Protein 7PAF (pdb70)

Solvent-accessible surface area: 36135 Å² total; per-residue (Å²): 132,10,114,8,86,26,58,45,34,32,98,22,121,35,65,34,59,45,138,0,33,11,56,37,58,49,62,93,143,51,15,8,0,10,1,1,0,31,128,77,11,0,0,0,6,18,37,176,92,50,166,45,64,53,13,136,74,0,154,78,50,5,61,17,55,146,28,102,0,51,0,58,48,5,107,93,98,0,63,26,79,0,41,0,0,0,0,66,43,18,154,71,34,21,50,64,77,98,4,2,95,22,74,10,146,17,25,70,0,47,10,81,45,72,61,25,0,61,21,1,0,3,0,40,0,15,2,55,14,8,15,46,69,0,73,86,86,45,130,121,18,25,44,41,5,8,21,6,10,19,3,94,27,0,20,102,31,0,72,52,66,6,73,67,95,100,48,152,94,93,123,114,16,48,81,126,152,65,5,85,11,3,66,71,4,1,66,47,5,6,5,96,5,76,80,20,20,43,119,0,52,149,80,48,30,85,75,54,4,53,20,22,9,0,27,8,0,35,31,0,19,94,31,0,13,116,152,39,98,24,40,8,3,105,80,1,42,115,1,3,94,48,4,39,28,3,9,106,84,43,111,100,163,146,85,0,83,82,14,1,78,72,3,10,82,10,38,0,16,6,0,6,40,4,11,74,0,12,108,68,140,10,38,30,2,2,0,0,12,27,21,1,55,10,5,51,90,26,6,65,78,67,3,100,174,77,157,68,76,97,117,31,30,92,75,54,95,3,81,13,2,0,50,3,27,0,19,4,5,1,25,3,15,18,6,14,2,24,0,3,65,135,34,84,0,0,56,0,0,3,0,13,0,6,8,28,26,55,28,41,53,6,24,44,22,73,75,60,36,124,106,78,153,93,36,70,110,18,23,106,52,1,88,45,0,11,122,84,26,102,133,9,113,10,88,29,61,44,33,32,99,21,123,34,66,33,58,43,137,0,24,11,59,35,58,50,61,92,144,51,15,8,0,11,1,0,0,31,128,78,10,0,0,0,7,18,38,174,92,50,168,47,66,52,14,136,75,1,155,78,51,6,61,16,55,146,28,104,0,53,0,58,47,5,105,91,99,0,64,27,80,0,41,0,0,0,0,67,42,17,152,71,36,20,49,65,78,99,4,2,96,21,74,10,145,18,25,70,0,46,9,79,43,73,51,27,0,58,20,1,0,3,1,41,0,10,2,56,15,10,16,48,71,1,74,85,88,45,130,118,17,26,43,43,5,9,21,6,10,19,3,94,25,0,20,103,30,0,74,52,68,8,73,66,92,100,49,152,95,94,124,114,17,48,78,125,150,64,5,84,10,2,64,71,3,1,65,48,5,6,6,95,6,76,77,20,21,44,120,0,51,149,83,46,30,85,74,54,4,55,21,22,10,1,28,8,0,34,31,0,20,94,32,0,13,121,152,41,99,26,40,6,3,103,82,2,40,115,2,3,94,48,5,40,28,3,9,106,84,45,112,100,164,150,85,0,80,81,14,2,78,73,4,10,83,9,37,0,16,6,0,6,40,5,12,78,0,13,109,69,140,11,38,28,3,3,0,0,13,26,20,1,55,10,5,51,92,26,5,77,80,65,6,110,160,75,160,67,67,100,115,31,29,94,74,53,96,4,83,12,1,0,51,2,27,0,19,6,5,0,29,4,16,21,8,15,2,20,0,4,66,138,35,73,0,0,55,0,0,2,1,13,0,8,7,28,27,56,30,44,53,6,24,45,22,74,74,59,34,123,105,78,153,93,36,70,112,19,22,106,52,1,89,43,0,12,121,84,24,102

Structure (mmCIF, N/CA/C/O backbone):
data_7PAF
#
_entry.id   7PAF
#
_cell.length_a   1.00
_cell.length_b   1.00
_cell.length_c   1.00
_cell.angle_alpha   90.00
_cell.angle_beta   90.00
_cell.angle_gamma   90.00
#
_symmetry.space_group_name_H-M   'P 1'
#
loop_
_entity.id
_entity.type
_entity.pdbx_description
1 polymer Nanobody
2 polymer 'LicB protein'
3 non-polymer '(1S)-2-{[{[(2R)-2,3-DIHYDROXYPROPYL]OXY}(HYDROXY)PHOSPHORYL]OXY}-1-[(PALMITOYLOXY)METHYL]ETHYL STEARATE'
#
loop_
_atom_site.group_PDB
_atom_site.id
_atom_site.type_symbol
_atom_site.label_atom_id
_atom_site.label_alt_id
_atom_site.label_comp_id
_atom_site.label_asym_id
_atom_site.label_entity_id
_atom_site.label_seq_id
_atom_site.pdbx_PDB_ins_code
_atom_site.Cartn_x
_atom_site.Cartn_y
_atom_site.Cartn_z
_atom_site.occupancy
_atom_site.B_iso_or_equiv
_atom_site.auth_seq_id
_atom_site.auth_comp_id
_atom_site.auth_asym_id
_atom_site.auth_atom_id
_atom_site.pdbx_PDB_model_num
ATOM 1 N N . GLN A 1 5 ? 181.740 159.794 193.945 1.00 62.11 5 GLN B N 1
ATOM 2 C CA . GLN A 1 5 ? 181.902 158.393 193.575 1.00 62.11 5 GLN B CA 1
ATOM 3 C C . GLN A 1 5 ? 182.867 157.688 194.523 1.00 62.11 5 GLN B C 1
ATOM 4 O O . GLN A 1 5 ? 182.685 156.514 194.849 1.00 62.11 5 GLN B O 1
ATOM 10 N N . VAL A 1 6 ? 183.891 158.412 194.969 1.00 65.33 6 VAL B N 1
ATOM 11 C CA . VAL A 1 6 ? 184.913 157.874 195.858 1.00 65.33 6 VAL B CA 1
ATOM 12 C C . VAL A 1 6 ? 184.977 158.743 197.104 1.00 65.33 6 VAL B C 1
ATOM 13 O O . VAL A 1 6 ? 185.062 159.972 197.006 1.00 65.33 6 VAL B O 1
ATOM 17 N N . GLN A 1 7 ? 184.934 158.107 198.271 1.00 71.01 7 GLN B N 1
ATOM 18 C CA . GLN A 1 7 ? 185.064 158.806 199.540 1.00 71.01 7 GLN B CA 1
ATOM 19 C C . GLN A 1 7 ? 186.515 158.779 200.001 1.00 71.01 7 GLN B C 1
ATOM 20 O O . GLN A 1 7 ? 187.162 157.728 199.998 1.00 71.01 7 GLN B O 1
ATOM 26 N N . LEU A 1 8 ? 187.020 159.941 200.404 1.00 67.27 8 LEU B N 1
ATOM 27 C CA . LEU A 1 8 ? 188.415 160.105 200.786 1.00 67.27 8 LEU B CA 1
ATOM 28 C C . LEU A 1 8 ? 188.493 160.467 202.261 1.00 67.27 8 LEU B C 1
ATOM 29 O O . LEU A 1 8 ? 187.784 161.369 202.718 1.00 67.27 8 LEU B O 1
ATOM 34 N N . VAL A 1 9 ? 189.350 159.768 203.001 1.00 72.93 9 VAL B N 1
ATOM 35 C CA . VAL A 1 9 ? 189.559 160.034 204.419 1.00 72.93 9 VAL B CA 1
ATOM 36 C C . VAL A 1 9 ? 191.044 160.276 204.657 1.00 72.93 9 VAL B C 1
ATOM 37 O O . VAL A 1 9 ? 191.893 159.537 204.145 1.00 72.93 9 VAL B O 1
ATOM 41 N N . GLU A 1 10 ? 191.353 161.324 205.412 1.00 79.13 10 GLU B N 1
ATOM 42 C CA . GLU A 1 10 ? 192.723 161.699 205.722 1.00 79.13 10 GLU B CA 1
ATOM 43 C C . GLU A 1 10 ? 193.014 161.439 207.194 1.00 79.13 10 GLU B C 1
ATOM 44 O O . GLU A 1 10 ? 192.117 161.490 208.041 1.00 79.13 10 GLU B O 1
ATOM 50 N N . SER A 1 11 ? 194.280 161.156 207.492 1.00 82.57 11 SER B N 1
ATOM 51 C CA . SER A 1 11 ? 194.696 160.865 208.856 1.00 82.57 11 SER B CA 1
ATOM 52 C C . SER A 1 11 ? 196.152 161.266 209.041 1.00 82.57 11 SER B C 1
ATOM 53 O O . SER A 1 11 ? 196.922 161.332 208.079 1.00 82.57 11 SER B O 1
ATOM 56 N N . GLY A 1 12 ? 196.519 161.535 210.293 1.00 89.26 12 GLY B N 1
ATOM 57 C CA . GLY A 1 12 ? 197.882 161.879 210.649 1.00 89.26 12 GLY B CA 1
ATOM 58 C C . GLY A 1 12 ? 198.114 163.336 210.986 1.00 89.26 12 GLY B C 1
ATOM 59 O O . GLY A 1 12 ? 199.239 163.692 211.355 1.00 89.26 12 GLY B O 1
ATOM 60 N N . GLY A 1 13 ? 197.099 164.190 210.871 1.00 86.08 13 GLY B N 1
ATOM 61 C CA . GLY A 1 13 ? 197.290 165.600 211.136 1.00 86.08 13 GLY B CA 1
ATOM 62 C C . GLY A 1 13 ? 197.540 165.891 212.602 1.00 86.08 13 GLY B C 1
ATOM 63 O O . GLY A 1 13 ? 197.189 165.119 213.495 1.00 86.08 13 GLY B O 1
ATOM 64 N N . GLY A 1 14 ? 198.164 167.037 212.849 1.00 90.07 14 GLY B N 1
ATOM 65 C CA . GLY A 1 14 ? 198.471 167.436 214.205 1.00 90.07 14 GLY B CA 1
ATOM 66 C C . GLY A 1 14 ? 199.496 168.551 214.221 1.00 90.07 14 GLY B C 1
ATOM 67 O O . GLY A 1 14 ? 199.721 169.232 213.217 1.00 90.07 14 GLY B O 1
ATOM 68 N N . SER A 1 15 ? 200.113 168.721 215.387 1.00 96.91 15 SER B N 1
ATOM 69 C CA . SER A 1 15 ? 201.118 169.752 215.606 1.00 96.91 15 SER B CA 1
ATOM 70 C C . SER A 1 15 ? 202.504 169.124 215.613 1.00 96.91 15 SER B C 1
ATOM 71 O O . SER A 1 15 ? 202.731 168.112 216.285 1.00 96.91 15 SER B O 1
ATOM 74 N N . VAL A 1 16 ? 203.425 169.725 214.864 1.00 98.27 16 VAL B N 1
ATOM 75 C CA . VAL A 1 16 ? 204.793 169.234 214.748 1.00 98.27 16 VAL B CA 1
ATOM 76 C C . VAL A 1 16 ? 205.751 170.408 214.899 1.00 98.27 16 VAL B C 1
ATOM 77 O O . VAL A 1 16 ? 205.487 171.507 214.402 1.00 98.27 16 VAL B O 1
ATOM 81 N N . GLN A 1 17 ? 206.857 170.177 215.602 1.00 100.24 17 GLN B N 1
ATOM 82 C CA . GLN A 1 17 ? 207.883 171.201 215.739 1.00 100.24 17 GLN B CA 1
ATOM 83 C C . GLN A 1 17 ? 208.659 171.348 214.436 1.00 100.24 17 GLN B C 1
ATOM 84 O O . GLN A 1 17 ? 208.944 170.361 213.751 1.00 100.24 17 GLN B O 1
ATOM 90 N N . ALA A 1 18 ? 208.993 172.590 214.091 1.00 99.29 18 ALA B N 1
ATOM 91 C CA . ALA A 1 18 ? 209.735 172.852 212.865 1.00 99.29 18 ALA B CA 1
ATOM 92 C C . ALA A 1 18 ? 211.113 172.206 212.922 1.00 99.29 18 ALA B C 1
ATOM 93 O O . ALA A 1 18 ? 211.779 172.207 213.961 1.00 99.29 18 ALA B O 1
ATOM 95 N N . GLY A 1 19 ? 211.540 171.652 211.789 1.00 98.99 19 GLY B N 1
ATOM 96 C CA . GLY A 1 19 ? 212.809 170.963 211.693 1.00 98.99 19 GLY B CA 1
ATOM 97 C C . GLY A 1 19 ? 212.729 169.454 211.761 1.00 98.99 19 GLY B C 1
ATOM 98 O O . GLY A 1 19 ? 213.764 168.791 211.622 1.00 98.99 19 GLY B O 1
ATOM 99 N N . GLY A 1 20 ? 211.546 168.894 211.965 1.00 98.45 20 GLY B N 1
ATOM 100 C CA . GLY A 1 20 ? 211.350 167.457 212.047 1.00 98.45 20 GLY B CA 1
ATOM 101 C C . GLY A 1 20 ? 210.781 166.886 210.766 1.00 98.45 20 GLY B C 1
ATOM 102 O O . GLY A 1 20 ? 211.161 167.285 209.660 1.00 98.45 20 GLY B O 1
ATOM 103 N N . SER A 1 21 ? 209.860 165.939 210.916 1.00 94.12 21 SER B N 1
ATOM 104 C CA . SER A 1 21 ? 209.230 165.291 209.775 1.00 94.12 21 SER B CA 1
ATOM 105 C C . SER A 1 21 ? 207.864 164.778 210.206 1.00 94.12 21 SER B C 1
ATOM 106 O O . SER A 1 21 ? 207.557 164.695 211.398 1.00 94.12 21 SER B O 1
ATOM 109 N N . LEU A 1 22 ? 207.044 164.435 209.217 1.00 86.27 22 LEU B N 1
ATOM 110 C CA . LEU A 1 22 ? 205.697 163.956 209.498 1.00 86.27 22 LEU B CA 1
ATOM 111 C C . LEU A 1 22 ? 205.214 163.117 208.325 1.00 86.27 22 LEU B C 1
ATOM 112 O O . LEU A 1 22 ? 205.722 163.226 207.207 1.00 86.27 22 LEU B O 1
ATOM 117 N N . ARG A 1 23 ? 204.231 162.262 208.602 1.00 81.20 23 ARG B N 1
ATOM 118 C CA . ARG A 1 23 ? 203.619 161.410 207.592 1.00 81.20 23 ARG B CA 1
ATOM 119 C C . ARG A 1 23 ? 202.108 161.582 207.639 1.00 81.20 23 ARG B C 1
ATOM 120 O O . ARG A 1 23 ? 201.513 161.583 208.722 1.00 81.20 23 ARG B O 1
ATOM 128 N N . LEU A 1 24 ? 201.496 161.729 206.468 1.00 80.10 24 LEU B N 1
ATOM 129 C CA . LEU A 1 24 ? 200.054 161.889 206.338 1.00 80.10 24 LEU B CA 1
ATOM 130 C C . LEU A 1 24 ? 199.504 160.792 205.436 1.00 80.10 24 LEU B C 1
ATOM 131 O O . LEU A 1 24 ? 200.119 160.447 204.422 1.00 80.10 24 LEU B O 1
ATOM 136 N N . SER A 1 25 ? 198.347 160.246 205.805 1.00 76.52 25 SER B N 1
ATOM 137 C CA . SER A 1 25 ? 197.763 159.108 205.113 1.00 76.52 25 SER B CA 1
ATOM 138 C C . SER A 1 25 ? 196.415 159.478 204.510 1.00 76.52 25 SER B C 1
ATOM 139 O O . SER A 1 25 ? 195.630 160.220 205.109 1.00 76.52 25 SER B O 1
ATOM 142 N N . CYS A 1 26 ? 196.152 158.940 203.321 1.00 73.88 26 CYS B N 1
ATOM 143 C CA . CYS A 1 26 ? 194.873 159.100 202.642 1.00 73.88 26 CYS B CA 1
ATOM 144 C C . CYS A 1 26 ? 194.355 157.740 202.208 1.00 73.88 26 CYS B C 1
ATOM 145 O O . CYS A 1 26 ? 195.064 156.995 201.525 1.00 73.88 26 CYS B O 1
ATOM 148 N N . ALA A 1 27 ? 193.117 157.433 202.580 1.00 74.34 27 ALA B N 1
ATOM 149 C CA . ALA A 1 27 ? 192.460 156.193 202.193 1.00 74.34 27 ALA B CA 1
ATOM 150 C C . ALA A 1 27 ? 191.238 156.511 201.343 1.00 74.34 27 ALA B C 1
ATOM 151 O O . ALA A 1 27 ? 190.422 157.366 201.709 1.00 74.34 27 ALA B O 1
ATOM 153 N N . ALA A 1 28 ? 191.121 155.825 200.210 1.00 74.55 28 ALA B N 1
ATOM 154 C CA . ALA A 1 28 ? 190.017 156.003 199.281 1.00 74.55 28 ALA B CA 1
ATOM 155 C C . ALA A 1 28 ? 189.115 154.778 199.310 1.00 74.55 28 ALA B C 1
ATOM 156 O O . ALA A 1 28 ? 189.596 153.643 199.385 1.00 74.55 28 ALA B O 1
ATOM 158 N N . SER A 1 29 ? 187.807 155.014 199.251 1.00 73.58 29 SER B N 1
ATOM 159 C CA . SER A 1 29 ? 186.815 153.951 199.283 1.00 73.58 29 SER B CA 1
ATOM 160 C C . SER A 1 29 ? 185.816 154.152 198.155 1.00 73.58 29 SER B C 1
ATOM 161 O O . SER A 1 29 ? 185.433 155.284 197.847 1.00 73.58 29 SER B O 1
ATOM 164 N N . GLY A 1 30 ? 185.393 153.047 197.546 1.00 75.41 30 GLY B N 1
ATOM 165 C CA . GLY A 1 30 ? 184.433 153.102 196.461 1.00 75.41 30 GLY B CA 1
ATOM 166 C C . GLY A 1 30 ? 184.981 152.594 195.144 1.00 75.41 30 GLY B C 1
ATOM 167 O O . GLY A 1 30 ? 185.802 151.671 195.118 1.00 75.41 30 GLY B O 1
ATOM 168 N N . THR A 1 31 ? 184.535 153.191 194.041 1.00 75.58 31 THR B N 1
ATOM 169 C CA . THR A 1 31 ? 184.954 152.782 192.702 1.00 75.58 31 THR B CA 1
ATOM 170 C C . THR A 1 31 ? 186.356 153.330 192.459 1.00 75.58 31 THR B C 1
ATOM 171 O O . THR A 1 31 ? 186.542 154.431 191.939 1.00 75.58 31 THR B O 1
ATOM 175 N N . ILE A 1 32 ? 187.355 152.545 192.848 1.00 70.06 32 ILE B N 1
ATOM 176 C CA . ILE A 1 32 ? 188.744 152.983 192.833 1.00 70.06 32 ILE B CA 1
ATOM 177 C C . ILE A 1 32 ? 189.535 152.317 191.705 1.00 70.06 32 ILE B C 1
ATOM 178 O O . ILE A 1 32 ? 190.759 152.220 191.785 1.00 70.06 32 ILE B O 1
ATOM 183 N N . HIS A 1 33 ? 188.858 151.857 190.655 1.00 66.08 33 HIS B N 1
ATOM 184 C CA . HIS A 1 33 ? 189.536 151.125 189.591 1.00 66.08 33 HIS B CA 1
ATOM 185 C C . HIS A 1 33 ? 190.022 152.030 188.465 1.00 66.08 33 HIS B C 1
ATOM 186 O O . HIS A 1 33 ? 191.058 151.749 187.853 1.00 66.08 33 HIS B O 1
ATOM 193 N N . ALA A 1 34 ? 189.298 153.112 188.173 1.00 60.15 34 ALA B N 1
ATOM 194 C CA . ALA A 1 34 ? 189.581 153.945 187.010 1.00 60.15 34 ALA B CA 1
ATOM 195 C C . ALA A 1 34 ? 190.119 155.322 187.384 1.00 60.15 34 ALA B C 1
ATOM 196 O O . ALA A 1 34 ? 190.075 156.241 186.561 1.00 60.15 34 ALA B O 1
ATOM 198 N N . ILE A 1 35 ? 190.624 155.488 188.602 1.00 54.56 35 ILE B N 1
ATOM 199 C CA . ILE A 1 35 ? 191.210 156.753 189.029 1.00 54.56 35 ILE B CA 1
ATOM 200 C C . ILE A 1 35 ? 192.685 156.758 188.632 1.00 54.56 35 ILE B C 1
ATOM 201 O O . ILE A 1 35 ? 193.471 155.920 189.080 1.00 54.56 35 ILE B O 1
ATOM 206 N N . GLY A 1 36 ? 193.052 157.686 187.754 1.00 44.79 36 GLY B N 1
ATOM 207 C CA . GLY A 1 36 ? 194.404 157.749 187.235 1.00 44.79 36 GLY B CA 1
ATOM 208 C C . GLY A 1 36 ? 195.396 158.419 188.162 1.00 44.79 36 GLY B C 1
ATOM 209 O O . GLY A 1 36 ? 196.373 157.798 188.589 1.00 44.79 36 GLY B O 1
ATOM 210 N N . TYR A 1 37 ? 195.157 159.688 188.474 1.00 40.23 37 TYR B N 1
ATOM 211 C CA . TYR A 1 37 ? 196.063 160.485 189.290 1.00 40.23 37 TYR B CA 1
ATOM 212 C C . TYR A 1 37 ? 195.567 160.541 190.726 1.00 40.23 37 TYR B C 1
ATOM 213 O O . TYR A 1 37 ? 194.384 160.800 190.969 1.00 40.23 37 TYR B O 1
ATOM 222 N N . LEU A 1 38 ? 196.467 160.303 191.670 1.00 47.04 38 LEU B N 1
ATOM 223 C CA . LEU A 1 38 ? 196.201 160.605 193.067 1.00 47.04 38 LEU B CA 1
ATOM 224 C C . LEU A 1 38 ? 196.937 161.881 193.446 1.00 47.04 38 LEU B C 1
ATOM 225 O O . LEU A 1 38 ? 197.971 162.213 192.868 1.00 47.04 38 LEU B O 1
ATOM 230 N N . GLY A 1 39 ? 196.393 162.607 194.425 1.00 51.83 39 GLY B N 1
ATOM 231 C CA . GLY A 1 39 ? 196.898 163.927 194.730 1.00 51.83 39 GLY B CA 1
ATOM 232 C C . GLY A 1 39 ? 196.997 164.185 196.219 1.00 51.83 39 GLY B C 1
ATOM 233 O O . GLY A 1 39 ? 196.533 163.402 197.051 1.00 51.83 39 GLY B O 1
ATOM 234 N N . TRP A 1 40 ? 197.622 165.317 196.532 1.00 62.83 40 TRP B N 1
ATOM 235 C CA . TRP A 1 40 ? 197.803 165.773 197.906 1.00 62.83 40 TRP B CA 1
ATOM 236 C C . TRP A 1 40 ? 197.981 167.283 197.853 1.00 62.83 40 TRP B C 1
ATOM 237 O O . TRP A 1 40 ? 199.009 167.765 197.359 1.00 62.83 40 TRP B O 1
ATOM 248 N N . PHE A 1 41 ? 196.986 168.019 198.344 1.00 59.02 41 PHE B N 1
ATOM 249 C CA . PHE A 1 41 ? 196.979 169.473 198.321 1.00 59.02 41 PHE B CA 1
ATOM 250 C C . PHE A 1 41 ? 196.940 170.005 199.746 1.00 59.02 41 PHE B C 1
ATOM 251 O O . PHE A 1 41 ? 196.695 169.266 200.699 1.00 59.02 41 PHE B O 1
ATOM 259 N N . ARG A 1 42 ? 197.160 171.311 199.886 1.00 77.13 42 ARG B N 1
ATOM 260 C CA . ARG A 1 42 ? 197.022 171.977 201.175 1.00 77.13 42 ARG B CA 1
ATOM 261 C C . ARG A 1 42 ? 196.414 173.353 200.964 1.00 77.13 42 ARG B C 1
ATOM 262 O O . ARG A 1 42 ? 196.821 174.084 200.056 1.00 77.13 42 ARG B O 1
ATOM 270 N N . ARG A 1 49 ? 193.848 176.204 197.065 1.00 68.27 49 ARG B N 1
ATOM 271 C CA . ARG A 1 49 ? 194.085 174.763 196.988 1.00 68.27 49 ARG B CA 1
ATOM 272 C C . ARG A 1 49 ? 195.267 174.540 196.053 1.00 68.27 49 ARG B C 1
ATOM 273 O O . ARG A 1 49 ? 195.108 174.324 194.850 1.00 68.27 49 ARG B O 1
ATOM 281 N N . GLU A 1 50 ? 196.471 174.596 196.612 1.00 73.00 50 GLU B N 1
ATOM 282 C CA . GLU A 1 50 ? 197.689 174.504 195.823 1.00 73.00 50 GLU B CA 1
ATOM 283 C C . GLU A 1 50 ? 198.106 173.052 195.631 1.00 73.00 50 GLU B C 1
ATOM 284 O O . GLU A 1 50 ? 197.810 172.185 196.457 1.00 73.00 50 GLU B O 1
ATOM 290 N N . GLY A 1 51 ? 198.804 172.797 194.526 1.00 60.70 51 GLY B N 1
ATOM 291 C CA . GLY A 1 51 ? 199.283 171.456 194.237 1.00 60.70 51 GLY B CA 1
ATOM 292 C C . GLY A 1 51 ? 200.602 171.193 194.934 1.00 60.70 51 GLY B C 1
ATOM 293 O O . GLY A 1 51 ? 201.587 171.905 194.716 1.00 60.70 51 GLY B O 1
ATOM 294 N N . VAL A 1 52 ? 200.626 170.164 195.778 1.00 58.78 52 VAL B N 1
ATOM 295 C CA . VAL A 1 52 ? 201.819 169.849 196.554 1.00 58.78 52 VAL B CA 1
ATOM 296 C C . VAL A 1 52 ? 202.360 168.488 196.140 1.00 58.78 52 VAL B C 1
ATOM 297 O O . VAL A 1 52 ? 203.575 168.260 196.160 1.00 58.78 52 VAL B O 1
ATOM 301 N N . ALA A 1 53 ? 201.473 167.585 195.731 1.00 56.03 53 ALA B N 1
ATOM 302 C CA . ALA A 1 53 ? 201.932 166.269 195.311 1.00 56.03 53 ALA B CA 1
ATOM 303 C C . ALA A 1 53 ? 200.890 165.627 194.411 1.00 56.03 53 ALA B C 1
ATOM 304 O O . ALA A 1 53 ? 199.691 165.813 194.618 1.00 56.03 53 ALA B O 1
ATOM 306 N N . ALA A 1 54 ? 201.354 164.865 193.425 1.00 49.61 54 ALA B N 1
ATOM 307 C CA . ALA A 1 54 ? 200.441 164.114 192.569 1.00 49.61 54 ALA B CA 1
ATOM 308 C C . ALA A 1 54 ? 201.180 162.937 191.953 1.00 49.61 54 ALA B C 1
ATOM 309 O O . ALA A 1 54 ? 202.146 163.130 191.211 1.00 49.61 54 ALA B O 1
ATOM 311 N N . LEU A 1 55 ? 200.716 161.730 192.248 1.00 48.18 55 LEU B N 1
ATOM 312 C CA . LEU A 1 55 ? 201.311 160.513 191.720 1.00 48.18 55 LEU B CA 1
ATOM 313 C C . LEU A 1 55 ? 200.442 159.945 190.606 1.00 48.18 55 LEU B C 1
ATOM 314 O O . LEU A 1 55 ? 199.217 160.106 190.600 1.00 48.18 55 LEU B O 1
ATOM 319 N N . THR A 1 56 ? 201.096 159.271 189.665 1.00 45.19 56 THR B N 1
ATOM 320 C CA . THR A 1 56 ? 200.408 158.462 188.671 1.00 45.19 56 THR B CA 1
ATOM 321 C C . THR A 1 56 ? 200.426 157.006 189.117 1.00 45.19 56 THR B C 1
ATOM 322 O O . THR A 1 56 ? 201.453 156.498 189.577 1.00 45.19 56 THR B O 1
ATOM 326 N N . THR A 1 57 ? 199.279 156.339 188.985 1.00 50.79 57 THR B N 1
ATOM 327 C CA . THR A 1 57 ? 199.145 154.984 189.511 1.00 50.79 57 THR B CA 1
ATOM 328 C C . THR A 1 57 ? 199.951 153.984 188.689 1.00 50.79 57 THR B C 1
ATOM 329 O O . THR A 1 57 ? 200.820 153.282 189.220 1.00 50.79 57 THR B O 1
ATOM 333 N N . TYR A 1 58 ? 199.677 153.905 187.386 1.00 54.31 58 TYR B N 1
ATOM 334 C CA . TYR A 1 58 ? 200.299 152.881 186.551 1.00 54.31 58 TYR B CA 1
ATOM 335 C C . TYR A 1 58 ? 201.798 153.115 186.403 1.00 54.31 58 TYR B C 1
ATOM 336 O O . TYR A 1 58 ? 202.612 152.265 186.779 1.00 54.31 58 TYR B O 1
ATOM 345 N N . ASP A 1 59 ? 202.181 154.265 185.846 1.00 52.66 59 ASP B N 1
ATOM 346 C CA . ASP A 1 59 ? 203.591 154.518 185.562 1.00 52.66 59 ASP B CA 1
ATOM 347 C C . ASP A 1 59 ? 204.406 154.604 186.846 1.00 52.66 59 ASP B C 1
ATOM 348 O O . ASP A 1 59 ? 205.483 154.007 186.953 1.00 52.66 59 ASP B O 1
ATOM 353 N N . GLY A 1 60 ? 203.909 155.343 187.833 1.00 52.67 60 GLY B N 1
ATOM 354 C CA . GLY A 1 60 ? 204.606 155.481 189.095 1.00 52.67 60 GLY B CA 1
ATOM 355 C C . GLY A 1 60 ? 205.432 156.736 189.256 1.00 52.67 60 GLY B C 1
ATOM 356 O O . GLY A 1 60 ? 206.307 156.774 190.128 1.00 52.67 60 GLY B O 1
ATOM 357 N N . TRP A 1 61 ? 205.190 157.763 188.446 1.00 51.73 61 TRP B N 1
ATOM 358 C CA . TRP A 1 61 ? 205.874 159.039 188.592 1.00 51.73 61 TRP B CA 1
ATOM 359 C C . TRP A 1 61 ? 205.142 159.923 189.593 1.00 51.73 61 TRP B C 1
ATOM 360 O O . TRP A 1 61 ? 203.935 159.787 189.807 1.00 51.73 61 TRP B O 1
ATOM 371 N N . THR A 1 62 ? 205.890 160.833 190.209 1.00 50.14 62 THR B N 1
ATOM 372 C CA . THR A 1 62 ? 205.344 161.750 191.200 1.00 50.14 62 THR B CA 1
ATOM 373 C C . THR A 1 62 ? 205.783 163.168 190.875 1.00 50.14 62 THR B C 1
ATOM 374 O O . THR A 1 62 ? 206.983 163.447 190.792 1.00 50.14 62 THR B O 1
ATOM 378 N N . TYR A 1 63 ? 204.811 164.055 190.693 1.00 47.92 63 TYR B N 1
ATOM 379 C CA . TYR A 1 63 ? 205.057 165.472 190.486 1.00 47.92 63 TYR B CA 1
ATOM 380 C C . TYR A 1 63 ? 204.853 166.216 191.797 1.00 47.92 63 TYR B C 1
ATOM 381 O O . TYR A 1 63 ? 203.953 165.887 192.577 1.00 47.92 63 TYR B O 1
ATOM 390 N N . TYR A 1 64 ? 205.690 167.221 192.032 1.00 59.76 64 TYR B N 1
ATOM 391 C CA . TYR A 1 64 ? 205.682 167.983 193.271 1.00 59.76 64 TYR B CA 1
ATOM 392 C C . TYR A 1 64 ? 205.597 169.469 192.944 1.00 59.76 64 TYR B C 1
ATOM 393 O O . TYR A 1 64 ? 205.558 169.873 191.778 1.00 59.76 64 TYR B O 1
ATOM 402 N N . ALA A 1 65 ? 205.569 170.285 193.991 1.00 73.47 65 ALA B N 1
ATOM 403 C CA . ALA A 1 65 ? 205.663 171.730 193.862 1.00 73.47 65 ALA B CA 1
ATOM 404 C C . ALA A 1 65 ? 207.119 172.151 194.004 1.00 73.47 65 ALA B C 1
ATOM 405 O O . ALA A 1 65 ? 207.865 171.576 194.802 1.00 73.47 65 ALA B O 1
ATOM 407 N N . ASP A 1 66 ? 207.519 173.155 193.219 1.00 81.21 66 ASP B N 1
ATOM 408 C CA . ASP A 1 66 ? 208.904 173.615 193.252 1.00 81.21 66 ASP B CA 1
ATOM 409 C C . ASP A 1 66 ? 209.299 174.123 194.632 1.00 81.21 66 ASP B C 1
ATOM 410 O O . ASP A 1 66 ? 210.478 174.070 194.998 1.00 81.21 66 ASP B O 1
ATOM 415 N N . SER A 1 67 ? 208.333 174.619 195.408 1.00 84.11 67 SER B N 1
ATOM 416 C CA . SER A 1 67 ? 208.634 175.087 196.756 1.00 84.11 67 SER B CA 1
ATOM 417 C C . SER A 1 67 ? 209.059 173.945 197.668 1.00 84.11 67 SER B C 1
ATOM 418 O O . SER A 1 67 ? 209.862 174.149 198.586 1.00 84.11 67 SER B O 1
ATOM 421 N N . VAL A 1 68 ? 208.540 172.740 197.433 1.00 82.21 68 VAL B N 1
ATOM 422 C CA . VAL A 1 68 ? 208.811 171.589 198.283 1.00 82.21 68 VAL B CA 1
ATOM 423 C C . VAL A 1 68 ? 209.443 170.433 197.525 1.00 82.21 68 VAL B C 1
ATOM 424 O O . VAL A 1 68 ? 209.648 169.366 198.112 1.00 82.21 68 VAL B O 1
ATOM 428 N N . LYS A 1 69 ? 209.749 170.605 196.241 1.00 80.02 69 LYS B N 1
ATOM 429 C CA . LYS A 1 69 ? 210.367 169.538 195.464 1.00 80.02 69 LYS B CA 1
ATOM 430 C C . LYS A 1 69 ? 211.709 169.152 196.070 1.00 80.02 69 LYS B C 1
ATOM 431 O O . LYS A 1 69 ? 212.607 169.990 196.199 1.00 80.02 69 LYS B O 1
ATOM 437 N N . GLY A 1 70 ? 211.841 167.882 196.443 1.00 80.08 70 GLY B N 1
ATOM 438 C CA . GLY A 1 70 ? 213.027 167.386 197.104 1.00 80.08 70 GLY B CA 1
ATOM 439 C C . GLY A 1 70 ? 212.916 167.291 198.610 1.00 80.08 70 GLY B C 1
ATOM 440 O O . GLY A 1 70 ? 213.752 166.626 199.234 1.00 80.08 70 GLY B O 1
ATOM 441 N N . ARG A 1 71 ? 211.914 167.933 199.210 1.00 85.08 71 ARG B N 1
ATOM 442 C CA . ARG A 1 71 ? 211.690 167.864 200.647 1.00 85.08 71 ARG B CA 1
ATOM 443 C C . ARG A 1 71 ? 210.518 166.980 201.034 1.00 85.08 71 ARG B C 1
ATOM 444 O O . ARG A 1 71 ? 210.565 166.340 202.086 1.00 85.08 71 ARG B O 1
ATOM 452 N N . PHE A 1 72 ? 209.472 166.933 200.216 1.00 82.41 72 PHE B N 1
ATOM 453 C CA . PHE A 1 72 ? 208.328 166.066 200.442 1.00 82.41 72 PHE B CA 1
ATOM 454 C C . PHE A 1 72 ? 208.389 164.899 199.466 1.00 82.41 72 PHE B C 1
ATOM 455 O O . PHE A 1 72 ? 208.914 165.028 198.356 1.00 82.41 72 PHE B O 1
ATOM 463 N N . THR A 1 73 ? 207.848 163.757 199.881 1.00 76.23 73 THR B N 1
ATOM 464 C CA . THR A 1 73 ? 207.862 162.572 199.037 1.00 76.23 73 THR B CA 1
ATOM 465 C C . THR A 1 73 ? 206.524 161.853 199.128 1.00 76.23 73 THR B C 1
ATOM 466 O O . THR A 1 73 ? 205.813 161.940 200.135 1.00 76.23 73 THR B O 1
ATOM 470 N N . VAL A 1 74 ? 206.189 161.152 198.049 1.00 71.67 74 VAL B N 1
ATOM 471 C CA . VAL A 1 74 ? 204.907 160.481 197.898 1.00 71.67 74 VAL B CA 1
ATOM 472 C C . VAL A 1 74 ? 205.145 158.979 197.827 1.00 71.67 74 VAL B C 1
ATOM 473 O O . VAL A 1 74 ? 206.190 158.517 197.354 1.00 71.67 74 VAL B O 1
ATOM 477 N N . SER A 1 75 ? 204.168 158.210 198.306 1.00 74.80 75 SER B N 1
ATOM 478 C CA . SER A 1 75 ? 204.220 156.761 198.177 1.00 74.80 75 SER B CA 1
ATOM 479 C C . SER A 1 75 ? 202.803 156.212 198.105 1.00 74.80 75 SER B C 1
ATOM 480 O O . SER A 1 75 ? 201.857 156.831 198.598 1.00 74.80 75 SER B O 1
ATOM 483 N N . LEU A 1 76 ? 202.665 155.045 197.481 1.00 77.23 76 LEU B N 1
ATOM 484 C CA . LEU A 1 76 ? 201.372 154.412 197.264 1.00 77.23 76 LEU B CA 1
ATOM 485 C C . LEU A 1 76 ? 201.346 153.029 197.899 1.00 77.23 76 LEU B C 1
ATOM 486 O O . LEU A 1 76 ? 202.345 152.302 197.870 1.00 77.23 76 LEU B O 1
ATOM 491 N N . VAL A 1 83 ? 197.546 156.430 200.147 1.00 74.95 83 VAL B N 1
ATOM 492 C CA . VAL A 1 83 ? 198.626 157.306 199.715 1.00 74.95 83 VAL B CA 1
ATOM 493 C C . VAL A 1 83 ? 199.283 157.913 200.944 1.00 74.95 83 VAL B C 1
ATOM 494 O O . VAL A 1 83 ? 198.604 158.379 201.867 1.00 74.95 83 VAL B O 1
ATOM 498 N N . TYR A 1 84 ? 200.613 157.902 200.959 1.00 74.74 84 TYR B N 1
ATOM 499 C CA . TYR A 1 84 ? 201.402 158.439 202.057 1.00 74.74 84 TYR B CA 1
ATOM 500 C C . TYR A 1 84 ? 202.176 159.652 201.566 1.00 74.74 84 TYR B C 1
ATOM 501 O O . TYR A 1 84 ? 202.852 159.587 200.532 1.00 74.74 84 TYR B O 1
ATOM 510 N N . LEU A 1 85 ? 202.074 160.748 202.310 1.00 73.79 85 LEU B N 1
ATOM 511 C CA . LEU A 1 85 ? 202.852 161.958 202.076 1.00 73.79 85 LEU B CA 1
ATOM 512 C C . LEU A 1 85 ? 203.816 162.121 203.241 1.00 73.79 85 LEU B C 1
ATOM 513 O O . LEU A 1 85 ? 203.390 162.380 204.372 1.00 73.79 85 LEU B O 1
ATOM 518 N N . GLN A 1 86 ? 205.108 161.951 202.974 1.00 85.42 86 GLN B N 1
ATOM 519 C CA . GLN A 1 86 ? 206.142 162.144 203.982 1.00 85.42 86 GLN B CA 1
ATOM 520 C C . GLN A 1 86 ? 206.756 163.521 203.765 1.00 85.42 86 GLN B C 1
ATOM 521 O O . GLN A 1 86 ? 207.434 163.756 202.759 1.00 85.42 86 GLN B O 1
ATOM 527 N N . MET A 1 87 ? 206.506 164.429 204.702 1.00 90.03 87 MET B N 1
ATOM 528 C CA . MET A 1 87 ? 206.994 165.798 204.624 1.00 90.03 87 MET B CA 1
ATOM 529 C C . MET A 1 87 ? 208.169 165.959 205.578 1.00 90.03 87 MET B C 1
ATOM 530 O O . MET A 1 87 ? 208.044 165.682 206.777 1.00 90.03 87 MET B O 1
ATOM 535 N N . ASN A 1 88 ? 209.305 166.392 205.042 1.00 94.82 88 ASN B N 1
ATOM 536 C CA . ASN A 1 88 ? 210.516 166.624 205.812 1.00 94.82 88 ASN B CA 1
ATOM 537 C C . ASN A 1 88 ? 210.866 168.106 205.800 1.00 94.82 88 ASN B C 1
ATOM 538 O O . ASN A 1 88 ? 210.409 168.867 204.942 1.00 94.82 88 ASN B O 1
ATOM 543 N N . SER A 1 89 ? 211.695 168.503 206.765 1.00 98.75 89 SER B N 1
ATOM 544 C CA . SER A 1 89 ? 212.149 169.885 206.916 1.00 98.75 89 SER B CA 1
ATOM 545 C C . SER A 1 89 ? 210.959 170.841 207.004 1.00 98.75 89 SER B C 1
ATOM 546 O O . SER A 1 89 ? 210.752 171.711 206.156 1.00 98.75 89 SER B O 1
ATOM 549 N N . LEU A 1 90 ? 210.170 170.658 208.059 1.00 98.98 90 LEU B N 1
ATOM 550 C CA . LEU A 1 90 ? 208.952 171.435 208.228 1.00 98.98 90 LEU B CA 1
ATOM 551 C C . LEU A 1 90 ? 209.271 172.881 208.591 1.00 98.98 90 LEU B C 1
ATOM 552 O O . LEU A 1 90 ? 210.262 173.177 209.263 1.00 98.98 90 LEU B O 1
ATOM 557 N N . LYS A 1 91 ? 208.411 173.785 208.133 1.00 95.03 91 LYS B N 1
ATOM 558 C CA . LYS A 1 91 ? 208.530 175.213 208.375 1.00 95.03 91 LYS B CA 1
ATOM 559 C C . LYS A 1 91 ? 207.167 175.754 208.776 1.00 95.03 91 LYS B C 1
ATOM 560 O O . LYS A 1 91 ? 206.136 175.189 208.391 1.00 95.03 91 LYS B O 1
ATOM 566 N N . PRO A 1 92 ? 207.126 176.842 209.551 1.00 93.40 92 PRO B N 1
ATOM 567 C CA . PRO A 1 92 ? 205.828 177.364 210.016 1.00 93.40 92 PRO B CA 1
ATOM 568 C C . PRO A 1 92 ? 204.886 177.771 208.895 1.00 93.40 92 PRO B C 1
ATOM 569 O O . PRO A 1 92 ? 203.692 177.963 209.154 1.00 93.40 92 PRO B O 1
ATOM 573 N N . GLU A 1 93 ? 205.377 177.912 207.663 1.00 92.40 93 GLU B N 1
ATOM 574 C CA . GLU A 1 93 ? 204.508 178.233 206.538 1.00 92.40 93 GLU B CA 1
ATOM 575 C C . GLU A 1 93 ? 203.659 177.051 206.089 1.00 92.40 93 GLU B C 1
ATOM 576 O O . GLU A 1 93 ? 202.784 177.231 205.235 1.00 92.40 93 GLU B O 1
ATOM 582 N N . ASP A 1 94 ? 203.891 175.860 206.635 1.00 89.32 94 ASP B N 1
ATOM 583 C CA . ASP A 1 94 ? 203.192 174.655 206.210 1.00 89.32 94 ASP B CA 1
ATOM 584 C C . ASP A 1 94 ? 201.921 174.381 207.004 1.00 89.32 94 ASP B C 1
ATOM 585 O O . ASP A 1 94 ? 201.319 173.316 206.830 1.00 89.32 94 ASP B O 1
ATOM 590 N N . THR A 1 95 ? 201.499 175.304 207.865 1.00 88.55 95 THR B N 1
ATOM 591 C CA . THR A 1 95 ? 200.265 175.132 208.627 1.00 88.55 95 THR B CA 1
ATOM 592 C C . THR A 1 95 ? 199.074 175.256 207.686 1.00 88.55 95 THR B C 1
ATOM 593 O O . THR A 1 95 ? 198.788 176.347 207.183 1.00 88.55 95 THR B O 1
ATOM 597 N N . ALA A 1 96 ? 198.370 174.151 207.454 1.00 85.42 96 ALA B N 1
ATOM 598 C CA . ALA A 1 96 ? 197.250 174.165 206.521 1.00 85.42 96 ALA B CA 1
ATOM 599 C C . ALA A 1 96 ? 196.437 172.890 206.683 1.00 85.42 96 ALA B C 1
ATOM 600 O O . ALA A 1 96 ? 196.880 171.920 207.307 1.00 85.42 96 ALA B O 1
ATOM 602 N N . LEU A 1 97 ? 195.231 172.914 206.119 1.00 81.22 97 LEU B N 1
ATOM 603 C CA . LEU A 1 97 ? 194.419 171.712 205.983 1.00 81.22 97 LEU B CA 1
ATOM 604 C C . LEU A 1 97 ? 194.812 171.006 204.693 1.00 81.22 97 LEU B C 1
ATOM 605 O O . LEU A 1 97 ? 194.689 171.578 203.606 1.00 81.22 97 LEU B O 1
ATOM 610 N N . TYR A 1 98 ? 195.295 169.777 204.809 1.00 80.51 98 TYR B N 1
ATOM 611 C CA . TYR A 1 98 ? 195.701 168.993 203.656 1.00 80.51 98 TYR B CA 1
ATOM 612 C C . TYR A 1 98 ? 194.536 168.142 203.171 1.00 80.51 98 TYR B C 1
ATOM 613 O O . TYR A 1 98 ? 193.839 167.505 203.967 1.00 80.51 98 TYR B O 1
ATOM 622 N N . TYR A 1 99 ? 194.332 168.148 201.859 1.00 72.16 99 TYR B N 1
ATOM 623 C CA . TYR A 1 99 ? 193.219 167.471 201.213 1.00 72.16 99 TYR B CA 1
ATOM 624 C C . TYR A 1 99 ? 193.736 166.409 200.255 1.00 72.16 99 TYR B C 1
ATOM 625 O O . TYR A 1 99 ? 194.793 166.573 199.634 1.00 72.16 99 TYR B O 1
ATOM 634 N N . CYS A 1 100 ? 192.983 165.322 200.148 1.00 63.15 100 CYS B N 1
ATOM 635 C CA . CYS A 1 100 ? 193.238 164.275 199.175 1.00 63.15 100 CYS B CA 1
ATOM 636 C C . CYS A 1 100 ? 192.419 164.535 197.916 1.00 63.15 100 CYS B C 1
ATOM 637 O O . CYS A 1 100 ? 191.447 165.294 197.927 1.00 63.15 100 CYS B O 1
ATOM 640 N N . ALA A 1 101 ? 192.818 163.891 196.822 1.00 43.29 101 ALA B N 1
ATOM 641 C CA . ALA A 1 101 ? 192.116 164.096 195.566 1.00 43.29 101 ALA B CA 1
ATOM 642 C C . ALA A 1 101 ? 192.460 162.980 194.594 1.00 43.29 101 ALA B C 1
ATOM 643 O O . ALA A 1 101 ? 193.531 162.376 194.675 1.00 43.29 101 ALA B O 1
ATOM 645 N N . ALA A 1 102 ? 191.540 162.726 193.666 1.00 37.22 102 ALA B N 1
ATOM 646 C CA . ALA A 1 102 ? 191.735 161.725 192.630 1.00 37.22 102 ALA B CA 1
ATOM 647 C C . ALA A 1 102 ? 191.274 162.291 191.295 1.00 37.22 102 ALA B C 1
ATOM 648 O O . ALA A 1 102 ? 190.542 163.282 191.237 1.00 37.22 102 ALA B O 1
ATOM 650 N N . ALA A 1 103 ? 191.708 161.645 190.216 1.00 35.15 103 ALA B N 1
ATOM 651 C CA . ALA A 1 103 ? 191.408 162.106 188.868 1.00 35.15 103 ALA B CA 1
ATOM 652 C C . ALA A 1 103 ? 190.946 160.936 188.018 1.00 35.15 103 ALA B C 1
ATOM 653 O O . ALA A 1 103 ? 191.609 159.896 187.980 1.00 35.15 103 ALA B O 1
ATOM 655 N N . ASP A 1 104 ? 189.817 161.115 187.330 1.00 39.58 104 ASP B N 1
ATOM 656 C CA . ASP A 1 104 ? 189.283 160.048 186.489 1.00 39.58 104 ASP B CA 1
ATOM 657 C C . ASP A 1 104 ? 190.217 159.737 185.327 1.00 39.58 104 ASP B C 1
ATOM 658 O O . ASP A 1 104 ? 190.378 158.571 184.947 1.00 39.58 104 ASP B O 1
ATOM 663 N N . ASP A 1 105 ? 190.836 160.760 184.749 1.00 31.11 105 ASP B N 1
ATOM 664 C CA . ASP A 1 105 ? 191.697 160.573 183.594 1.00 31.11 105 ASP B CA 1
ATOM 665 C C . ASP A 1 105 ? 192.804 161.614 183.630 1.00 31.11 105 ASP B C 1
ATOM 666 O O . ASP A 1 105 ? 192.534 162.808 183.781 1.00 31.11 105 ASP B O 1
ATOM 671 N N . GLY A 1 106 ? 194.046 161.157 183.488 1.00 36.51 106 GLY B N 1
ATOM 672 C CA . GLY A 1 106 ? 195.178 162.057 183.583 1.00 36.51 106 GLY B CA 1
ATOM 673 C C . GLY A 1 106 ? 196.448 161.552 182.930 1.00 36.51 106 GLY B C 1
ATOM 674 O O . GLY A 1 106 ? 196.806 160.379 183.070 1.00 36.51 106 GLY B O 1
ATOM 675 N N . TRP A 1 107 ? 197.135 162.437 182.206 1.00 36.66 107 TRP B N 1
ATOM 676 C CA . TRP A 1 107 ? 198.410 162.115 181.576 1.00 36.66 107 TRP B CA 1
ATOM 677 C C . TRP A 1 107 ? 199.541 163.009 182.067 1.00 36.66 107 TRP B C 1
ATOM 678 O O . TRP A 1 107 ? 200.563 162.492 182.530 1.00 36.66 107 TRP B O 1
ATOM 689 N N . MET A 1 108 ? 199.400 164.340 181.985 1.00 38.36 108 MET B N 1
ATOM 690 C CA . MET A 1 108 ? 200.529 165.213 182.286 1.00 38.36 108 MET B CA 1
ATOM 691 C C . MET A 1 108 ? 200.173 166.505 183.018 1.00 38.36 108 MET B C 1
ATOM 692 O O . MET A 1 108 ? 201.050 167.366 183.160 1.00 38.36 108 MET B O 1
ATOM 697 N N . PHE A 1 109 ? 198.929 166.695 183.473 1.00 27.18 109 PHE B N 1
ATOM 698 C CA . PHE A 1 109 ? 198.511 167.951 184.103 1.00 27.18 109 PHE B CA 1
ATOM 699 C C . PHE A 1 109 ? 198.100 167.712 185.550 1.00 27.18 109 PHE B C 1
ATOM 700 O O . PHE A 1 109 ? 196.903 167.674 185.870 1.00 27.18 109 PHE B O 1
ATOM 708 N N . PRO A 1 110 ? 199.061 167.563 186.452 1.00 33.65 110 PRO B N 1
ATOM 709 C CA . PRO A 1 110 ? 198.734 167.416 187.870 1.00 33.65 110 PRO B CA 1
ATOM 710 C C . PRO A 1 110 ? 198.679 168.752 188.587 1.00 33.65 110 PRO B C 1
ATOM 711 O O . PRO A 1 110 ? 198.787 169.806 187.954 1.00 33.65 110 PRO B O 1
ATOM 715 N N . LEU A 1 111 ? 198.495 168.714 189.906 1.00 38.16 111 LEU B N 1
ATOM 716 C CA . LEU A 1 111 ? 198.664 169.835 190.827 1.00 38.16 111 LEU B CA 1
ATOM 717 C C . LEU A 1 111 ? 197.589 170.905 190.697 1.00 38.16 111 LEU B C 1
ATOM 718 O O . LEU A 1 111 ? 197.686 171.938 191.369 1.00 38.16 111 LEU B O 1
ATOM 723 N N . TYR A 1 112 ? 196.573 170.706 189.867 1.00 34.39 112 TYR B N 1
ATOM 724 C CA . TYR A 1 112 ? 195.517 171.690 189.671 1.00 34.39 112 TYR B CA 1
ATOM 725 C C . TYR A 1 112 ? 194.264 171.206 190.384 1.00 34.39 112 TYR B C 1
ATOM 726 O O . TYR A 1 112 ? 193.839 170.063 190.187 1.00 34.39 112 TYR B O 1
ATOM 735 N N . HIS A 1 113 ? 193.670 172.073 191.202 1.00 47.48 113 HIS B N 1
ATOM 736 C CA . HIS A 1 113 ? 192.495 171.702 191.979 1.00 47.48 113 HIS B CA 1
ATOM 737 C C . HIS A 1 113 ? 191.197 171.829 191.192 1.00 47.48 113 HIS B C 1
ATOM 738 O O . HIS A 1 113 ? 190.122 171.906 191.798 1.00 47.48 113 HIS B O 1
ATOM 745 N N . ASN A 1 114 ? 191.274 171.857 189.861 1.00 38.41 114 ASN B N 1
ATOM 746 C CA . ASN A 1 114 ? 190.097 171.760 189.013 1.00 38.41 114 ASN B CA 1
ATOM 747 C C . ASN A 1 114 ? 190.048 170.472 188.208 1.00 38.41 114 ASN B C 1
ATOM 748 O O . ASN A 1 114 ? 188.962 170.073 187.779 1.00 38.41 114 ASN B O 1
ATOM 753 N N . HIS A 1 115 ? 191.194 169.822 187.990 1.00 31.61 115 HIS B N 1
ATOM 754 C CA . HIS A 1 115 ? 191.202 168.526 187.321 1.00 31.61 115 HIS B CA 1
ATOM 755 C C . HIS A 1 115 ? 190.595 167.448 188.204 1.00 31.61 115 HIS B C 1
ATOM 756 O O . HIS A 1 115 ? 189.866 166.576 187.719 1.00 31.61 115 HIS B O 1
ATOM 763 N N . TYR A 1 116 ? 190.875 167.500 189.501 1.00 38.38 116 TYR B N 1
ATOM 764 C CA . TYR A 1 116 ? 190.552 166.413 190.417 1.00 38.38 116 TYR B CA 1
ATOM 765 C C . TYR A 1 116 ? 189.121 166.592 190.909 1.00 38.38 116 TYR B C 1
ATOM 766 O O . TYR A 1 116 ? 188.803 167.585 191.570 1.00 38.38 116 TYR B O 1
ATOM 775 N N . GLU A 1 117 ? 188.256 165.633 190.579 1.00 42.48 117 GLU B N 1
ATOM 776 C CA . GLU A 1 117 ? 186.840 165.729 190.912 1.00 42.48 117 GLU B CA 1
ATOM 777 C C . GLU A 1 117 ? 186.503 165.136 192.273 1.00 42.48 117 GLU B C 1
ATOM 778 O O . GLU A 1 117 ? 185.556 165.597 192.922 1.00 42.48 117 GLU B O 1
ATOM 784 N N . TYR A 1 118 ? 187.246 164.130 192.722 1.00 47.75 118 TYR B N 1
ATOM 785 C CA . TYR A 1 118 ? 186.986 163.464 193.991 1.00 47.75 118 TYR B CA 1
ATOM 786 C C . TYR A 1 118 ? 187.780 164.169 195.083 1.00 47.75 118 TYR B C 1
ATOM 787 O O . TYR A 1 118 ? 189.012 164.218 195.022 1.00 47.75 118 TYR B O 1
ATOM 796 N N . TRP A 1 119 ? 187.079 164.709 196.076 1.00 53.89 119 TRP B N 1
ATOM 797 C CA . TRP A 1 119 ? 187.699 165.546 197.092 1.00 53.89 119 TRP B CA 1
ATOM 798 C C . TRP A 1 119 ? 187.404 165.011 198.484 1.00 53.89 119 TRP B C 1
ATOM 799 O O . TRP A 1 119 ? 186.301 164.528 198.755 1.00 53.89 119 TRP B O 1
ATOM 810 N N . GLY A 1 120 ? 188.401 165.105 199.365 1.00 68.74 120 GLY B N 1
ATOM 811 C CA . GLY A 1 120 ? 188.256 164.715 200.748 1.00 68.74 120 GLY B CA 1
ATOM 812 C C . GLY A 1 120 ? 187.996 165.902 201.660 1.00 68.74 120 GLY B C 1
ATOM 813 O O . GLY A 1 120 ? 187.786 167.035 201.222 1.00 68.74 120 GLY B O 1
ATOM 814 N N . GLN A 1 121 ? 188.017 165.623 202.963 1.00 79.12 121 GLN B N 1
ATOM 815 C CA . GLN A 1 121 ? 187.757 166.649 203.965 1.00 79.12 121 GLN B CA 1
ATOM 816 C C . GLN A 1 121 ? 189.021 167.351 204.438 1.00 79.12 121 GLN B C 1
ATOM 817 O O . GLN A 1 121 ? 188.958 168.522 204.830 1.00 79.12 121 GLN B O 1
ATOM 823 N N . GLY A 1 122 ? 190.156 166.669 204.426 1.00 84.17 122 GLY B N 1
ATOM 824 C CA . GLY A 1 122 ? 191.405 167.304 204.817 1.00 84.17 122 GLY B CA 1
ATOM 825 C C . GLY A 1 122 ? 191.622 167.288 206.316 1.00 84.17 122 GLY B C 1
ATOM 826 O O . GLY A 1 122 ? 190.687 167.330 207.115 1.00 84.17 122 GLY B O 1
ATOM 827 N N . THR A 1 123 ? 192.893 167.226 206.704 1.00 86.59 123 THR B N 1
ATOM 828 C CA . THR A 1 123 ? 193.290 167.229 208.104 1.00 86.59 123 THR B CA 1
ATOM 829 C C . THR A 1 123 ? 194.284 168.355 208.345 1.00 86.59 123 THR B C 1
ATOM 830 O O . THR A 1 123 ? 195.066 168.711 207.461 1.00 86.59 123 THR B O 1
ATOM 834 N N . GLN A 1 124 ? 194.243 168.919 209.547 1.00 86.39 124 GLN B N 1
ATOM 835 C CA . GLN A 1 124 ? 195.052 170.090 209.857 1.00 86.39 124 GLN B CA 1
ATOM 836 C C . GLN A 1 124 ? 1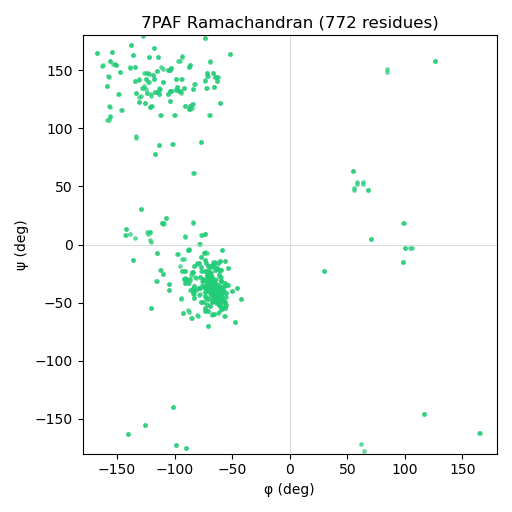96.463 169.684 210.264 1.00 86.39 124 GLN B C 1
ATOM 837 O O . GLN A 1 124 ? 196.648 168.761 211.066 1.00 86.39 124 GLN B O 1
ATOM 843 N N . VAL A 1 125 ? 197.457 170.374 209.708 1.00 88.71 125 VAL B N 1
ATOM 844 C CA . VAL A 1 125 ? 198.856 170.206 210.083 1.00 88.71 125 VAL B CA 1
ATOM 845 C C . VAL A 1 125 ? 199.397 171.576 210.465 1.00 88.71 125 VAL B C 1
ATOM 846 O O . VAL A 1 125 ? 199.367 172.510 209.652 1.00 88.71 125 VAL B O 1
ATOM 850 N N . THR A 1 126 ? 199.886 171.696 211.697 1.00 92.65 126 THR B N 1
ATOM 851 C CA . THR A 1 126 ? 200.396 172.954 212.229 1.00 92.65 126 THR B CA 1
ATOM 852 C C . THR A 1 126 ? 201.857 172.778 212.613 1.00 92.65 126 THR B C 1
ATOM 853 O O . THR A 1 126 ? 202.182 171.955 213.475 1.00 92.65 126 THR B O 1
ATOM 857 N N . VAL A 1 127 ? 202.728 173.559 211.983 1.00 95.99 127 VAL B N 1
ATOM 858 C CA . VAL A 1 127 ? 204.154 173.560 212.281 1.00 95.99 127 VAL B CA 1
ATOM 859 C C . VAL A 1 127 ? 204.444 174.690 213.257 1.00 95.99 127 VAL B C 1
ATOM 860 O O . VAL A 1 127 ? 203.994 175.825 213.059 1.00 95.99 127 VAL B O 1
ATOM 864 N N . SER A 1 128 ? 205.194 174.379 214.308 1.00 98.81 128 SER B N 1
ATOM 865 C CA . SER A 1 128 ? 205.539 175.361 215.327 1.00 98.81 128 SER B CA 1
ATOM 866 C C . SER A 1 128 ? 207.025 175.701 215.276 1.00 98.81 128 SER B C 1
ATOM 867 O O . SER A 1 128 ? 207.871 174.817 215.155 1.00 98.81 128 SER B O 1
ATOM 870 N N . GLY B 2 6 ? 162.563 169.741 177.080 1.00 4.24 6 GLY A N 1
ATOM 871 C CA . GLY B 2 6 ? 163.133 169.598 175.754 1.00 4.24 6 GLY A CA 1
ATOM 872 C C . GLY B 2 6 ? 162.273 170.215 174.672 1.00 4.24 6 GLY A C 1
ATOM 873 O O . GLY B 2 6 ? 161.686 169.506 173.857 1.00 4.24 6 GLY A O 1
ATOM 874 N N . VAL B 2 7 ? 162.196 171.542 174.667 1.00 4.50 7 VAL A N 1
ATOM 875 C CA . VAL B 2 7 ? 161.403 172.274 173.680 1.00 4.50 7 VAL A CA 1
ATOM 876 C C . VAL B 2 7 ? 162.033 172.282 172.285 1.00 4.50 7 VAL A C 1
ATOM 877 O O . VAL B 2 7 ? 161.280 172.226 171.303 1.00 4.50 7 VAL A O 1
ATOM 881 N N . PRO B 2 8 ? 163.365 172.330 172.103 1.00 20.00 8 PRO A N 1
ATOM 882 C CA . PRO B 2 8 ? 163.882 172.357 170.724 1.00 20.00 8 PRO A CA 1
ATOM 883 C C . PRO B 2 8 ? 163.715 171.041 169.992 1.00 20.00 8 PRO A C 1
ATOM 884 O O . PRO B 2 8 ? 163.788 171.026 168.756 1.00 20.00 8 PRO A O 1
ATOM 888 N N . PHE B 2 9 ? 163.493 169.938 170.710 1.00 20.00 9 PHE A N 1
ATOM 889 C CA . PHE B 2 9 ? 163.333 168.648 170.052 1.00 20.00 9 PHE A CA 1
ATOM 890 C C . PHE B 2 9 ? 162.068 168.597 169.206 1.00 20.00 9 PHE A C 1
ATOM 891 O O . PHE B 2 9 ? 162.051 167.931 168.168 1.00 20.00 9 PHE A O 1
ATOM 899 N N . GLY B 2 10 ? 161.013 169.289 169.620 1.00 20.00 10 GLY A N 1
ATOM 900 C CA . GLY B 2 10 ? 159.823 169.377 168.800 1.00 20.00 10 GLY A CA 1
ATOM 901 C C . GLY B 2 10 ? 160.116 169.979 167.441 1.00 20.00 10 GLY A C 1
ATOM 902 O O . GLY B 2 10 ? 159.824 169.373 166.404 1.00 20.00 10 GLY A O 1
ATOM 903 N N . LEU B 2 11 ? 160.704 171.177 167.436 1.00 20.00 11 LEU A N 1
ATOM 904 C CA . LEU B 2 11 ? 161.021 171.842 166.178 1.00 20.00 11 LEU A CA 1
ATOM 905 C C . LEU B 2 11 ? 162.054 171.061 165.377 1.00 20.00 11 LEU A C 1
ATOM 906 O O . LEU B 2 11 ? 162.048 171.108 164.141 1.00 20.00 11 LEU A O 1
ATOM 911 N N . LEU B 2 12 ? 162.938 170.326 166.056 1.00 20.00 12 LEU A N 1
ATOM 912 C CA . LEU B 2 12 ? 163.913 169.510 165.339 1.00 20.00 12 LEU A CA 1
ATOM 913 C C . LEU B 2 12 ? 163.237 168.344 164.630 1.00 20.00 12 LEU A C 1
ATOM 914 O O . LEU B 2 12 ? 163.548 168.046 163.471 1.00 20.00 12 LEU A O 1
ATOM 919 N N . SER B 2 13 ? 162.315 167.665 165.315 1.00 2.21 13 SER A N 1
ATOM 920 C CA . SER B 2 13 ? 161.501 166.654 164.653 1.00 2.21 13 SER A CA 1
ATOM 921 C C . SER B 2 13 ? 160.741 167.252 163.481 1.00 2.21 13 SER A C 1
ATOM 922 O O . SER B 2 13 ? 160.607 166.620 162.428 1.00 2.21 13 SER A O 1
ATOM 925 N N . GLY B 2 14 ? 160.241 168.476 163.647 1.00 1.68 14 GLY A N 1
ATOM 926 C CA . GLY B 2 14 ? 159.543 169.130 162.552 1.00 1.68 14 GLY A CA 1
ATOM 927 C C . GLY B 2 14 ? 160.420 169.315 161.330 1.00 1.68 14 GLY A C 1
ATOM 928 O O . GLY B 2 14 ? 160.051 168.924 160.220 1.00 1.68 14 GLY A O 1
ATOM 929 N N . ILE B 2 15 ? 161.600 169.911 161.519 1.00 1.26 15 ILE A N 1
ATOM 930 C CA . ILE B 2 15 ? 162.481 170.168 160.383 1.00 1.26 15 ILE A CA 1
ATOM 931 C C . ILE B 2 15 ? 162.956 168.864 159.754 1.00 1.26 15 ILE A C 1
ATOM 932 O O . ILE B 2 15 ? 163.088 168.772 158.525 1.00 1.26 15 ILE A O 1
ATOM 937 N N . PHE B 2 16 ? 163.180 167.822 160.558 1.00 1.48 16 PHE A N 1
ATOM 938 C CA . PHE B 2 16 ? 163.682 166.582 159.979 1.00 1.48 16 PHE A CA 1
ATOM 939 C C . PHE B 2 16 ? 162.590 165.817 159.243 1.00 1.48 16 PHE A C 1
ATOM 940 O O . PHE B 2 16 ? 162.859 165.205 158.204 1.00 1.48 16 PHE A O 1
ATOM 948 N N . TRP B 2 17 ? 161.348 165.858 159.731 1.00 1.92 17 TRP A N 1
ATOM 949 C CA . TRP B 2 17 ? 160.274 165.269 158.943 1.00 1.92 17 TRP A CA 1
ATOM 950 C C . TRP B 2 17 ? 160.008 166.078 157.684 1.00 1.92 17 TRP A C 1
ATOM 951 O O . TRP B 2 17 ? 159.642 165.507 156.655 1.00 1.92 17 TRP A O 1
ATOM 962 N N . GLY B 2 18 ? 160.178 167.400 157.740 1.00 2.00 18 GLY A N 1
ATOM 963 C CA . GLY B 2 18 ? 160.047 168.193 156.528 1.00 2.00 18 GLY A CA 1
ATOM 964 C C . GLY B 2 18 ? 161.087 167.821 155.490 1.00 2.00 18 GLY A C 1
ATOM 965 O O . GLY B 2 18 ? 160.780 167.698 154.301 1.00 2.00 18 GLY A O 1
ATOM 966 N N . LEU B 2 19 ? 162.328 167.619 155.932 1.00 1.41 19 LEU A N 1
ATOM 967 C CA . LEU B 2 19 ? 163.365 167.146 155.024 1.00 1.41 19 LEU A CA 1
ATOM 968 C C . LEU B 2 19 ? 163.035 165.761 154.474 1.00 1.41 19 LEU A C 1
ATOM 969 O O . LEU B 2 19 ? 163.193 165.509 153.274 1.00 1.41 19 LEU A O 1
ATOM 974 N N . GLY B 2 20 ? 162.573 164.850 155.331 1.00 1.61 20 GLY A N 1
ATOM 975 C CA . GLY B 2 20 ? 162.194 163.531 154.849 1.00 1.61 20 GLY A CA 1
ATOM 976 C C . GLY B 2 20 ? 161.082 163.583 153.818 1.00 1.61 20 GLY A C 1
ATOM 977 O O . GLY B 2 20 ? 161.115 162.867 152.816 1.00 1.61 20 GLY A O 1
ATOM 978 N N . LEU B 2 21 ? 160.096 164.451 154.037 1.00 1.53 21 LEU A N 1
ATOM 979 C CA . LEU B 2 21 ? 158.962 164.535 153.126 1.00 1.53 21 LEU A CA 1
ATOM 980 C C . LEU B 2 21 ? 159.364 165.166 151.798 1.00 1.53 21 LEU A C 1
ATOM 981 O O . LEU B 2 21 ? 158.909 164.727 150.734 1.00 1.53 21 LEU A O 1
ATOM 986 N N . THR B 2 22 ? 160.220 166.189 151.831 1.00 1.35 22 THR A N 1
ATOM 987 C CA . THR B 2 22 ? 160.680 166.769 150.576 1.00 1.35 22 THR A CA 1
ATOM 988 C C . THR B 2 22 ? 161.745 165.924 149.891 1.00 1.35 22 THR A C 1
ATOM 989 O O . THR B 2 22 ? 162.087 166.211 148.739 1.00 1.35 22 THR A O 1
ATOM 993 N N . VAL B 2 23 ? 162.286 164.909 150.568 1.00 1.54 23 VAL A N 1
ATOM 994 C CA . VAL B 2 23 ? 163.078 163.898 149.874 1.00 1.54 23 VAL A CA 1
ATOM 995 C C . VAL B 2 23 ? 162.165 162.861 149.235 1.00 1.54 23 VAL A C 1
ATOM 996 O O . VAL B 2 23 ? 162.424 162.387 148.123 1.00 1.54 23 VAL A O 1
ATOM 1000 N N . SER B 2 24 ? 161.087 162.492 149.932 1.00 2.22 24 SER A N 1
ATOM 1001 C CA . SER B 2 24 ? 160.126 161.543 149.379 1.00 2.22 24 SER A CA 1
ATOM 1002 C C . SER B 2 24 ? 159.463 162.095 148.127 1.00 2.22 24 SER A C 1
ATOM 1003 O O . SER B 2 24 ? 159.238 161.360 147.157 1.00 2.22 24 SER A O 1
ATOM 1006 N N . ALA B 2 25 ? 159.124 163.385 148.135 1.00 3.68 25 ALA A N 1
ATOM 1007 C CA . ALA B 2 25 ? 158.565 164.000 146.936 1.00 3.68 25 ALA A CA 1
ATOM 1008 C C . ALA B 2 25 ? 159.554 163.936 145.779 1.00 3.68 25 ALA A C 1
ATOM 1009 O O . ALA B 2 25 ? 159.173 163.635 144.642 1.00 3.68 25 ALA A O 1
ATOM 1011 N N . TYR B 2 26 ? 160.834 164.189 146.056 1.00 3.60 26 TYR A N 1
ATOM 1012 C CA . TYR B 2 26 ? 161.854 164.113 145.016 1.00 3.60 26 TYR A CA 1
ATOM 1013 C C . TYR B 2 26 ? 161.967 162.697 144.462 1.00 3.60 26 TYR A C 1
ATOM 1014 O O . TYR B 2 26 ? 162.074 162.499 143.246 1.00 3.60 26 TYR A O 1
ATOM 1023 N N . ILE B 2 27 ? 161.949 161.698 145.347 1.00 4.49 27 ILE A N 1
ATOM 1024 C CA . ILE B 2 27 ? 162.019 160.303 144.911 1.00 4.49 27 ILE A CA 1
ATOM 1025 C C . ILE B 2 27 ? 160.843 159.975 144.002 1.00 4.49 27 ILE A C 1
ATOM 1026 O O . ILE B 2 27 ? 161.017 159.512 142.870 1.00 4.49 27 ILE A O 1
ATOM 1031 N N . PHE B 2 28 ? 159.624 160.211 144.490 1.00 6.51 28 PHE A N 1
ATOM 1032 C CA . PHE B 2 28 ? 158.441 159.870 143.709 1.00 6.51 28 PHE A CA 1
ATOM 1033 C C . PHE B 2 28 ? 158.317 160.706 142.443 1.00 6.51 28 PHE A C 1
ATOM 1034 O O . PHE B 2 28 ? 157.580 160.319 141.531 1.00 6.51 28 PHE A O 1
ATOM 1042 N N . SER B 2 29 ? 159.014 161.841 142.361 1.00 8.44 29 SER A N 1
ATOM 1043 C CA . SER B 2 29 ? 158.994 162.620 141.129 1.00 8.44 29 SER A CA 1
ATOM 1044 C C . SER B 2 29 ? 160.016 162.106 140.122 1.00 8.44 29 SER A C 1
ATOM 1045 O O . SER B 2 29 ? 159.746 162.089 138.916 1.00 8.44 29 SER A O 1
ATOM 1048 N N . ILE B 2 30 ? 161.193 161.686 140.592 1.00 10.71 30 ILE A N 1
ATOM 1049 C CA . ILE B 2 30 ? 162.224 161.224 139.669 1.00 10.71 30 ILE A CA 1
ATOM 1050 C C . ILE B 2 30 ? 161.906 159.824 139.153 1.00 10.71 30 ILE A C 1
ATOM 1051 O O . ILE B 2 30 ? 162.375 159.430 138.078 1.00 10.71 30 ILE A O 1
ATOM 1056 N N . PHE B 2 31 ? 161.106 159.055 139.890 1.00 15.69 31 PHE A N 1
ATOM 1057 C CA . PHE B 2 31 ? 160.751 157.690 139.517 1.00 15.69 31 PHE A CA 1
ATOM 1058 C C . PHE B 2 31 ? 159.241 157.590 139.366 1.00 15.69 31 PHE A C 1
ATOM 1059 O O . PHE B 2 31 ? 158.495 157.972 140.273 1.00 15.69 31 PHE A O 1
ATOM 1067 N N . THR B 2 32 ? 158.795 157.074 138.222 1.00 23.38 32 THR A N 1
ATOM 1068 C CA . THR B 2 32 ? 157.372 156.953 137.930 1.00 23.38 32 THR A CA 1
ATOM 1069 C C . THR B 2 32 ? 156.820 155.580 138.305 1.00 23.38 32 THR A C 1
ATOM 1070 O O . THR B 2 32 ? 155.759 155.484 138.930 1.00 23.38 32 THR A O 1
ATOM 1074 N N . ASP B 2 33 ? 157.529 154.513 137.928 1.00 24.15 33 ASP A N 1
ATOM 1075 C CA . ASP B 2 33 ? 157.035 153.161 138.172 1.00 24.15 33 ASP A CA 1
ATOM 1076 C C . ASP B 2 33 ? 156.995 152.822 139.657 1.00 24.15 33 ASP A C 1
ATOM 1077 O O . ASP B 2 33 ? 156.312 151.872 140.055 1.00 24.15 33 ASP A O 1
ATOM 1082 N N . LEU B 2 34 ? 157.722 153.572 140.480 1.00 18.96 34 LEU A N 1
ATOM 1083 C CA . LEU B 2 34 ? 157.810 153.270 141.901 1.00 18.96 34 LEU A CA 1
ATOM 1084 C C . LEU B 2 34 ? 156.443 153.382 142.569 1.00 18.96 34 LEU A C 1
ATOM 1085 O O . LEU B 2 34 ? 155.629 154.240 142.217 1.00 18.96 34 LEU A O 1
ATOM 1090 N N . SER B 2 35 ? 156.196 152.505 143.542 1.00 19.89 35 SER A N 1
ATOM 1091 C CA . SER B 2 35 ? 154.932 152.459 144.255 1.00 19.89 35 SER A CA 1
ATOM 1092 C C . SER B 2 35 ? 155.151 152.643 145.752 1.00 19.89 35 SER A C 1
ATOM 1093 O O . SER B 2 35 ? 156.174 152.203 146.286 1.00 19.89 35 SER A O 1
ATOM 1096 N N . PRO B 2 36 ? 154.209 153.280 146.452 1.00 19.62 36 PRO A N 1
ATOM 1097 C CA . PRO B 2 36 ? 154.431 153.587 147.876 1.00 19.62 36 PRO A CA 1
ATOM 1098 C C . PRO B 2 36 ? 154.636 152.366 148.752 1.00 19.62 36 PRO A C 1
ATOM 1099 O O . PRO B 2 36 ? 155.277 152.477 149.804 1.00 19.62 36 PRO A O 1
ATOM 1103 N N . PHE B 2 37 ? 154.106 151.204 148.366 1.00 24.18 37 PHE A N 1
ATOM 1104 C CA . PHE B 2 37 ? 154.252 150.023 149.211 1.00 24.18 37 PHE A CA 1
ATOM 1105 C C . PHE B 2 37 ? 155.678 149.490 149.181 1.00 24.18 37 PHE A C 1
ATOM 1106 O O . PHE B 2 37 ? 156.199 149.040 150.208 1.00 24.18 37 PHE A O 1
ATOM 1114 N N . VAL B 2 38 ? 156.325 149.527 148.016 1.00 19.52 38 VAL A N 1
ATOM 1115 C CA . VAL B 2 38 ? 157.734 149.154 147.952 1.00 19.52 38 VAL A CA 1
ATOM 1116 C C . VAL B 2 38 ? 158.583 150.172 148.699 1.00 19.52 38 VAL A C 1
ATOM 1117 O O . VAL B 2 38 ? 159.517 149.811 149.424 1.00 19.52 38 VAL A O 1
ATOM 1121 N N . VAL B 2 39 ? 158.268 151.460 148.539 1.00 16.13 39 VAL A N 1
ATOM 1122 C CA . VAL B 2 39 ? 159.058 152.508 149.176 1.00 16.13 39 VAL A CA 1
ATOM 1123 C C . VAL B 2 39 ? 158.967 152.408 150.691 1.00 16.13 39 VAL A C 1
ATOM 1124 O O . VAL B 2 39 ? 159.984 152.478 151.387 1.00 16.13 39 VAL A O 1
ATOM 1128 N N . ALA B 2 40 ? 157.756 152.250 151.228 1.00 14.62 40 ALA A N 1
ATOM 1129 C CA . ALA B 2 40 ? 157.606 152.159 152.677 1.00 14.62 40 ALA A CA 1
ATOM 1130 C C . ALA B 2 40 ? 158.296 150.917 153.224 1.00 14.62 40 ALA A C 1
ATOM 1131 O O . ALA B 2 40 ? 158.954 150.970 154.271 1.00 14.62 40 ALA A O 1
ATOM 1133 N N . ALA B 2 41 ? 158.169 149.791 152.518 1.00 15.56 41 ALA A N 1
ATOM 1134 C CA . ALA B 2 41 ? 158.794 148.555 152.975 1.00 15.56 41 ALA A CA 1
ATOM 1135 C C . ALA B 2 41 ? 160.311 148.677 152.994 1.00 15.56 41 ALA A C 1
ATOM 1136 O O . ALA B 2 41 ? 160.961 148.316 153.982 1.00 15.56 41 ALA A O 1
ATOM 1138 N N . THR B 2 42 ? 160.899 149.177 151.903 1.00 12.78 42 THR A N 1
ATOM 1139 C CA . THR B 2 42 ? 162.352 149.303 151.863 1.00 12.78 42 THR A CA 1
ATOM 1140 C C . THR B 2 42 ? 162.840 150.360 152.847 1.00 12.78 42 THR A C 1
ATOM 1141 O O . THR B 2 42 ? 163.896 150.191 153.463 1.00 12.78 42 THR A O 1
ATOM 1145 N N . HIS B 2 43 ? 162.082 151.447 153.024 1.00 10.15 43 HIS A N 1
ATOM 1146 C CA . HIS B 2 43 ? 162.397 152.429 154.055 1.00 10.15 43 HIS A CA 1
ATOM 1147 C C . HIS B 2 43 ? 162.475 151.792 155.432 1.00 10.15 43 HIS A C 1
ATOM 1148 O O . HIS B 2 43 ? 163.435 152.012 156.176 1.00 10.15 43 HIS A O 1
ATOM 1155 N N . ASP B 2 44 ? 161.460 151.012 155.799 1.00 11.27 44 ASP A N 1
ATOM 1156 C CA . ASP B 2 44 ? 161.448 150.421 157.131 1.00 11.27 44 ASP A CA 1
ATOM 1157 C C . ASP B 2 44 ? 162.550 149.381 157.286 1.00 11.27 44 ASP A C 1
ATOM 1158 O O . ASP B 2 44 ? 163.217 149.321 158.328 1.00 11.27 44 ASP A O 1
ATOM 1163 N N . PHE B 2 45 ? 162.760 148.555 156.259 1.00 12.14 45 PHE A N 1
ATOM 1164 C CA . PHE B 2 45 ? 163.818 147.554 156.320 1.00 12.14 45 PHE A CA 1
ATOM 1165 C C . PHE B 2 45 ? 165.191 148.205 156.428 1.00 12.14 45 PHE A C 1
ATOM 1166 O O . PHE B 2 45 ? 166.088 147.673 157.091 1.00 12.14 45 PHE A O 1
ATOM 1174 N N . LEU B 2 46 ? 165.380 149.352 155.773 1.00 8.35 46 LEU A N 1
ATOM 1175 C CA . LEU B 2 46 ? 166.655 150.053 155.859 1.00 8.35 46 LEU A CA 1
ATOM 1176 C C . LEU B 2 46 ? 166.814 150.744 157.206 1.00 8.35 46 LEU A C 1
ATOM 1177 O O . LEU B 2 46 ? 167.920 150.803 157.756 1.00 8.35 46 LEU A O 1
ATOM 1182 N N . SER B 2 47 ? 165.721 151.278 157.750 1.00 9.89 47 SER A N 1
ATOM 1183 C CA . SER B 2 47 ? 165.786 152.010 159.007 1.00 9.89 47 SER A CA 1
ATOM 1184 C C . SER B 2 47 ? 165.895 151.095 160.215 1.00 9.89 47 SER A C 1
ATOM 1185 O O . SER B 2 47 ? 166.287 151.558 161.293 1.00 9.89 47 SER A O 1
ATOM 1188 N N . ILE B 2 48 ? 165.537 149.819 160.075 1.00 10.58 48 ILE A N 1
ATOM 1189 C CA . ILE B 2 48 ? 165.703 148.908 161.203 1.00 10.58 48 ILE A CA 1
ATOM 1190 C C . ILE B 2 48 ? 167.181 148.776 161.560 1.00 10.58 48 ILE A C 1
ATOM 1191 O O . ILE B 2 48 ? 167.545 148.682 162.739 1.00 10.58 48 ILE A O 1
ATOM 1196 N N . PHE B 2 49 ? 168.060 148.826 160.554 1.00 11.58 49 PHE A N 1
ATOM 1197 C CA . PHE B 2 49 ? 169.494 148.784 160.820 1.00 11.58 49 PHE A CA 1
ATOM 1198 C C . PHE B 2 49 ? 169.943 150.038 161.557 1.00 11.58 49 PHE A C 1
ATOM 1199 O O . PHE B 2 49 ? 170.754 149.972 162.489 1.00 11.58 49 PHE A O 1
ATOM 1207 N N . ILE B 2 50 ? 169.430 151.198 161.141 1.00 20.00 50 ILE A N 1
ATOM 1208 C CA . ILE B 2 50 ? 169.765 152.452 161.808 1.00 20.00 50 ILE A CA 1
ATOM 1209 C C . ILE B 2 50 ? 169.335 152.408 163.267 1.00 20.00 50 ILE A C 1
ATOM 1210 O O . ILE B 2 50 ? 170.053 152.879 164.158 1.00 20.00 50 ILE A O 1
ATOM 1215 N N . LEU B 2 51 ? 168.159 151.841 163.535 1.00 20.00 51 LEU A N 1
ATOM 1216 C CA . LEU B 2 51 ? 167.690 151.752 164.914 1.00 20.00 51 LEU A CA 1
ATOM 1217 C C . LEU B 2 51 ? 168.544 150.795 165.736 1.00 20.00 51 LEU A C 1
ATOM 1218 O O . LEU B 2 51 ? 168.849 151.075 166.902 1.00 20.00 51 LEU A O 1
ATOM 1223 N N . LEU B 2 52 ? 168.929 149.653 165.157 1.00 20.00 52 LEU A N 1
ATOM 1224 C CA . LEU B 2 52 ? 169.851 148.765 165.862 1.00 20.00 52 LEU A CA 1
ATOM 1225 C C . LEU B 2 52 ? 171.163 149.474 166.172 1.00 20.00 52 LEU A C 1
ATOM 1226 O O . LEU B 2 52 ? 171.730 149.299 167.256 1.00 20.00 52 LEU A O 1
ATOM 1231 N N . ALA B 2 53 ? 171.655 150.285 165.234 1.00 20.00 53 ALA A N 1
ATOM 1232 C CA . ALA B 2 53 ? 172.886 151.032 165.470 1.00 20.00 53 ALA A CA 1
ATOM 1233 C C . ALA B 2 53 ? 172.716 152.016 166.621 1.00 20.00 53 ALA A C 1
ATOM 1234 O O . ALA B 2 53 ? 173.566 152.096 167.517 1.00 20.00 53 ALA A O 1
ATOM 1236 N N . PHE B 2 54 ? 171.626 152.787 166.599 1.00 20.00 54 PHE A N 1
ATOM 1237 C CA . PHE B 2 54 ? 171.342 153.728 167.679 1.00 20.00 54 PHE A CA 1
ATOM 1238 C C . PHE B 2 54 ? 171.301 153.019 169.026 1.00 20.00 54 PHE A C 1
ATOM 1239 O O . PHE B 2 54 ? 171.874 153.494 170.013 1.00 20.00 54 PHE A O 1
ATOM 1247 N N . LEU B 2 55 ? 170.622 151.872 169.081 1.00 20.00 55 LEU A N 1
ATOM 1248 C CA . LEU B 2 55 ? 170.473 151.156 170.344 1.00 20.00 55 LEU A CA 1
ATOM 1249 C C . LEU B 2 55 ? 171.810 150.608 170.830 1.00 20.00 55 LEU A C 1
ATOM 1250 O O . LEU B 2 55 ? 172.133 150.699 172.021 1.00 20.00 55 LEU A O 1
ATOM 1255 N N . LEU B 2 56 ? 172.602 150.031 169.921 1.00 20.00 56 LEU A N 1
ATOM 1256 C CA . LEU B 2 56 ? 173.894 149.475 170.309 1.00 20.00 56 LEU A CA 1
ATOM 1257 C C . LEU B 2 56 ? 174.866 150.560 170.749 1.00 20.00 56 LEU A C 1
ATOM 1258 O O . LEU B 2 56 ? 175.708 150.319 171.621 1.00 20.00 56 LEU A O 1
ATOM 1263 N N . VAL B 2 57 ? 174.770 151.754 170.164 1.00 20.00 57 VAL A N 1
ATOM 1264 C CA . VAL B 2 57 ? 175.685 152.829 170.535 1.00 20.00 57 VAL A CA 1
ATOM 1265 C C . VAL B 2 57 ? 175.252 153.491 171.838 1.00 20.00 57 VAL A C 1
ATOM 1266 O O . VAL B 2 57 ? 176.091 153.856 172.670 1.00 20.00 57 VAL A O 1
ATOM 1270 N N . LYS B 2 58 ? 173.941 153.642 172.046 1.00 17.53 58 LYS A N 1
ATOM 1271 C CA . LYS B 2 58 ? 173.452 154.373 173.211 1.00 17.53 58 LYS A CA 1
ATOM 1272 C C . LYS B 2 58 ? 173.711 153.605 174.503 1.00 17.53 58 LYS A C 1
ATOM 1273 O O . LYS B 2 58 ? 174.293 154.144 175.451 1.00 17.53 58 LYS A O 1
ATOM 1279 N N . GLU B 2 59 ? 173.286 152.349 174.561 1.00 21.76 59 GLU A N 1
ATOM 1280 C CA . GLU B 2 59 ? 173.396 151.546 175.775 1.00 21.76 59 GLU A CA 1
ATOM 1281 C C . GLU B 2 59 ? 173.795 150.131 175.373 1.00 21.76 59 GLU A C 1
ATOM 1282 O O . GLU B 2 59 ? 174.282 149.890 174.262 1.00 21.76 59 GLU A O 1
ATOM 1288 N N . GLY B 2 60 ? 173.605 149.185 176.294 1.00 29.00 60 GLY A N 1
ATOM 1289 C CA . GLY B 2 60 ? 173.935 147.788 176.081 1.00 29.00 60 GLY A CA 1
ATOM 1290 C C . GLY B 2 60 ? 173.358 147.189 174.814 1.00 29.00 60 GLY A C 1
ATOM 1291 O O . GLY B 2 60 ? 172.446 147.762 174.210 1.00 29.00 60 GLY A O 1
ATOM 1292 N N . LYS B 2 61 ? 173.891 146.034 174.408 1.00 34.92 61 LYS A N 1
ATOM 1293 C CA . LYS B 2 61 ? 173.564 145.403 173.133 1.00 34.92 61 LYS A CA 1
ATOM 1294 C C . LYS B 2 61 ? 172.064 145.342 172.874 1.00 34.92 61 LYS A C 1
ATOM 1295 O O . LYS B 2 61 ? 171.559 146.024 171.977 1.00 34.92 61 LYS A O 1
ATOM 1301 N N . VAL B 2 62 ? 171.340 144.554 173.668 1.00 38.10 62 VAL A N 1
ATOM 1302 C CA . VAL B 2 62 ? 169.901 144.387 173.502 1.00 38.10 62 VAL A CA 1
ATOM 1303 C C . VAL B 2 62 ? 169.280 144.169 174.872 1.00 38.10 62 VAL A C 1
ATOM 1304 O O . VAL B 2 62 ? 169.903 143.606 175.776 1.00 38.10 62 VAL A O 1
ATOM 1308 N N . ARG B 2 63 ? 168.040 144.630 175.024 1.00 34.07 63 ARG A N 1
ATOM 1309 C CA . ARG B 2 63 ? 167.234 144.370 176.215 1.00 34.07 63 ARG A CA 1
ATOM 1310 C C . ARG B 2 63 ? 165.853 143.940 175.734 1.00 34.07 63 ARG A C 1
ATOM 1311 O O . ARG B 2 63 ? 164.977 144.781 175.516 1.00 34.07 63 ARG A O 1
ATOM 1319 N N . LEU B 2 64 ? 165.660 142.632 175.566 1.00 34.42 64 LEU A N 1
ATOM 1320 C CA . LEU B 2 64 ? 164.395 142.099 175.080 1.00 34.42 64 LEU A CA 1
ATOM 1321 C C . LEU B 2 64 ? 163.426 141.747 176.200 1.00 34.42 64 LEU A C 1
ATOM 1322 O O . LEU B 2 64 ? 162.247 141.504 175.923 1.00 34.42 64 LEU A O 1
ATOM 1327 N N . SER B 2 65 ? 163.891 141.710 177.450 1.00 34.94 65 SER A N 1
ATOM 1328 C CA . SER B 2 65 ? 162.985 141.506 178.573 1.00 34.94 65 SER A CA 1
ATOM 1329 C C . SER B 2 65 ? 162.074 142.704 178.797 1.00 34.94 65 SER A C 1
ATOM 1330 O O . SER B 2 65 ? 161.042 142.568 179.463 1.00 34.94 65 SER A O 1
ATOM 1333 N N . ILE B 2 66 ? 162.434 143.871 178.259 1.00 28.54 66 ILE A N 1
ATOM 1334 C CA . ILE B 2 66 ? 161.591 145.053 178.390 1.00 28.54 66 ILE A CA 1
ATOM 1335 C C . ILE B 2 66 ? 160.454 145.055 177.375 1.00 28.54 66 ILE A C 1
ATOM 1336 O O . ILE B 2 66 ? 159.485 145.805 177.543 1.00 28.54 66 ILE A O 1
ATOM 1341 N N . PHE B 2 67 ? 160.542 144.231 176.329 1.00 28.70 67 PHE A N 1
ATOM 1342 C CA . PHE B 2 67 ? 159.492 144.135 175.315 1.00 28.70 67 PHE A CA 1
ATOM 1343 C C . PHE B 2 67 ? 158.378 143.195 175.782 1.00 28.70 67 PHE A C 1
ATOM 1344 O O . PHE B 2 67 ? 158.091 142.164 175.174 1.00 28.70 67 PHE A O 1
ATOM 1352 N N . LEU B 2 68 ? 157.748 143.570 176.892 1.00 31.95 68 LEU A N 1
ATOM 1353 C CA . LEU B 2 68 ? 156.679 142.753 177.446 1.00 31.95 68 LEU A CA 1
ATOM 1354 C C . LEU B 2 68 ? 155.480 142.735 176.507 1.00 31.95 68 LEU A C 1
ATOM 1355 O O . LEU B 2 68 ? 155.193 143.708 175.805 1.00 31.95 68 LEU A O 1
ATOM 1360 N N . ASN B 2 69 ? 154.777 141.603 176.497 1.00 36.28 69 ASN A N 1
ATOM 1361 C CA . ASN B 2 69 ? 153.675 141.423 175.561 1.00 36.28 69 ASN A CA 1
ATOM 1362 C C . ASN B 2 69 ? 152.442 142.215 175.976 1.00 36.28 69 ASN A C 1
ATOM 1363 O O . ASN B 2 69 ? 151.657 142.633 175.120 1.00 36.28 69 ASN A O 1
ATOM 1368 N N . ILE B 2 70 ? 152.250 142.424 177.279 1.00 34.23 70 ILE A N 1
ATOM 1369 C CA . ILE B 2 70 ? 151.012 143.032 177.758 1.00 34.23 70 ILE A CA 1
ATOM 1370 C C . ILE B 2 70 ? 150.962 144.514 177.40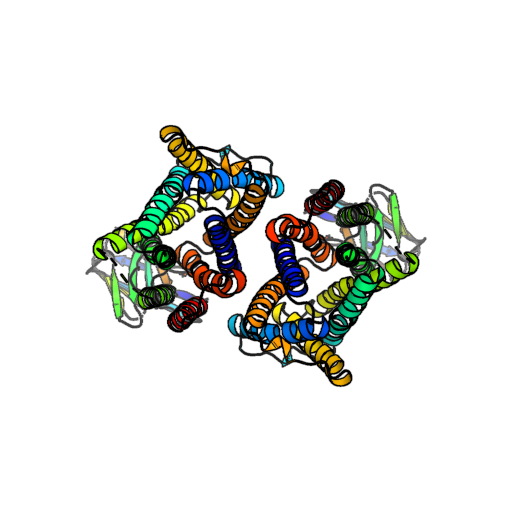2 1.00 34.23 70 ILE A C 1
ATOM 1371 O O . ILE B 2 70 ? 149.987 144.995 176.814 1.00 34.23 70 ILE A O 1
ATOM 1376 N N . ARG B 2 71 ? 152.009 145.261 177.755 1.00 24.47 71 ARG A N 1
ATOM 1377 C CA . ARG B 2 71 ? 151.951 146.715 177.639 1.00 24.47 71 ARG A CA 1
ATOM 1378 C C . ARG B 2 71 ? 152.152 147.189 176.204 1.00 24.47 71 ARG A C 1
ATOM 1379 O O . ARG B 2 71 ? 151.446 148.092 175.745 1.00 24.47 71 ARG A O 1
ATOM 1387 N N . ASN B 2 72 ? 153.100 146.597 175.482 1.00 26.72 72 ASN A N 1
ATOM 1388 C CA . ASN B 2 72 ? 153.472 147.093 174.163 1.00 26.72 72 ASN A CA 1
ATOM 1389 C C . ASN B 2 72 ? 152.477 146.726 173.069 1.00 26.72 72 ASN A C 1
ATOM 1390 O O . ASN B 2 72 ? 152.780 146.941 171.891 1.00 26.72 72 ASN A O 1
ATOM 1395 N N . VAL B 2 73 ? 151.314 146.167 173.412 1.00 27.82 73 VAL A N 1
ATOM 1396 C CA . VAL B 2 73 ? 150.252 146.044 172.417 1.00 27.82 73 VAL A CA 1
ATOM 1397 C C . VAL B 2 73 ? 149.865 147.419 171.893 1.00 27.82 73 VAL A C 1
ATOM 1398 O O . VAL B 2 73 ? 149.481 147.567 170.726 1.00 27.82 73 VAL A O 1
ATOM 1402 N N . SER B 2 74 ? 149.976 148.447 172.737 1.00 22.91 74 SER A N 1
ATOM 1403 C CA . SER B 2 74 ? 149.668 149.805 172.305 1.00 22.91 74 SER A CA 1
ATOM 1404 C C . SER B 2 74 ? 150.568 150.233 171.153 1.00 22.91 74 SER A C 1
ATOM 1405 O O . SER B 2 74 ? 150.096 150.782 170.152 1.00 22.91 74 SER A O 1
ATOM 1408 N N . VAL B 2 75 ? 151.870 149.973 171.266 1.00 22.12 75 VAL A N 1
ATOM 1409 C CA . VAL B 2 75 ? 152.776 150.451 170.230 1.00 22.12 75 VAL A CA 1
ATOM 1410 C C . VAL B 2 75 ? 152.591 149.671 168.935 1.00 22.12 75 VAL A C 1
ATOM 1411 O O . VAL B 2 75 ? 152.628 150.255 167.848 1.00 22.12 75 VAL A O 1
ATOM 1415 N N . ILE B 2 76 ? 152.372 148.356 169.014 1.00 23.22 76 ILE A N 1
ATOM 1416 C CA . ILE B 2 76 ? 152.178 147.585 167.789 1.00 23.22 76 ILE A CA 1
ATOM 1417 C C . ILE B 2 76 ? 150.868 147.970 167.112 1.00 23.22 76 ILE A C 1
ATOM 1418 O O . ILE B 2 76 ? 150.802 148.078 165.879 1.00 23.22 76 ILE A O 1
ATOM 1423 N N . ILE B 2 77 ? 149.810 148.200 167.896 1.00 23.08 77 ILE A N 1
ATOM 1424 C CA . ILE B 2 77 ? 148.544 148.588 167.286 1.00 23.08 77 ILE A CA 1
ATOM 1425 C C . ILE B 2 77 ? 148.657 149.982 166.682 1.00 23.08 77 ILE A C 1
ATOM 1426 O O . ILE B 2 77 ? 148.128 150.240 165.597 1.00 23.08 77 ILE A O 1
ATOM 1431 N N . GLY B 2 78 ? 149.403 150.880 167.330 1.00 22.01 78 GLY A N 1
ATOM 1432 C CA . GLY B 2 78 ? 149.611 152.198 166.754 1.00 22.01 78 GLY A CA 1
ATOM 1433 C C . GLY B 2 78 ? 150.435 152.156 165.484 1.00 22.01 78 GLY A C 1
ATOM 1434 O O . GLY B 2 78 ? 150.177 152.904 164.539 1.00 22.01 78 GLY A O 1
ATOM 1435 N N . ALA B 2 79 ? 151.439 151.281 165.443 1.00 21.52 79 ALA A N 1
ATOM 1436 C CA . ALA B 2 79 ? 152.272 151.163 164.254 1.00 21.52 79 ALA A CA 1
ATOM 1437 C C . ALA B 2 79 ? 151.476 150.611 163.081 1.00 21.52 79 ALA A C 1
ATOM 1438 O O . ALA B 2 79 ? 151.519 151.164 161.976 1.00 21.52 79 ALA A O 1
ATOM 1440 N N . LEU B 2 80 ? 150.741 149.517 163.297 1.00 24.97 80 LEU A N 1
ATOM 1441 C CA . LEU B 2 80 ? 149.955 148.964 162.201 1.00 24.97 80 LEU A CA 1
ATOM 1442 C C . LEU B 2 80 ? 148.723 149.802 161.888 1.00 24.97 80 LEU A C 1
ATOM 1443 O O . LEU B 2 80 ? 148.111 149.604 160.833 1.00 24.97 80 LEU A O 1
ATOM 1448 N N . LEU B 2 81 ? 148.346 150.729 162.772 1.00 26.40 81 LEU A N 1
ATOM 1449 C CA . LEU B 2 81 ? 147.229 151.627 162.530 1.00 26.40 81 LEU A CA 1
ATOM 1450 C C . LEU B 2 81 ? 147.644 152.926 161.858 1.00 26.40 81 LEU A C 1
ATOM 1451 O O . LEU B 2 81 ? 146.805 153.574 161.224 1.00 26.40 81 LEU A O 1
ATOM 1456 N N . ALA B 2 82 ? 148.909 153.318 161.974 1.00 27.88 82 ALA A N 1
ATOM 1457 C CA . ALA B 2 82 ? 149.414 154.529 161.341 1.00 27.88 82 ALA A CA 1
ATOM 1458 C C . ALA B 2 82 ? 150.268 154.260 160.115 1.00 27.88 82 ALA A C 1
ATOM 1459 O O . ALA B 2 82 ? 150.177 154.999 159.133 1.00 27.88 82 ALA A O 1
ATOM 1461 N N . GLY B 2 83 ? 151.104 153.225 160.147 1.00 34.09 83 GLY A N 1
ATOM 1462 C CA . GLY B 2 83 ? 152.003 152.941 159.055 1.00 34.09 83 GLY A CA 1
ATOM 1463 C C . GLY B 2 83 ? 151.327 152.413 157.804 1.00 34.09 83 GLY A C 1
ATOM 1464 O O . GLY B 2 83 ? 151.261 153.097 156.778 1.00 34.09 83 GLY A O 1
ATOM 1465 N N . PRO B 2 84 ? 150.819 151.177 157.856 1.00 35.48 84 PRO A N 1
ATOM 1466 C CA . PRO B 2 84 ? 150.242 150.571 156.648 1.00 35.48 84 PRO A CA 1
ATOM 1467 C C . PRO B 2 84 ? 148.982 151.264 156.157 1.00 35.48 84 PRO A C 1
ATOM 1468 O O . PRO B 2 84 ? 148.939 151.776 155.031 1.00 35.48 84 PRO A O 1
ATOM 1472 N N . ILE B 2 85 ? 147.956 151.310 157.009 1.00 42.38 85 ILE A N 1
ATOM 1473 C CA . ILE B 2 85 ? 146.669 151.836 156.567 1.00 42.38 85 ILE A CA 1
ATOM 1474 C C . ILE B 2 85 ? 146.710 153.351 156.469 1.00 42.38 85 ILE A C 1
ATOM 1475 O O . ILE B 2 85 ? 146.011 153.941 155.640 1.00 42.38 85 ILE A O 1
ATOM 1480 N N . GLY B 2 86 ? 147.521 154.004 157.297 1.00 47.11 86 GLY A N 1
ATOM 1481 C CA . GLY B 2 86 ? 147.732 155.430 157.164 1.00 47.11 86 GLY A CA 1
ATOM 1482 C C . GLY B 2 86 ? 148.222 155.796 155.780 1.00 47.11 86 GLY A C 1
ATOM 1483 O O . GLY B 2 86 ? 147.606 156.617 155.094 1.00 47.11 86 GLY A O 1
ATOM 1484 N N . MET B 2 87 ? 149.318 155.169 155.346 1.00 55.94 87 MET A N 1
ATOM 1485 C CA . MET B 2 87 ? 149.863 155.461 154.024 1.00 55.94 87 MET A CA 1
ATOM 1486 C C . MET B 2 87 ? 148.914 155.013 152.919 1.00 55.94 87 MET A C 1
ATOM 1487 O O . MET B 2 87 ? 148.792 155.687 151.889 1.00 55.94 87 MET A O 1
ATOM 1492 N N . GLN B 2 88 ? 148.230 153.881 153.112 1.00 61.77 88 GLN A N 1
ATOM 1493 C CA . GLN B 2 88 ? 147.282 153.410 152.104 1.00 61.77 88 GLN A CA 1
ATOM 1494 C C . GLN B 2 88 ? 146.161 154.422 151.883 1.00 61.77 88 GLN A C 1
ATOM 1495 O O . GLN B 2 88 ? 145.878 154.818 150.746 1.00 61.77 88 GLN A O 1
ATOM 1501 N N . ALA B 2 89 ? 145.516 154.860 152.966 1.00 66.96 89 ALA A N 1
ATOM 1502 C CA . ALA B 2 89 ? 144.428 155.821 152.841 1.00 66.96 89 ALA A CA 1
ATOM 1503 C C . ALA B 2 89 ? 144.930 157.190 152.401 1.00 66.96 89 ALA A C 1
ATOM 1504 O O . ALA B 2 89 ? 144.207 157.920 151.715 1.00 66.96 89 ALA A O 1
ATOM 1506 N N . ASN B 2 90 ? 146.165 157.553 152.756 1.00 68.22 90 ASN A N 1
ATOM 1507 C CA . ASN B 2 90 ? 146.701 158.826 152.289 1.00 68.22 90 ASN A CA 1
ATOM 1508 C C . ASN B 2 90 ? 146.953 158.799 150.785 1.00 68.22 90 ASN A C 1
ATOM 1509 O O . ASN B 2 90 ? 146.667 159.776 150.088 1.00 68.22 90 ASN A O 1
ATOM 1514 N N . LEU B 2 91 ? 147.465 157.682 150.261 1.00 74.32 91 LEU A N 1
ATOM 1515 C CA . LEU B 2 91 ? 147.610 157.553 148.814 1.00 74.32 91 LEU A CA 1
ATOM 1516 C C . LEU B 2 91 ? 146.252 157.493 148.128 1.00 74.32 91 LEU A C 1
ATOM 1517 O O . LEU B 2 91 ? 146.094 158.006 147.011 1.00 74.32 91 LEU A O 1
ATOM 1522 N N . TYR B 2 92 ? 145.262 156.885 148.783 1.00 84.40 92 TYR A N 1
ATOM 1523 C CA . TYR B 2 92 ? 143.896 156.937 148.274 1.00 84.40 92 TYR A CA 1
ATOM 1524 C C . TYR B 2 92 ? 143.417 158.379 148.163 1.00 84.40 92 TYR A C 1
ATOM 1525 O O . TYR B 2 92 ? 142.797 158.762 147.165 1.00 84.40 92 TYR A O 1
ATOM 1534 N N . ALA B 2 93 ? 143.711 159.198 149.176 1.00 88.44 93 ALA A N 1
ATOM 1535 C CA . ALA B 2 93 ? 143.335 160.608 149.135 1.00 88.44 93 ALA A CA 1
ATOM 1536 C C . ALA B 2 93 ? 144.087 161.353 148.038 1.00 88.44 93 ALA A C 1
ATOM 1537 O O . ALA B 2 93 ? 143.529 162.251 147.395 1.00 88.44 93 ALA A O 1
ATOM 1539 N N . VAL B 2 94 ? 145.358 161.006 147.824 1.00 87.89 94 VAL A N 1
ATOM 1540 C CA . VAL B 2 94 ? 146.121 161.598 146.727 1.00 87.89 94 VAL A CA 1
ATOM 1541 C C . VAL B 2 94 ? 145.441 161.310 145.395 1.00 87.89 94 VAL A C 1
ATOM 1542 O O . VAL B 2 94 ? 145.250 162.207 144.565 1.00 87.89 94 VAL A O 1
ATOM 1546 N N . LYS B 2 95 ? 145.065 160.050 145.173 1.00 88.70 95 LYS A N 1
ATOM 1547 C CA . LYS B 2 95 ? 144.395 159.696 143.926 1.00 88.70 95 LYS A CA 1
ATOM 1548 C C . LYS B 2 95 ? 142.995 160.294 143.840 1.00 88.70 95 LYS A C 1
ATOM 1549 O O . LYS B 2 95 ? 142.472 160.485 142.737 1.00 88.70 95 LYS A O 1
ATOM 1555 N N . TYR B 2 96 ? 142.374 160.590 144.983 1.00 97.30 96 TYR A N 1
ATOM 1556 C CA . TYR B 2 96 ? 140.995 161.068 144.984 1.00 97.30 96 TYR A CA 1
ATOM 1557 C C . TYR B 2 96 ? 140.907 162.578 144.775 1.00 97.30 96 TYR A C 1
ATOM 1558 O O . TYR B 2 96 ? 140.351 163.044 143.774 1.00 97.30 96 TYR A O 1
ATOM 1567 N N . ILE B 2 97 ? 141.450 163.362 145.709 1.00 97.14 97 ILE A N 1
ATOM 1568 C CA . ILE B 2 97 ? 141.160 164.787 145.778 1.00 97.14 97 ILE A CA 1
ATOM 1569 C C . ILE B 2 97 ? 142.411 165.650 145.660 1.00 97.14 97 ILE A C 1
ATOM 1570 O O . ILE B 2 97 ? 142.349 166.854 145.907 1.00 97.14 97 ILE A O 1
ATOM 1575 N N . GLY B 2 98 ? 143.546 165.067 145.290 1.00 95.24 98 GLY A N 1
ATOM 1576 C CA . GLY B 2 98 ? 144.731 165.876 145.078 1.00 95.24 98 GLY A CA 1
ATOM 1577 C C . GLY B 2 98 ? 145.955 165.433 145.851 1.00 95.24 98 GLY A C 1
ATOM 1578 O O . GLY B 2 98 ? 145.846 164.759 146.880 1.00 95.24 98 GLY A O 1
ATOM 1579 N N . SER B 2 99 ? 147.134 165.828 145.366 1.00 91.84 99 SER A N 1
ATOM 1580 C CA . SER B 2 99 ? 148.387 165.367 145.951 1.00 91.84 99 SER A CA 1
ATOM 1581 C C . SER B 2 99 ? 148.801 166.180 147.172 1.00 91.84 99 SER A C 1
ATOM 1582 O O . SER B 2 99 ? 149.630 165.716 147.962 1.00 91.84 99 SER A O 1
ATOM 1585 N N . SER B 2 100 ? 148.250 167.382 147.349 1.00 77.77 100 SER A N 1
ATOM 1586 C CA . SER B 2 100 ? 148.699 168.280 148.404 1.00 77.77 100 SER A CA 1
ATOM 1587 C C . SER B 2 100 ? 147.646 168.560 149.467 1.00 77.77 100 SER A C 1
ATOM 1588 O O . SER B 2 100 ? 147.967 169.198 150.477 1.00 77.77 100 SER A O 1
ATOM 1591 N N . LEU B 2 101 ? 146.406 168.108 149.279 1.00 73.61 101 LEU A N 1
ATOM 1592 C CA . LEU B 2 101 ? 145.396 168.284 150.317 1.00 73.61 101 LEU A CA 1
ATOM 1593 C C . LEU B 2 101 ? 145.501 167.195 151.377 1.00 73.61 101 LEU A C 1
ATOM 1594 O O . LEU B 2 101 ? 145.269 167.452 152.567 1.00 73.61 101 LEU A O 1
ATOM 1599 N N . ALA B 2 102 ? 145.848 165.975 150.961 1.00 70.86 102 ALA A N 1
ATOM 1600 C CA . ALA B 2 102 ? 146.066 164.899 151.920 1.00 70.86 102 ALA A CA 1
ATOM 1601 C C . ALA B 2 102 ? 147.186 165.251 152.889 1.00 70.86 102 ALA A C 1
ATOM 1602 O O . ALA B 2 102 ? 147.091 164.964 154.087 1.00 70.86 102 ALA A O 1
ATOM 1604 N N . SER B 2 103 ? 148.251 165.885 152.393 1.00 64.05 103 SER A N 1
ATOM 1605 C CA . SER B 2 103 ? 149.324 166.324 153.281 1.00 64.05 103 SER A CA 1
ATOM 1606 C C . SER B 2 103 ? 148.849 167.431 154.213 1.00 64.05 103 SER A C 1
ATOM 1607 O O . SER B 2 103 ? 149.257 167.488 155.379 1.00 64.05 103 SER A O 1
ATOM 1610 N N . SER B 2 104 ? 147.973 168.312 153.726 1.00 56.61 104 SER A N 1
ATOM 1611 C CA . SER B 2 104 ? 147.445 169.367 154.584 1.00 56.61 104 SER A CA 1
ATOM 1612 C C . SER B 2 104 ? 146.611 168.786 155.720 1.00 56.61 104 SER A C 1
ATOM 1613 O O . SER B 2 104 ? 146.674 169.265 156.858 1.00 56.61 104 SER A O 1
ATOM 1616 N N . VAL B 2 105 ? 145.836 167.737 155.441 1.00 47.19 105 VAL A N 1
ATOM 1617 C CA . VAL B 2 105 ? 145.074 167.108 156.516 1.00 47.19 105 VAL A CA 1
ATOM 1618 C C . VAL B 2 105 ? 146.000 166.321 157.437 1.00 47.19 105 VAL A C 1
ATOM 1619 O O . VAL B 2 105 ? 145.822 166.304 158.664 1.00 47.19 105 VAL A O 1
ATOM 1623 N N . SER B 2 106 ? 147.007 165.663 156.868 1.00 37.78 106 SER A N 1
ATOM 1624 C CA . SER B 2 106 ? 148.003 164.990 157.686 1.00 37.78 106 SER A CA 1
ATOM 1625 C C . SER B 2 106 ? 148.748 165.967 158.583 1.00 37.78 106 SER A C 1
ATOM 1626 O O . SER B 2 106 ? 149.323 165.552 159.593 1.00 37.78 106 SER A O 1
ATOM 1629 N N . ALA B 2 107 ? 148.762 167.249 158.222 1.00 33.32 107 ALA A N 1
ATOM 1630 C CA . ALA B 2 107 ? 149.306 168.290 159.085 1.00 33.32 107 ALA A CA 1
ATOM 1631 C C . ALA B 2 107 ? 148.282 168.831 160.076 1.00 33.32 107 ALA A C 1
ATOM 1632 O O . ALA B 2 107 ? 148.662 169.263 161.170 1.00 33.32 107 ALA A O 1
ATOM 1634 N N . ILE B 2 108 ? 146.996 168.841 159.711 1.00 27.33 108 ILE A N 1
ATOM 1635 C CA . ILE B 2 108 ? 145.947 169.230 160.653 1.00 27.33 108 ILE A CA 1
ATOM 1636 C C . ILE B 2 108 ? 145.622 168.106 161.625 1.00 27.33 108 ILE A C 1
ATOM 1637 O O . ILE B 2 108 ? 144.749 168.263 162.487 1.00 27.33 108 ILE A O 1
ATOM 1642 N N . TYR B 2 109 ? 146.316 166.978 161.496 1.00 15.31 109 TYR A N 1
ATOM 1643 C CA . TYR B 2 109 ? 146.128 165.836 162.392 1.00 15.31 109 TYR A CA 1
ATOM 1644 C C . TYR B 2 109 ? 146.054 166.133 163.895 1.00 15.31 109 TYR A C 1
ATOM 1645 O O . TYR B 2 109 ? 145.268 165.452 164.574 1.00 15.31 109 TYR A O 1
ATOM 1654 N N . PRO B 2 110 ? 146.812 167.069 164.489 1.00 11.25 110 PRO A N 1
ATOM 1655 C CA . PRO B 2 110 ? 146.850 167.142 165.963 1.00 11.25 110 PRO A CA 1
ATOM 1656 C C . PRO B 2 110 ? 145.510 167.374 166.644 1.00 11.25 110 PRO A C 1
ATOM 1657 O O . PRO B 2 110 ? 145.473 167.364 167.877 1.00 11.25 110 PRO A O 1
ATOM 1661 N N . ALA B 2 111 ? 144.418 167.582 165.908 1.00 10.76 111 ALA A N 1
ATOM 1662 C CA . ALA B 2 111 ? 143.123 167.770 166.557 1.00 10.76 111 ALA A CA 1
ATOM 1663 C C . ALA B 2 111 ? 142.702 166.518 167.319 1.00 10.76 111 ALA A C 1
ATOM 1664 O O . ALA B 2 111 ? 142.331 166.583 168.500 1.00 10.76 111 ALA A O 1
ATOM 1666 N N . ILE B 2 112 ? 142.748 165.362 166.657 1.00 10.31 112 ILE A N 1
ATOM 1667 C CA . ILE B 2 112 ? 142.339 164.128 167.317 1.00 10.31 112 ILE A CA 1
ATOM 1668 C C . ILE B 2 112 ? 143.267 163.819 168.484 1.00 10.31 112 ILE A C 1
ATOM 1669 O O . ILE B 2 112 ? 142.831 163.315 169.524 1.00 10.31 112 ILE A O 1
ATOM 1674 N N . SER B 2 113 ? 144.555 164.144 168.346 1.00 7.63 113 SER A N 1
ATOM 1675 C CA . SER B 2 113 ? 145.497 163.904 169.436 1.00 7.63 113 SER A CA 1
ATOM 1676 C C . SER B 2 113 ? 145.209 164.807 170.629 1.00 7.63 113 SER A C 1
ATOM 1677 O O . SER B 2 113 ? 145.262 164.358 171.780 1.00 7.63 113 SER A O 1
ATOM 1680 N N . VAL B 2 114 ? 144.899 166.081 170.375 1.00 8.56 114 VAL A N 1
ATOM 1681 C CA . VAL B 2 114 ? 144.628 167.011 171.463 1.00 8.56 114 VAL A CA 1
ATOM 1682 C C . VAL B 2 114 ? 143.303 166.672 172.129 1.00 8.56 114 VAL A C 1
ATOM 1683 O O . VAL B 2 114 ? 143.075 167.031 173.291 1.00 8.56 114 VAL A O 1
ATOM 1687 N N . LEU B 2 115 ? 142.409 165.982 171.416 1.00 7.70 115 LEU A N 1
ATOM 1688 C CA . LEU B 2 115 ? 141.188 165.495 172.052 1.00 7.70 115 LEU A CA 1
ATOM 1689 C C . LEU B 2 115 ? 141.463 164.257 172.903 1.00 7.70 115 LEU A C 1
ATOM 1690 O O . LEU B 2 115 ? 141.050 164.185 174.069 1.00 7.70 115 LEU A O 1
ATOM 1695 N N . LEU B 2 116 ? 142.164 163.273 172.335 1.00 8.27 116 LEU A N 1
ATOM 1696 C CA . LEU B 2 116 ? 142.377 162.005 173.027 1.00 8.27 116 LEU A CA 1
ATOM 1697 C C . LEU B 2 116 ? 143.240 162.187 174.268 1.00 8.27 116 LEU A C 1
ATOM 1698 O O . LEU B 2 116 ? 142.901 161.683 175.344 1.00 8.27 116 LEU A O 1
ATOM 1703 N N . ALA B 2 117 ? 144.371 162.891 174.136 1.00 9.36 117 ALA A N 1
ATOM 1704 C CA . ALA B 2 117 ? 145.260 163.087 175.276 1.00 9.36 117 ALA A CA 1
ATOM 1705 C C . ALA B 2 117 ? 144.522 163.671 176.469 1.00 9.36 117 ALA A C 1
ATOM 1706 O O . ALA B 2 117 ? 144.818 163.324 177.617 1.00 9.36 117 ALA A O 1
ATOM 1708 N N . PHE B 2 118 ? 143.548 164.544 176.220 1.00 12.14 118 PHE A N 1
ATOM 1709 C CA . PHE B 2 118 ? 142.741 165.078 177.307 1.00 12.14 118 PHE A CA 1
ATOM 1710 C C . PHE B 2 118 ? 141.760 164.031 177.823 1.00 12.14 118 PHE A C 1
ATOM 1711 O O . PHE B 2 118 ? 141.739 163.718 179.019 1.00 12.14 118 PHE A O 1
ATOM 1719 N N . PHE B 2 119 ? 140.945 163.465 176.930 1.00 11.27 119 PHE A N 1
ATOM 1720 C CA . PHE B 2 119 ? 139.853 162.605 177.382 1.00 11.27 119 PHE A CA 1
ATOM 1721 C C . PHE B 2 119 ? 140.358 161.240 177.842 1.00 11.27 119 PHE A C 1
ATOM 1722 O O . PHE B 2 119 ? 140.007 160.776 178.933 1.00 11.27 119 PHE A O 1
ATOM 1730 N N . PHE B 2 120 ? 141.182 160.578 177.026 1.00 10.56 120 PHE A N 1
ATOM 1731 C CA . PHE B 2 120 ? 141.536 159.188 177.304 1.00 10.56 120 PHE A CA 1
ATOM 1732 C C . PHE B 2 120 ? 142.682 159.068 178.302 1.00 10.56 120 PHE A C 1
ATOM 1733 O O . PHE B 2 120 ? 142.608 158.263 179.237 1.00 10.56 120 PHE A O 1
ATOM 1741 N N . LEU B 2 121 ? 143.746 159.846 178.124 1.00 10.82 121 LEU A N 1
ATOM 1742 C CA . LEU B 2 121 ? 144.907 159.774 179.002 1.00 10.82 121 LEU A CA 1
ATOM 1743 C C . LEU B 2 121 ? 144.800 160.673 180.226 1.00 10.82 121 LEU A C 1
ATOM 1744 O O . LEU B 2 121 ? 145.693 160.632 181.078 1.00 10.82 121 LEU A O 1
ATOM 1749 N N . LYS B 2 122 ? 143.740 161.476 180.331 1.00 12.41 122 LYS A N 1
ATOM 1750 C CA . LYS B 2 122 ? 143.541 162.379 181.464 1.00 12.41 122 LYS A CA 1
ATOM 1751 C C . LYS B 2 122 ? 144.712 163.351 181.604 1.00 12.41 122 LYS A C 1
ATOM 1752 O O . LYS B 2 122 ? 145.312 163.488 182.672 1.00 12.41 122 LYS A O 1
ATOM 1758 N N . HIS B 2 123 ? 145.042 164.024 180.506 1.00 10.67 123 HIS A N 1
ATOM 1759 C CA . HIS B 2 123 ? 146.071 165.053 180.508 1.00 10.67 123 HIS A CA 1
ATOM 1760 C C . HIS B 2 123 ? 145.435 166.424 180.687 1.00 10.67 123 HIS A C 1
ATOM 1761 O O . HIS B 2 123 ? 144.248 166.621 180.415 1.00 10.67 123 HIS A O 1
ATOM 1768 N N . LYS B 2 124 ? 146.237 167.371 181.156 1.00 20.00 124 LYS A N 1
ATOM 1769 C CA . LYS B 2 124 ? 145.746 168.666 181.616 1.00 20.00 124 LYS A CA 1
ATOM 1770 C C . LYS B 2 124 ? 146.265 169.755 180.681 1.00 20.00 124 LYS A C 1
ATOM 1771 O O . LYS B 2 124 ? 147.294 170.383 180.934 1.00 20.00 124 LYS A O 1
ATOM 1777 N N . ILE B 2 125 ? 145.528 169.970 179.596 1.00 20.00 125 ILE A N 1
ATOM 1778 C CA . ILE B 2 125 ? 145.868 170.923 178.547 1.00 20.00 125 ILE A CA 1
ATOM 1779 C C . ILE B 2 125 ? 144.669 171.822 178.280 1.00 20.00 125 ILE A C 1
ATOM 1780 O O . ILE B 2 125 ? 144.473 172.289 177.153 1.00 20.00 125 ILE A O 1
ATOM 1785 N N . SER B 2 126 ? 143.861 172.059 179.318 1.00 14.54 126 SER A N 1
ATOM 1786 C CA . SER B 2 126 ? 142.496 172.547 179.133 1.00 14.54 126 SER A CA 1
ATOM 1787 C C . SER B 2 126 ? 142.428 173.833 178.312 1.00 14.54 126 SER A C 1
ATOM 1788 O O . SER B 2 126 ? 141.545 173.981 177.460 1.00 14.54 126 SER A O 1
ATOM 1791 N N . LYS B 2 127 ? 143.341 174.778 178.550 1.00 19.54 127 LYS A N 1
ATOM 1792 C CA . LYS B 2 127 ? 143.240 176.074 177.881 1.00 19.54 127 LYS A CA 1
ATOM 1793 C C . LYS B 2 127 ? 144.548 176.621 177.319 1.00 19.54 127 LYS A C 1
ATOM 1794 O O . LYS B 2 127 ? 144.495 177.568 176.528 1.00 19.54 127 LYS A O 1
ATOM 1800 N N . ASN B 2 128 ? 145.710 176.071 177.675 1.00 15.40 128 ASN A N 1
ATOM 1801 C CA . ASN B 2 128 ? 146.972 176.661 177.235 1.00 15.40 128 ASN A CA 1
ATOM 1802 C C . ASN B 2 128 ? 147.236 176.391 175.755 1.00 15.40 128 ASN A C 1
ATOM 1803 O O . ASN B 2 128 ? 147.411 177.324 174.962 1.00 15.40 128 ASN A O 1
ATOM 1808 N N . THR B 2 129 ? 147.261 175.117 175.364 1.00 12.13 129 THR A N 1
ATOM 1809 C CA . THR B 2 129 ? 147.628 174.699 174.016 1.00 12.13 129 THR A CA 1
ATOM 1810 C C . THR B 2 129 ? 146.464 174.743 173.035 1.00 12.13 129 THR A C 1
ATOM 1811 O O . THR B 2 129 ? 146.691 174.870 171.819 1.00 12.13 129 THR A O 1
ATOM 1815 N N . VAL B 2 130 ? 145.230 174.661 173.542 1.00 14.78 130 VAL A N 1
ATOM 1816 C CA . VAL B 2 130 ? 144.056 174.572 172.678 1.00 14.78 130 VAL A CA 1
ATOM 1817 C C . VAL B 2 130 ? 144.002 175.745 171.709 1.00 14.78 130 VAL A C 1
ATOM 1818 O O . VAL B 2 130 ? 143.608 175.586 170.551 1.00 14.78 130 VAL A O 1
ATOM 1822 N N . PHE B 2 131 ? 144.436 176.928 172.146 1.00 16.29 131 PHE A N 1
ATOM 1823 C CA . PHE B 2 131 ? 144.321 178.099 171.283 1.00 16.29 131 PHE A CA 1
ATOM 1824 C C . PHE B 2 131 ? 145.320 178.051 170.135 1.00 16.29 131 PHE A C 1
ATOM 1825 O O . PHE B 2 131 ? 144.956 178.318 168.984 1.00 16.29 131 PHE A O 1
ATOM 1833 N N . GLY B 2 132 ? 146.579 177.720 170.423 1.00 15.23 132 GLY A N 1
ATOM 1834 C CA . GLY B 2 132 ? 147.549 177.572 169.353 1.00 15.23 132 GLY A CA 1
ATOM 1835 C C . GLY B 2 132 ? 147.157 176.494 168.363 1.00 15.23 132 GLY A C 1
ATOM 1836 O O . GLY B 2 132 ? 147.281 176.676 167.147 1.00 15.23 132 GLY A O 1
ATOM 1837 N N . ILE B 2 133 ? 146.654 175.362 168.866 1.00 14.81 133 ILE A N 1
ATOM 1838 C CA . ILE B 2 133 ? 146.286 174.283 167.954 1.00 14.81 133 ILE A CA 1
ATOM 1839 C C . ILE B 2 133 ? 145.053 174.657 167.137 1.00 14.81 133 ILE A C 1
ATOM 1840 O O . ILE B 2 133 ? 144.971 174.335 165.945 1.00 14.81 133 ILE A O 1
ATOM 1845 N N . VAL B 2 134 ? 144.091 175.361 167.741 1.00 16.69 134 VAL A N 1
ATOM 1846 C CA . VAL B 2 134 ? 142.918 175.811 166.998 1.00 16.69 134 VAL A CA 1
ATOM 1847 C C . VAL B 2 134 ? 143.321 176.818 165.931 1.00 16.69 134 VAL A C 1
ATOM 1848 O O . VAL B 2 134 ? 142.766 176.829 164.828 1.00 16.69 134 VAL A O 1
ATOM 1852 N N . LEU B 2 135 ? 144.306 177.664 166.231 1.00 20.00 135 LEU A N 1
ATOM 1853 C CA . LEU B 2 135 ? 144.757 178.635 165.240 1.00 20.00 135 LEU A CA 1
ATOM 1854 C C . LEU B 2 135 ? 145.469 177.944 164.082 1.00 20.00 135 LEU A C 1
ATOM 1855 O O . LEU B 2 135 ? 145.276 178.314 162.917 1.00 20.00 135 LEU A O 1
ATOM 1860 N N . ILE B 2 136 ? 146.286 176.932 164.379 1.00 20.00 136 ILE A N 1
ATOM 1861 C CA . ILE B 2 136 ? 146.923 176.159 163.313 1.00 20.00 136 ILE A CA 1
ATOM 1862 C C . ILE B 2 136 ? 145.867 175.473 162.452 1.00 20.00 136 ILE A C 1
ATOM 1863 O O . ILE B 2 136 ? 145.961 175.449 161.217 1.00 20.00 136 ILE A O 1
ATOM 1868 N N . ILE B 2 137 ? 144.848 174.899 163.097 1.00 25.57 137 ILE A N 1
ATOM 1869 C CA . ILE B 2 137 ? 143.765 174.238 162.372 1.00 25.57 137 ILE A CA 1
ATOM 1870 C C . ILE B 2 137 ? 143.034 175.230 161.477 1.00 25.57 137 ILE A C 1
ATOM 1871 O O . ILE B 2 137 ? 142.710 174.930 160.320 1.00 25.57 137 ILE A O 1
ATOM 1876 N N . GLY B 2 138 ? 142.755 176.424 162.002 1.00 31.08 138 GLY A N 1
ATOM 1877 C CA . GLY B 2 138 ? 142.101 177.443 161.203 1.00 31.08 138 GLY A CA 1
ATOM 1878 C C . GLY B 2 138 ? 142.935 177.865 160.011 1.00 31.08 138 GLY A C 1
ATOM 1879 O O . GLY B 2 138 ? 142.407 178.083 158.920 1.00 31.08 138 GLY A O 1
ATOM 1880 N N . GLY B 2 139 ? 144.249 177.976 160.198 1.00 33.60 139 GLY A N 1
ATOM 1881 C CA . GLY B 2 139 ? 145.114 178.285 159.070 1.00 33.60 139 GLY A CA 1
ATOM 1882 C C . GLY B 2 139 ? 145.098 177.200 158.011 1.00 33.60 139 GLY A C 1
ATOM 1883 O O . GLY B 2 139 ? 145.037 177.485 156.810 1.00 33.60 139 GLY A O 1
ATOM 1884 N N . ILE B 2 140 ? 145.139 175.937 158.441 1.00 37.49 140 ILE A N 1
ATOM 1885 C CA . ILE B 2 140 ? 145.162 174.846 157.473 1.00 37.49 140 ILE A CA 1
ATOM 1886 C C . ILE B 2 140 ? 143.830 174.742 156.734 1.00 37.49 140 ILE A C 1
ATOM 1887 O O . ILE B 2 140 ? 143.800 174.406 155.544 1.00 37.49 140 ILE A O 1
ATOM 1892 N N . ILE B 2 141 ? 142.715 175.044 157.402 1.00 44.82 141 ILE A N 1
ATOM 1893 C CA . ILE B 2 141 ? 141.437 174.998 156.694 1.00 44.82 141 ILE A CA 1
ATOM 1894 C C . ILE B 2 141 ? 141.244 176.239 155.827 1.00 44.82 141 ILE A C 1
ATOM 1895 O O . ILE B 2 141 ? 140.551 176.181 154.805 1.00 44.82 141 ILE A O 1
ATOM 1900 N N . ALA B 2 142 ? 141.843 177.372 156.204 1.00 54.66 142 ALA A N 1
ATOM 1901 C CA . ALA B 2 142 ? 141.777 178.560 155.364 1.00 54.66 142 ALA A CA 1
ATOM 1902 C C . ALA B 2 142 ? 142.671 178.441 154.142 1.00 54.66 142 ALA A C 1
ATOM 1903 O O . ALA B 2 142 ? 142.446 179.147 153.154 1.00 54.66 142 ALA A O 1
ATOM 1905 N N . GLN B 2 143 ? 143.692 177.581 154.197 1.00 57.07 143 GLN A N 1
ATOM 1906 C CA . GLN B 2 143 ? 144.451 177.270 152.989 1.00 57.07 143 GLN A CA 1
ATOM 1907 C C . GLN B 2 143 ? 143.542 176.747 151.882 1.00 57.07 143 GLN A C 1
ATOM 1908 O O . GLN B 2 143 ? 143.793 177.000 150.698 1.00 57.07 143 GLN A O 1
ATOM 1914 N N . THR B 2 144 ? 142.485 176.026 152.248 1.00 66.41 144 THR A N 1
ATOM 1915 C CA . THR B 2 144 ? 141.515 175.456 151.316 1.00 66.41 144 THR A CA 1
ATOM 1916 C C . THR B 2 144 ? 140.101 175.890 151.695 1.00 66.41 144 THR A C 1
ATOM 1917 O O . THR B 2 144 ? 139.158 175.097 151.730 1.00 66.41 144 THR A O 1
ATOM 1921 N N . SER B 2 152 ? 131.823 165.214 146.009 1.00 102.93 152 SER A N 1
ATOM 1922 C CA . SER B 2 152 ? 133.036 164.415 146.134 1.00 102.93 152 SER A CA 1
ATOM 1923 C C . SER B 2 152 ? 133.906 164.872 147.296 1.00 102.93 152 SER A C 1
ATOM 1924 O O . SER B 2 152 ? 134.720 164.086 147.794 1.00 102.93 152 SER A O 1
ATOM 1927 N N . PHE B 2 153 ? 133.758 166.124 147.735 1.00 103.03 153 PHE A N 1
ATOM 1928 C CA . PHE B 2 153 ? 134.538 166.607 148.869 1.00 103.03 153 PHE A CA 1
ATOM 1929 C C . PHE B 2 153 ? 134.141 165.907 150.161 1.00 103.03 153 PHE A C 1
ATOM 1930 O O . PHE B 2 153 ? 134.966 165.780 151.071 1.00 103.03 153 PHE A O 1
ATOM 1938 N N . TYR B 2 154 ? 132.892 165.444 150.260 1.00 93.84 154 TYR A N 1
ATOM 1939 C CA . TYR B 2 154 ? 132.433 164.809 151.491 1.00 93.84 154 TYR A CA 1
ATOM 1940 C C . TYR B 2 154 ? 133.113 163.465 151.723 1.00 93.84 154 TYR A C 1
ATOM 1941 O O . TYR B 2 154 ? 133.268 163.042 152.874 1.00 93.84 154 TYR A O 1
ATOM 1950 N N . ILE B 2 155 ? 133.522 162.784 150.656 1.00 89.34 155 ILE A N 1
ATOM 1951 C CA . ILE B 2 155 ? 134.251 161.531 150.804 1.00 89.34 155 ILE A CA 1
ATOM 1952 C C . ILE B 2 155 ? 135.754 161.778 150.911 1.00 89.34 155 ILE A C 1
ATOM 1953 O O . ILE B 2 155 ? 136.455 161.045 151.620 1.00 89.34 155 ILE A O 1
ATOM 1958 N N . GLY B 2 156 ? 136.263 162.804 150.226 1.00 82.94 156 GLY A N 1
ATOM 1959 C CA . GLY B 2 156 ? 137.662 163.157 150.380 1.00 82.94 156 GLY A CA 1
ATOM 1960 C C . GLY B 2 156 ? 137.995 163.585 151.795 1.00 82.94 156 GLY A C 1
ATOM 1961 O O . GLY B 2 156 ? 138.993 163.144 152.368 1.00 82.94 156 GLY A O 1
ATOM 1962 N N . ILE B 2 157 ? 137.151 164.432 152.388 1.00 78.28 157 ILE A N 1
ATOM 1963 C CA . ILE B 2 157 ? 137.383 164.837 153.769 1.00 78.28 157 ILE A CA 1
ATOM 1964 C C . ILE B 2 157 ? 137.177 163.657 154.709 1.00 78.28 157 ILE A C 1
ATOM 1965 O O . ILE B 2 157 ? 137.811 163.582 155.765 1.00 78.28 157 ILE A O 1
ATOM 1970 N N . LEU B 2 158 ? 136.328 162.697 154.331 1.00 72.62 158 LEU A N 1
ATOM 1971 C CA . LEU B 2 158 ? 136.127 161.519 155.169 1.00 72.62 158 LEU A CA 1
ATOM 1972 C C . LEU B 2 158 ? 137.388 160.663 155.212 1.00 72.62 158 LEU A C 1
ATOM 1973 O O . LEU B 2 158 ? 137.858 160.281 156.290 1.00 72.62 158 LEU A O 1
ATOM 1978 N N . CYS B 2 159 ? 137.955 160.357 154.045 1.00 64.78 159 CYS A N 1
ATOM 1979 C CA . CYS B 2 159 ? 139.202 159.598 154.016 1.00 64.78 159 CYS A CA 1
ATOM 1980 C C . CYS B 2 159 ? 140.340 160.384 154.662 1.00 64.78 159 CYS A C 1
ATOM 1981 O O . CYS B 2 159 ? 141.209 159.806 155.327 1.00 64.78 159 CYS A O 1
ATOM 1984 N N . ALA B 2 160 ? 140.339 161.708 154.494 1.00 56.82 160 ALA A N 1
ATOM 1985 C CA . ALA B 2 160 ? 141.380 162.530 155.098 1.00 56.82 160 ALA A CA 1
ATOM 1986 C C . ALA B 2 160 ? 141.294 162.507 156.620 1.00 56.82 160 ALA A C 1
ATOM 1987 O O . ALA B 2 160 ? 142.322 162.422 157.304 1.00 56.82 160 ALA A O 1
ATOM 1989 N N . LEU B 2 161 ? 140.081 162.562 157.173 1.00 52.04 161 LEU A N 1
ATOM 1990 C CA . LEU B 2 161 ? 139.945 162.461 158.620 1.00 52.04 161 LEU A CA 1
ATOM 1991 C C . LEU B 2 161 ? 140.238 161.047 159.101 1.00 52.04 161 LEU A C 1
ATOM 1992 O O . LEU B 2 161 ? 140.704 160.867 160.229 1.00 52.04 161 LEU A O 1
ATOM 1997 N N . VAL B 2 162 ? 139.998 160.037 158.261 1.00 46.81 162 VAL A N 1
ATOM 1998 C CA . VAL B 2 162 ? 140.411 158.684 158.614 1.00 46.81 162 VAL A CA 1
ATOM 1999 C C . VAL B 2 162 ? 141.927 158.577 158.714 1.00 46.81 162 VAL A C 1
ATOM 2000 O O . VAL B 2 162 ? 142.441 157.902 159.615 1.00 46.81 162 VAL A O 1
ATOM 2004 N N . CYS B 2 163 ? 142.663 159.246 157.826 1.00 40.54 163 CYS A N 1
ATOM 2005 C CA . CYS B 2 163 ? 144.117 159.288 157.970 1.00 40.54 163 CYS A CA 1
ATOM 2006 C C . CYS B 2 163 ? 144.543 160.083 159.197 1.00 40.54 163 CYS A C 1
ATOM 2007 O O . CYS B 2 163 ? 145.456 159.663 159.925 1.00 40.54 163 CYS A O 1
ATOM 2010 N N . ALA B 2 164 ? 143.892 161.223 159.440 1.00 30.14 164 ALA A N 1
ATOM 2011 C CA . ALA B 2 164 ? 144.280 162.097 160.539 1.00 30.14 164 ALA A CA 1
ATOM 2012 C C . ALA B 2 164 ? 144.021 161.463 161.897 1.00 30.14 164 ALA A C 1
ATOM 2013 O O . ALA B 2 164 ? 144.834 161.630 162.810 1.00 30.14 164 ALA A O 1
ATOM 2015 N N . ILE B 2 165 ? 142.914 160.733 162.048 1.00 21.06 165 ILE A N 1
ATOM 2016 C CA . ILE B 2 165 ? 142.625 160.061 163.313 1.00 21.06 165 ILE A CA 1
ATOM 2017 C C . ILE B 2 165 ? 143.731 159.073 163.651 1.00 21.06 165 ILE A C 1
ATOM 2018 O O . ILE B 2 165 ? 144.227 159.031 164.781 1.00 21.06 165 ILE A O 1
ATOM 2023 N N . ALA B 2 166 ? 144.147 158.277 162.667 1.00 20.55 166 ALA A N 1
ATOM 2024 C CA . ALA B 2 166 ? 145.202 157.298 162.900 1.00 20.55 166 ALA A CA 1
ATOM 2025 C C . ALA B 2 166 ? 146.528 157.977 163.222 1.00 20.55 166 ALA A C 1
ATOM 2026 O O . ALA B 2 166 ? 147.222 157.593 164.177 1.00 20.55 166 ALA A O 1
ATOM 2028 N N . TRP B 2 167 ? 146.904 158.985 162.430 1.00 13.32 167 TRP A N 1
ATOM 2029 C CA . TRP B 2 167 ? 148.203 159.609 162.641 1.00 13.32 167 TRP A CA 1
ATOM 2030 C C . TRP B 2 167 ? 148.238 160.477 163.891 1.00 13.32 167 TRP A C 1
ATOM 2031 O O . TRP B 2 167 ? 149.327 160.821 164.361 1.00 13.32 167 TRP A O 1
ATOM 2042 N N . GLY B 2 168 ? 147.082 160.840 164.439 1.00 13.61 168 GLY A N 1
ATOM 2043 C CA . GLY B 2 168 ? 147.049 161.569 165.689 1.00 13.61 168 GLY A CA 1
ATOM 2044 C C . GLY B 2 168 ? 146.909 160.643 166.876 1.00 13.61 168 GLY A C 1
ATOM 2045 O O . GLY B 2 168 ? 147.281 161.000 167.997 1.00 13.61 168 GLY A O 1
ATOM 2046 N N . SER B 2 169 ? 146.375 159.446 166.642 1.00 11.84 169 SER A N 1
ATOM 2047 C CA . SER B 2 169 ? 146.245 158.460 167.701 1.00 11.84 169 SER A CA 1
ATOM 2048 C C . SER B 2 169 ? 147.513 157.654 167.919 1.00 11.84 169 SER A C 1
ATOM 2049 O O . SER B 2 169 ? 147.699 157.116 169.019 1.00 11.84 169 SER A O 1
ATOM 2052 N N . GLU B 2 170 ? 148.387 157.544 166.910 1.00 12.48 170 GLU A N 1
ATOM 2053 C CA . GLU B 2 170 ? 149.665 156.889 167.176 1.00 12.48 170 GLU A CA 1
ATOM 2054 C C . GLU B 2 170 ? 150.433 157.629 168.261 1.00 12.48 170 GLU A C 1
ATOM 2055 O O . GLU B 2 170 ? 151.152 157.005 169.044 1.00 12.48 170 GLU A O 1
ATOM 2061 N N . SER B 2 171 ? 150.261 158.950 168.348 1.00 8.24 171 SER A N 1
ATOM 2062 C CA . SER B 2 171 ? 150.963 159.734 169.357 1.00 8.24 171 SER A CA 1
ATOM 2063 C C . SER B 2 171 ? 150.418 159.450 170.751 1.00 8.24 171 SER A C 1
ATOM 2064 O O . SER B 2 171 ? 151.184 159.240 171.701 1.00 8.24 171 SER A O 1
ATOM 2067 N N . VAL B 2 172 ? 149.093 159.446 170.891 1.00 8.91 172 VAL A N 1
ATOM 2068 C CA . VAL B 2 172 ? 148.481 159.147 172.180 1.00 8.91 172 VAL A CA 1
ATOM 2069 C C . VAL B 2 172 ? 148.846 157.738 172.624 1.00 8.91 172 VAL A C 1
ATOM 2070 O O . VAL B 2 172 ? 149.094 157.490 173.809 1.00 8.91 172 VAL A O 1
ATOM 2074 N N . LEU B 2 173 ? 148.895 156.794 171.681 1.00 10.07 173 LEU A N 1
ATOM 2075 C CA . LEU B 2 173 ? 149.314 155.437 172.019 1.00 10.07 173 LEU A CA 1
ATOM 2076 C C . LEU B 2 173 ? 150.776 155.404 172.450 1.00 10.07 173 LEU A C 1
ATOM 2077 O O . LEU B 2 173 ? 151.120 154.810 173.477 1.00 10.07 173 LEU A O 1
ATOM 2082 N N . SER B 2 174 ? 151.653 156.041 171.674 1.00 7.62 174 SER A N 1
ATOM 2083 C CA . SER B 2 174 ? 153.079 156.038 171.960 1.00 7.62 174 SER A CA 1
ATOM 2084 C C . SER B 2 174 ? 153.428 156.754 173.254 1.00 7.62 174 SER A C 1
ATOM 2085 O O . SER B 2 174 ? 154.495 156.487 173.816 1.00 7.62 174 SER A O 1
ATOM 2088 N N . SER B 2 175 ? 152.572 157.646 173.744 1.00 8.66 175 SER A N 1
ATOM 2089 C CA . SER B 2 175 ? 152.777 158.238 175.058 1.00 8.66 175 SER A CA 1
ATOM 2090 C C . SER B 2 175 ? 152.138 157.417 176.166 1.00 8.66 175 SER A C 1
ATOM 2091 O O . SER B 2 175 ? 152.297 157.755 177.342 1.00 8.66 175 SER A O 1
ATOM 2094 N N . PHE B 2 176 ? 151.413 156.355 175.815 1.00 13.60 176 PHE A N 1
ATOM 2095 C CA . PHE B 2 176 ? 150.849 155.456 176.814 1.00 13.60 176 PHE A CA 1
ATOM 2096 C C . PHE B 2 176 ? 151.866 154.413 177.260 1.00 13.60 176 PHE A C 1
ATOM 2097 O O . PHE B 2 176 ? 151.949 154.091 178.451 1.00 13.60 176 PHE A O 1
ATOM 2105 N N . ALA B 2 177 ? 152.647 153.876 176.320 1.00 11.26 177 ALA A N 1
ATOM 2106 C CA . ALA B 2 177 ? 153.621 152.843 176.657 1.00 11.26 177 ALA A CA 1
ATOM 2107 C C . ALA B 2 177 ? 154.812 153.424 177.405 1.00 11.26 177 ALA A C 1
ATOM 2108 O O . ALA B 2 177 ? 155.274 152.852 178.399 1.00 11.26 177 ALA A O 1
ATOM 2110 N N . MET B 2 178 ? 155.324 154.560 176.942 1.00 11.00 178 MET A N 1
ATOM 2111 C CA . MET B 2 178 ? 156.538 155.154 177.485 1.00 11.00 178 MET A CA 1
ATOM 2112 C C . MET B 2 178 ? 156.339 155.793 178.854 1.00 11.00 178 MET A C 1
ATOM 2113 O O . MET B 2 178 ? 157.250 156.474 179.335 1.00 11.00 178 MET A O 1
ATOM 2118 N N . GLU B 2 179 ? 155.181 155.600 179.489 1.00 14.62 179 GLU A N 1
ATOM 2119 C CA . GLU B 2 179 ? 154.984 156.143 180.829 1.00 14.62 179 GLU A CA 1
ATOM 2120 C C . GLU B 2 179 ? 155.892 155.458 181.843 1.00 14.62 179 GLU A C 1
ATOM 2121 O O . GLU B 2 179 ? 156.368 156.096 182.789 1.00 14.62 179 GLU A O 1
ATOM 2127 N N . SER B 2 180 ? 156.144 154.162 181.666 1.00 17.85 180 SER A N 1
ATOM 2128 C CA . SER B 2 180 ? 156.915 153.399 182.645 1.00 17.85 180 SER A CA 1
ATOM 2129 C C . SER B 2 180 ? 157.739 152.340 181.925 1.00 17.85 180 SER A C 1
ATOM 2130 O O . SER B 2 180 ? 157.177 151.431 181.307 1.00 17.85 180 SER A O 1
ATOM 2133 N N . GLU B 2 181 ? 159.065 152.469 182.007 1.00 20.33 181 GLU A N 1
ATOM 2134 C CA . GLU B 2 181 ? 160.007 151.428 181.589 1.00 20.33 181 GLU A CA 1
ATOM 2135 C C . GLU B 2 181 ? 159.917 151.135 180.091 1.00 20.33 181 GLU A C 1
ATOM 2136 O O . GLU B 2 181 ? 159.726 149.990 179.680 1.00 20.33 181 GLU A O 1
ATOM 2142 N N . LEU B 2 182 ? 160.041 152.175 179.271 1.00 15.31 182 LEU A N 1
ATOM 2143 C CA . LEU B 2 182 ? 160.214 152.020 177.829 1.00 15.31 182 LEU A CA 1
ATOM 2144 C C . LEU B 2 182 ? 160.832 153.304 177.297 1.00 15.31 182 LEU A C 1
ATOM 2145 O O . LEU B 2 182 ? 160.155 154.333 177.215 1.00 15.31 182 LEU A O 1
ATOM 2150 N N . SER B 2 183 ? 162.110 153.244 176.938 1.00 13.61 183 SER A N 1
ATOM 2151 C CA . SER B 2 183 ? 162.820 154.433 176.499 1.00 13.61 183 SER A CA 1
ATOM 2152 C C . SER B 2 183 ? 162.365 154.835 175.098 1.00 13.61 183 SER A C 1
ATOM 2153 O O . SER B 2 183 ? 161.535 154.179 174.463 1.00 13.61 183 SER A O 1
ATOM 2156 N N . GLU B 2 184 ? 162.928 155.941 174.615 1.00 10.06 184 GLU A N 1
ATOM 2157 C CA . GLU B 2 184 ? 162.538 156.475 173.316 1.00 10.06 184 GLU A CA 1
ATOM 2158 C C . GLU B 2 184 ? 162.988 155.569 172.179 1.00 10.06 184 GLU A C 1
ATOM 2159 O O . GLU B 2 184 ? 162.301 155.459 171.157 1.00 10.06 184 GLU A O 1
ATOM 2165 N N . ILE B 2 185 ? 164.139 154.914 172.333 1.00 12.21 185 ILE A N 1
ATOM 2166 C CA . ILE B 2 185 ? 164.710 154.164 171.220 1.00 12.21 185 ILE A CA 1
ATOM 2167 C C . ILE B 2 185 ? 164.072 152.784 171.085 1.00 12.21 185 ILE A C 1
ATOM 2168 O O . ILE B 2 185 ? 164.019 152.229 169.983 1.00 12.21 185 ILE A O 1
ATOM 2173 N N . GLU B 2 186 ? 163.576 152.205 172.179 1.00 15.87 186 GLU A N 1
ATOM 2174 C CA . GLU B 2 186 ? 162.950 150.891 172.081 1.00 15.87 186 GLU A CA 1
ATOM 2175 C C . GLU B 2 186 ? 161.487 150.991 171.666 1.00 15.87 186 GLU A C 1
ATOM 2176 O O . GLU B 2 186 ? 161.024 150.204 170.833 1.00 15.87 186 GLU A O 1
ATOM 2182 N N . ALA B 2 187 ? 160.744 151.949 172.231 1.00 13.01 187 ALA A N 1
ATOM 2183 C CA . ALA B 2 187 ? 159.350 152.144 171.843 1.00 13.01 187 ALA A CA 1
ATOM 2184 C C . ALA B 2 187 ? 159.205 152.460 170.364 1.00 13.01 187 ALA A C 1
ATOM 2185 O O . ALA B 2 187 ? 158.122 152.270 169.802 1.00 13.01 187 ALA A O 1
ATOM 2187 N N . LEU B 2 188 ? 160.265 152.952 169.730 1.00 20.00 188 LEU A N 1
ATOM 2188 C CA . LEU B 2 188 ? 160.285 153.172 168.292 1.00 20.00 188 LEU A CA 1
ATOM 2189 C C . LEU B 2 188 ? 160.832 151.972 167.533 1.00 20.00 188 LEU A C 1
ATOM 2190 O O . LEU B 2 188 ? 160.430 151.731 166.387 1.00 20.00 188 LEU A O 1
ATOM 2195 N N . LEU B 2 189 ? 161.733 151.212 168.158 1.00 12.58 189 LEU A N 1
ATOM 2196 C CA . LEU B 2 189 ? 162.272 150.015 167.523 1.00 12.58 189 LEU A CA 1
ATOM 2197 C C . LEU B 2 189 ? 161.170 148.998 167.255 1.00 12.58 189 LEU A C 1
ATOM 2198 O O . LEU B 2 189 ? 161.063 148.458 166.147 1.00 12.58 189 LEU A O 1
ATOM 2203 N N . ILE B 2 190 ? 160.345 148.718 168.267 1.00 13.66 190 ILE A N 1
ATOM 2204 C CA . ILE B 2 190 ? 159.219 147.807 168.082 1.00 13.66 190 ILE A CA 1
ATOM 2205 C C . ILE B 2 190 ? 158.244 148.365 167.053 1.00 13.66 190 ILE A C 1
ATOM 2206 O O . ILE B 2 190 ? 157.675 147.618 166.247 1.00 13.66 190 ILE A O 1
ATOM 2211 N N . ARG B 2 191 ? 158.044 149.684 167.056 1.00 14.43 191 ARG A N 1
ATOM 2212 C CA . ARG B 2 191 ? 157.167 150.309 166.070 1.00 14.43 191 ARG A CA 1
ATOM 2213 C C . ARG B 2 191 ? 157.635 149.995 164.656 1.00 14.43 191 ARG A C 1
ATOM 2214 O O . ARG B 2 191 ? 156.847 149.555 163.809 1.00 14.43 191 ARG A O 1
ATOM 2222 N N . GLN B 2 192 ? 158.926 150.199 164.387 1.00 14.23 192 GLN A N 1
ATOM 2223 C CA . GLN B 2 192 ? 159.429 149.973 163.038 1.00 14.23 192 GLN A CA 1
ATOM 2224 C C . GLN B 2 192 ? 159.460 148.487 162.698 1.00 14.23 192 GLN A C 1
ATOM 2225 O O . GLN B 2 192 ? 159.186 148.105 161.556 1.00 14.23 192 GLN A O 1
ATOM 2231 N N . VAL B 2 193 ? 159.776 147.631 163.674 1.00 15.87 193 VAL A N 1
ATOM 2232 C CA . VAL B 2 193 ? 159.744 146.188 163.437 1.00 15.87 193 VAL A CA 1
ATOM 2233 C C . VAL B 2 193 ? 158.353 145.756 162.994 1.00 15.87 193 VAL A C 1
ATOM 2234 O O . VAL B 2 193 ? 158.188 145.025 162.008 1.00 15.87 193 VAL A O 1
ATOM 2238 N N . THR B 2 194 ? 157.328 146.215 163.712 1.00 18.30 194 THR A N 1
ATOM 22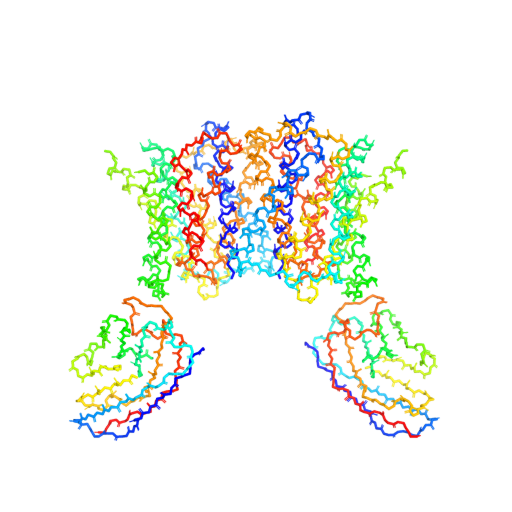39 C CA . THR B 2 194 ? 155.968 145.791 163.413 1.00 18.30 194 THR A CA 1
ATOM 2240 C C . THR B 2 194 ? 155.461 146.397 162.112 1.00 18.30 194 THR A C 1
ATOM 2241 O O . THR B 2 194 ? 154.752 145.728 161.353 1.00 18.30 194 THR A O 1
ATOM 2245 N N . SER B 2 195 ? 155.819 147.652 161.823 1.00 16.89 195 SER A N 1
ATOM 2246 C CA . SER B 2 195 ? 155.433 148.227 160.538 1.00 16.89 195 SER A CA 1
ATOM 2247 C C . SER B 2 195 ? 156.103 147.497 159.382 1.00 16.89 195 SER A C 1
ATOM 2248 O O . SER B 2 195 ? 155.485 147.302 158.328 1.00 16.89 195 SER A O 1
ATOM 2251 N N . PHE B 2 196 ? 157.353 147.065 159.566 1.00 17.15 196 PHE A N 1
ATOM 2252 C CA . PHE B 2 196 ? 158.031 146.299 158.527 1.00 17.15 196 PHE A CA 1
ATOM 2253 C C . PHE B 2 196 ? 157.366 144.946 158.325 1.00 17.15 196 PHE A C 1
ATOM 2254 O O . PHE B 2 196 ? 157.166 144.509 157.188 1.00 17.15 196 PHE A O 1
ATOM 2262 N N . LEU B 2 197 ? 157.020 144.264 159.420 1.00 19.02 197 LEU A N 1
ATOM 2263 C CA . LEU B 2 197 ? 156.302 142.999 159.297 1.00 19.02 197 LEU A CA 1
ATOM 2264 C C . LEU B 2 197 ? 154.977 143.185 158.569 1.00 19.02 197 LEU A C 1
ATOM 2265 O O . LEU B 2 197 ? 154.612 142.376 157.706 1.00 19.02 197 LEU A O 1
ATOM 2270 N N . SER B 2 198 ? 154.245 144.252 158.899 1.00 23.66 198 SER A N 1
ATOM 2271 C CA . SER B 2 198 ? 152.950 144.491 158.273 1.00 23.66 198 SER A CA 1
ATOM 2272 C C . SER B 2 198 ? 153.101 144.757 156.781 1.00 23.66 198 SER A C 1
ATOM 2273 O O . SER B 2 198 ? 152.360 144.201 155.961 1.00 23.66 198 SER A O 1
ATOM 2276 N N . TYR B 2 199 ? 154.054 145.612 156.406 1.00 26.94 199 TYR A N 1
ATOM 2277 C CA . TYR B 2 199 ? 154.261 145.877 154.988 1.00 26.94 199 TYR A CA 1
ATOM 2278 C C . TYR B 2 199 ? 154.758 144.639 154.253 1.00 26.94 199 TYR A C 1
ATOM 2279 O O . TYR B 2 199 ? 154.416 144.439 153.084 1.00 26.94 199 TYR A O 1
ATOM 2288 N N . LEU B 2 200 ? 155.541 143.790 154.921 1.00 24.95 200 LEU A N 1
ATOM 2289 C CA . LEU B 2 200 ? 155.967 142.535 154.311 1.00 24.95 200 LEU A CA 1
ATOM 2290 C C . LEU B 2 200 ? 154.771 141.640 154.023 1.00 24.95 200 LEU A C 1
ATOM 2291 O O . LEU B 2 200 ? 154.642 141.083 152.925 1.00 24.95 200 LEU A O 1
ATOM 2296 N N . VAL B 2 201 ? 153.884 141.486 155.009 1.00 27.55 201 VAL A N 1
ATOM 2297 C CA . VAL B 2 201 ? 152.680 140.683 154.813 1.00 27.55 201 VAL A CA 1
ATOM 2298 C C . VAL B 2 201 ? 151.835 141.254 153.681 1.00 27.55 201 VAL A C 1
ATOM 2299 O O . VAL B 2 201 ? 151.285 140.510 152.859 1.00 27.55 201 VAL A O 1
ATOM 2303 N N . ILE B 2 202 ? 151.726 142.582 153.611 1.00 25.64 202 ILE A N 1
ATOM 2304 C CA . ILE B 2 202 ? 150.922 143.205 152.564 1.00 25.64 202 ILE A CA 1
ATOM 2305 C C . ILE B 2 202 ? 151.535 142.956 151.190 1.00 25.64 202 ILE A C 1
ATOM 2306 O O . ILE B 2 202 ? 150.823 142.667 150.221 1.00 25.64 202 ILE A O 1
ATOM 2311 N N . VAL B 2 203 ? 152.861 143.051 151.084 1.00 31.98 203 VAL A N 1
ATOM 2312 C CA . VAL B 2 203 ? 153.513 142.887 149.788 1.00 31.98 203 VAL A CA 1
ATOM 2313 C C . VAL B 2 203 ? 153.449 141.434 149.332 1.00 31.98 203 VAL A C 1
ATOM 2314 O O . VAL B 2 203 ? 153.220 141.153 148.149 1.00 31.98 203 VAL A O 1
ATOM 2318 N N . LEU B 2 204 ? 153.639 140.490 150.257 1.00 31.52 204 LEU A N 1
ATOM 2319 C CA . LEU B 2 204 ? 153.660 139.078 149.884 1.00 31.52 204 LEU A CA 1
ATOM 2320 C C . LEU B 2 204 ? 152.345 138.651 149.244 1.00 31.52 204 LEU A C 1
ATOM 2321 O O . LEU B 2 204 ? 152.335 137.907 148.256 1.00 31.52 204 LEU A O 1
ATOM 2326 N N . PHE B 2 205 ? 151.220 139.114 149.793 1.00 33.75 205 PHE A N 1
ATOM 2327 C CA . PHE B 2 205 ? 149.925 138.712 149.255 1.00 33.75 205 PHE A CA 1
ATOM 2328 C C . PHE B 2 205 ? 149.665 139.324 147.885 1.00 33.75 205 PHE A C 1
ATOM 2329 O O . PHE B 2 205 ? 148.923 138.748 147.082 1.00 33.75 205 PHE A O 1
ATOM 2337 N N . SER B 2 206 ? 150.256 140.481 147.598 1.00 34.87 206 SER A N 1
ATOM 2338 C CA . SER B 2 206 ? 150.096 141.132 146.307 1.00 34.87 206 SER A CA 1
ATOM 2339 C C . SER B 2 206 ? 151.251 140.855 145.354 1.00 34.87 206 SER A C 1
ATOM 2340 O O . SER B 2 206 ? 151.163 141.219 144.177 1.00 34.87 206 SER A O 1
ATOM 2343 N N . HIS B 2 207 ? 152.324 140.221 145.834 1.00 37.55 207 HIS A N 1
ATOM 2344 C CA . HIS B 2 207 ? 153.482 139.877 145.006 1.00 37.55 207 HIS A CA 1
ATOM 2345 C C . HIS B 2 207 ? 154.061 141.109 144.315 1.00 37.55 207 HIS A C 1
ATOM 2346 O O . HIS B 2 207 ? 154.316 141.111 143.109 1.00 37.55 207 HIS A O 1
ATOM 2353 N N . GLN B 2 208 ? 154.267 142.171 145.088 1.00 39.14 208 GLN A N 1
ATOM 2354 C CA . GLN B 2 208 ? 154.837 143.394 144.541 1.00 39.14 208 GLN A CA 1
ATOM 2355 C C . GLN B 2 208 ? 156.321 143.196 144.255 1.00 39.14 208 GLN A C 1
ATOM 2356 O O . GLN B 2 208 ? 157.055 142.645 145.081 1.00 39.14 208 GLN A O 1
ATOM 2362 N N . SER B 2 209 ? 156.760 143.645 143.082 1.00 43.74 209 SER A N 1
ATOM 2363 C CA . SER B 2 209 ? 158.132 143.409 142.649 1.00 43.74 209 SER A CA 1
ATOM 2364 C C . SER B 2 209 ? 159.118 144.249 143.453 1.00 43.74 209 SER A C 1
ATOM 2365 O O . SER B 2 209 ? 158.828 145.387 143.833 1.00 43.74 209 SER A O 1
ATOM 2368 N N . PHE B 2 210 ? 160.294 143.676 143.709 1.00 38.84 210 PHE A N 1
ATOM 2369 C CA . PHE B 2 210 ? 161.371 144.347 144.425 1.00 38.84 210 PHE A CA 1
ATOM 2370 C C . PHE B 2 210 ? 162.547 144.700 143.521 1.00 38.84 210 PHE A C 1
ATOM 2371 O O . PHE B 2 210 ? 163.652 144.942 144.019 1.00 38.84 210 PHE A O 1
ATOM 2379 N N . THR B 2 211 ? 162.334 144.732 142.204 1.00 37.55 211 THR A N 1
ATOM 2380 C CA . THR B 2 211 ? 163.441 144.975 141.285 1.00 37.55 211 THR A CA 1
ATOM 2381 C C . THR B 2 211 ? 163.922 146.420 141.337 1.00 37.55 211 THR A C 1
ATOM 2382 O O . THR B 2 211 ? 165.092 146.692 141.047 1.00 37.55 211 THR A O 1
ATOM 2386 N N . ALA B 2 212 ? 163.042 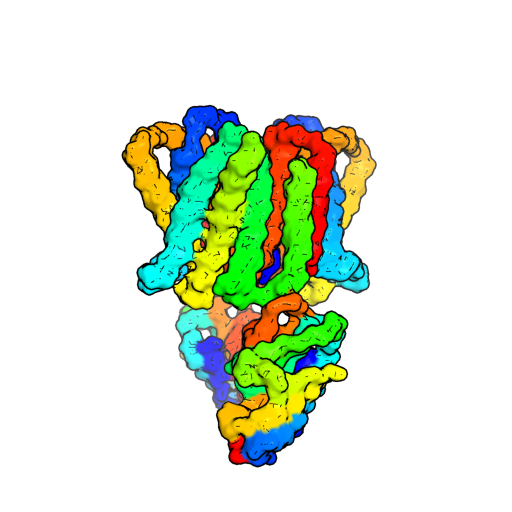147.357 141.699 1.00 31.98 212 ALA A N 1
ATOM 2387 C CA . ALA B 2 212 ? 163.411 148.769 141.669 1.00 31.98 212 ALA A CA 1
ATOM 2388 C C . ALA B 2 212 ? 164.393 149.132 142.778 1.00 31.98 212 ALA A C 1
ATOM 2389 O O . ALA B 2 212 ? 165.172 150.079 142.624 1.00 31.98 212 ALA A O 1
ATOM 2391 N N . VAL B 2 213 ? 164.372 148.401 143.895 1.00 30.23 213 VAL A N 1
ATOM 2392 C CA . VAL B 2 213 ? 165.199 148.768 145.041 1.00 30.23 213 VAL A CA 1
ATOM 2393 C C . VAL B 2 213 ? 166.677 148.517 144.757 1.00 30.23 213 VAL A C 1
ATOM 2394 O O . VAL B 2 213 ? 167.550 149.162 145.353 1.00 30.23 213 VAL A O 1
ATOM 2398 N N . ALA B 2 214 ? 166.988 147.607 143.832 1.00 30.76 214 ALA A N 1
ATOM 2399 C CA . ALA B 2 214 ? 168.379 147.255 143.565 1.00 30.76 214 ALA A CA 1
ATOM 2400 C C . ALA B 2 214 ? 169.184 148.413 142.988 1.00 30.76 214 ALA A C 1
ATOM 2401 O O . ALA B 2 214 ? 170.418 148.344 142.971 1.00 30.76 214 ALA A O 1
ATOM 2403 N N . ASN B 2 215 ? 168.524 149.466 142.510 1.00 23.65 215 ASN A N 1
ATOM 2404 C CA . ASN B 2 215 ? 169.236 150.601 141.938 1.00 23.65 215 ASN A CA 1
ATOM 2405 C C . ASN B 2 215 ? 170.060 151.314 143.004 1.00 23.65 215 ASN A C 1
ATOM 2406 O O . ASN B 2 215 ? 169.584 151.558 144.117 1.00 23.65 215 ASN A O 1
ATOM 2411 N N . GLY B 2 216 ? 171.303 151.652 142.656 1.00 18.91 216 GLY A N 1
ATOM 2412 C CA . GLY B 2 216 ? 172.181 152.302 143.618 1.00 18.91 216 GLY A CA 1
ATOM 2413 C C . GLY B 2 216 ? 171.726 153.704 143.973 1.00 18.91 216 GLY A C 1
ATOM 2414 O O . GLY B 2 216 ? 171.776 154.113 145.137 1.00 18.91 216 GLY A O 1
ATOM 2415 N N . GLN B 2 217 ? 171.291 154.469 142.970 1.00 15.95 217 GLN A N 1
ATOM 2416 C CA . GLN B 2 217 ? 170.781 155.811 143.232 1.00 15.95 217 GLN A CA 1
ATOM 2417 C C . GLN B 2 217 ? 169.554 155.765 144.132 1.00 15.95 217 GLN A C 1
ATOM 2418 O O . GLN B 2 217 ? 169.432 156.558 145.076 1.00 15.95 217 GLN A O 1
ATOM 2424 N N . LEU B 2 218 ? 168.636 154.838 143.855 1.00 12.37 218 LEU A N 1
ATOM 2425 C CA . LEU B 2 218 ? 167.446 154.716 144.685 1.00 12.37 218 LEU A CA 1
ATOM 2426 C C . LEU B 2 218 ? 167.811 154.263 146.090 1.00 12.37 218 LEU A C 1
ATOM 2427 O O . LEU B 2 218 ? 167.192 154.700 147.063 1.00 12.37 218 LEU A O 1
ATOM 2432 N N . LEU B 2 219 ? 168.824 153.403 146.221 1.00 9.47 219 LEU A N 1
ATOM 2433 C CA . LEU B 2 219 ? 169.255 152.978 147.550 1.00 9.47 219 LEU A CA 1
ATOM 2434 C C . LEU B 2 219 ? 169.860 154.137 148.334 1.00 9.47 219 LEU A C 1
ATOM 2435 O O . LEU B 2 219 ? 169.620 154.271 149.539 1.00 9.47 219 LEU A O 1
ATOM 2440 N N . GLY B 2 220 ? 170.651 154.981 147.671 1.00 6.48 220 GLY A N 1
ATOM 2441 C CA . GLY B 2 220 ? 171.183 156.157 148.345 1.00 6.48 220 GLY A CA 1
ATOM 2442 C C . GLY B 2 220 ? 170.089 157.111 148.787 1.00 6.48 220 GLY A C 1
ATOM 2443 O O . GLY B 2 220 ? 170.097 157.617 149.917 1.00 6.48 220 GLY A O 1
ATOM 2444 N N . LEU B 2 221 ? 169.134 157.381 147.895 1.00 4.39 221 LEU A N 1
ATOM 2445 C CA . LEU B 2 221 ? 168.015 158.237 148.268 1.00 4.39 221 LEU A CA 1
ATOM 2446 C C . LEU B 2 221 ? 167.229 157.635 149.424 1.00 4.39 221 LEU A C 1
ATOM 2447 O O . LEU B 2 221 ? 166.810 158.351 150.339 1.00 4.39 221 LEU A O 1
ATOM 2452 N N . MET B 2 222 ? 167.048 156.314 149.420 1.00 5.07 222 MET A N 1
ATOM 2453 C CA . MET B 2 222 ? 166.297 155.678 150.493 1.00 5.07 222 MET A CA 1
ATOM 2454 C C . MET B 2 222 ? 167.054 155.713 151.810 1.00 5.07 222 MET A C 1
ATOM 2455 O O . MET B 2 222 ? 166.432 155.861 152.862 1.00 5.07 222 MET A O 1
ATOM 2460 N N . ILE B 2 223 ? 168.382 155.602 151.788 1.00 4.15 223 ILE A N 1
ATOM 2461 C CA . ILE B 2 223 ? 169.099 155.639 153.059 1.00 4.15 223 ILE A CA 1
ATOM 2462 C C . ILE B 2 223 ? 169.135 157.058 153.618 1.00 4.15 223 ILE A C 1
ATOM 2463 O O . ILE B 2 223 ? 169.006 157.252 154.832 1.00 4.15 223 ILE A O 1
ATOM 2468 N N . VAL B 2 224 ? 169.259 158.080 152.762 1.00 3.40 224 VAL A N 1
ATOM 2469 C CA . VAL B 2 224 ? 169.204 159.434 153.317 1.00 3.40 224 VAL A CA 1
ATOM 2470 C C . VAL B 2 224 ? 167.793 159.757 153.801 1.00 3.40 224 VAL A C 1
ATOM 2471 O O . VAL B 2 224 ? 167.621 160.411 154.839 1.00 3.40 224 VAL A O 1
ATOM 2475 N N . PHE B 2 225 ? 166.765 159.281 153.092 1.00 2.69 225 PHE A N 1
ATOM 2476 C CA . PHE B 2 225 ? 165.392 159.505 153.531 1.00 2.69 225 PHE A CA 1
ATOM 2477 C C . PHE B 2 225 ? 165.117 158.782 154.841 1.00 2.69 225 PHE A C 1
ATOM 2478 O O . PHE B 2 225 ? 164.458 159.323 155.734 1.00 2.69 225 PHE A O 1
ATOM 2486 N N . ALA B 2 226 ? 165.633 157.562 154.984 1.00 3.70 226 ALA A N 1
ATOM 2487 C CA . ALA B 2 226 ? 165.449 156.823 156.224 1.00 3.70 226 ALA A CA 1
ATOM 2488 C C . ALA B 2 226 ? 166.193 157.484 157.373 1.00 3.70 226 ALA A C 1
ATOM 2489 O O . ALA B 2 226 ? 165.678 157.540 158.492 1.00 3.70 226 ALA A O 1
ATOM 2491 N N . ALA B 2 227 ? 167.395 158.006 157.119 1.00 2.62 227 ALA A N 1
ATOM 2492 C CA . ALA B 2 227 ? 168.132 158.700 158.171 1.00 2.62 227 ALA A CA 1
ATOM 2493 C C . ALA B 2 227 ? 167.384 159.945 158.633 1.00 2.62 227 ALA A C 1
ATOM 2494 O O . ALA B 2 227 ? 167.223 160.174 159.840 1.00 2.62 227 ALA A O 1
ATOM 2496 N N . PHE B 2 228 ? 166.915 160.760 157.685 1.00 2.33 228 PHE A N 1
ATOM 2497 C CA . PHE B 2 228 ? 166.135 161.943 158.035 1.00 2.33 228 PHE A CA 1
ATOM 2498 C C . PHE B 2 228 ? 164.886 161.563 158.819 1.00 2.33 228 PHE A C 1
ATOM 2499 O O . PHE B 2 228 ? 164.631 162.092 159.908 1.00 2.33 228 PHE A O 1
ATOM 2507 N N . ASP B 2 229 ? 164.087 160.648 158.267 1.00 2.60 229 ASP A N 1
ATOM 2508 C CA . ASP B 2 229 ? 162.853 160.234 158.917 1.00 2.60 229 ASP A CA 1
ATOM 2509 C C . ASP B 2 229 ? 163.101 159.659 160.302 1.00 2.60 229 ASP A C 1
ATOM 2510 O O . ASP B 2 229 ? 162.303 159.884 161.217 1.00 2.60 229 ASP A O 1
ATOM 2515 N N . MET B 2 230 ? 164.203 158.935 160.485 1.00 3.15 230 MET A N 1
ATOM 2516 C CA . MET B 2 230 ? 164.437 158.281 161.762 1.00 3.15 230 MET A CA 1
ATOM 2517 C C . MET B 2 230 ? 164.945 159.261 162.807 1.00 3.15 230 MET A C 1
ATOM 2518 O O . MET B 2 230 ? 164.565 159.166 163.978 1.00 3.15 230 MET A O 1
ATOM 2523 N N . ILE B 2 231 ? 165.789 160.217 162.412 1.00 1.71 231 ILE A N 1
ATOM 2524 C CA . ILE B 2 231 ? 166.139 161.278 163.350 1.00 1.71 231 ILE A CA 1
ATOM 2525 C C . ILE B 2 231 ? 164.895 162.067 163.728 1.00 1.71 231 ILE A C 1
ATOM 2526 O O . ILE B 2 231 ? 164.725 162.458 164.891 1.00 1.71 231 ILE A O 1
ATOM 2531 N N . SER B 2 232 ? 163.989 162.278 162.770 1.00 2.16 232 SER A N 1
ATOM 2532 C CA . SER B 2 232 ? 162.741 162.970 163.070 1.00 2.16 232 SER A CA 1
ATOM 2533 C C . SER B 2 232 ? 161.925 162.206 164.102 1.00 2.16 232 SER A C 1
ATOM 2534 O O . SER B 2 232 ? 161.484 162.776 165.105 1.00 2.16 232 SER A O 1
ATOM 2537 N N . TYR B 2 233 ? 161.702 160.913 163.862 1.00 3.04 233 TYR A N 1
ATOM 2538 C CA . TYR B 2 233 ? 160.904 160.113 164.786 1.00 3.04 233 TYR A CA 1
ATOM 2539 C C . TYR B 2 233 ? 161.557 160.031 166.158 1.00 3.04 233 TYR A C 1
ATOM 2540 O O . TYR B 2 233 ? 160.867 160.058 167.183 1.00 3.04 233 TYR A O 1
ATOM 2549 N N . LEU B 2 234 ? 162.887 159.939 166.203 1.00 3.49 234 LEU A N 1
ATOM 2550 C CA . LEU B 2 234 ? 163.571 159.845 167.487 1.00 3.49 234 LEU A CA 1
ATOM 2551 C C . LEU B 2 234 ? 163.435 161.139 168.281 1.00 3.49 234 LEU A C 1
ATOM 2552 O O . LEU B 2 234 ? 163.123 161.111 169.477 1.00 3.49 234 LEU A O 1
ATOM 2557 N N . ALA B 2 235 ? 163.675 162.285 167.637 1.00 2.40 235 ALA A N 1
ATOM 2558 C CA . ALA B 2 235 ? 163.488 163.557 168.328 1.00 2.40 235 ALA A CA 1
ATOM 2559 C C . ALA B 2 235 ? 162.039 163.732 168.762 1.00 2.40 235 ALA A C 1
ATOM 2560 O O . ALA B 2 235 ? 161.765 164.222 169.863 1.00 2.40 235 ALA A O 1
ATOM 2562 N N . TYR B 2 236 ? 161.099 163.307 167.919 1.00 2.45 236 TYR A N 1
ATOM 2563 C CA . TYR B 2 236 ? 159.685 163.440 168.237 1.00 2.45 236 TYR A CA 1
ATOM 2564 C C . TYR B 2 236 ? 159.298 162.595 169.441 1.00 2.45 236 TYR A C 1
ATOM 2565 O O . TYR B 2 236 ? 158.523 163.047 170.290 1.00 2.45 236 TYR A O 1
ATOM 2574 N N . TYR B 2 237 ? 159.843 161.385 169.551 1.00 2.97 237 TYR A N 1
ATOM 2575 C CA . TYR B 2 237 ? 159.522 160.544 170.696 1.00 2.97 237 TYR A CA 1
ATOM 2576 C C . TYR B 2 237 ? 160.244 160.991 171.958 1.00 2.97 237 TYR A C 1
ATOM 2577 O O . TYR B 2 237 ? 159.705 160.833 173.058 1.00 2.97 237 TYR A O 1
ATOM 2586 N N . ILE B 2 238 ? 161.450 161.551 171.831 1.00 2.84 238 ILE A N 1
ATOM 2587 C CA . ILE B 2 238 ? 162.101 162.152 172.992 1.00 2.84 238 ILE A CA 1
ATOM 2588 C C . ILE B 2 238 ? 161.285 163.333 173.495 1.00 2.84 238 ILE A C 1
ATOM 2589 O O . ILE B 2 238 ? 161.174 163.563 174.705 1.00 2.84 238 ILE A O 1
ATOM 2594 N N . ALA B 2 239 ? 160.697 164.099 172.575 1.00 2.38 239 ALA A N 1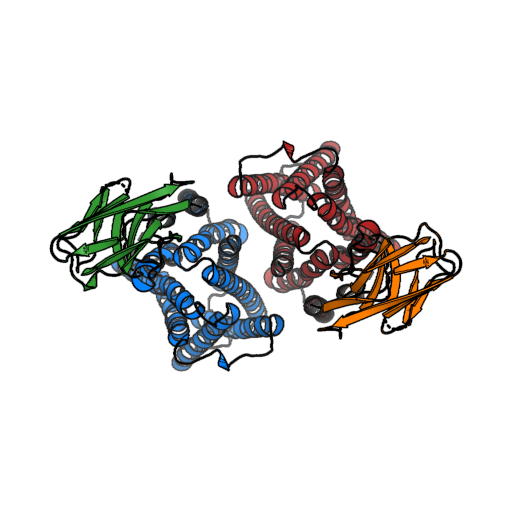
ATOM 2595 C CA . ALA B 2 239 ? 159.783 165.165 172.969 1.00 2.38 239 ALA A CA 1
ATOM 2596 C C . ALA B 2 239 ? 158.575 164.598 173.705 1.00 2.38 239 ALA A C 1
ATOM 2597 O O . ALA B 2 239 ? 158.315 164.951 174.860 1.00 2.38 239 ALA A O 1
ATOM 2599 N N . ILE B 2 240 ? 157.832 163.705 173.044 1.00 1.80 240 ILE A N 1
ATOM 2600 C CA . ILE B 2 240 ? 156.637 163.102 173.636 1.00 1.80 240 ILE A CA 1
ATOM 2601 C C . ILE B 2 240 ? 156.929 162.558 175.028 1.00 1.80 240 ILE A C 1
ATOM 2602 O O . ILE B 2 240 ? 156.111 162.685 175.947 1.00 1.80 240 ILE A O 1
ATOM 2607 N N . ASN B 2 241 ? 158.104 161.951 175.206 1.00 2.53 241 ASN A N 1
ATOM 2608 C CA . ASN B 2 241 ? 158.445 161.349 176.491 1.00 2.53 241 ASN A CA 1
ATOM 2609 C C . ASN B 2 241 ? 158.421 162.378 177.614 1.00 2.53 241 ASN A C 1
ATOM 2610 O O . ASN B 2 241 ? 157.968 162.082 178.726 1.00 2.53 241 ASN A O 1
ATOM 2615 N N . ARG B 2 242 ? 158.893 163.594 177.343 1.00 2.25 242 ARG A N 1
ATOM 2616 C CA . ARG B 2 242 ? 159.063 164.602 178.381 1.00 2.25 242 ARG A CA 1
ATOM 2617 C C . ARG B 2 242 ? 158.303 165.891 178.104 1.00 2.25 242 ARG A C 1
ATOM 2618 O O . ARG B 2 242 ? 158.519 166.882 178.811 1.00 2.25 242 ARG A O 1
ATOM 2626 N N . LEU B 2 243 ? 157.448 165.891 177.093 1.00 2.69 243 LEU A N 1
ATOM 2627 C CA . LEU B 2 243 ? 156.656 167.072 176.772 1.00 2.69 243 LEU A CA 1
ATOM 2628 C C . LEU B 2 243 ? 155.197 166.694 176.523 1.00 2.69 243 LEU A C 1
ATOM 2629 O O . LEU B 2 243 ? 154.398 167.534 176.103 1.00 2.69 243 LEU A O 1
ATOM 2634 N N . GLN B 2 244 ? 154.886 165.412 176.748 1.00 20.00 244 GLN A N 1
ATOM 2635 C CA . GLN B 2 244 ? 153.559 164.794 176.574 1.00 20.00 244 GLN A CA 1
ATOM 2636 C C . GLN B 2 244 ? 153.014 164.748 175.137 1.00 20.00 244 GLN A C 1
ATOM 2637 O O . GLN B 2 244 ? 153.695 165.121 174.175 1.00 20.00 244 GLN A O 1
ATOM 2643 N N . PRO B 2 245 ? 151.792 164.226 174.977 1.00 2.35 245 PRO A N 1
ATOM 2644 C CA . PRO B 2 245 ? 151.286 164.214 173.612 1.00 2.35 245 PRO A CA 1
ATOM 2645 C C . PRO B 2 245 ? 150.591 165.453 173.149 1.00 2.35 245 PRO A C 1
ATOM 2646 O O . PRO B 2 245 ? 150.577 165.648 171.952 1.00 2.35 245 PRO A O 1
ATOM 2650 N N . ALA B 2 246 ? 150.018 166.236 174.059 1.00 3.06 246 ALA A N 1
ATOM 2651 C CA . ALA B 2 246 ? 149.241 167.454 173.797 1.00 3.06 246 ALA A CA 1
ATOM 2652 C C . ALA B 2 246 ? 149.941 168.591 173.071 1.00 3.06 246 ALA A C 1
ATOM 2653 O O . ALA B 2 246 ? 149.332 169.230 172.234 1.00 3.06 246 ALA A O 1
ATOM 2655 N N . LYS B 2 247 ? 151.192 168.870 173.405 1.00 2.42 247 LYS A N 1
ATOM 2656 C CA . LYS B 2 247 ? 151.945 169.909 172.725 1.00 2.42 247 LYS A CA 1
ATOM 2657 C C . LYS B 2 247 ? 153.034 169.302 171.881 1.00 2.42 247 LYS A C 1
ATOM 2658 O O . LYS B 2 247 ? 153.441 169.901 170.927 1.00 2.42 247 LYS A O 1
ATOM 2664 N N . ALA B 2 248 ? 153.519 168.115 172.216 1.00 2.28 248 ALA A N 1
ATOM 2665 C CA . ALA B 2 248 ? 154.600 167.561 171.410 1.00 2.28 248 ALA A CA 1
ATOM 2666 C C . ALA B 2 248 ? 154.191 167.302 169.968 1.00 2.28 248 ALA A C 1
ATOM 2667 O O . ALA B 2 248 ? 155.069 167.189 169.107 1.00 2.28 248 ALA A O 1
ATOM 2669 N N . THR B 2 249 ? 152.895 167.190 169.685 1.00 3.87 249 THR A N 1
ATOM 2670 C CA . THR B 2 249 ? 152.436 167.146 168.302 1.00 3.87 249 THR A CA 1
ATOM 2671 C C . THR B 2 249 ? 152.228 168.542 167.735 1.00 3.87 249 THR A C 1
ATOM 2672 O O . THR B 2 249 ? 152.548 168.787 166.567 1.00 3.87 249 THR A O 1
ATOM 2676 N N . GLY B 2 250 ? 151.699 169.461 168.545 1.00 2.41 250 GLY A N 1
ATOM 2677 C CA . GLY B 2 250 ? 151.518 170.827 168.083 1.00 2.41 250 GLY A CA 1
ATOM 2678 C C . GLY B 2 250 ? 152.825 171.479 167.679 1.00 2.41 250 GLY A C 1
ATOM 2679 O O . GLY B 2 250 ? 152.905 172.152 166.649 1.00 2.41 250 GLY A O 1
ATOM 2680 N N . LEU B 2 251 ? 153.870 171.291 168.491 1.00 1.95 251 LEU A N 1
ATOM 2681 C CA . LEU B 2 251 ? 155.187 171.816 168.139 1.00 1.95 251 LEU A CA 1
ATOM 2682 C C . LEU B 2 251 ? 155.699 171.204 166.843 1.00 1.95 251 LEU A C 1
ATOM 2683 O O . LEU B 2 251 ? 156.328 171.889 166.030 1.00 1.95 251 LEU A O 1
ATOM 2688 N N . ASN B 2 252 ? 155.443 169.912 166.633 1.00 2.04 252 ASN A N 1
ATOM 2689 C CA . ASN B 2 252 ? 155.908 169.251 165.422 1.00 2.04 252 ASN A CA 1
ATOM 2690 C C . ASN B 2 252 ? 155.129 169.681 164.187 1.00 2.04 252 ASN A C 1
ATOM 2691 O O . ASN B 2 252 ? 155.656 169.565 163.077 1.00 2.04 252 ASN A O 1
ATOM 2696 N N . VAL B 2 253 ? 153.895 170.170 164.351 1.00 2.80 253 VAL A N 1
ATOM 2697 C CA . VAL B 2 253 ? 153.108 170.621 163.200 1.00 2.80 253 VAL A CA 1
ATOM 2698 C C . VAL B 2 253 ? 153.870 171.633 162.353 1.00 2.80 253 VAL A C 1
ATOM 2699 O O . VAL B 2 253 ? 153.563 171.808 161.169 1.00 2.80 253 VAL A O 1
ATOM 2703 N N . SER B 2 254 ? 154.886 172.285 162.924 1.00 2.06 254 SER A N 1
ATOM 2704 C CA . SER B 2 254 ? 155.671 173.266 162.186 1.00 2.06 254 SER A CA 1
ATOM 2705 C C . SER B 2 254 ? 156.279 172.704 160.910 1.00 2.06 254 SER A C 1
ATOM 2706 O O . SER B 2 254 ? 156.736 173.480 160.064 1.00 2.06 254 SER A O 1
ATOM 2709 N N . TYR B 2 255 ? 156.297 171.379 160.741 1.00 2.13 255 TYR A N 1
ATOM 2710 C CA . TYR B 2 255 ? 156.941 170.797 159.571 1.00 2.13 255 TYR A CA 1
ATOM 2711 C C . TYR B 2 255 ? 156.288 171.214 158.262 1.00 2.13 255 TYR A C 1
ATOM 2712 O O . TYR B 2 255 ? 156.913 171.060 157.209 1.00 2.13 255 TYR A O 1
ATOM 2721 N N . VAL B 2 256 ? 155.068 171.752 158.292 1.00 1.63 256 VAL A N 1
ATOM 2722 C CA . VAL B 2 256 ? 154.446 172.204 157.051 1.00 1.63 256 VAL A CA 1
ATOM 2723 C C . VAL B 2 256 ? 155.144 173.454 156.526 1.00 1.63 256 VAL A C 1
ATOM 2724 O O . VAL B 2 256 ? 155.353 173.600 155.314 1.00 1.63 256 VAL A O 1
ATOM 2728 N N . VAL B 2 257 ? 155.531 174.365 157.425 1.00 1.33 257 VAL A N 1
ATOM 2729 C CA . VAL B 2 257 ? 156.300 175.544 157.027 1.00 1.33 257 VAL A CA 1
ATOM 2730 C C . VAL B 2 257 ? 157.562 175.116 156.294 1.00 1.33 257 VAL A C 1
ATOM 2731 O O . VAL B 2 257 ? 157.854 175.578 155.184 1.00 1.33 257 VAL A O 1
ATOM 2735 N N . TRP B 2 258 ? 158.327 174.219 156.917 1.00 1.44 258 TRP A N 1
ATOM 2736 C CA . TRP B 2 258 ? 159.537 173.705 156.292 1.00 1.44 258 TRP A CA 1
ATOM 2737 C C . TRP B 2 258 ? 159.221 173.083 154.939 1.00 1.44 258 TRP A C 1
ATOM 2738 O O . TRP B 2 258 ? 159.668 173.583 153.905 1.00 1.44 258 TRP A O 1
ATOM 2749 N N . THR B 2 259 ? 158.391 172.033 154.923 1.00 1.44 259 THR A N 1
ATOM 2750 C CA . THR B 2 259 ? 158.015 171.361 153.681 1.00 1.44 259 THR A CA 1
ATOM 2751 C C . THR B 2 259 ? 157.714 172.338 152.550 1.00 1.44 259 THR A C 1
ATOM 2752 O O . THR B 2 259 ? 158.224 172.186 151.435 1.00 1.44 259 THR A O 1
ATOM 2756 N N . VAL B 2 260 ? 156.918 173.374 152.829 1.00 1.73 260 VAL A N 1
ATOM 2757 C CA . VAL B 2 260 ? 156.608 174.359 151.795 1.00 1.73 260 VAL A CA 1
ATOM 2758 C C . VAL B 2 260 ? 157.860 175.133 151.394 1.00 1.73 260 VAL A C 1
ATOM 2759 O O . VAL B 2 260 ? 158.092 175.393 150.205 1.00 1.73 260 VAL A O 1
ATOM 2763 N N . LEU B 2 261 ? 158.689 175.505 152.372 1.00 1.40 261 LEU A N 1
ATOM 2764 C CA . LEU B 2 261 ? 159.898 176.267 152.071 1.00 1.40 261 LEU A CA 1
ATOM 2765 C C . LEU B 2 261 ? 160.837 175.467 151.173 1.00 1.40 261 LEU A C 1
ATOM 2766 O O . LEU B 2 261 ? 161.321 175.965 150.151 1.00 1.40 261 LEU A O 1
ATOM 2771 N N . PHE B 2 262 ? 161.089 174.211 151.539 1.00 1.22 262 PHE A N 1
ATOM 2772 C CA . PHE B 2 262 ? 161.989 173.358 150.771 1.00 1.22 262 PHE A CA 1
ATOM 2773 C C . PHE B 2 262 ? 161.388 172.962 149.429 1.00 1.22 262 PHE A C 1
ATOM 2774 O O . PHE B 2 262 ? 162.131 172.671 148.485 1.00 1.22 262 PHE A O 1
ATOM 2782 N N . ALA B 2 263 ? 160.058 172.943 149.315 1.00 2.92 263 ALA A N 1
ATOM 2783 C CA . ALA B 2 263 ? 159.452 172.666 148.020 1.00 2.92 263 ALA A CA 1
ATOM 2784 C C . ALA B 2 263 ? 159.595 173.856 147.083 1.00 2.92 263 ALA A C 1
ATOM 2785 O O . ALA B 2 263 ? 159.883 173.684 145.893 1.00 2.92 263 ALA A O 1
ATOM 2787 N N . VAL B 2 264 ? 159.408 175.073 147.599 1.00 3.33 264 VAL A N 1
ATOM 2788 C CA . VAL B 2 264 ? 159.532 176.250 146.744 1.00 3.33 264 VAL A CA 1
ATOM 2789 C C . VAL B 2 264 ? 160.984 176.640 146.499 1.00 3.33 264 VAL A C 1
ATOM 2790 O O . VAL B 2 264 ? 161.258 177.418 145.576 1.00 3.33 264 VAL A O 1
ATOM 2794 N N . VAL B 2 265 ? 161.926 176.128 147.293 1.00 2.45 265 VAL A N 1
ATOM 2795 C CA . VAL B 2 265 ? 163.335 176.463 147.112 1.00 2.45 265 VAL A CA 1
ATOM 2796 C C . VAL B 2 265 ? 164.019 175.438 146.216 1.00 2.45 265 VAL A C 1
ATOM 2797 O O . VAL B 2 265 ? 164.564 175.788 145.164 1.00 2.45 265 VAL A O 1
ATOM 2801 N N . PHE B 2 266 ? 163.994 174.166 146.621 1.00 1.79 266 PHE A N 1
ATOM 2802 C CA . PHE B 2 266 ? 164.789 173.135 145.957 1.00 1.79 266 PHE A CA 1
ATOM 2803 C C . PHE B 2 266 ? 164.055 172.491 144.783 1.00 1.79 266 PHE A C 1
ATOM 2804 O O . PHE B 2 266 ? 164.562 172.485 143.658 1.00 1.79 266 PHE A O 1
ATOM 2812 N N . LEU B 2 267 ? 162.869 171.937 145.031 1.00 20.00 267 LEU A N 1
ATOM 2813 C CA . LEU B 2 267 ? 162.126 171.243 143.985 1.00 20.00 267 LEU A CA 1
ATOM 2814 C C . LEU B 2 267 ? 161.500 172.186 142.966 1.00 20.00 267 LEU A C 1
ATOM 2815 O O . LEU B 2 267 ? 160.951 171.711 141.967 1.00 20.00 267 LEU A O 1
ATOM 2820 N N . GLY B 2 268 ? 161.567 173.495 143.186 1.00 3.20 268 GLY A N 1
ATOM 2821 C CA . GLY B 2 268 ? 160.989 174.438 142.253 1.00 3.20 268 GLY A CA 1
ATOM 2822 C C . GLY B 2 268 ? 159.477 174.381 142.209 1.00 3.20 268 GLY A C 1
ATOM 2823 O O . GLY B 2 268 ? 158.882 174.341 141.129 1.00 3.20 268 GLY A O 1
ATOM 2824 N N . ALA B 2 269 ? 158.846 174.369 143.375 1.00 9.56 269 ALA A N 1
ATOM 2825 C CA . ALA B 2 269 ? 157.391 174.404 143.434 1.00 9.56 269 ALA A CA 1
ATOM 2826 C C . ALA B 2 269 ? 156.907 175.844 143.307 1.00 9.56 269 ALA A C 1
ATOM 2827 O O . ALA B 2 269 ? 157.507 176.745 143.902 1.00 9.56 269 ALA A O 1
ATOM 2829 N N . PRO B 2 270 ? 155.845 176.100 142.547 1.00 23.52 270 PRO A N 1
ATOM 2830 C CA . PRO B 2 270 ? 155.379 177.480 142.380 1.00 23.52 270 PRO A CA 1
ATOM 2831 C C . PRO B 2 270 ? 154.878 178.058 143.694 1.00 23.52 270 PRO A C 1
ATOM 2832 O O . PRO B 2 270 ? 154.286 177.361 144.521 1.00 23.52 270 PRO A O 1
ATOM 2836 N N . LEU B 2 271 ? 155.127 179.350 143.880 1.00 34.72 271 LEU A N 1
ATOM 2837 C CA . LEU B 2 271 ? 154.737 180.056 145.091 1.00 34.72 271 LEU A CA 1
ATOM 2838 C C . LEU B 2 271 ? 153.504 180.905 144.816 1.00 34.72 271 LEU A C 1
ATOM 2839 O O . LEU B 2 271 ? 153.456 181.637 143.822 1.00 34.72 271 LEU A O 1
ATOM 2844 N N . ASP B 2 272 ? 152.514 180.803 145.698 1.00 45.43 272 ASP A N 1
ATOM 2845 C CA . ASP B 2 272 ? 151.293 181.586 145.612 1.00 45.43 272 ASP A CA 1
ATOM 2846 C C . ASP B 2 272 ? 151.118 182.392 146.891 1.00 45.43 272 ASP A C 1
ATOM 2847 O O . ASP B 2 272 ? 151.714 182.090 147.927 1.00 45.43 272 ASP A O 1
ATOM 2852 N N . MET B 2 273 ? 150.280 183.428 146.808 1.00 52.69 273 MET A N 1
ATOM 2853 C CA . MET B 2 273 ? 150.118 184.330 147.942 1.00 52.69 273 MET A CA 1
ATOM 2854 C C . MET B 2 273 ? 149.345 183.679 149.082 1.00 52.69 273 MET A C 1
ATOM 2855 O O . MET B 2 273 ? 149.571 184.016 150.250 1.00 52.69 273 MET A O 1
ATOM 2860 N N . LEU B 2 274 ? 148.438 182.751 148.772 1.00 43.20 274 LEU A N 1
ATOM 2861 C CA . LEU B 2 274 ? 147.657 182.103 149.822 1.00 43.20 274 LEU A CA 1
ATOM 2862 C C . LEU B 2 274 ? 148.528 181.197 150.687 1.00 43.20 274 LEU A C 1
ATOM 2863 O O . LEU B 2 274 ? 148.325 181.109 151.905 1.00 43.20 274 LEU A O 1
ATOM 2868 N N . THR B 2 275 ? 149.506 180.519 150.079 1.00 40.38 275 THR A N 1
ATOM 2869 C CA . THR B 2 275 ? 150.384 179.655 150.859 1.00 40.38 275 THR A CA 1
ATOM 2870 C C . THR B 2 275 ? 151.254 180.460 151.812 1.00 40.38 275 THR A C 1
ATOM 2871 O O . THR B 2 275 ? 151.565 179.987 152.910 1.00 40.38 275 THR A O 1
ATOM 2875 N N . ILE B 2 276 ? 151.635 181.680 151.426 1.00 38.30 276 ILE A N 1
ATOM 2876 C CA . ILE B 2 276 ? 152.376 182.544 152.340 1.00 38.30 276 ILE A CA 1
ATOM 2877 C C . ILE B 2 276 ? 151.517 182.897 153.545 1.00 38.30 276 ILE A C 1
ATOM 2878 O O . ILE B 2 276 ? 151.995 182.907 154.686 1.00 38.30 276 ILE A O 1
ATOM 2883 N N . MET B 2 277 ? 150.235 183.186 153.314 1.00 35.45 277 MET A N 1
ATOM 2884 C CA . MET B 2 277 ? 149.343 183.499 154.425 1.00 35.45 277 MET A CA 1
ATOM 2885 C C . MET B 2 277 ? 149.161 182.296 155.341 1.00 35.45 277 MET A C 1
ATOM 2886 O O . MET B 2 277 ? 149.174 182.437 156.569 1.00 35.45 277 MET A O 1
ATOM 2891 N N . THR B 2 278 ? 149.000 181.102 154.766 1.00 32.70 278 THR A N 1
ATOM 2892 C CA . THR B 2 278 ? 148.847 179.909 155.594 1.00 32.70 278 THR A CA 1
ATOM 2893 C C . THR B 2 278 ? 150.111 179.632 156.402 1.00 32.70 278 THR A C 1
ATOM 2894 O O . THR B 2 278 ? 150.037 179.276 157.587 1.00 32.70 278 THR A O 1
ATOM 2898 N N . SER B 2 279 ? 151.282 179.800 155.782 1.00 24.35 279 SER A N 1
ATOM 2899 C CA . SER B 2 279 ? 152.535 179.600 156.498 1.00 24.35 279 SER A CA 1
ATOM 2900 C C . SER B 2 279 ? 152.698 180.621 157.615 1.00 24.35 279 SER A C 1
ATOM 2901 O O . SER B 2 279 ? 153.177 180.288 158.704 1.00 24.35 279 SER A O 1
ATOM 2904 N N . LEU B 2 280 ? 152.294 181.869 157.369 1.00 24.41 280 LEU A N 1
ATOM 2905 C CA . LEU B 2 280 ? 152.351 182.881 158.418 1.00 24.41 280 LEU A CA 1
ATOM 2906 C C . LEU B 2 280 ? 151.412 182.537 159.567 1.00 24.41 280 LEU A C 1
ATOM 2907 O O . LEU B 2 280 ? 151.769 182.706 160.737 1.00 24.41 280 LEU A O 1
ATOM 2912 N N . VAL B 2 281 ? 150.216 182.036 159.255 1.00 19.04 281 VAL A N 1
ATOM 2913 C CA . VAL B 2 281 ? 149.278 181.650 160.308 1.00 19.04 281 VAL A CA 1
ATOM 2914 C C . VAL B 2 281 ? 149.860 180.526 161.156 1.00 19.04 281 VAL A C 1
ATOM 2915 O O . VAL B 2 281 ? 149.828 180.573 162.393 1.00 19.04 281 VAL A O 1
ATOM 2919 N N . VAL B 2 282 ? 150.411 179.498 160.507 1.00 14.00 282 VAL A N 1
ATOM 2920 C CA . VAL B 2 282 ? 150.884 178.353 161.280 1.00 14.00 282 VAL A CA 1
ATOM 2921 C C . VAL B 2 282 ? 152.151 178.701 162.059 1.00 14.00 282 VAL A C 1
ATOM 2922 O O . VAL B 2 282 ? 152.343 178.216 163.182 1.00 14.00 282 VAL A O 1
ATOM 2926 N N . ILE B 2 283 ? 153.017 179.564 161.517 1.00 13.10 283 ILE A N 1
ATOM 2927 C CA . ILE B 2 283 ? 154.185 179.968 162.294 1.00 13.10 283 ILE A CA 1
ATOM 2928 C C . ILE B 2 283 ? 153.770 180.870 163.449 1.00 13.10 283 ILE A C 1
ATOM 2929 O O . ILE B 2 283 ? 154.377 180.826 164.526 1.00 13.10 283 ILE A O 1
ATOM 2934 N N . ALA B 2 284 ? 152.718 181.673 163.267 1.00 14.94 284 ALA A N 1
ATOM 2935 C CA . ALA B 2 284 ? 152.183 182.451 164.377 1.00 14.94 284 ALA A CA 1
ATOM 2936 C C . ALA B 2 284 ? 151.670 181.533 165.475 1.00 14.94 284 ALA A C 1
ATOM 2937 O O . ALA B 2 284 ? 151.907 181.772 166.663 1.00 14.94 284 ALA A O 1
ATOM 2939 N N . GLY B 2 285 ? 150.971 180.466 165.093 1.00 12.86 285 GLY A N 1
ATOM 2940 C CA . GLY B 2 285 ? 150.515 179.506 166.087 1.00 12.86 285 GLY A CA 1
ATOM 2941 C C . GLY B 2 285 ? 151.665 178.849 166.828 1.00 12.86 285 GLY A C 1
ATOM 2942 O O . GLY B 2 285 ? 151.664 178.766 168.062 1.00 12.86 285 GLY A O 1
ATOM 2943 N N . VAL B 2 286 ? 152.664 178.370 166.081 1.00 10.85 286 VAL A N 1
ATOM 2944 C CA . VAL B 2 286 ? 153.813 177.710 166.697 1.00 10.85 286 VAL A CA 1
ATOM 2945 C C . VAL B 2 286 ? 154.547 178.658 167.635 1.00 10.85 286 VAL A C 1
ATOM 2946 O O . VAL B 2 286 ? 155.045 178.240 168.687 1.00 10.85 286 VAL A O 1
ATOM 2950 N N . TYR B 2 287 ? 154.622 179.945 167.288 1.00 11.61 287 TYR A N 1
ATOM 2951 C CA . TYR B 2 287 ? 155.234 180.900 168.204 1.00 11.61 287 TYR A CA 1
ATOM 2952 C C . TYR B 2 287 ? 154.342 181.171 169.407 1.00 11.61 287 TYR A C 1
ATOM 2953 O O . TYR B 2 287 ? 154.846 181.437 170.504 1.00 11.61 287 TYR A O 1
ATOM 2962 N N . ILE B 2 288 ? 153.022 181.110 169.224 1.00 10.12 288 ILE A N 1
ATOM 2963 C CA . ILE B 2 288 ? 152.108 181.320 170.340 1.00 10.12 288 ILE A CA 1
ATOM 2964 C C . ILE B 2 288 ? 152.225 180.189 171.349 1.00 10.12 288 ILE A C 1
ATOM 2965 O O . ILE B 2 288 ? 152.076 180.407 172.559 1.00 10.12 288 ILE A O 1
ATOM 2970 N N . ILE B 2 289 ? 152.525 178.973 170.885 1.00 8.71 289 ILE A N 1
ATOM 2971 C CA . ILE B 2 289 ? 152.551 177.836 171.798 1.00 8.71 289 ILE A CA 1
ATOM 2972 C C . ILE B 2 289 ? 153.681 177.938 172.816 1.00 8.71 289 ILE A C 1
ATOM 2973 O O . ILE B 2 289 ? 153.656 177.234 173.832 1.00 8.71 289 ILE A O 1
ATOM 2978 N N . ILE B 2 290 ? 154.669 178.796 172.580 1.00 7.11 290 ILE A N 1
ATOM 2979 C CA . ILE B 2 290 ? 155.760 178.982 173.530 1.00 7.11 290 ILE A CA 1
ATOM 2980 C C . ILE B 2 290 ? 155.869 180.444 173.949 1.00 7.11 290 ILE A C 1
ATOM 2981 O O . ILE B 2 290 ? 156.364 180.758 175.031 1.00 7.11 290 ILE A O 1
ATOM 2986 N N . GLN C 1 5 ? 155.411 177.372 193.936 1.00 60.89 5 GLN C N 1
ATOM 2987 C CA . GLN C 1 5 ? 155.246 178.772 193.565 1.00 60.89 5 GLN C CA 1
ATOM 2988 C C . GLN C 1 5 ? 154.280 179.475 194.514 1.00 60.89 5 GLN C C 1
ATOM 2989 O O . GLN C 1 5 ? 154.459 180.650 194.838 1.00 60.89 5 GLN C O 1
ATOM 2995 N N . VAL C 1 6 ? 153.259 178.749 194.962 1.00 64.53 6 VAL C N 1
ATOM 2996 C CA . VAL C 1 6 ? 152.238 179.284 195.853 1.00 64.53 6 VAL C CA 1
ATOM 2997 C C . VAL C 1 6 ? 152.181 178.417 197.101 1.00 64.53 6 VAL C C 1
ATOM 2998 O O . VAL C 1 6 ? 152.098 177.187 197.005 1.00 64.53 6 VAL C O 1
ATOM 3002 N N . GLN C 1 7 ? 152.228 179.056 198.266 1.00 70.16 7 GLN C N 1
ATOM 3003 C CA . GLN C 1 7 ? 152.107 178.358 199.538 1.00 70.16 7 GLN C CA 1
ATOM 3004 C C . GLN C 1 7 ? 150.659 178.383 200.007 1.00 70.16 7 GLN C C 1
ATOM 3005 O O . GLN C 1 7 ? 150.020 179.438 200.037 1.00 70.16 7 GLN C O 1
ATOM 3011 N N . LEU C 1 8 ? 150.147 177.214 200.379 1.00 64.97 8 LEU C N 1
ATOM 3012 C CA . LEU C 1 8 ? 148.754 177.049 200.768 1.00 64.97 8 LEU C CA 1
ATOM 3013 C C . LEU C 1 8 ? 148.684 176.691 202.244 1.00 64.97 8 LEU C C 1
ATOM 3014 O O . LEU C 1 8 ? 149.420 175.813 202.707 1.00 64.97 8 LEU C O 1
ATOM 3019 N N . VAL C 1 9 ? 147.803 177.366 202.979 1.00 69.89 9 VAL C N 1
ATOM 3020 C CA . VAL C 1 9 ? 147.597 177.092 204.396 1.00 69.89 9 VAL C CA 1
ATOM 3021 C C . VAL C 1 9 ? 146.114 176.844 204.633 1.00 69.89 9 VAL C C 1
ATOM 3022 O O . VAL C 1 9 ? 145.262 177.554 204.087 1.00 69.89 9 VAL C O 1
ATOM 3026 N N . GLU C 1 10 ? 145.808 175.822 205.425 1.00 75.39 10 GLU C N 1
ATOM 3027 C CA . GLU C 1 10 ? 144.440 175.440 205.734 1.00 75.39 10 GLU C CA 1
ATOM 3028 C C . GLU C 1 10 ? 144.142 175.713 207.202 1.00 75.39 10 GLU C C 1
ATOM 3029 O O . GLU C 1 10 ? 145.040 175.707 208.048 1.00 75.39 10 GLU C O 1
ATOM 3035 N N . SER C 1 11 ? 142.867 175.956 207.496 1.00 80.90 11 SER C N 1
ATOM 3036 C CA . SER C 1 11 ? 142.450 176.271 208.854 1.00 80.90 11 SER C CA 1
ATOM 3037 C C . SER C 1 11 ? 140.999 175.860 209.053 1.00 80.90 11 SER C C 1
ATOM 3038 O O . SER C 1 11 ? 140.225 175.768 208.095 1.00 80.90 11 SER C O 1
ATOM 3041 N N . GLY C 1 12 ? 140.639 175.613 210.311 1.00 86.35 12 GLY C N 1
ATOM 3042 C CA . GLY C 1 12 ? 139.279 175.274 210.680 1.00 86.35 12 GLY C CA 1
ATOM 3043 C C . GLY C 1 12 ? 139.040 173.815 211.001 1.00 86.35 12 GLY C C 1
ATOM 3044 O O . GLY C 1 12 ? 137.914 173.461 211.372 1.00 86.35 12 GLY C O 1
ATOM 3045 N N . GLY C 1 13 ? 140.049 172.957 210.872 1.00 84.83 13 GLY C N 1
ATOM 3046 C CA . GLY C 1 13 ? 139.852 171.547 211.130 1.00 84.83 13 GLY C CA 1
ATOM 3047 C C . GLY C 1 13 ? 139.616 171.250 212.598 1.00 84.83 13 GLY C C 1
ATOM 3048 O O . GLY C 1 13 ? 139.991 172.009 213.492 1.00 84.83 13 GLY C O 1
ATOM 3049 N N . GLY C 1 14 ? 138.975 170.113 212.845 1.00 88.59 14 GLY C N 1
ATOM 3050 C CA . GLY C 1 14 ? 138.677 169.712 214.203 1.00 88.59 14 GLY C CA 1
ATOM 3051 C C . GLY C 1 14 ? 137.657 168.592 214.223 1.00 88.59 14 GLY C C 1
ATOM 3052 O O . GLY C 1 14 ? 137.431 167.910 213.220 1.00 88.59 14 GLY C O 1
ATOM 3053 N N . SER C 1 15 ? 137.046 168.420 215.391 1.00 95.07 15 SER C N 1
ATOM 3054 C CA . SER C 1 15 ? 136.044 167.386 215.614 1.00 95.07 15 SER C CA 1
ATOM 3055 C C . SER C 1 15 ? 134.657 168.012 215.624 1.00 95.07 15 SER C C 1
ATOM 3056 O O . SER C 1 15 ? 134.429 169.022 216.298 1.00 95.07 15 SER C O 1
ATOM 3059 N N . VAL C 1 16 ? 133.736 167.410 214.876 1.00 96.61 16 VAL C N 1
ATOM 3060 C CA . VAL C 1 16 ? 132.368 167.900 214.762 1.00 96.61 16 VAL C CA 1
ATOM 3061 C C . VAL C 1 16 ? 131.410 166.726 214.911 1.00 96.61 16 VAL C C 1
ATOM 3062 O O . VAL C 1 16 ? 131.675 165.627 214.413 1.00 96.61 16 VAL C O 1
ATOM 3066 N N . GLN C 1 17 ? 130.304 166.955 215.615 1.00 98.17 17 GLN C N 1
ATOM 3067 C CA . GLN C 1 17 ? 129.279 165.931 215.751 1.00 98.17 17 GLN C CA 1
ATOM 3068 C C . GLN C 1 17 ? 128.502 165.785 214.448 1.00 98.17 17 GLN C C 1
ATOM 3069 O O . GLN C 1 17 ? 128.217 166.772 213.763 1.00 98.17 17 GLN C O 1
ATOM 3075 N N . ALA C 1 18 ? 128.169 164.542 214.102 1.00 97.65 18 ALA C N 1
ATOM 3076 C CA . ALA C 1 18 ? 127.428 164.281 212.876 1.00 97.65 18 ALA C CA 1
ATOM 3077 C C . ALA C 1 18 ? 126.049 164.926 212.932 1.00 97.65 18 ALA C C 1
ATOM 3078 O O . ALA C 1 18 ? 125.384 164.925 213.971 1.00 97.65 18 ALA C O 1
ATOM 3080 N N . GLY C 1 19 ? 125.621 165.479 211.799 1.00 96.72 19 GLY C N 1
ATOM 3081 C CA . GLY C 1 19 ? 124.351 166.165 211.703 1.00 96.72 19 GLY C CA 1
ATOM 3082 C C . GLY C 1 19 ? 124.428 167.674 211.769 1.00 96.72 19 GLY C C 1
ATOM 3083 O O . GLY C 1 19 ? 123.392 168.335 211.630 1.00 96.72 19 GLY C O 1
ATOM 3084 N N . GLY C 1 20 ? 125.610 168.237 211.973 1.00 97.28 20 GLY C N 1
ATOM 3085 C CA . GLY C 1 20 ? 125.803 169.674 212.054 1.00 97.28 20 GLY C CA 1
ATOM 3086 C C . GLY C 1 20 ? 126.370 170.246 210.773 1.00 97.28 20 GLY C C 1
ATOM 3087 O O . GLY C 1 20 ? 125.991 169.845 209.666 1.00 97.28 20 GLY C O 1
ATOM 3088 N N . SER C 1 21 ? 127.290 171.195 210.922 1.00 92.05 21 SER C N 1
ATOM 3089 C CA . SER C 1 21 ? 127.919 171.842 209.780 1.00 92.05 21 SER C CA 1
ATOM 3090 C C . SER C 1 21 ? 129.284 172.357 210.212 1.00 92.05 21 SER C C 1
ATOM 3091 O O . SER C 1 21 ? 129.590 172.441 211.404 1.00 92.05 21 SER C O 1
ATOM 3094 N N . LEU C 1 22 ? 130.105 172.700 209.223 1.00 84.93 22 LEU C N 1
ATOM 3095 C CA . LEU C 1 22 ? 131.450 173.181 209.504 1.00 84.93 22 LEU C CA 1
ATOM 3096 C C . LEU C 1 22 ? 131.933 174.021 208.332 1.00 84.93 22 LEU C C 1
ATOM 3097 O O . LEU C 1 22 ? 131.425 173.911 207.214 1.00 84.93 22 LEU C O 1
ATOM 3102 N N . ARG C 1 23 ? 132.914 174.878 208.610 1.00 81.29 23 ARG C N 1
ATOM 3103 C CA . ARG C 1 23 ? 133.528 175.729 207.600 1.00 81.29 23 ARG C CA 1
ATOM 3104 C C . ARG C 1 23 ? 135.038 175.556 207.651 1.00 81.29 23 ARG C C 1
ATOM 3105 O O . ARG C 1 23 ? 135.631 175.557 208.735 1.00 81.29 23 ARG C O 1
ATOM 3113 N N . LEU C 1 24 ? 135.653 175.407 206.481 1.00 78.59 24 LEU C N 1
ATOM 3114 C CA . LEU C 1 24 ? 137.094 175.243 206.354 1.00 78.59 24 LEU C CA 1
ATOM 3115 C C . LEU C 1 24 ? 137.649 176.344 205.460 1.00 78.59 24 LEU C C 1
ATOM 3116 O O . LEU C 1 24 ? 137.036 176.700 204.448 1.00 78.59 24 LEU C O 1
ATOM 3121 N N . SER C 1 25 ? 138.809 176.881 205.833 1.00 74.51 25 SER C N 1
ATOM 3122 C CA . SER C 1 25 ? 139.393 178.033 205.164 1.00 74.51 25 SER C CA 1
ATOM 3123 C C . SER C 1 25 ? 140.733 177.665 204.541 1.00 74.51 25 SER C C 1
ATOM 3124 O O . SER C 1 25 ? 141.516 176.905 205.118 1.00 74.51 25 SER C O 1
ATOM 3127 N N . CYS C 1 26 ? 140.994 178.224 203.360 1.00 73.32 26 CYS C N 1
ATOM 3128 C CA . CYS C 1 26 ? 142.267 178.058 202.669 1.00 73.32 26 CYS C CA 1
ATOM 3129 C C . CYS C 1 26 ? 142.791 179.414 202.229 1.00 73.32 26 CYS C C 1
ATOM 3130 O O . CYS C 1 26 ? 142.087 180.156 201.539 1.00 73.32 26 CYS C O 1
ATOM 3133 N N . ALA C 1 27 ? 144.030 179.718 202.601 1.00 73.00 27 ALA C N 1
ATOM 3134 C CA . ALA C 1 27 ? 144.690 180.955 202.208 1.00 73.00 27 ALA C CA 1
ATOM 3135 C C . ALA C 1 27 ? 145.909 180.633 201.354 1.00 73.00 27 ALA C C 1
ATOM 3136 O O . ALA C 1 27 ? 146.724 179.777 201.718 1.00 73.00 27 ALA C O 1
ATOM 3138 N N . ALA C 1 28 ? 146.023 181.318 200.219 1.00 74.55 28 ALA C N 1
ATOM 3139 C CA . ALA C 1 28 ? 147.127 181.140 199.290 1.00 74.55 28 ALA C CA 1
ATOM 3140 C C . ALA C 1 28 ? 148.027 182.367 199.317 1.00 74.55 28 ALA C C 1
ATOM 3141 O O . ALA C 1 28 ? 147.543 183.501 199.393 1.00 74.55 28 ALA C O 1
ATOM 3143 N N . SER C 1 29 ? 149.335 182.135 199.256 1.00 73.22 29 SER C N 1
ATOM 3144 C CA . SER C 1 29 ? 150.324 183.201 199.286 1.00 73.22 29 SER C CA 1
ATOM 3145 C C . SER C 1 29 ? 151.322 183.005 198.155 1.00 73.22 29 SER C C 1
ATOM 3146 O O . SER C 1 29 ? 151.706 181.873 197.845 1.00 73.22 29 SER C O 1
ATOM 3149 N N . GLY C 1 30 ? 151.743 184.111 197.549 1.00 73.41 30 GLY C N 1
ATOM 3150 C CA . GLY C 1 30 ? 152.704 184.060 196.465 1.00 73.41 30 GLY C CA 1
ATOM 3151 C C . GLY C 1 30 ? 152.156 184.567 195.148 1.00 73.41 30 GLY C C 1
ATOM 3152 O O . GLY C 1 30 ? 151.334 185.487 195.121 1.00 73.41 30 GLY C O 1
ATOM 3153 N N . THR C 1 31 ? 152.606 183.971 194.045 1.00 74.22 31 THR C N 1
ATOM 3154 C CA . THR C 1 31 ? 152.188 184.380 192.705 1.00 74.22 31 THR C CA 1
ATOM 3155 C C . THR C 1 31 ? 150.786 183.830 192.462 1.00 74.22 31 THR C C 1
ATOM 3156 O O . THR C 1 31 ? 150.601 182.728 191.944 1.00 74.22 31 THR C O 1
ATOM 3160 N N . ILE C 1 32 ? 149.786 184.614 192.850 1.00 68.85 32 ILE C N 1
ATOM 3161 C CA . ILE C 1 32 ? 148.398 184.176 192.836 1.00 68.85 32 ILE C CA 1
ATOM 3162 C C . ILE C 1 32 ? 147.605 184.839 191.707 1.00 68.85 32 ILE C C 1
ATOM 3163 O O . ILE C 1 32 ? 146.382 184.934 191.786 1.00 68.85 32 ILE C O 1
ATOM 3168 N N . HIS C 1 33 ? 148.282 185.299 190.656 1.00 64.85 33 HIS C N 1
ATOM 3169 C CA . HIS C 1 33 ? 147.604 186.029 189.592 1.00 64.85 33 HIS C CA 1
ATOM 3170 C C . HIS C 1 33 ? 147.119 185.123 188.466 1.00 64.85 33 HIS C C 1
ATOM 3171 O O . HIS C 1 33 ? 146.083 185.402 187.854 1.00 64.85 33 HIS C O 1
ATOM 3178 N N . ALA C 1 34 ? 147.845 184.042 188.174 1.00 59.11 34 ALA C N 1
ATOM 3179 C CA . ALA C 1 34 ? 147.565 183.209 187.011 1.00 59.11 34 ALA C CA 1
ATOM 3180 C C . ALA C 1 34 ? 147.028 181.831 187.384 1.00 59.11 34 ALA C C 1
ATOM 3181 O O . ALA C 1 34 ? 147.071 180.913 186.560 1.00 59.11 34 ALA C O 1
ATOM 3183 N N . ILE C 1 35 ? 146.526 181.663 188.603 1.00 53.11 35 ILE C N 1
ATOM 3184 C CA . ILE C 1 35 ? 145.941 180.397 189.028 1.00 53.11 35 ILE C CA 1
ATOM 3185 C C . ILE C 1 35 ? 144.464 180.395 188.640 1.00 53.11 35 ILE C C 1
ATOM 3186 O O . ILE C 1 35 ? 143.680 181.229 189.099 1.00 53.11 35 ILE C O 1
ATOM 3191 N N . GLY C 1 36 ? 144.092 179.475 187.754 1.00 44.80 36 GLY C N 1
ATOM 3192 C CA . GLY C 1 36 ? 142.738 179.416 187.244 1.00 44.80 36 GLY C CA 1
ATOM 3193 C C . GLY C 1 36 ? 141.751 178.743 188.174 1.00 44.80 36 GLY C C 1
ATOM 3194 O O . GLY C 1 36 ? 140.781 179.364 188.616 1.00 44.80 36 GLY C O 1
ATOM 3195 N N . TYR C 1 37 ? 141.985 177.469 188.471 1.00 38.86 37 TYR C N 1
ATOM 3196 C CA . TYR C 1 37 ? 141.084 176.670 189.289 1.00 38.86 37 TYR C CA 1
ATOM 3197 C C . TYR C 1 37 ? 141.582 176.618 190.725 1.00 38.86 37 TYR C C 1
ATOM 3198 O O . TYR C 1 37 ? 142.766 176.364 190.967 1.00 38.86 37 TYR C O 1
ATOM 3207 N N . LEU C 1 38 ? 140.682 176.853 191.670 1.00 47.05 38 LEU C N 1
ATOM 3208 C CA . LEU C 1 38 ? 140.949 176.550 193.066 1.00 47.05 38 LEU C CA 1
ATOM 3209 C C . LEU C 1 38 ? 140.214 175.273 193.444 1.00 47.05 38 LEU C C 1
ATOM 3210 O O . LEU C 1 38 ? 139.181 174.940 192.865 1.00 47.05 38 LEU C O 1
ATOM 3215 N N . GLY C 1 39 ? 140.759 174.547 194.423 1.00 52.68 39 GLY C N 1
ATOM 3216 C CA . GLY C 1 39 ? 140.256 173.227 194.728 1.00 52.68 39 GLY C CA 1
ATOM 3217 C C . GLY C 1 39 ? 140.157 172.969 196.217 1.00 52.68 39 GLY C C 1
ATOM 3218 O O . GLY C 1 39 ? 140.619 173.753 197.049 1.00 52.68 39 GLY C O 1
ATOM 3219 N N . TRP C 1 40 ? 139.534 171.835 196.529 1.00 63.07 40 TRP C N 1
ATOM 3220 C CA . TRP C 1 40 ? 139.350 171.381 197.904 1.00 63.07 40 TRP C CA 1
ATOM 3221 C C . TRP C 1 40 ? 139.173 169.870 197.852 1.00 63.07 40 TRP C C 1
ATOM 3222 O O . TRP C 1 40 ? 138.145 169.388 197.361 1.00 63.07 40 TRP C O 1
ATOM 3233 N N . PHE C 1 41 ? 140.169 169.135 198.343 1.00 58.55 41 PHE C N 1
ATOM 3234 C CA . PHE C 1 41 ? 140.177 167.680 198.320 1.00 58.55 41 PHE C CA 1
ATOM 3235 C C . PHE C 1 41 ? 140.217 167.148 199.745 1.00 58.55 41 PHE C C 1
ATOM 3236 O O . PHE C 1 41 ? 140.464 167.887 200.698 1.00 58.55 41 PHE C O 1
ATOM 3244 N N . ARG C 1 42 ? 139.995 165.843 199.885 1.00 75.81 42 ARG C N 1
ATOM 3245 C CA . ARG C 1 42 ? 140.132 165.177 201.174 1.00 75.81 42 ARG C CA 1
ATOM 3246 C C . ARG C 1 42 ? 140.742 163.801 200.963 1.00 75.81 42 ARG C C 1
ATOM 3247 O O . ARG C 1 42 ? 140.336 163.069 200.055 1.00 75.81 42 ARG C O 1
ATOM 3255 N N . ARG C 1 49 ? 143.318 160.938 197.060 1.00 67.88 49 ARG C N 1
ATOM 3256 C CA . ARG C 1 49 ? 143.083 162.380 196.983 1.00 67.88 49 ARG C CA 1
ATOM 3257 C C . ARG C 1 49 ? 141.898 162.603 196.052 1.00 67.88 49 ARG C C 1
ATOM 3258 O O . ARG C 1 49 ? 142.054 162.823 194.850 1.00 67.88 49 ARG C O 1
ATOM 3266 N N . GLU C 1 50 ? 140.695 162.544 196.614 1.00 72.21 50 GLU C N 1
ATOM 3267 C CA . GLU C 1 50 ? 139.475 162.638 195.829 1.00 72.21 50 GLU C CA 1
ATOM 3268 C C . GLU C 1 50 ? 139.056 164.090 195.646 1.00 72.21 50 GLU C C 1
ATOM 3269 O O . GLU C 1 50 ? 139.355 164.954 196.474 1.00 72.21 50 GLU C O 1
ATOM 3275 N N . GLY C 1 51 ? 138.353 164.349 194.547 1.00 59.20 51 GLY C N 1
ATOM 3276 C CA . GLY C 1 51 ? 137.859 165.681 194.261 1.00 59.20 51 GLY C CA 1
ATOM 3277 C C . GLY C 1 51 ? 136.543 165.970 194.948 1.00 59.20 51 GLY C C 1
ATOM 3278 O O . GLY C 1 51 ? 135.554 165.269 194.722 1.00 59.20 51 GLY C O 1
ATOM 3279 N N . VAL C 1 52 ? 136.515 167.001 195.790 1.00 57.23 52 VAL C N 1
ATOM 3280 C CA . VAL C 1 52 ? 135.316 167.320 196.554 1.00 57.23 52 VAL C CA 1
ATOM 3281 C C . VAL C 1 52 ? 134.783 168.683 196.136 1.00 57.23 52 VAL C C 1
ATOM 3282 O O . VAL C 1 52 ? 133.569 168.915 196.146 1.00 57.23 52 VAL C O 1
ATOM 3286 N N . ALA C 1 53 ? 135.677 169.584 195.738 1.00 54.79 53 ALA C N 1
ATOM 3287 C CA . ALA C 1 53 ? 135.226 170.904 195.324 1.00 54.79 53 ALA C CA 1
ATOM 3288 C C . ALA C 1 53 ? 136.265 171.537 194.413 1.00 54.79 53 ALA C C 1
ATOM 3289 O O . ALA C 1 53 ? 137.464 171.351 194.615 1.00 54.79 53 ALA C O 1
ATOM 3291 N N . ALA C 1 54 ? 135.798 172.291 193.422 1.00 47.72 54 ALA C N 1
ATOM 3292 C CA . ALA C 1 54 ? 136.708 173.037 192.559 1.00 47.72 54 ALA C CA 1
ATOM 3293 C C . ALA C 1 54 ? 135.970 174.214 191.945 1.00 47.72 54 ALA C C 1
ATOM 3294 O O . ALA C 1 54 ? 135.003 174.024 191.205 1.00 47.72 54 ALA C O 1
ATOM 3296 N N . LEU C 1 55 ? 136.436 175.421 192.239 1.00 48.16 55 LEU C N 1
ATOM 3297 C CA . LEU C 1 55 ? 135.840 176.639 191.716 1.00 48.16 55 LEU C CA 1
ATOM 3298 C C . LEU C 1 55 ? 136.708 177.211 190.603 1.00 48.16 55 LEU C C 1
ATOM 3299 O O . LEU C 1 55 ? 137.934 177.052 190.597 1.00 48.16 55 LEU C O 1
ATOM 3304 N N . THR C 1 56 ? 136.054 177.886 189.663 1.00 44.38 56 THR C N 1
ATOM 3305 C CA . THR C 1 56 ? 136.741 178.696 188.670 1.00 44.38 56 THR C CA 1
ATOM 3306 C C . THR C 1 56 ? 136.720 180.152 189.115 1.00 44.38 56 THR C C 1
ATOM 3307 O O . THR C 1 56 ? 135.692 180.658 189.574 1.00 44.38 56 THR C O 1
ATOM 3311 N N . THR C 1 57 ? 137.865 180.821 188.983 1.00 49.91 57 THR C N 1
ATOM 3312 C CA . THR C 1 57 ? 137.996 182.177 189.509 1.00 49.91 57 THR C CA 1
ATOM 3313 C C . THR C 1 57 ? 137.190 183.175 188.685 1.00 49.91 57 THR C C 1
ATOM 3314 O O . THR C 1 57 ? 136.318 183.875 189.214 1.00 49.91 57 THR C O 1
ATOM 3318 N N . TYR C 1 58 ? 137.467 183.255 187.382 1.00 52.63 58 TYR C N 1
ATOM 3319 C CA . TYR C 1 58 ? 136.844 184.277 186.546 1.00 52.63 58 TYR C CA 1
ATOM 3320 C C . TYR C 1 58 ? 135.346 184.040 186.396 1.00 52.63 58 TYR C C 1
ATOM 3321 O O . TYR C 1 58 ? 134.529 184.890 186.768 1.00 52.63 58 TYR C O 1
ATOM 3330 N N . ASP C 1 59 ? 134.965 182.887 185.843 1.00 50.44 59 ASP C N 1
ATOM 3331 C CA . ASP C 1 59 ? 133.556 182.628 185.563 1.00 50.44 59 ASP C CA 1
ATOM 3332 C C . ASP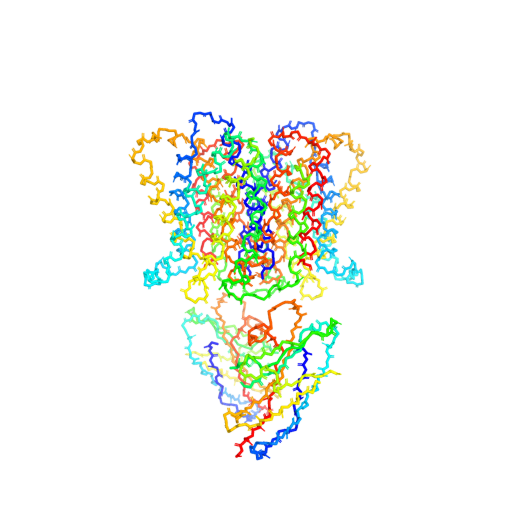 C 1 59 ? 132.744 182.547 186.850 1.00 50.44 59 ASP C C 1
ATOM 3333 O O . ASP C 1 59 ? 131.676 183.160 186.964 1.00 50.44 59 ASP C O 1
ATOM 3338 N N . GLY C 1 60 ? 133.232 181.795 187.831 1.00 49.85 60 GLY C N 1
ATOM 3339 C CA . GLY C 1 60 ? 132.536 181.658 189.093 1.00 49.85 60 GLY C CA 1
ATOM 3340 C C . GLY C 1 60 ? 131.708 180.404 189.253 1.00 49.85 60 GLY C C 1
ATOM 3341 O O . GLY C 1 60 ? 130.832 180.368 190.125 1.00 49.85 60 GLY C O 1
ATOM 3342 N N . TRP C 1 61 ? 131.948 179.377 188.444 1.00 50.69 61 TRP C N 1
ATOM 3343 C CA . TRP C 1 61 ? 131.265 178.101 188.591 1.00 50.69 61 TRP C CA 1
ATOM 3344 C C . TRP C 1 61 ? 131.998 177.219 189.593 1.00 50.69 61 TRP C C 1
ATOM 3345 O O . TRP C 1 61 ? 133.206 177.356 189.806 1.00 50.69 61 TRP C O 1
ATOM 3356 N N . THR C 1 62 ? 131.252 176.308 190.211 1.00 48.25 62 THR C N 1
ATOM 3357 C CA . THR C 1 62 ? 131.800 175.394 191.203 1.00 48.25 62 THR C CA 1
ATOM 3358 C C . THR C 1 62 ? 131.365 173.974 190.880 1.00 48.25 62 THR C C 1
ATOM 3359 O O . THR C 1 62 ? 130.165 173.693 190.796 1.00 48.25 62 THR C O 1
ATOM 3363 N N . TYR C 1 63 ? 132.339 173.089 190.699 1.00 45.82 63 TYR C N 1
ATOM 3364 C CA . TYR C 1 63 ? 132.097 171.672 190.492 1.00 45.82 63 TYR C CA 1
ATOM 3365 C C . TYR C 1 63 ? 132.300 170.928 191.804 1.00 45.82 63 TYR C C 1
ATOM 3366 O O . TYR C 1 63 ? 133.199 171.258 192.584 1.00 45.82 63 TYR C O 1
ATOM 3375 N N . TYR C 1 64 ? 131.464 169.922 192.038 1.00 57.69 64 TYR C N 1
ATOM 3376 C CA . TYR C 1 64 ? 131.470 169.160 193.277 1.00 57.69 64 TYR C CA 1
ATOM 3377 C C . TYR C 1 64 ? 131.555 167.674 192.948 1.00 57.69 64 TYR C C 1
ATOM 3378 O O . TYR C 1 64 ? 131.608 167.272 191.782 1.00 57.69 64 TYR C O 1
ATOM 3387 N N . ALA C 1 65 ? 131.569 166.856 193.995 1.00 70.75 65 ALA C N 1
ATOM 3388 C CA . ALA C 1 65 ? 131.476 165.411 193.861 1.00 70.75 65 ALA C CA 1
ATOM 3389 C C . ALA C 1 65 ? 130.022 164.988 194.013 1.00 70.75 65 ALA C C 1
ATOM 3390 O O . ALA C 1 65 ? 129.285 165.552 194.826 1.00 70.75 65 ALA C O 1
ATOM 3392 N N . ASP C 1 66 ? 129.614 163.994 193.219 1.00 79.37 66 ASP C N 1
ATOM 3393 C CA . ASP C 1 66 ? 128.229 163.535 193.257 1.00 79.37 66 ASP C CA 1
ATOM 3394 C C . ASP C 1 66 ? 127.836 163.030 194.639 1.00 79.37 66 ASP C C 1
ATOM 3395 O O . ASP C 1 66 ? 126.658 163.092 195.010 1.00 79.37 66 ASP C O 1
ATOM 3400 N N . SER C 1 67 ? 128.802 162.527 195.412 1.00 81.74 67 SER C N 1
ATOM 3401 C CA . SER C 1 67 ? 128.501 162.061 196.761 1.00 81.74 67 SER C CA 1
ATOM 3402 C C . SER C 1 67 ? 128.087 163.207 197.673 1.00 81.74 67 SER C C 1
ATOM 3403 O O . SER C 1 67 ? 127.281 163.010 198.590 1.00 81.74 67 SER C O 1
ATOM 3406 N N . VAL C 1 68 ? 128.619 164.406 197.442 1.00 80.07 68 VAL C N 1
ATOM 3407 C CA . VAL C 1 68 ? 128.358 165.560 198.292 1.00 80.07 68 VAL C CA 1
ATOM 3408 C C . VAL C 1 68 ? 127.716 166.713 197.538 1.00 80.07 68 VAL C C 1
ATOM 3409 O O . VAL C 1 68 ? 127.494 167.773 198.132 1.00 80.07 68 VAL C O 1
ATOM 3413 N N . LYS C 1 69 ? 127.421 166.546 196.251 1.00 77.02 69 LYS C N 1
ATOM 3414 C CA . LYS C 1 69 ? 126.799 167.612 195.475 1.00 77.02 69 LYS C CA 1
ATOM 3415 C C . LYS C 1 69 ? 125.453 167.988 196.077 1.00 77.02 69 LYS C C 1
ATOM 3416 O O . LYS C 1 69 ? 124.560 167.145 196.202 1.00 77.02 69 LYS C O 1
ATOM 3422 N N . GLY C 1 70 ? 125.310 169.258 196.450 1.00 77.44 70 GLY C N 1
ATOM 3423 C CA . GLY C 1 70 ? 124.120 169.744 197.110 1.00 77.44 70 GLY C CA 1
ATOM 3424 C C . GLY C 1 70 ? 124.229 169.841 198.616 1.00 77.44 70 GLY C C 1
ATOM 3425 O O . GLY C 1 70 ? 123.389 170.502 199.239 1.00 77.44 70 GLY C O 1
ATOM 3426 N N . ARG C 1 71 ? 125.234 169.206 199.217 1.00 83.03 71 ARG C N 1
ATOM 3427 C CA . ARG C 1 71 ? 125.458 169.277 200.655 1.00 83.03 71 ARG C CA 1
ATOM 3428 C C . ARG C 1 71 ? 126.629 170.164 201.040 1.00 83.03 71 ARG C C 1
ATOM 3429 O O . ARG C 1 71 ? 126.581 170.806 202.091 1.00 83.03 71 ARG C O 1
ATOM 3437 N N . PHE C 1 72 ? 127.675 170.211 200.221 1.00 79.94 72 PHE C N 1
ATOM 3438 C CA . PHE C 1 72 ? 128.819 171.079 200.447 1.00 79.94 72 PHE C CA 1
ATOM 3439 C C . PHE C 1 72 ? 128.756 172.246 199.473 1.00 79.94 72 PHE C C 1
ATOM 3440 O O . PHE C 1 72 ? 128.229 172.120 198.364 1.00 79.94 72 PHE C O 1
ATOM 3448 N N . THR C 1 73 ? 129.300 173.387 199.889 1.00 74.21 73 THR C N 1
ATOM 3449 C CA . THR C 1 73 ? 129.289 174.573 199.046 1.00 74.21 73 THR C CA 1
ATOM 3450 C C . THR C 1 73 ? 130.628 175.289 199.138 1.00 74.21 73 THR C C 1
ATOM 3451 O O . THR C 1 73 ? 131.340 175.198 200.144 1.00 74.21 73 THR C O 1
ATOM 3455 N N . VAL C 1 74 ? 130.964 175.993 198.061 1.00 71.45 74 VAL C N 1
ATOM 3456 C CA . VAL C 1 74 ? 132.247 176.665 197.912 1.00 71.45 74 VAL C CA 1
ATOM 3457 C C . VAL C 1 74 ? 132.009 178.167 197.844 1.00 71.45 74 VAL C C 1
ATOM 3458 O O . VAL C 1 74 ? 130.963 178.629 197.373 1.00 71.45 74 VAL C O 1
ATOM 3462 N N . SER C 1 75 ? 132.986 178.935 198.322 1.00 76.22 75 SER C N 1
ATOM 3463 C CA . SER C 1 75 ? 132.933 180.384 198.192 1.00 76.22 75 SER C CA 1
ATOM 3464 C C . SER C 1 75 ? 134.350 180.936 198.121 1.00 76.22 75 SER C C 1
ATOM 3465 O O . SER C 1 75 ? 135.295 180.321 198.620 1.00 76.22 75 SER C O 1
ATOM 3468 N N . LEU C 1 76 ? 134.486 182.101 197.493 1.00 79.13 76 LEU C N 1
ATOM 3469 C CA . LEU C 1 76 ? 135.778 182.735 197.272 1.00 79.13 76 LEU C CA 1
ATOM 3470 C C . LEU C 1 76 ? 135.803 184.121 197.901 1.00 79.13 76 LEU C C 1
ATOM 3471 O O . LEU C 1 76 ? 134.803 184.846 197.871 1.00 79.13 76 LEU C O 1
ATOM 3476 N N . VAL C 1 83 ? 139.600 180.730 200.175 1.00 75.54 83 VAL C N 1
ATOM 3477 C CA . VAL C 1 83 ? 138.514 179.858 199.745 1.00 75.54 83 VAL C CA 1
ATOM 3478 C C . VAL C 1 83 ? 137.859 179.251 200.975 1.00 75.54 83 VAL C C 1
ATOM 3479 O O . VAL C 1 83 ? 138.539 178.786 201.898 1.00 75.54 83 VAL C O 1
ATOM 3483 N N . TYR C 1 84 ? 136.529 179.260 200.990 1.00 75.35 84 TYR C N 1
ATOM 3484 C CA . TYR C 1 84 ? 135.740 178.717 202.084 1.00 75.35 84 TYR C CA 1
ATOM 3485 C C . TYR C 1 84 ? 134.978 177.500 201.586 1.00 75.35 84 TYR C C 1
ATOM 3486 O O . TYR C 1 84 ? 134.312 177.560 200.546 1.00 75.35 84 TYR C O 1
ATOM 3495 N N . LEU C 1 85 ? 135.080 176.404 202.331 1.00 72.55 85 LEU C N 1
ATOM 3496 C CA . LEU C 1 85 ? 134.306 175.192 202.091 1.00 72.55 85 LEU C CA 1
ATOM 3497 C C . LEU C 1 85 ? 133.338 175.022 203.253 1.00 72.55 85 LEU C C 1
ATOM 3498 O O . LEU C 1 85 ? 133.762 174.762 204.384 1.00 72.55 85 LEU C O 1
ATOM 3503 N N . GLN C 1 86 ? 132.047 175.185 202.981 1.00 82.78 86 GLN C N 1
ATOM 3504 C CA . GLN C 1 86 ? 131.011 174.995 203.989 1.00 82.78 86 GLN C CA 1
ATOM 3505 C C . GLN C 1 86 ? 130.393 173.620 203.771 1.00 82.78 86 GLN C C 1
ATOM 3506 O O . GLN C 1 86 ? 129.713 173.389 202.765 1.00 82.78 86 GLN C O 1
ATOM 3512 N N . MET C 1 87 ? 130.642 172.711 204.707 1.00 86.33 87 MET C N 1
ATOM 3513 C CA . MET C 1 87 ? 130.153 171.343 204.628 1.00 86.33 87 MET C CA 1
ATOM 3514 C C . MET C 1 87 ? 128.979 171.181 205.582 1.00 86.33 87 MET C C 1
ATOM 3515 O O . MET C 1 87 ? 129.104 171.458 206.781 1.00 86.33 87 MET C O 1
ATOM 3520 N N . ASN C 1 88 ? 127.843 170.746 205.047 1.00 91.59 88 ASN C N 1
ATOM 3521 C CA . ASN C 1 88 ? 126.632 170.513 205.817 1.00 91.59 88 ASN C CA 1
ATOM 3522 C C . ASN C 1 88 ? 126.284 169.030 205.805 1.00 91.59 88 ASN C C 1
ATOM 3523 O O . ASN C 1 88 ? 126.743 168.269 204.948 1.00 91.59 88 ASN C O 1
ATOM 3528 N N . SER C 1 89 ? 125.455 168.632 206.769 1.00 95.32 89 SER C N 1
ATOM 3529 C CA . SER C 1 89 ? 125.003 167.249 206.920 1.00 95.32 89 SER C CA 1
ATOM 3530 C C . SER C 1 89 ? 126.194 166.295 207.009 1.00 95.32 89 SER C C 1
ATOM 3531 O O . SER C 1 89 ? 126.404 165.426 206.161 1.00 95.32 89 SER C O 1
ATOM 3534 N N . LEU C 1 90 ? 126.981 166.479 208.065 1.00 96.13 90 LEU C N 1
ATOM 3535 C CA . LEU C 1 90 ? 128.200 165.704 208.235 1.00 96.13 90 LEU C CA 1
ATOM 3536 C C . LEU C 1 90 ? 127.884 164.257 208.597 1.00 96.13 90 LEU C C 1
ATOM 3537 O O . LEU C 1 90 ? 126.893 163.959 209.270 1.00 96.13 90 LEU C O 1
ATOM 3542 N N . LYS C 1 91 ? 128.744 163.355 208.137 1.00 92.74 91 LYS C N 1
ATOM 3543 C CA . LYS C 1 91 ? 128.630 161.926 208.378 1.00 92.74 91 LYS C CA 1
ATOM 3544 C C . LYS C 1 91 ? 129.995 161.389 208.776 1.00 92.74 91 LYS C C 1
ATOM 3545 O O . LYS C 1 91 ? 131.023 161.960 208.392 1.00 92.74 91 LYS C O 1
ATOM 3551 N N . PRO C 1 92 ? 130.041 160.297 209.545 1.00 91.45 92 PRO C N 1
ATOM 3552 C CA . PRO C 1 92 ? 131.342 159.782 210.009 1.00 91.45 92 PRO C CA 1
ATOM 3553 C C . PRO C 1 92 ? 132.282 159.374 208.888 1.00 91.45 92 PRO C C 1
ATOM 3554 O O . PRO C 1 92 ? 133.477 159.181 209.145 1.00 91.45 92 PRO C O 1
ATOM 3558 N N . GLU C 1 93 ? 131.790 159.233 207.656 1.00 90.51 93 GLU C N 1
ATOM 3559 C CA . GLU C 1 93 ? 132.658 158.913 206.530 1.00 90.51 93 GLU C CA 1
ATOM 3560 C C . GLU C 1 93 ? 133.505 160.096 206.081 1.00 90.51 93 GLU C C 1
ATOM 3561 O O . GLU C 1 93 ? 134.379 159.918 205.226 1.00 90.51 93 GLU C O 1
ATOM 3567 N N . ASP C 1 94 ? 133.273 161.286 206.629 1.00 87.38 94 ASP C N 1
ATOM 3568 C CA . ASP C 1 94 ? 133.971 162.492 206.204 1.00 87.38 94 ASP C CA 1
ATOM 3569 C C . ASP C 1 94 ? 135.244 162.765 206.997 1.00 87.38 94 ASP C C 1
ATOM 3570 O O . ASP C 1 94 ? 135.852 163.825 206.815 1.00 87.38 94 ASP C O 1
ATOM 3575 N N . THR C 1 95 ? 135.658 161.847 207.868 1.00 87.36 95 THR C N 1
ATOM 3576 C CA . THR C 1 95 ? 136.895 162.015 208.626 1.00 87.36 95 THR C CA 1
ATOM 3577 C C . THR C 1 95 ? 138.083 161.895 207.680 1.00 87.36 95 THR C C 1
ATOM 3578 O O . THR C 1 95 ? 138.367 160.807 207.170 1.00 87.36 95 THR C O 1
ATOM 3582 N N . ALA C 1 96 ? 138.786 163.002 207.452 1.00 83.84 96 ALA C N 1
ATOM 3583 C CA . ALA C 1 96 ? 139.903 162.992 206.515 1.00 83.84 96 ALA C CA 1
ATOM 3584 C C . ALA C 1 96 ? 140.718 164.266 206.681 1.00 83.84 96 ALA C C 1
ATOM 3585 O O . ALA C 1 96 ? 140.276 165.234 207.308 1.00 83.84 96 ALA C O 1
ATOM 3587 N N . LEU C 1 97 ? 141.924 164.243 206.117 1.00 79.92 97 LEU C N 1
ATOM 3588 C CA . LEU C 1 97 ? 142.735 165.444 205.982 1.00 79.92 97 LEU C CA 1
ATOM 3589 C C . LEU C 1 97 ? 142.344 166.151 204.692 1.00 79.92 97 LEU C C 1
ATOM 3590 O O . LEU C 1 97 ? 142.466 165.579 203.605 1.00 79.92 97 LEU C O 1
ATOM 3595 N N . TYR C 1 98 ? 141.862 167.381 204.808 1.00 78.73 98 TYR C N 1
ATOM 3596 C CA . TYR C 1 98 ? 141.455 168.165 203.655 1.00 78.73 98 TYR C CA 1
ATOM 3597 C C . TYR C 1 98 ? 142.620 169.016 203.171 1.00 78.73 98 TYR C C 1
ATOM 3598 O O . TYR C 1 98 ? 143.317 169.654 203.966 1.00 78.73 98 TYR C O 1
ATOM 3607 N N . TYR C 1 99 ? 142.824 169.010 201.858 1.00 71.23 99 TYR C N 1
ATOM 3608 C CA . TYR C 1 99 ? 143.936 169.688 201.211 1.00 71.23 99 TYR C CA 1
ATOM 3609 C C . TYR C 1 99 ? 143.418 170.749 200.253 1.00 71.23 99 TYR C C 1
ATOM 3610 O O . TYR C 1 99 ? 142.361 170.582 199.632 1.00 71.23 99 TYR C O 1
ATOM 3619 N N . CYS C 1 100 ? 144.168 171.838 200.145 1.00 62.89 100 CYS C N 1
ATOM 3620 C CA . CYS C 1 100 ? 143.907 172.881 199.171 1.00 62.89 100 CYS C CA 1
ATOM 3621 C C . CYS C 1 100 ? 144.732 172.628 197.915 1.00 62.89 100 CYS C C 1
ATOM 3622 O O . CYS C 1 100 ? 145.714 171.882 197.931 1.00 62.89 100 CYS C O 1
ATOM 3625 N N . ALA C 1 101 ? 144.327 173.261 196.817 1.00 43.22 101 ALA C N 1
ATOM 3626 C CA . ALA C 1 101 ? 145.032 173.057 195.562 1.00 43.22 101 ALA C CA 1
ATOM 3627 C C . ALA C 1 101 ? 144.691 174.174 194.590 1.00 43.22 101 ALA C C 1
ATOM 3628 O O . ALA C 1 101 ? 143.621 174.780 194.671 1.00 43.22 101 ALA C O 1
ATOM 3630 N N . ALA C 1 102 ? 145.611 174.426 193.662 1.00 36.53 102 ALA C N 1
ATOM 3631 C CA . ALA C 1 102 ? 145.417 175.427 192.625 1.00 36.53 102 ALA C CA 1
ATOM 3632 C C . ALA C 1 102 ? 145.879 174.859 191.290 1.00 36.53 102 ALA C C 1
ATOM 3633 O O . ALA C 1 102 ? 146.610 173.869 191.232 1.00 36.53 102 ALA C O 1
ATOM 3635 N N . ALA C 1 103 ? 145.445 175.506 190.210 1.00 34.67 103 ALA C N 1
ATOM 3636 C CA . ALA C 1 103 ? 145.747 175.046 188.862 1.00 34.67 103 ALA C CA 1
ATOM 3637 C C . ALA C 1 103 ? 146.209 176.217 188.014 1.00 34.67 103 ALA C C 1
ATOM 3638 O O . ALA C 1 103 ? 145.546 177.256 187.975 1.00 34.67 103 ALA C O 1
ATOM 3640 N N . ASP C 1 104 ? 147.340 176.038 187.327 1.00 38.58 104 ASP C N 1
ATOM 3641 C CA . ASP C 1 104 ? 147.876 177.107 186.491 1.00 38.58 104 ASP C CA 1
ATOM 3642 C C . ASP C 1 104 ? 146.947 177.421 185.325 1.00 38.58 104 ASP C C 1
ATOM 3643 O O . ASP C 1 104 ? 146.803 178.585 184.934 1.00 38.58 104 ASP C O 1
ATOM 3648 N N . ASP C 1 105 ? 146.313 176.401 184.757 1.00 30.80 105 ASP C N 1
ATOM 3649 C CA . ASP C 1 105 ? 145.452 176.579 183.601 1.00 30.80 105 ASP C CA 1
ATOM 3650 C C . ASP C 1 105 ? 144.343 175.541 183.638 1.00 30.80 105 ASP C C 1
ATOM 3651 O O . ASP C 1 105 ? 144.608 174.346 183.795 1.00 30.80 105 ASP C O 1
ATOM 3656 N N . GLY C 1 106 ? 143.102 175.999 183.490 1.00 34.85 106 GLY C N 1
ATOM 3657 C CA . GLY C 1 106 ? 141.969 175.100 183.584 1.00 34.85 106 GLY C CA 1
ATOM 3658 C C . GLY C 1 106 ? 140.700 175.604 182.927 1.00 34.85 106 GLY C C 1
ATOM 3659 O O . GLY C 1 106 ? 140.342 176.777 183.063 1.00 34.85 106 GLY C O 1
ATOM 3660 N N . TRP C 1 107 ? 140.015 174.717 182.204 1.00 35.43 107 TRP C N 1
ATOM 3661 C CA . TRP C 1 107 ? 138.741 175.037 181.571 1.00 35.43 107 TRP C CA 1
ATOM 3662 C C . TRP C 1 107 ? 137.609 174.142 182.061 1.00 35.43 107 TRP C C 1
ATOM 3663 O O . TRP C 1 107 ? 136.587 174.658 182.523 1.00 35.43 107 TRP C O 1
ATOM 3674 N N . MET C 1 108 ? 137.752 172.811 181.980 1.00 37.03 108 MET C N 1
ATOM 3675 C CA . MET C 1 108 ? 136.622 171.938 182.280 1.00 37.03 108 MET C CA 1
ATOM 3676 C C . MET C 1 108 ? 136.979 170.646 183.011 1.00 37.03 108 MET C C 1
ATOM 3677 O O . MET C 1 108 ? 136.101 169.785 183.154 1.00 37.03 108 MET C O 1
ATOM 3682 N N . PHE C 1 109 ? 138.223 170.455 183.467 1.00 26.28 109 PHE C N 1
ATOM 3683 C CA . PHE C 1 109 ? 138.640 169.199 184.096 1.00 26.28 109 PHE C CA 1
ATOM 3684 C C . PHE C 1 109 ? 139.052 169.439 185.544 1.00 26.28 109 PHE C C 1
ATOM 3685 O O . PHE C 1 109 ? 140.249 169.478 185.863 1.00 26.28 109 PHE C O 1
ATOM 3693 N N . PRO C 1 110 ? 138.091 169.586 186.445 1.00 31.98 110 PRO C N 1
ATOM 3694 C CA . PRO C 1 110 ? 138.418 169.735 187.864 1.00 31.98 110 PRO C CA 1
ATOM 3695 C C . PRO C 1 110 ? 138.473 168.400 188.582 1.00 31.98 110 PRO C C 1
ATOM 3696 O O . PRO C 1 110 ? 138.366 167.346 187.950 1.00 31.98 110 PRO C O 1
ATOM 3700 N N . LEU C 1 111 ? 138.658 168.439 189.901 1.00 35.41 111 LEU C N 1
ATOM 3701 C CA . LEU C 1 111 ? 138.489 167.320 190.823 1.00 35.41 111 LEU C CA 1
ATOM 3702 C C . LEU C 1 111 ? 139.564 166.249 190.694 1.00 35.41 111 LEU C C 1
ATOM 3703 O O . LEU C 1 111 ? 139.468 165.219 191.371 1.00 35.41 111 LEU C O 1
ATOM 3708 N N . TYR C 1 112 ? 140.579 166.446 189.862 1.00 33.06 112 TYR C N 1
ATOM 3709 C CA . TYR C 1 112 ? 141.633 165.460 189.666 1.00 33.06 112 TYR C CA 1
ATOM 3710 C C . TYR C 1 112 ? 142.888 165.945 190.376 1.00 33.06 112 TYR C C 1
ATOM 3711 O O . TYR C 1 112 ? 143.314 167.086 190.175 1.00 33.06 112 TYR C O 1
ATOM 3720 N N . HIS C 1 113 ? 143.482 165.079 191.197 1.00 45.69 113 HIS C N 1
ATOM 3721 C CA . HIS C 1 113 ? 144.657 165.452 191.972 1.00 45.69 113 HIS C CA 1
ATOM 3722 C C . HIS C 1 113 ? 145.954 165.322 191.186 1.00 45.69 113 HIS C C 1
ATOM 3723 O O . HIS C 1 113 ? 147.030 165.259 191.792 1.00 45.69 113 HIS C O 1
ATOM 3730 N N . ASN C 1 114 ? 145.877 165.276 189.856 1.00 37.17 114 ASN C N 1
ATOM 3731 C CA . ASN C 1 114 ? 147.054 165.373 189.006 1.00 37.17 114 ASN C CA 1
ATOM 3732 C C . ASN C 1 114 ? 147.104 166.664 188.206 1.00 37.17 114 ASN C C 1
ATOM 3733 O O . ASN C 1 114 ? 148.192 167.064 187.779 1.00 37.17 114 ASN C O 1
ATOM 3738 N N . HIS C 1 115 ? 145.960 167.317 187.991 1.00 30.61 115 HIS C N 1
ATOM 3739 C CA . HIS C 1 115 ? 145.953 168.613 187.322 1.00 30.61 115 HIS C CA 1
ATOM 3740 C C . HIS C 1 115 ? 146.563 169.690 188.205 1.00 30.61 115 HIS C C 1
ATOM 3741 O O . HIS C 1 115 ? 147.305 170.552 187.722 1.00 30.61 115 HIS C O 1
ATOM 3748 N N . TYR C 1 116 ? 146.269 169.649 189.499 1.00 37.35 116 TYR C N 1
ATOM 3749 C CA . TYR C 1 116 ? 146.597 170.737 190.412 1.00 37.35 116 TYR C CA 1
ATOM 3750 C C . TYR C 1 116 ? 148.029 170.554 190.901 1.00 37.35 116 TYR C C 1
ATOM 3751 O O . TYR C 1 116 ? 148.349 169.553 191.549 1.00 37.35 116 TYR C O 1
ATOM 3760 N N . GLU C 1 117 ? 148.892 171.520 190.585 1.00 42.11 117 GLU C N 1
ATOM 3761 C CA . GLU C 1 117 ? 150.307 171.423 190.917 1.00 42.11 117 GLU C CA 1
ATOM 3762 C C . GLU C 1 117 ? 150.645 172.014 192.279 1.00 42.11 117 GLU C C 1
ATOM 3763 O O . GLU C 1 117 ? 151.590 171.551 192.928 1.00 42.11 117 GLU C O 1
ATOM 3769 N N . TYR C 1 118 ? 149.903 173.021 192.728 1.00 46.72 118 TYR C N 1
ATOM 3770 C CA . TYR C 1 118 ? 150.165 173.686 193.998 1.00 46.72 118 TYR C CA 1
ATOM 3771 C C . TYR C 1 118 ? 149.371 172.981 195.089 1.00 46.72 118 TYR C C 1
ATOM 3772 O O . TYR C 1 118 ? 148.139 172.934 195.030 1.00 46.72 118 TYR C O 1
ATOM 3781 N N . TRP C 1 119 ? 150.072 172.439 196.081 1.00 52.38 119 TRP C N 1
ATOM 3782 C CA . TRP C 1 119 ? 149.452 171.602 197.097 1.00 52.38 119 TRP C CA 1
ATOM 3783 C C . TRP C 1 119 ? 149.751 172.135 198.489 1.00 52.38 119 TRP C C 1
ATOM 3784 O O . TRP C 1 119 ? 150.856 172.614 198.758 1.00 52.38 119 TRP C O 1
ATOM 3795 N N . GLY C 1 120 ? 148.754 172.045 199.371 1.00 65.71 120 GLY C N 1
ATOM 3796 C CA . GLY C 1 120 ? 148.903 172.435 200.754 1.00 65.71 120 GLY C CA 1
ATOM 3797 C C . GLY C 1 120 ? 149.160 171.248 201.666 1.00 65.71 120 GLY C C 1
ATOM 3798 O O . GLY C 1 120 ? 149.363 170.113 201.228 1.00 65.71 120 GLY C O 1
ATOM 3799 N N . GLN C 1 121 ? 149.144 171.527 202.968 1.00 75.67 121 GLN C N 1
ATOM 3800 C CA . GLN C 1 121 ? 149.402 170.500 203.970 1.00 75.67 121 GLN C CA 1
ATOM 3801 C C . GLN C 1 121 ? 148.134 169.806 204.447 1.00 75.67 121 GLN C C 1
ATOM 3802 O O . GLN C 1 121 ? 148.192 168.637 204.844 1.00 75.67 121 GLN C O 1
ATOM 3808 N N . GLY C 1 122 ? 147.003 170.492 204.430 1.00 81.30 122 GLY C N 1
ATOM 3809 C CA . GLY C 1 122 ? 145.750 169.865 204.824 1.00 81.30 122 GLY C CA 1
ATOM 3810 C C . GLY C 1 122 ? 145.530 169.893 206.322 1.00 81.30 122 GLY C C 1
ATOM 3811 O O . GLY C 1 122 ? 146.464 169.890 207.123 1.00 81.30 122 GLY C O 1
ATOM 3812 N N . THR C 1 123 ? 144.256 169.920 206.706 1.00 83.79 123 THR C N 1
ATOM 3813 C CA . THR C 1 123 ? 143.857 169.922 208.106 1.00 83.79 123 THR C CA 1
ATOM 3814 C C . THR C 1 123 ? 142.864 168.795 208.349 1.00 83.79 123 THR C C 1
ATOM 3815 O O . THR C 1 123 ? 142.084 168.436 207.466 1.00 83.79 123 THR C O 1
ATOM 3819 N N . GLN C 1 124 ? 142.905 168.233 209.552 1.00 85.50 124 GLN C N 1
ATOM 3820 C CA . GLN C 1 124 ? 142.099 167.061 209.863 1.00 85.50 124 GLN C CA 1
ATOM 3821 C C . GLN C 1 124 ? 140.687 167.465 210.270 1.00 85.50 124 GLN C C 1
ATOM 3822 O O . GLN C 1 124 ? 140.500 168.388 211.069 1.00 85.50 124 GLN C O 1
ATOM 3828 N N . VAL C 1 125 ? 139.695 166.772 209.714 1.00 87.50 125 VAL C N 1
ATOM 3829 C CA . VAL C 1 125 ? 138.296 166.937 210.089 1.00 87.50 125 VAL C CA 1
ATOM 3830 C C . VAL C 1 125 ? 137.757 165.566 210.470 1.00 87.50 125 VAL C C 1
ATOM 3831 O O . VAL C 1 125 ? 137.788 164.633 209.656 1.00 87.50 125 VAL C O 1
ATOM 3835 N N . THR C 1 126 ? 137.270 165.444 211.703 1.00 91.38 126 THR C N 1
ATOM 3836 C CA . THR C 1 126 ? 136.763 164.185 212.234 1.00 91.38 126 THR C CA 1
ATOM 3837 C C . THR C 1 126 ? 135.301 164.359 212.619 1.00 91.38 126 THR C C 1
ATOM 3838 O O . THR C 1 126 ? 134.976 165.181 213.483 1.00 91.38 126 THR C O 1
ATOM 3842 N N . VAL C 1 127 ? 134.431 163.578 211.988 1.00 94.52 127 VAL C N 1
ATOM 3843 C CA . VAL C 1 127 ? 133.005 163.577 212.286 1.00 94.52 127 VAL C CA 1
ATOM 3844 C C . VAL C 1 127 ? 132.715 162.446 213.261 1.00 94.52 127 VAL C C 1
ATOM 3845 O O . VAL C 1 127 ? 133.164 161.310 213.061 1.00 94.52 127 VAL C O 1
ATOM 3849 N N . SER C 1 128 ? 131.967 162.755 214.313 1.00 97.33 128 SER C N 1
ATOM 3850 C CA . SER C 1 128 ? 131.622 161.771 215.331 1.00 97.33 128 SER C CA 1
ATOM 3851 C C . SER C 1 128 ? 130.136 161.434 215.283 1.00 97.33 128 SER C C 1
ATOM 3852 O O . SER C 1 128 ? 129.291 162.320 215.166 1.00 97.33 128 SER C O 1
ATOM 3855 N N . GLY D 2 6 ? 174.552 167.422 177.097 1.00 20.00 6 GLY D N 1
ATOM 3856 C CA . GLY D 2 6 ? 174.021 167.598 175.759 1.00 20.00 6 GLY D CA 1
ATOM 3857 C C . GLY D 2 6 ? 174.892 166.965 174.695 1.00 20.00 6 GLY D C 1
ATOM 3858 O O . GLY D 2 6 ? 175.496 167.662 173.883 1.00 20.00 6 GLY D O 1
ATOM 3859 N N . VAL D 2 7 ? 174.961 165.638 174.705 1.00 10.61 7 VAL D N 1
ATOM 3860 C CA . VAL D 2 7 ? 175.762 164.897 173.732 1.00 10.61 7 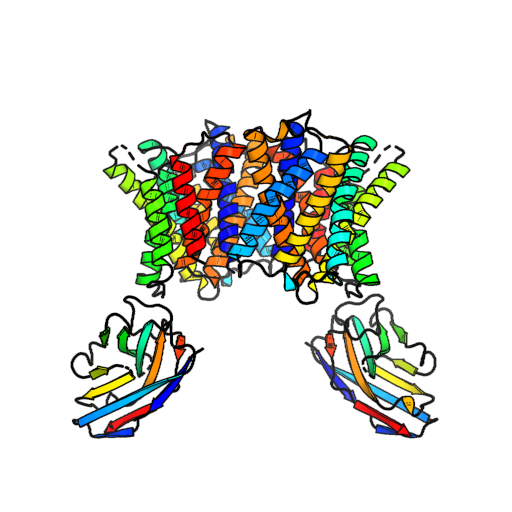VAL D CA 1
ATOM 3861 C C . VAL D 2 7 ? 175.146 164.888 172.330 1.00 10.61 7 VAL D C 1
ATOM 3862 O O . VAL D 2 7 ? 175.909 164.952 171.356 1.00 10.61 7 VAL D O 1
ATOM 3866 N N . PRO D 2 8 ? 173.817 164.832 172.134 1.00 20.00 8 PRO D N 1
ATOM 3867 C CA . PRO D 2 8 ? 173.316 164.798 170.750 1.00 20.00 8 PRO D CA 1
ATOM 3868 C C . PRO D 2 8 ? 173.473 166.116 170.018 1.00 20.00 8 PRO D C 1
ATOM 3869 O O . PRO D 2 8 ? 173.410 166.128 168.783 1.00 20.00 8 PRO D O 1
ATOM 3873 N N . PHE D 2 9 ? 173.673 167.222 170.735 1.00 20.00 9 PHE D N 1
ATOM 3874 C CA . PHE D 2 9 ? 173.815 168.513 170.073 1.00 20.00 9 PHE D CA 1
ATOM 3875 C C . PHE D 2 9 ? 175.074 168.575 169.221 1.00 20.00 9 PHE D C 1
ATOM 3876 O O . PHE D 2 9 ? 175.078 169.241 168.181 1.00 20.00 9 PHE D O 1
ATOM 3884 N N . GLY D 2 10 ? 176.138 167.890 169.628 1.00 20.00 10 GLY D N 1
ATOM 3885 C CA . GLY D 2 10 ? 177.318 167.801 168.794 1.00 20.00 10 GLY D CA 1
ATOM 3886 C C . GLY D 2 10 ? 177.014 167.194 167.441 1.00 20.00 10 GLY D C 1
ATOM 3887 O O . GLY D 2 10 ? 177.320 167.782 166.399 1.00 20.00 10 GLY D O 1
ATOM 3888 N N . LEU D 2 11 ? 176.400 166.008 167.449 1.00 20.00 11 LEU D N 1
ATOM 3889 C CA . LEU D 2 11 ? 176.082 165.332 166.197 1.00 20.00 11 LEU D CA 1
ATOM 3890 C C . LEU D 2 11 ? 175.055 166.109 165.381 1.00 20.00 11 LEU D C 1
ATOM 3891 O O . LEU D 2 11 ? 175.081 166.063 164.145 1.00 20.00 11 LEU D O 1
ATOM 3896 N N . LEU D 2 12 ? 174.157 166.841 166.045 1.00 20.00 12 LEU D N 1
ATOM 3897 C CA . LEU D 2 12 ? 173.212 167.674 165.304 1.00 20.00 12 LEU D CA 1
ATOM 3898 C C . LEU D 2 12 ? 173.916 168.842 164.625 1.00 20.00 12 LEU D C 1
ATOM 3899 O O . LEU D 2 12 ? 173.616 169.168 163.471 1.00 20.00 12 LEU D O 1
ATOM 3904 N N . SER D 2 13 ? 174.841 169.496 165.328 1.00 2.63 13 SER D N 1
ATOM 3905 C CA . SER D 2 13 ? 175.666 170.511 164.686 1.00 2.63 13 SER D CA 1
ATOM 3906 C C . SER D 2 13 ? 176.410 169.925 163.498 1.00 2.63 13 SER D C 1
ATOM 3907 O O . SER D 2 13 ? 176.525 170.566 162.447 1.00 2.63 13 SER D O 1
ATOM 3910 N N . GLY D 2 14 ? 176.909 168.699 163.646 1.00 1.78 14 GLY D N 1
ATOM 3911 C CA . GLY D 2 14 ? 177.603 168.058 162.543 1.00 1.78 14 GLY D CA 1
ATOM 3912 C C . GLY D 2 14 ? 176.716 167.864 161.329 1.00 1.78 14 GLY D C 1
ATOM 3913 O O . GLY D 2 14 ? 177.073 168.255 160.215 1.00 1.78 14 GLY D O 1
ATOM 3914 N N . ILE D 2 15 ? 175.543 167.259 161.529 1.00 1.56 15 ILE D N 1
ATOM 3915 C CA . ILE D 2 15 ? 174.656 166.994 160.398 1.00 1.56 15 ILE D CA 1
ATOM 3916 C C . ILE D 2 15 ? 174.174 168.293 159.764 1.00 1.56 15 ILE D C 1
ATOM 3917 O O . ILE D 2 15 ? 174.040 168.377 158.535 1.00 1.56 15 ILE D O 1
ATOM 3922 N N . PHE D 2 16 ? 173.941 169.336 160.563 1.00 1.55 16 PHE D N 1
ATOM 3923 C CA . PHE D 2 16 ? 173.442 170.575 159.980 1.00 1.55 16 PHE D CA 1
ATOM 3924 C C . PHE D 2 16 ? 174.531 171.343 159.246 1.00 1.55 16 PHE D C 1
ATOM 3925 O O . PHE D 2 16 ? 174.255 171.940 158.200 1.00 1.55 16 PHE D O 1
ATOM 3933 N N . TRP D 2 17 ? 175.771 171.322 159.740 1.00 2.15 17 TRP D N 1
ATOM 3934 C CA . TRP D 2 17 ? 176.845 171.898 158.943 1.00 2.15 17 TRP D CA 1
ATOM 3935 C C . TRP D 2 17 ? 177.093 171.084 157.684 1.00 2.15 17 TRP D C 1
ATOM 3936 O O . TRP D 2 17 ? 177.467 171.648 156.654 1.00 2.15 17 TRP D O 1
ATOM 3947 N N . GLY D 2 18 ? 176.896 169.766 157.740 1.00 2.08 18 GLY D N 1
ATOM 3948 C CA . GLY D 2 18 ? 177.023 168.966 156.532 1.00 2.08 18 GLY D CA 1
ATOM 3949 C C . GLY D 2 18 ? 175.987 169.337 155.490 1.00 2.08 18 GLY D C 1
ATOM 3950 O O . GLY D 2 18 ? 176.301 169.462 154.302 1.00 2.08 18 GLY D O 1
ATOM 3951 N N . LEU D 2 19 ? 174.741 169.529 155.924 1.00 1.58 19 LEU D N 1
ATOM 3952 C CA . LEU D 2 19 ? 173.709 170.002 155.008 1.00 1.58 19 LEU D CA 1
ATOM 3953 C C . LEU D 2 19 ? 174.052 171.384 154.458 1.00 1.58 19 LEU D C 1
ATOM 3954 O O . LEU D 2 19 ? 173.905 171.635 153.256 1.00 1.58 19 LEU D O 1
ATOM 3959 N N . GLY D 2 20 ? 174.518 172.292 155.316 1.00 1.88 20 GLY D N 1
ATOM 3960 C CA . GLY D 2 20 ? 174.905 173.610 154.838 1.00 1.88 20 GLY D CA 1
ATOM 3961 C C . GLY D 2 20 ? 176.023 173.556 153.814 1.00 1.88 20 GLY D C 1
ATOM 3962 O O . GLY D 2 20 ? 176.001 174.277 152.814 1.00 1.88 20 GLY D O 1
ATOM 3963 N N . LEU D 2 21 ? 177.006 172.686 154.037 1.00 1.83 21 LEU D N 1
ATOM 3964 C CA . LEU D 2 21 ? 178.146 172.604 153.134 1.00 1.83 21 LEU D CA 1
ATOM 3965 C C . LEU D 2 21 ? 177.755 171.974 151.803 1.00 1.83 21 LEU D C 1
ATOM 3966 O O . LEU D 2 21 ? 178.217 172.414 150.742 1.00 1.83 21 LEU D O 1
ATOM 3971 N N . THR D 2 22 ? 176.899 170.950 151.828 1.00 1.61 22 THR D N 1
ATOM 3972 C CA . THR D 2 22 ? 176.448 170.375 150.568 1.00 1.61 22 THR D CA 1
ATOM 3973 C C . THR D 2 22 ? 175.392 171.227 149.878 1.00 1.61 22 THR D C 1
ATOM 3974 O O . THR D 2 22 ? 175.062 170.949 148.721 1.00 1.61 22 THR D O 1
ATOM 3978 N N . VAL D 2 23 ? 174.847 172.238 150.557 1.00 1.74 23 VAL D N 1
ATOM 3979 C CA . VAL D 2 23 ? 174.061 173.253 149.862 1.00 1.74 23 VAL D CA 1
ATOM 3980 C C . VAL D 2 23 ? 174.980 174.291 149.231 1.00 1.74 23 VAL D C 1
ATOM 3981 O O . VAL D 2 23 ? 174.727 174.769 148.120 1.00 1.74 23 VAL D O 1
ATOM 3985 N N . SER D 2 24 ? 176.056 174.654 149.933 1.00 2.46 24 SER D N 1
ATOM 3986 C CA . SER D 2 24 ? 177.020 175.604 149.387 1.00 2.46 24 SER D CA 1
ATOM 3987 C C . SER D 2 24 ? 177.687 175.054 148.135 1.00 2.46 24 SER D C 1
ATOM 3988 O O . SER D 2 24 ? 177.912 175.790 147.166 1.00 2.46 24 SER D O 1
ATOM 3991 N N . ALA D 2 25 ? 178.029 173.765 148.144 1.00 3.45 25 ALA D N 1
ATOM 3992 C CA . ALA D 2 25 ? 178.592 173.152 146.946 1.00 3.45 25 ALA D CA 1
ATOM 3993 C C . ALA D 2 25 ? 177.606 173.213 145.787 1.00 3.45 25 ALA D C 1
ATOM 3994 O O . ALA D 2 25 ? 177.988 173.512 144.650 1.00 3.45 25 ALA D O 1
ATOM 3996 N N . TYR D 2 26 ? 176.326 172.959 146.063 1.00 3.52 26 TYR D N 1
ATOM 3997 C CA . TYR D 2 26 ? 175.307 173.031 145.021 1.00 3.52 26 TYR D CA 1
ATOM 3998 C C . TYR D 2 26 ? 175.191 174.445 144.464 1.00 3.52 26 TYR D C 1
ATOM 3999 O O . TYR D 2 26 ? 175.083 174.640 143.248 1.00 3.52 26 TYR D O 1
ATOM 4008 N N . ILE D 2 27 ? 175.208 175.446 145.347 1.00 4.31 27 ILE D N 1
ATOM 4009 C CA . ILE D 2 27 ? 175.136 176.840 144.909 1.00 4.31 27 ILE D CA 1
ATOM 4010 C C . ILE D 2 27 ? 176.314 177.168 144.002 1.00 4.31 27 ILE D C 1
ATOM 4011 O O . ILE D 2 27 ? 176.142 177.631 142.869 1.00 4.31 27 ILE D O 1
ATOM 4016 N N . PHE D 2 28 ? 177.532 176.935 144.492 1.00 6.21 28 PHE D N 1
ATOM 4017 C CA . PHE D 2 28 ? 178.715 177.276 143.711 1.00 6.21 28 PHE D CA 1
ATOM 4018 C C . PHE D 2 28 ? 178.840 176.437 142.446 1.00 6.21 28 PHE D C 1
ATOM 4019 O O . PHE D 2 28 ? 179.579 176.823 141.534 1.00 6.21 28 PHE D O 1
ATOM 4027 N N . SER D 2 29 ? 178.144 175.302 142.367 1.00 8.03 29 SER D N 1
ATOM 4028 C CA . SER D 2 29 ? 178.163 174.520 141.136 1.00 8.03 29 SER D CA 1
ATOM 4029 C C . SER D 2 29 ? 177.141 175.031 140.128 1.00 8.03 29 SER D C 1
ATOM 4030 O O . SER D 2 29 ? 177.405 175.032 138.921 1.00 8.03 29 SER D O 1
ATOM 4033 N N . ILE D 2 30 ? 175.969 175.464 140.599 1.00 9.96 30 ILE D N 1
ATOM 4034 C CA . ILE D 2 30 ? 174.936 175.921 139.675 1.00 9.96 30 ILE D CA 1
ATOM 4035 C C . ILE D 2 30 ? 175.250 177.321 139.156 1.00 9.96 30 ILE D C 1
ATOM 4036 O O . ILE D 2 30 ? 174.776 177.712 138.082 1.00 9.96 30 ILE D O 1
ATOM 4041 N N . PHE D 2 31 ? 176.053 178.091 139.888 1.00 14.38 31 PHE D N 1
ATOM 4042 C CA . PHE D 2 31 ? 176.411 179.452 139.508 1.00 14.38 31 PHE D CA 1
ATOM 4043 C C . PHE D 2 31 ? 177.920 179.558 139.350 1.00 14.38 31 PHE D C 1
ATOM 4044 O O . PHE D 2 31 ? 178.672 179.157 140.243 1.00 14.38 31 PHE D O 1
ATOM 4052 N N . THR D 2 32 ? 178.356 180.098 138.213 1.00 22.07 32 THR D N 1
ATOM 4053 C CA . THR D 2 32 ? 179.777 180.226 137.912 1.00 22.07 32 THR D CA 1
ATOM 4054 C C . THR D 2 32 ? 180.329 181.595 138.300 1.00 22.07 32 THR D C 1
ATOM 4055 O O . THR D 2 32 ? 181.392 181.685 138.922 1.00 22.07 32 THR D O 1
ATOM 4059 N N . ASP D 2 33 ? 179.619 182.666 137.938 1.00 23.20 33 ASP D N 1
ATOM 4060 C CA . ASP D 2 33 ? 180.112 184.016 138.195 1.00 23.20 33 ASP D CA 1
ATOM 4061 C C . ASP D 2 33 ? 180.157 184.338 139.683 1.00 23.20 33 ASP D C 1
ATOM 4062 O O . ASP D 2 33 ? 180.855 185.272 140.092 1.00 23.20 33 ASP D O 1
ATOM 4067 N N . LEU D 2 34 ? 179.417 183.590 140.497 1.00 18.47 34 LEU D N 1
ATOM 4068 C CA . LEU D 2 34 ? 179.330 183.879 141.922 1.00 18.47 34 LEU D CA 1
ATOM 4069 C C . LEU D 2 34 ? 180.695 183.752 142.589 1.00 18.47 34 LEU D C 1
ATOM 4070 O O . LEU D 2 34 ? 181.503 182.890 142.233 1.00 18.47 34 LEU D O 1
ATOM 4075 N N . SER D 2 35 ? 180.948 184.621 143.566 1.00 19.65 35 SER D N 1
ATOM 4076 C CA . SER D 2 35 ? 182.216 184.657 144.276 1.00 19.65 35 SER D CA 1
ATOM 4077 C C . SER D 2 35 ? 181.997 184.477 145.774 1.00 19.65 35 SER D C 1
ATOM 4078 O O . SER D 2 35 ? 180.975 184.910 146.313 1.00 19.65 35 SER D O 1
ATOM 4081 N N . PRO D 2 36 ? 182.945 183.844 146.472 1.00 19.83 36 PRO D N 1
ATOM 4082 C CA . PRO D 2 36 ? 182.733 183.545 147.898 1.00 19.83 36 PRO D CA 1
ATOM 4083 C C . PRO D 2 36 ? 182.541 184.772 148.769 1.00 19.83 36 PRO D C 1
ATOM 4084 O O . PRO D 2 36 ? 181.925 184.665 149.837 1.00 19.83 36 PRO D O 1
ATOM 4088 N N . PHE D 2 37 ? 183.054 185.933 148.360 1.00 24.82 37 PHE D N 1
ATOM 4089 C CA . PHE D 2 37 ? 182.917 187.122 149.195 1.00 24.82 37 PHE D CA 1
ATOM 4090 C C . PHE D 2 37 ? 181.490 187.653 149.175 1.00 24.82 37 PHE D C 1
ATOM 4091 O O . PHE D 2 37 ? 180.977 188.105 150.205 1.00 24.82 37 PHE D O 1
ATOM 4099 N N . VAL D 2 38 ? 180.834 187.610 148.015 1.00 19.68 38 VAL D N 1
ATOM 4100 C CA . VAL D 2 38 ? 179.427 187.993 147.959 1.00 19.68 38 VAL D CA 1
ATOM 4101 C C . VAL D 2 38 ? 178.573 186.976 148.701 1.00 19.68 38 VAL D C 1
ATOM 4102 O O . VAL D 2 38 ? 177.635 187.338 149.421 1.00 19.68 38 VAL D O 1
ATOM 4106 N N . VAL D 2 39 ? 178.890 185.688 148.546 1.00 16.61 39 VAL D N 1
ATOM 4107 C CA . VAL D 2 39 ? 178.098 184.641 149.183 1.00 16.61 39 VAL D CA 1
ATOM 4108 C C . VAL D 2 39 ? 178.188 184.742 150.697 1.00 16.61 39 VAL D C 1
ATOM 4109 O O . VAL D 2 39 ? 177.170 184.672 151.392 1.00 16.61 39 VAL D O 1
ATOM 4113 N N . ALA D 2 40 ? 179.399 184.902 151.236 1.00 15.15 40 ALA D N 1
ATOM 4114 C CA . ALA D 2 40 ? 179.546 184.996 152.684 1.00 15.15 40 ALA D CA 1
ATOM 4115 C C . ALA D 2 40 ? 178.855 186.240 153.226 1.00 15.15 40 ALA D C 1
ATOM 4116 O O . ALA D 2 40 ? 178.197 186.190 154.274 1.00 15.15 40 ALA D O 1
ATOM 4118 N N . ALA D 2 41 ? 178.979 187.363 152.516 1.00 15.93 41 ALA D N 1
ATOM 4119 C CA . ALA D 2 41 ? 178.352 188.600 152.968 1.00 15.93 41 ALA D CA 1
ATOM 4120 C C . ALA D 2 41 ? 176.834 188.473 152.989 1.00 15.93 41 ALA D C 1
ATOM 4121 O O . ALA D 2 41 ? 176.185 188.833 153.978 1.00 15.93 41 ALA D O 1
ATOM 4123 N N . THR D 2 42 ? 176.246 187.970 151.900 1.00 13.56 42 THR D N 1
ATOM 4124 C CA . THR D 2 42 ? 174.793 187.840 151.864 1.00 13.56 42 THR D CA 1
ATOM 4125 C C . THR D 2 42 ? 174.310 186.785 152.851 1.00 13.56 42 THR D C 1
ATOM 4126 O O . THR D 2 42 ? 173.255 186.953 153.469 1.00 13.56 42 THR D O 1
ATOM 4130 N N . HIS D 2 43 ? 175.070 185.699 153.027 1.00 10.93 43 HIS D N 1
ATOM 4131 C CA . HIS D 2 43 ? 174.757 184.718 154.060 1.00 10.93 43 HIS D CA 1
ATOM 4132 C C . HIS D 2 43 ? 174.678 185.356 155.437 1.00 10.93 43 HIS D C 1
ATOM 4133 O O . HIS D 2 43 ? 173.719 185.135 156.182 1.00 10.93 43 HIS D O 1
ATOM 4140 N N . ASP D 2 44 ? 175.691 186.141 155.801 1.00 12.27 44 ASP D N 1
ATOM 4141 C CA . ASP D 2 44 ? 175.702 186.734 157.132 1.00 12.27 44 ASP D CA 1
ATOM 4142 C C . ASP D 2 44 ? 174.597 187.771 157.286 1.00 12.27 44 ASP D C 1
ATOM 4143 O O . ASP D 2 44 ? 173.931 187.831 158.328 1.00 12.27 44 ASP D O 1
ATOM 4148 N N . PHE D 2 45 ? 174.384 188.595 156.257 1.00 12.71 45 PHE D N 1
ATOM 4149 C CA . PHE D 2 45 ? 173.324 189.593 156.318 1.00 12.71 45 PHE D CA 1
ATOM 4150 C C . PHE D 2 45 ? 171.953 188.938 156.429 1.00 12.71 45 PHE D C 1
ATOM 4151 O O . PHE D 2 45 ? 171.055 189.469 157.091 1.00 12.71 45 PHE D O 1
ATOM 4159 N N . LEU D 2 46 ? 171.767 187.789 155.777 1.00 9.07 46 LEU D N 1
ATOM 4160 C CA . LEU D 2 46 ? 170.495 187.084 155.867 1.00 9.07 46 LEU D CA 1
ATOM 4161 C C . LEU D 2 46 ? 170.338 186.396 157.216 1.00 9.07 46 LEU D C 1
ATOM 4162 O O . LEU D 2 46 ? 169.235 186.338 157.769 1.00 9.07 46 LEU D O 1
ATOM 4167 N N . SER D 2 47 ? 171.434 185.866 157.760 1.00 10.59 47 SER D N 1
ATOM 4168 C CA . SER D 2 47 ? 171.372 185.137 159.018 1.00 10.59 47 SER D CA 1
ATOM 4169 C C . SER D 2 47 ? 171.258 186.054 160.224 1.00 10.59 47 SER D C 1
ATOM 4170 O O . SER D 2 47 ? 170.863 185.593 161.302 1.00 10.59 47 SER D O 1
ATOM 4173 N N . ILE D 2 48 ? 171.614 187.331 160.081 1.00 11.20 48 ILE D N 1
ATOM 4174 C CA . ILE D 2 48 ? 171.446 188.244 161.207 1.00 11.20 48 ILE D CA 1
ATOM 4175 C C . ILE D 2 48 ? 169.967 188.374 161.563 1.00 11.20 48 ILE D C 1
ATOM 4176 O O . ILE D 2 48 ? 169.603 188.471 162.742 1.00 11.20 48 ILE D O 1
ATOM 4181 N N . PHE D 2 49 ? 169.089 188.318 160.558 1.00 12.18 49 PHE D N 1
ATOM 4182 C CA . PHE D 2 49 ? 167.654 188.359 160.823 1.00 12.18 49 PHE D CA 1
ATOM 4183 C C . PHE D 2 49 ? 167.206 187.106 161.564 1.00 12.18 49 PHE D C 1
ATOM 4184 O O . PHE D 2 49 ? 166.395 187.175 162.495 1.00 12.18 49 PHE D O 1
ATOM 4192 N N . ILE D 2 50 ? 167.719 185.946 161.149 1.00 20.00 50 ILE D N 1
ATOM 4193 C CA . ILE D 2 50 ? 167.384 184.693 161.819 1.00 20.00 50 ILE D CA 1
ATOM 4194 C C . ILE D 2 50 ? 167.815 184.740 163.277 1.00 20.00 50 ILE D C 1
ATOM 4195 O O . ILE D 2 50 ? 167.101 184.265 164.169 1.00 20.00 50 ILE D O 1
ATOM 4200 N N . LEU D 2 51 ? 168.987 185.317 163.544 1.00 20.00 51 LEU D N 1
ATOM 4201 C CA . LEU D 2 51 ? 169.456 185.407 164.923 1.00 20.00 51 LEU D CA 1
ATOM 4202 C C . LEU D 2 51 ? 168.604 186.367 165.743 1.00 20.00 51 LEU D C 1
ATOM 4203 O O . LEU D 2 51 ? 168.301 186.090 166.911 1.00 20.00 51 LEU D O 1
ATOM 4208 N N . LEU D 2 52 ? 168.217 187.507 165.162 1.00 20.00 52 LEU D N 1
ATOM 4209 C CA . LEU D 2 52 ? 167.296 188.396 165.865 1.00 20.00 52 LEU D CA 1
ATOM 4210 C C . LEU D 2 52 ? 165.985 187.686 166.178 1.00 20.00 52 LEU D C 1
ATOM 4211 O O . LEU D 2 52 ? 165.420 187.861 167.264 1.00 20.00 52 LEU D O 1
ATOM 4216 N N . ALA D 2 53 ? 165.490 186.876 165.242 1.00 20.00 53 ALA D N 1
ATOM 4217 C CA . ALA D 2 53 ? 164.261 186.127 165.481 1.00 20.00 53 ALA D CA 1
ATOM 4218 C C . ALA D 2 53 ? 164.434 185.143 166.631 1.00 20.00 53 ALA D C 1
ATOM 4219 O O . ALA D 2 53 ? 163.584 185.058 167.526 1.00 20.00 53 ALA D O 1
ATOM 4221 N N . PHE D 2 54 ? 165.529 184.378 166.609 1.00 20.00 54 PHE D N 1
ATOM 4222 C CA . PHE D 2 54 ? 165.819 183.440 167.690 1.00 20.00 54 PHE D CA 1
ATOM 4223 C C . PHE D 2 54 ? 165.855 184.149 169.037 1.00 20.00 54 PHE D C 1
ATOM 4224 O O . PHE D 2 54 ? 165.282 183.672 170.023 1.00 20.00 54 PHE D O 1
ATOM 4232 N N . LEU D 2 55 ? 166.528 185.300 169.093 1.00 20.00 55 LEU D N 1
ATOM 4233 C CA . LEU D 2 55 ? 166.680 186.010 170.358 1.00 20.00 55 LEU D CA 1
ATOM 4234 C C . LEU D 2 55 ? 165.346 186.566 170.843 1.00 20.00 55 LEU D C 1
ATOM 4235 O O . LEU D 2 55 ? 165.031 186.496 172.037 1.00 20.00 55 LEU D O 1
ATOM 4240 N N . LEU D 2 56 ? 164.547 187.125 169.929 1.00 21.44 56 LEU D N 1
ATOM 4241 C CA . LEU D 2 56 ? 163.252 187.676 170.314 1.00 21.44 56 LEU D CA 1
ATOM 4242 C C . LEU D 2 56 ? 162.288 186.588 170.764 1.00 21.44 56 LEU D C 1
ATOM 4243 O O . LEU D 2 56 ? 161.460 186.824 171.651 1.00 21.44 56 LEU D O 1
ATOM 4248 N N . VAL D 2 57 ? 162.375 185.397 170.171 1.00 20.00 57 VAL D N 1
ATOM 4249 C CA . VAL D 2 57 ? 161.460 184.322 170.543 1.00 20.00 57 VAL D CA 1
ATOM 4250 C C . VAL D 2 57 ? 161.897 183.656 171.843 1.00 20.00 57 VAL D C 1
ATOM 4251 O O . VAL D 2 57 ? 161.060 183.289 172.676 1.00 20.00 57 VAL D O 1
ATOM 4255 N N . LYS D 2 58 ? 163.208 183.504 172.047 1.00 19.42 58 LYS D N 1
ATOM 4256 C CA . LYS D 2 58 ? 163.699 182.768 173.208 1.00 19.42 58 LYS D CA 1
ATOM 4257 C C . LYS D 2 58 ? 163.441 183.529 174.505 1.00 19.42 58 LYS D C 1
ATOM 4258 O O . LYS D 2 58 ? 162.860 182.984 175.450 1.00 19.42 58 LYS D O 1
ATOM 4264 N N . GLU D 2 59 ? 163.865 184.785 174.569 1.00 24.84 59 GLU D N 1
ATOM 4265 C CA . GLU D 2 59 ? 163.754 185.582 175.787 1.00 24.84 59 GLU D CA 1
ATOM 4266 C C . GLU D 2 59 ? 163.353 186.999 175.392 1.00 24.84 59 GLU D C 1
ATOM 4267 O O . GLU D 2 59 ? 162.865 187.243 174.283 1.00 24.84 59 GLU D O 1
ATOM 4273 N N . GLY D 2 60 ? 163.543 187.940 176.316 1.00 32.02 60 GLY D N 1
ATOM 4274 C CA . GLY D 2 60 ? 163.212 189.338 176.109 1.00 32.02 60 GLY D CA 1
ATOM 4275 C C . GLY D 2 60 ? 163.786 189.942 174.844 1.00 32.02 60 GLY D C 1
ATOM 4276 O O . GLY D 2 60 ? 164.698 189.373 174.237 1.00 32.02 60 GLY D O 1
ATOM 4277 N N . LYS D 2 61 ? 163.250 191.097 174.442 1.00 39.03 61 LYS D N 1
ATOM 4278 C CA . LYS D 2 61 ? 163.570 191.730 173.166 1.00 39.03 61 LYS D CA 1
ATOM 4279 C C . LYS D 2 61 ? 165.069 191.792 172.899 1.00 39.03 61 LYS D C 1
ATOM 4280 O O . LYS D 2 61 ? 165.569 191.113 171.998 1.00 39.03 61 LYS D O 1
ATOM 4286 N N . VAL D 2 62 ? 165.797 192.578 173.692 1.00 42.75 62 VAL D N 1
ATOM 4287 C CA . VAL D 2 62 ? 167.236 192.747 173.519 1.00 42.75 62 VAL D CA 1
ATOM 4288 C C . VAL D 2 62 ? 167.864 192.963 174.886 1.00 42.75 62 VAL D C 1
ATOM 4289 O O . VAL D 2 62 ? 167.244 193.522 175.795 1.00 42.75 62 VAL D O 1
ATOM 4293 N N . ARG D 2 63 ? 169.105 192.505 175.029 1.00 40.07 63 ARG D N 1
ATOM 4294 C CA . ARG D 2 63 ? 169.919 192.767 176.215 1.00 40.07 63 ARG D CA 1
ATOM 4295 C C . ARG D 2 63 ? 171.296 193.200 175.723 1.00 40.07 63 ARG D C 1
ATOM 4296 O O . ARG D 2 63 ? 172.160 192.358 175.465 1.00 40.07 63 ARG D O 1
ATOM 4304 N N . LEU D 2 64 ? 171.498 194.511 175.592 1.00 40.23 64 LEU D N 1
ATOM 4305 C CA . LEU D 2 64 ? 172.759 195.052 175.102 1.00 40.23 64 LEU D CA 1
ATOM 4306 C C . LEU D 2 64 ? 173.731 195.408 176.217 1.00 40.23 64 LEU D C 1
ATOM 4307 O O . LEU D 2 64 ? 174.909 195.652 175.935 1.00 40.23 64 LEU D O 1
ATOM 4312 N N . SER D 2 65 ? 173.271 195.447 177.469 1.00 40.17 65 SER D N 1
ATOM 4313 C CA . SER D 2 65 ? 174.182 195.647 178.589 1.00 40.17 65 SER D CA 1
ATOM 4314 C C . SER D 2 65 ? 175.086 194.443 178.810 1.00 40.17 65 SER D C 1
ATOM 4315 O O . SER D 2 65 ? 176.120 194.572 179.475 1.00 40.17 65 SER D O 1
ATOM 4318 N N . ILE D 2 66 ? 174.718 193.280 178.270 1.00 32.27 66 ILE D N 1
ATOM 4319 C CA . ILE D 2 66 ? 175.554 192.092 178.396 1.00 32.27 66 ILE D CA 1
ATOM 4320 C C . ILE D 2 66 ? 176.692 192.087 177.383 1.00 32.27 66 ILE D C 1
ATOM 4321 O O . ILE D 2 66 ? 177.652 191.325 177.545 1.00 32.27 66 ILE D O 1
ATOM 4326 N N . PHE D 2 67 ? 176.615 192.924 176.346 1.00 33.04 67 PHE D N 1
ATOM 4327 C CA . PHE D 2 67 ? 177.666 193.016 175.333 1.00 33.04 67 PHE D CA 1
ATOM 4328 C C . PHE D 2 67 ? 178.782 193.954 175.801 1.00 33.04 67 PHE D C 1
ATOM 4329 O O . PHE D 2 67 ? 179.073 194.983 175.191 1.00 33.04 67 PHE D O 1
ATOM 4337 N N . LEU D 2 68 ? 179.410 193.578 176.911 1.00 36.11 68 LEU D N 1
ATOM 4338 C CA . LEU D 2 68 ? 180.480 194.393 177.467 1.00 36.11 68 LEU D CA 1
ATOM 4339 C C . LEU D 2 68 ? 181.681 194.406 176.529 1.00 36.11 68 LEU D C 1
ATOM 4340 O O . LEU D 2 68 ? 181.965 193.432 175.828 1.00 36.11 68 LEU D O 1
ATOM 4345 N N . ASN D 2 69 ? 182.387 195.536 176.520 1.00 40.27 69 ASN D N 1
ATOM 4346 C CA . ASN D 2 69 ? 183.489 195.714 175.583 1.00 40.27 69 ASN D CA 1
ATOM 4347 C C . ASN D 2 69 ? 184.721 194.920 175.998 1.00 40.27 69 ASN D C 1
ATOM 4348 O O . ASN D 2 69 ? 185.500 194.493 175.141 1.00 40.27 69 ASN D O 1
ATOM 4353 N N . ILE D 2 70 ? 184.919 194.717 177.300 1.00 37.48 70 ILE D N 1
ATOM 4354 C CA . ILE D 2 70 ? 186.159 194.111 177.778 1.00 37.48 70 ILE D CA 1
ATOM 4355 C C . ILE D 2 70 ? 186.208 192.628 177.426 1.00 37.48 70 ILE D C 1
ATOM 4356 O O . ILE D 2 70 ? 187.194 192.140 176.863 1.00 37.48 70 ILE D O 1
ATOM 4361 N N . ARG D 2 71 ? 185.149 191.888 177.755 1.00 26.73 71 ARG D N 1
ATOM 4362 C CA . ARG D 2 71 ? 185.199 190.434 177.635 1.00 26.73 71 ARG D CA 1
ATOM 4363 C C . ARG D 2 71 ? 185.005 189.967 176.197 1.00 26.73 71 ARG D C 1
ATOM 4364 O O . ARG D 2 71 ? 185.723 189.076 175.732 1.00 26.73 71 ARG D O 1
ATOM 4372 N N . ASN D 2 72 ? 184.049 190.551 175.479 1.00 29.37 72 ASN D N 1
ATOM 4373 C CA . ASN D 2 72 ? 183.678 190.056 174.159 1.00 29.37 72 ASN D CA 1
ATOM 4374 C C . ASN D 2 72 ? 184.672 190.425 173.065 1.00 29.37 72 ASN D C 1
ATOM 4375 O O . ASN D 2 72 ? 184.369 190.211 171.887 1.00 29.37 72 ASN D O 1
ATOM 4380 N N . VAL D 2 73 ? 185.834 190.987 173.408 1.00 30.30 73 VAL D N 1
ATOM 4381 C CA . VAL D 2 73 ? 186.897 191.110 172.414 1.00 30.30 73 VAL D CA 1
ATOM 4382 C C . VAL D 2 73 ? 187.285 189.734 171.892 1.00 30.30 73 VAL D C 1
ATOM 4383 O O . VAL D 2 73 ? 187.670 189.585 170.725 1.00 30.30 73 VAL D O 1
ATOM 4387 N N . SER D 2 74 ? 187.175 188.707 172.737 1.00 24.98 74 SER D N 1
ATOM 4388 C CA . SER D 2 74 ? 187.483 187.349 172.306 1.00 24.98 74 SER D CA 1
ATOM 4389 C C . SER D 2 74 ? 186.584 186.920 171.154 1.00 24.98 74 SER D C 1
ATOM 4390 O O . SER D 2 74 ? 187.056 186.371 170.153 1.00 24.98 74 SER D O 1
ATOM 4393 N N . VAL D 2 75 ? 185.282 187.180 171.267 1.00 24.74 75 VAL D N 1
ATOM 4394 C CA . VAL D 2 75 ? 184.376 186.702 170.230 1.00 24.74 75 VAL D CA 1
ATOM 4395 C C . VAL D 2 75 ? 184.562 187.482 168.935 1.00 24.74 75 VAL D C 1
ATOM 4396 O O . VAL D 2 75 ? 184.525 186.897 167.848 1.00 24.74 75 VAL D O 1
ATOM 4400 N N . ILE D 2 76 ? 184.780 188.797 169.013 1.00 25.11 76 ILE D N 1
ATOM 4401 C CA . ILE D 2 76 ? 184.974 189.567 167.788 1.00 25.11 76 ILE D CA 1
ATOM 4402 C C . ILE D 2 76 ? 186.284 189.182 167.112 1.00 25.11 76 ILE D C 1
ATOM 4403 O O . ILE D 2 76 ? 186.351 189.074 165.879 1.00 25.11 76 ILE D O 1
ATOM 4408 N N . ILE D 2 77 ? 187.342 188.952 167.896 1.00 24.96 77 ILE D N 1
ATOM 4409 C CA . ILE D 2 77 ? 188.609 188.564 167.287 1.00 24.96 77 ILE D CA 1
ATOM 4410 C C . ILE D 2 77 ? 188.497 187.170 166.683 1.00 24.96 77 ILE D C 1
ATOM 4411 O O . ILE D 2 77 ? 189.026 186.911 165.599 1.00 24.96 77 ILE D O 1
ATOM 4416 N N . GLY D 2 78 ? 187.750 186.271 167.331 1.00 23.50 78 GLY D N 1
ATOM 4417 C CA . GLY D 2 78 ? 187.543 184.954 166.755 1.00 23.50 78 GLY D CA 1
ATOM 4418 C C . GLY D 2 78 ? 186.718 184.996 165.484 1.00 23.50 78 GLY D C 1
ATOM 4419 O O . GLY D 2 78 ? 186.977 184.248 164.540 1.00 23.50 78 GLY D O 1
ATOM 4420 N N . ALA D 2 79 ? 185.715 185.870 165.444 1.00 23.05 79 ALA D N 1
ATOM 4421 C CA . ALA D 2 79 ? 184.882 185.988 164.254 1.00 23.05 79 ALA D CA 1
ATOM 4422 C C . ALA D 2 79 ? 185.678 186.541 163.081 1.00 23.05 79 ALA D C 1
ATOM 4423 O O . ALA D 2 79 ? 185.637 185.987 161.977 1.00 23.05 79 ALA D O 1
ATOM 4425 N N . LEU D 2 80 ? 186.413 187.634 163.298 1.00 26.22 80 LEU D N 1
ATOM 4426 C CA . LEU D 2 80 ? 187.199 188.189 162.202 1.00 26.22 80 LEU D CA 1
ATOM 4427 C C . LEU D 2 80 ? 188.432 187.351 161.889 1.00 26.22 80 LEU D C 1
ATOM 4428 O O . LEU D 2 80 ? 189.043 187.550 160.834 1.00 26.22 80 LEU D O 1
ATOM 4433 N N . LEU D 2 81 ? 188.808 186.424 162.773 1.00 27.50 81 LEU D N 1
ATOM 4434 C CA . LEU D 2 81 ? 189.926 185.527 162.531 1.00 27.50 81 LEU D CA 1
ATOM 4435 C C . LEU D 2 81 ? 189.511 184.228 161.858 1.00 27.50 81 LEU D C 1
ATOM 4436 O O . LEU D 2 81 ? 190.350 183.581 161.223 1.00 27.50 81 LEU D O 1
ATOM 4441 N N . ALA D 2 82 ? 188.246 183.836 161.974 1.00 29.64 82 ALA D N 1
ATOM 4442 C CA . ALA D 2 82 ? 187.741 182.625 161.341 1.00 29.64 82 ALA D CA 1
ATOM 4443 C C . ALA D 2 82 ? 186.886 182.894 160.116 1.00 29.64 82 ALA D C 1
ATOM 4444 O O . ALA D 2 82 ? 186.975 182.154 159.134 1.00 29.64 82 ALA D O 1
ATOM 4446 N N . GLY D 2 83 ? 186.050 183.929 160.149 1.00 36.50 83 GLY D N 1
ATOM 4447 C CA . GLY D 2 83 ? 185.150 184.213 159.058 1.00 36.50 83 GLY D CA 1
ATOM 4448 C C . GLY D 2 83 ? 185.824 184.742 157.806 1.00 36.50 83 GLY D C 1
ATOM 4449 O O . GLY D 2 83 ? 185.891 184.058 156.781 1.00 36.50 83 GLY D O 1
ATOM 4450 N N . PRO D 2 84 ? 186.331 185.979 157.858 1.00 37.40 84 PRO D N 1
ATOM 4451 C CA . PRO D 2 84 ? 186.906 186.586 156.649 1.00 37.40 84 PRO D CA 1
ATOM 4452 C C . PRO D 2 84 ? 188.166 185.894 156.157 1.00 37.40 84 PRO D C 1
ATOM 4453 O O . PRO D 2 84 ? 188.208 185.381 155.032 1.00 37.40 84 PRO D O 1
ATOM 4457 N N . ILE D 2 85 ? 189.194 185.851 157.008 1.00 44.29 85 ILE D N 1
ATOM 4458 C CA . ILE D 2 85 ? 190.480 185.325 156.565 1.00 44.29 85 ILE D CA 1
ATOM 4459 C C . ILE D 2 85 ? 190.438 183.810 156.469 1.00 44.29 85 ILE D C 1
ATOM 4460 O O . ILE D 2 85 ? 191.137 183.218 155.641 1.00 44.29 85 ILE D O 1
ATOM 4465 N N . GLY D 2 86 ? 189.625 183.159 157.296 1.00 49.22 86 GLY D N 1
ATOM 4466 C CA . GLY D 2 86 ? 189.412 181.733 157.163 1.00 49.22 86 GLY D CA 1
ATOM 4467 C C . GLY D 2 86 ? 188.919 181.367 155.780 1.00 49.22 86 GLY D C 1
ATOM 4468 O O . GLY D 2 86 ? 189.536 180.548 155.094 1.00 49.22 86 GLY D O 1
ATOM 4469 N N . MET D 2 87 ? 187.821 181.992 155.347 1.00 57.09 87 MET D N 1
ATOM 4470 C CA . MET D 2 87 ? 187.274 181.694 154.027 1.00 57.09 87 MET D CA 1
ATOM 4471 C C . MET D 2 87 ? 188.219 182.144 152.919 1.00 57.09 87 MET D C 1
ATOM 4472 O O . MET D 2 87 ? 188.333 181.474 151.886 1.00 57.09 87 MET D O 1
ATOM 4477 N N . GLN D 2 88 ? 188.910 183.271 153.115 1.00 63.72 88 GLN D N 1
ATOM 4478 C CA . GLN D 2 88 ? 189.861 183.737 152.108 1.00 63.72 88 GLN D CA 1
ATOM 4479 C C . GLN D 2 88 ? 190.976 182.720 151.888 1.00 63.72 88 GLN D C 1
ATOM 4480 O O . GLN D 2 88 ? 191.260 182.325 150.751 1.00 63.72 88 GLN D O 1
ATOM 4486 N N . ALA D 2 89 ? 191.617 182.277 152.972 1.00 68.58 89 ALA D N 1
ATOM 4487 C CA . ALA D 2 89 ? 192.697 181.306 152.850 1.00 68.58 89 ALA D CA 1
ATOM 4488 C C . ALA D 2 89 ? 192.186 179.944 152.399 1.00 68.58 89 ALA D C 1
ATOM 4489 O O . ALA D 2 89 ? 192.906 179.213 151.712 1.00 68.58 89 ALA D O 1
ATOM 4491 N N . ASN D 2 90 ? 190.947 179.588 152.747 1.00 69.59 90 ASN D N 1
ATOM 4492 C CA . ASN D 2 90 ? 190.401 178.324 152.267 1.00 69.59 90 ASN D CA 1
ATOM 4493 C C . ASN D 2 90 ? 190.160 178.363 150.762 1.00 69.59 90 ASN D C 1
ATOM 4494 O O . ASN D 2 90 ? 190.448 177.390 150.060 1.00 69.59 90 ASN D O 1
ATOM 4499 N N . LEU D 2 91 ? 189.654 179.484 150.243 1.00 75.81 91 LEU D N 1
ATOM 4500 C CA . LEU D 2 91 ? 189.514 179.620 148.796 1.00 75.81 91 LEU D CA 1
ATOM 4501 C C . LEU D 2 91 ? 190.875 179.671 148.114 1.00 75.81 91 LEU D C 1
ATOM 4502 O O . LEU D 2 91 ? 191.033 179.160 146.997 1.00 75.81 91 LEU D O 1
ATOM 4507 N N . TYR D 2 92 ? 191.868 180.268 148.777 1.00 86.08 92 TYR D N 1
ATOM 4508 C CA . TYR D 2 92 ? 193.233 180.216 148.266 1.00 86.08 92 TYR D CA 1
ATOM 4509 C C . TYR D 2 92 ? 193.714 178.774 148.156 1.00 86.08 92 TYR D C 1
ATOM 4510 O O . TYR D 2 92 ? 194.335 178.391 147.160 1.00 86.08 92 TYR D O 1
ATOM 4519 N N . ALA D 2 93 ? 193.418 177.956 149.169 1.00 88.98 93 ALA D N 1
ATOM 4520 C CA . ALA D 2 93 ? 193.795 176.545 149.129 1.00 88.98 93 ALA D CA 1
ATOM 4521 C C . ALA D 2 93 ? 193.045 175.800 148.031 1.00 88.98 93 ALA D C 1
ATOM 4522 O O . ALA D 2 93 ? 193.603 174.899 147.393 1.00 88.98 93 ALA D O 1
ATOM 4524 N N . VAL D 2 94 ? 191.777 176.151 147.811 1.00 87.49 94 VAL D N 1
ATOM 4525 C CA . VAL D 2 94 ? 191.016 175.554 146.714 1.00 87.49 94 VAL D CA 1
ATOM 4526 C C . VAL D 2 94 ? 191.692 175.849 145.382 1.00 87.49 94 VAL D C 1
ATOM 4527 O O . VAL D 2 94 ? 191.885 174.955 144.549 1.00 87.49 94 VAL D O 1
ATOM 4531 N N . LYS D 2 95 ? 192.063 177.111 145.162 1.00 90.70 95 LYS D N 1
ATOM 4532 C CA . LYS D 2 95 ? 192.732 177.470 143.915 1.00 90.70 95 LYS D CA 1
ATOM 4533 C C . LYS D 2 95 ? 194.133 176.873 143.829 1.00 90.70 95 LYS D C 1
ATOM 4534 O O . LYS D 2 95 ? 194.658 176.687 142.725 1.00 90.70 95 LYS D O 1
ATOM 4540 N N . TYR D 2 96 ? 194.753 176.572 144.971 1.00 96.83 96 TYR D N 1
ATOM 4541 C CA . TYR D 2 96 ? 196.132 176.094 144.972 1.00 96.83 96 TYR D CA 1
ATOM 4542 C C . TYR D 2 96 ? 196.221 174.584 144.762 1.00 96.83 96 TYR D C 1
ATOM 4543 O O . TYR D 2 96 ? 196.774 174.118 143.760 1.00 96.83 96 TYR D O 1
ATOM 4552 N N . ILE D 2 97 ? 195.680 173.800 145.697 1.00 95.53 97 ILE D N 1
ATOM 4553 C CA . ILE D 2 97 ? 195.973 172.374 145.767 1.00 95.53 97 ILE D CA 1
ATOM 4554 C C . ILE D 2 97 ? 194.724 171.510 145.652 1.00 95.53 97 ILE D C 1
ATOM 4555 O O . ILE D 2 97 ? 194.788 170.306 145.900 1.00 95.53 97 ILE D O 1
ATOM 4560 N N . GLY D 2 98 ? 193.586 172.090 145.285 1.00 92.76 98 GLY D N 1
ATOM 4561 C CA . GLY D 2 98 ? 192.402 171.279 145.075 1.00 92.76 98 GLY D CA 1
ATOM 4562 C C . GLY D 2 98 ? 191.178 171.718 145.851 1.00 92.76 98 GLY D C 1
ATOM 4563 O O . GLY D 2 98 ? 191.288 172.392 146.879 1.00 92.76 98 GLY D O 1
ATOM 4564 N N . SER D 2 99 ? 190.000 171.319 145.367 1.00 88.15 99 SER D N 1
ATOM 4565 C CA . SER D 2 99 ? 188.747 171.776 145.955 1.00 88.15 99 SER D CA 1
ATOM 4566 C C . SER D 2 99 ? 188.337 170.962 147.176 1.00 88.15 99 SER D C 1
ATOM 4567 O O . SER D 2 99 ? 187.509 171.424 147.968 1.00 88.15 99 SER D O 1
ATOM 4570 N N . SER D 2 100 ? 188.892 169.762 147.352 1.00 75.89 100 SER D N 1
ATOM 4571 C CA . SER D 2 100 ? 188.447 168.862 148.407 1.00 75.89 100 SER D CA 1
ATOM 4572 C C . SER D 2 100 ? 189.501 168.584 149.469 1.00 75.89 100 SER D C 1
ATOM 4573 O O . SER D 2 100 ? 189.183 167.945 150.479 1.00 75.89 100 SER D O 1
ATOM 4576 N N . LEU D 2 101 ? 190.740 169.039 149.280 1.00 73.56 101 LEU D N 1
ATOM 4577 C CA . LEU D 2 101 ? 191.752 168.865 150.316 1.00 73.56 101 LEU D CA 1
ATOM 4578 C C . LEU D 2 101 ? 191.646 169.953 151.377 1.00 73.56 101 LEU D C 1
ATOM 4579 O O . LEU D 2 101 ? 191.879 169.696 152.566 1.00 73.56 101 LEU D O 1
ATOM 4584 N N . ALA D 2 102 ? 191.296 171.173 150.961 1.00 68.83 102 ALA D N 1
ATOM 4585 C CA . ALA D 2 102 ? 191.078 172.249 151.920 1.00 68.83 102 ALA D CA 1
ATOM 4586 C C . ALA D 2 102 ? 189.960 171.896 152.891 1.00 68.83 102 ALA D C 1
ATOM 4587 O O . ALA D 2 102 ? 190.058 172.181 154.089 1.00 68.83 102 ALA D O 1
ATOM 4589 N N . SER D 2 103 ? 188.894 171.261 152.397 1.00 63.89 103 SER D N 1
ATOM 4590 C CA . SER D 2 103 ? 187.822 170.823 153.285 1.00 63.89 103 SER D CA 1
ATOM 4591 C C . SER D 2 103 ? 188.298 169.716 154.218 1.00 63.89 103 SER D C 1
ATOM 4592 O O . SER D 2 103 ? 187.890 169.658 155.384 1.00 63.89 103 SER D O 1
ATOM 4595 N N . SER D 2 104 ? 189.175 168.836 153.731 1.00 56.53 104 SER D N 1
ATOM 4596 C CA . SER D 2 104 ? 189.703 167.781 154.589 1.00 56.53 104 SER D CA 1
ATOM 4597 C C . SER D 2 104 ? 190.539 168.363 155.723 1.00 56.53 104 SER D C 1
ATOM 4598 O O . SER D 2 104 ? 190.473 167.887 156.863 1.00 56.53 104 SER D O 1
ATOM 4601 N N . VAL D 2 105 ? 191.318 169.407 155.441 1.00 47.11 105 VAL D N 1
ATOM 4602 C CA . VAL D 2 105 ? 192.079 170.040 156.515 1.00 47.11 105 VAL D CA 1
ATOM 4603 C C . VAL D 2 105 ? 191.150 170.823 157.438 1.00 47.11 105 VAL D C 1
ATOM 4604 O O . VAL D 2 105 ? 191.328 170.841 158.664 1.00 47.11 105 VAL D O 1
ATOM 4608 N N . SER D 2 106 ? 190.141 171.478 156.869 1.00 38.14 106 SER D N 1
ATOM 4609 C CA . SER D 2 106 ? 189.146 172.153 157.687 1.00 38.14 106 SER D CA 1
ATOM 4610 C C . SER D 2 106 ? 188.402 171.178 158.586 1.00 38.14 106 SER D C 1
ATOM 4611 O O . SER D 2 106 ? 187.830 171.595 159.597 1.00 38.14 106 SER D O 1
ATOM 4614 N N . ALA D 2 107 ? 188.386 169.895 158.227 1.00 34.31 107 ALA D N 1
ATOM 4615 C CA . ALA D 2 107 ? 187.841 168.857 159.093 1.00 34.31 107 ALA D CA 1
ATOM 4616 C C . ALA D 2 107 ? 188.866 168.311 160.079 1.00 34.31 107 ALA D C 1
ATOM 4617 O O . ALA D 2 107 ? 188.487 167.868 161.169 1.00 34.31 107 ALA D O 1
ATOM 4619 N N . ILE D 2 108 ? 190.153 168.309 159.715 1.00 28.42 108 ILE D N 1
ATOM 4620 C CA . ILE D 2 108 ? 191.202 167.920 160.656 1.00 28.42 108 ILE D CA 1
ATOM 4621 C C . ILE D 2 108 ? 191.528 169.044 161.628 1.00 28.42 108 ILE D C 1
ATOM 4622 O O . ILE D 2 108 ? 192.401 168.888 162.489 1.00 28.42 108 ILE D O 1
ATOM 4627 N N . TYR D 2 109 ? 190.834 170.171 161.498 1.00 15.89 109 TYR D N 1
ATOM 4628 C CA . TYR D 2 109 ? 191.022 171.314 162.394 1.00 15.89 109 TYR D CA 1
ATOM 4629 C C . TYR D 2 109 ? 191.090 171.019 163.898 1.00 15.89 109 TYR D C 1
ATOM 4630 O O . TYR D 2 109 ? 191.866 171.709 164.581 1.00 15.89 109 TYR D O 1
ATOM 4639 N N . PRO D 2 110 ? 190.339 170.076 164.489 1.00 11.42 110 PRO D N 1
ATOM 4640 C CA . PRO D 2 110 ? 190.301 170.000 165.962 1.00 11.42 110 PRO D CA 1
ATOM 4641 C C . PRO D 2 110 ? 191.642 169.772 166.644 1.00 11.42 110 PRO D C 1
ATOM 4642 O O . PRO D 2 110 ? 191.679 169.782 167.877 1.00 11.42 110 PRO D O 1
ATOM 4646 N N . ALA D 2 111 ? 192.735 169.567 165.907 1.00 10.42 111 ALA D N 1
ATOM 4647 C CA . ALA D 2 111 ? 194.030 169.380 166.557 1.00 10.42 111 ALA D CA 1
ATOM 4648 C C . ALA D 2 111 ? 194.450 170.633 167.319 1.00 10.42 111 ALA D C 1
ATOM 4649 O O . ALA D 2 111 ? 194.819 170.568 168.500 1.00 10.42 111 ALA D O 1
ATOM 4651 N N . ILE D 2 112 ? 194.404 171.789 166.657 1.00 9.88 112 ILE D N 1
ATOM 4652 C CA . ILE D 2 112 ? 194.813 173.023 167.318 1.00 9.88 112 ILE D CA 1
ATOM 4653 C C . ILE D 2 112 ? 193.886 173.332 168.485 1.00 9.88 112 ILE D C 1
ATOM 4654 O O . ILE D 2 112 ? 194.322 173.837 169.525 1.00 9.88 112 ILE D O 1
ATOM 4659 N N . SER D 2 113 ? 192.598 173.005 168.348 1.00 7.35 113 SER D N 1
ATOM 4660 C CA . SER D 2 113 ? 191.657 173.244 169.438 1.00 7.35 113 SER D CA 1
ATOM 4661 C C . SER D 2 113 ? 191.945 172.341 170.631 1.00 7.35 113 SER D C 1
ATOM 4662 O O . SER D 2 113 ? 191.895 172.790 171.782 1.00 7.35 113 SER D O 1
ATOM 4665 N N . VAL D 2 114 ? 192.248 171.066 170.376 1.00 8.56 114 VAL D N 1
ATOM 4666 C CA . VAL D 2 114 ? 192.523 170.136 171.464 1.00 8.56 114 VAL D CA 1
ATOM 4667 C C . VAL D 2 114 ? 193.847 170.479 172.131 1.00 8.56 114 VAL D C 1
ATOM 4668 O O . VAL D 2 114 ? 194.074 170.124 173.293 1.00 8.56 114 VAL D O 1
ATOM 4672 N N . LEU D 2 115 ? 194.740 171.169 171.417 1.00 7.80 115 LEU D N 1
ATOM 4673 C CA . LEU D 2 115 ? 195.961 171.657 172.053 1.00 7.80 115 LEU D CA 1
ATOM 4674 C C . LEU D 2 115 ? 195.687 172.894 172.904 1.00 7.80 115 LEU D C 1
ATOM 4675 O O . LEU D 2 115 ? 196.099 172.966 174.070 1.00 7.80 115 LEU D O 1
ATOM 4680 N N . LEU D 2 116 ? 194.987 173.880 172.335 1.00 8.06 116 LEU D N 1
ATOM 4681 C CA . LEU D 2 116 ? 194.775 175.147 173.027 1.00 8.06 116 LEU D CA 1
ATOM 4682 C C . LEU D 2 116 ? 193.912 174.966 174.268 1.00 8.06 116 LEU D C 1
ATOM 4683 O O . LEU D 2 116 ? 194.252 175.471 175.345 1.00 8.06 116 LEU D O 1
ATOM 4688 N N . ALA D 2 117 ? 192.782 174.262 174.136 1.00 9.32 117 ALA D N 1
ATOM 4689 C CA . ALA D 2 117 ? 191.892 174.066 175.277 1.00 9.32 117 ALA D CA 1
ATOM 4690 C C . ALA D 2 117 ? 192.631 173.481 176.470 1.00 9.32 117 ALA D C 1
ATOM 4691 O O . ALA D 2 117 ? 192.334 173.828 177.618 1.00 9.32 117 ALA D O 1
ATOM 4693 N N . PHE D 2 118 ? 193.605 172.609 176.220 1.00 12.08 118 PHE D N 1
ATOM 4694 C CA . PHE D 2 118 ? 194.413 172.076 177.308 1.00 12.08 118 PHE D CA 1
ATOM 4695 C C . PHE D 2 118 ? 195.393 173.123 177.823 1.00 12.08 118 PHE D C 1
ATOM 4696 O O . PHE D 2 118 ? 195.415 173.437 179.019 1.00 12.08 118 PHE D O 1
ATOM 4704 N N . PHE D 2 119 ? 196.208 173.690 176.929 1.00 11.22 119 PHE D N 1
ATOM 4705 C CA . PHE D 2 119 ? 197.300 174.550 177.381 1.00 11.22 119 PHE D CA 1
ATOM 4706 C C . PHE D 2 119 ? 196.795 175.915 177.840 1.00 11.22 119 PHE D C 1
ATOM 4707 O O . PHE D 2 119 ? 197.147 176.380 178.931 1.00 11.22 119 PHE D O 1
ATOM 4715 N N . PHE D 2 120 ? 195.971 176.577 177.024 1.00 10.48 120 PHE D N 1
ATOM 4716 C CA . PHE D 2 120 ? 195.619 177.967 177.301 1.00 10.48 120 PHE D CA 1
ATOM 4717 C C . PHE D 2 120 ? 194.473 178.089 178.299 1.00 10.48 120 PHE D C 1
ATOM 4718 O O . PHE D 2 120 ? 194.549 178.894 179.234 1.00 10.48 120 PHE D O 1
ATOM 4726 N N . LEU D 2 121 ? 193.407 177.314 178.120 1.00 10.59 121 LEU D N 1
ATOM 4727 C CA . LEU D 2 121 ? 192.247 177.388 178.999 1.00 10.59 121 LEU D CA 1
ATOM 4728 C C . LEU D 2 121 ? 192.352 176.489 180.222 1.00 10.59 121 LEU D C 1
ATOM 4729 O O . LEU D 2 121 ? 191.459 176.534 181.076 1.00 10.59 121 LEU D O 1
ATOM 4734 N N . LYS D 2 122 ? 193.408 175.682 180.327 1.00 12.26 122 LYS D N 1
ATOM 4735 C CA . LYS D 2 122 ? 193.604 174.776 181.458 1.00 12.26 122 LYS D CA 1
ATOM 4736 C C . LYS D 2 122 ? 192.429 173.809 181.597 1.00 12.26 122 LYS D C 1
ATOM 4737 O O . LYS D 2 122 ? 191.813 173.690 182.658 1.00 12.26 122 LYS D O 1
ATOM 4743 N N . HIS D 2 123 ? 192.116 173.116 180.506 1.00 10.68 123 HIS D N 1
ATOM 4744 C CA . HIS D 2 123 ? 191.084 172.090 180.508 1.00 10.68 123 HIS D CA 1
ATOM 4745 C C . HIS D 2 123 ? 191.718 170.717 180.686 1.00 10.68 123 HIS D C 1
ATOM 4746 O O . HIS D 2 123 ? 192.903 170.518 180.413 1.00 10.68 123 HIS D O 1
ATOM 4753 N N . LYS D 2 124 ? 190.914 169.772 181.155 1.00 20.00 124 LYS D N 1
ATOM 4754 C CA . LYS D 2 124 ? 191.403 168.477 181.616 1.00 20.00 124 LYS D CA 1
ATOM 4755 C C . LYS D 2 124 ? 190.884 167.389 180.681 1.00 20.00 124 LYS D C 1
ATOM 4756 O O . LYS D 2 124 ? 189.855 166.761 180.932 1.00 20.00 124 LYS D O 1
ATOM 4762 N N . ILE D 2 125 ? 191.621 167.175 179.595 1.00 20.00 125 ILE D N 1
ATOM 4763 C CA . ILE D 2 125 ? 191.282 166.224 178.545 1.00 20.00 125 ILE D CA 1
ATOM 4764 C C . ILE D 2 125 ? 192.480 165.326 178.276 1.00 20.00 125 ILE D C 1
ATOM 4765 O O . ILE D 2 125 ? 192.677 164.861 177.148 1.00 20.00 125 ILE D O 1
ATOM 4770 N N . SER D 2 126 ? 193.289 165.088 179.313 1.00 14.75 126 SER D N 1
ATOM 4771 C CA . SER D 2 126 ? 194.654 164.601 179.126 1.00 14.75 126 SER D CA 1
ATOM 4772 C C . SER D 2 126 ? 194.722 163.315 178.305 1.00 14.75 126 SER D C 1
ATOM 4773 O O . SER D 2 126 ? 195.603 163.168 177.451 1.00 14.75 126 SER D O 1
ATOM 4776 N N . LYS D 2 127 ? 193.810 162.369 178.544 1.00 19.20 127 LYS D N 1
ATOM 4777 C CA . LYS D 2 127 ? 193.911 161.073 177.876 1.00 19.20 127 LYS D CA 1
ATOM 4778 C C . LYS D 2 127 ? 192.603 160.525 177.315 1.00 19.20 127 LYS D C 1
ATOM 4779 O O . LYS D 2 127 ? 192.656 159.579 176.524 1.00 19.20 127 LYS D O 1
ATOM 4785 N N . ASN D 2 128 ? 191.442 161.073 177.673 1.00 15.14 128 ASN D N 1
ATOM 4786 C CA . ASN D 2 128 ? 190.179 160.483 177.235 1.00 15.14 128 ASN D CA 1
ATOM 4787 C C . ASN D 2 128 ? 189.913 160.753 175.755 1.00 15.14 128 ASN D C 1
ATOM 4788 O O . ASN D 2 128 ? 189.737 159.820 174.963 1.00 15.14 128 ASN D O 1
ATOM 4793 N N . THR D 2 129 ? 189.887 162.028 175.365 1.00 11.73 129 THR D N 1
ATOM 4794 C CA . THR D 2 129 ? 189.519 162.447 174.018 1.00 11.73 129 THR D CA 1
ATOM 4795 C C . THR D 2 129 ? 190.682 162.401 173.035 1.00 11.73 129 THR D C 1
ATOM 4796 O O . THR D 2 129 ? 190.454 162.263 171.821 1.00 11.73 129 THR D O 1
ATOM 4800 N N . VAL D 2 130 ? 191.916 162.495 173.540 1.00 14.18 130 VAL D N 1
ATOM 4801 C CA . VAL D 2 130 ? 193.089 162.585 172.675 1.00 14.18 130 VAL D CA 1
ATOM 4802 C C . VAL D 2 130 ? 193.145 161.410 171.709 1.00 14.18 130 VAL D C 1
ATOM 4803 O O . VAL D 2 130 ? 193.541 161.566 170.551 1.00 14.18 130 VAL D O 1
ATOM 4807 N N . PHE D 2 131 ? 192.712 160.227 172.148 1.00 15.47 131 PHE D N 1
ATOM 4808 C CA . PHE D 2 131 ? 192.828 159.055 171.286 1.00 15.47 131 PHE D CA 1
ATOM 4809 C C . PHE D 2 131 ? 191.831 159.101 170.136 1.00 15.47 131 PHE D C 1
ATOM 4810 O O . PHE D 2 131 ? 192.197 158.834 168.987 1.00 15.47 131 PHE D O 1
ATOM 4818 N N . GLY D 2 132 ? 190.571 159.432 170.423 1.00 14.91 132 GLY D N 1
ATOM 4819 C CA . GLY D 2 132 ? 189.602 159.579 169.352 1.00 14.91 132 GLY D CA 1
ATOM 4820 C C . GLY D 2 132 ? 189.995 160.658 168.362 1.00 14.91 132 GLY D C 1
ATOM 4821 O O . GLY D 2 132 ? 189.872 160.476 167.146 1.00 14.91 132 GLY D O 1
ATOM 4822 N N . ILE D 2 133 ? 190.497 161.789 168.865 1.00 14.79 133 ILE D N 1
ATOM 4823 C CA . ILE D 2 133 ? 190.866 162.869 167.954 1.00 14.79 133 ILE D CA 1
ATOM 4824 C C . ILE D 2 133 ? 192.099 162.496 167.138 1.00 14.79 133 ILE D C 1
ATOM 4825 O O . ILE D 2 133 ? 192.180 162.817 165.946 1.00 14.79 133 ILE D O 1
ATOM 4830 N N . VAL D 2 134 ? 193.060 161.791 167.741 1.00 16.68 134 VAL D N 1
ATOM 4831 C CA . VAL D 2 134 ? 194.234 161.341 166.999 1.00 16.68 134 VAL D CA 1
ATOM 4832 C C . VAL D 2 134 ? 193.832 160.334 165.933 1.00 16.68 134 VAL D C 1
ATOM 4833 O O . VAL D 2 134 ? 194.387 160.321 164.830 1.00 16.68 134 VAL D O 1
ATOM 4837 N N . LEU D 2 135 ? 192.847 159.487 166.232 1.00 20.00 135 LEU D N 1
ATOM 4838 C CA . LEU D 2 135 ? 192.396 158.517 165.241 1.00 20.00 135 LEU D CA 1
ATOM 4839 C C . LEU D 2 135 ? 191.685 159.207 164.083 1.00 20.00 135 LEU D C 1
ATOM 4840 O O . LEU D 2 135 ? 191.878 158.836 162.918 1.00 20.00 135 LEU D O 1
ATOM 4845 N N . ILE D 2 136 ? 190.868 160.220 164.379 1.00 20.00 136 ILE D N 1
ATOM 4846 C CA . ILE D 2 136 ? 190.233 160.994 163.312 1.00 20.00 136 ILE D CA 1
ATOM 4847 C C . ILE D 2 136 ? 191.289 161.679 162.451 1.00 20.00 136 ILE D C 1
ATOM 4848 O O . ILE D 2 136 ? 191.197 161.702 161.216 1.00 20.00 136 ILE D O 1
ATOM 4853 N N . ILE D 2 137 ? 192.308 162.253 163.097 1.00 25.65 137 ILE D N 1
ATOM 4854 C CA . ILE D 2 137 ? 193.392 162.914 162.373 1.00 25.65 137 ILE D CA 1
ATOM 4855 C C . ILE D 2 137 ? 194.123 161.920 161.479 1.00 25.65 137 ILE D C 1
ATOM 4856 O O . ILE D 2 137 ? 194.449 162.220 160.323 1.00 25.65 137 ILE D O 1
ATOM 4861 N N . GLY D 2 138 ? 194.399 160.726 162.006 1.00 31.12 138 GLY D N 1
ATOM 4862 C CA . GLY D 2 138 ? 195.052 159.705 161.207 1.00 31.12 138 GLY D CA 1
ATOM 4863 C C . GLY D 2 138 ? 194.220 159.287 160.012 1.00 31.12 138 GLY D C 1
ATOM 4864 O O . GLY D 2 138 ? 194.749 159.074 158.922 1.00 31.12 138 GLY D O 1
ATOM 4865 N N . GLY D 2 139 ? 192.906 159.170 160.198 1.00 33.90 139 GLY D N 1
ATOM 4866 C CA . GLY D 2 139 ? 192.043 158.862 159.070 1.00 33.90 139 GLY D CA 1
ATOM 4867 C C . GLY D 2 139 ? 192.059 159.949 158.011 1.00 33.90 139 GLY D C 1
ATOM 4868 O O . GLY D 2 139 ? 192.122 159.664 156.810 1.00 33.90 139 GLY D O 1
ATOM 4869 N N . ILE D 2 140 ? 192.019 161.211 158.442 1.00 37.02 140 ILE D N 1
ATOM 4870 C CA . ILE D 2 140 ? 191.995 162.303 157.474 1.00 37.02 140 ILE D CA 1
ATOM 4871 C C . ILE D 2 140 ? 193.327 162.409 156.737 1.00 37.02 140 ILE D C 1
ATOM 4872 O O . ILE D 2 140 ? 193.357 162.744 155.546 1.00 37.02 140 ILE D O 1
ATOM 4877 N N . ILE D 2 141 ? 194.443 162.108 157.405 1.00 44.71 141 ILE D N 1
ATOM 4878 C CA . ILE D 2 141 ? 195.720 162.157 156.697 1.00 44.71 141 ILE D CA 1
ATOM 4879 C C . ILE D 2 141 ? 195.915 160.916 155.829 1.00 44.71 141 ILE D C 1
ATOM 4880 O O . ILE D 2 141 ? 196.608 160.976 154.808 1.00 44.71 141 ILE D O 1
ATOM 4885 N N . ALA D 2 142 ? 195.318 159.782 156.206 1.00 53.74 142 ALA D N 1
ATOM 4886 C CA . ALA D 2 142 ? 195.386 158.595 155.367 1.00 53.74 142 ALA D CA 1
ATOM 4887 C C . ALA D 2 142 ? 194.491 158.712 154.144 1.00 53.74 142 ALA D C 1
ATOM 4888 O O . ALA D 2 142 ? 194.718 158.006 153.156 1.00 53.74 142 ALA D O 1
ATOM 4890 N N . GLN D 2 143 ? 193.469 159.570 154.198 1.00 55.83 143 GLN D N 1
ATOM 4891 C CA . GLN D 2 143 ? 192.709 159.878 152.990 1.00 55.83 143 GLN D CA 1
ATOM 4892 C C . GLN D 2 143 ? 193.616 160.402 151.883 1.00 55.83 143 GLN D C 1
ATOM 4893 O O . GLN D 2 143 ? 193.364 160.147 150.699 1.00 55.83 143 GLN D O 1
ATOM 4899 N N . THR D 2 144 ? 194.673 161.124 152.246 1.00 65.31 144 THR D N 1
ATOM 4900 C CA . THR D 2 144 ? 195.639 161.697 151.313 1.00 65.31 144 THR D CA 1
ATOM 4901 C C . THR D 2 144 ? 197.055 161.265 151.686 1.00 65.31 144 THR D C 1
ATOM 4902 O O . THR D 2 144 ? 197.996 162.061 151.720 1.00 65.31 144 THR D O 1
ATOM 4906 N N . SER D 2 152 ? 205.293 171.969 145.981 1.00 99.83 152 SER D N 1
ATOM 4907 C CA . SER D 2 152 ? 204.075 172.761 146.108 1.00 99.83 152 SER D CA 1
ATOM 4908 C C . SER D 2 152 ? 203.207 172.296 147.269 1.00 99.83 152 SER D C 1
ATOM 4909 O O . SER D 2 152 ? 202.390 173.076 147.770 1.00 99.83 152 SER D O 1
ATOM 4912 N N . PHE D 2 153 ? 203.362 171.042 147.703 1.00 99.60 153 PHE D N 1
ATOM 4913 C CA . PHE D 2 153 ? 202.586 170.552 148.836 1.00 99.60 153 PHE D CA 1
ATOM 4914 C C . PHE D 2 153 ? 202.983 171.248 150.130 1.00 99.60 153 PHE D C 1
ATOM 4915 O O . PHE D 2 153 ? 202.160 171.369 151.043 1.00 99.60 153 PHE D O 1
ATOM 4923 N N . TYR D 2 154 ? 204.232 171.713 150.229 1.00 90.76 154 TYR D N 1
ATOM 4924 C CA . TYR D 2 154 ? 204.691 172.343 151.463 1.00 90.76 154 TYR D CA 1
ATOM 4925 C C . TYR D 2 154 ? 204.013 173.687 151.699 1.00 90.76 154 TYR D C 1
ATOM 4926 O O . TYR D 2 154 ? 203.846 174.101 152.851 1.00 90.76 154 TYR D O 1
ATOM 4935 N N . ILE D 2 155 ? 203.619 174.379 150.632 1.00 86.53 155 ILE D N 1
ATOM 4936 C CA . ILE D 2 155 ? 202.888 175.631 150.783 1.00 86.53 155 ILE D CA 1
ATOM 4937 C C . ILE D 2 155 ? 201.386 175.382 150.897 1.00 86.53 155 ILE D C 1
ATOM 4938 O O . ILE D 2 155 ? 200.687 176.113 151.610 1.00 86.53 155 ILE D O 1
ATOM 4943 N N . GLY D 2 156 ? 200.875 174.356 150.213 1.00 79.90 156 GLY D N 1
ATOM 4944 C CA . GLY D 2 156 ? 199.476 174.003 150.370 1.00 79.90 156 GLY D CA 1
ATOM 4945 C C . GLY D 2 156 ? 199.146 173.574 151.785 1.00 79.90 156 GLY D C 1
ATOM 4946 O O . GLY D 2 156 ? 198.149 174.014 152.361 1.00 79.90 156 GLY D O 1
ATOM 4947 N N . ILE D 2 157 ? 199.992 172.727 152.377 1.00 76.14 157 ILE D N 1
ATOM 4948 C CA . ILE D 2 157 ? 199.762 172.320 153.757 1.00 76.14 157 ILE D CA 1
ATOM 4949 C C . ILE D 2 157 ? 199.971 173.498 154.698 1.00 76.14 157 ILE D C 1
ATOM 4950 O O . ILE D 2 157 ? 199.337 173.571 155.756 1.00 76.14 157 ILE D O 1
ATOM 4955 N N . LEU D 2 158 ? 200.820 174.458 154.321 1.00 70.81 158 LEU D N 1
ATOM 4956 C CA . LEU D 2 158 ? 201.022 175.635 155.160 1.00 70.81 158 LEU D CA 1
ATOM 4957 C C . LEU D 2 158 ? 199.760 176.491 155.205 1.00 70.81 158 LEU D C 1
ATOM 4958 O O . LEU D 2 158 ? 199.292 176.872 156.284 1.00 70.81 158 LEU D O 1
ATOM 4963 N N . CYS D 2 159 ? 199.192 176.797 154.039 1.00 63.43 159 CYS D N 1
ATOM 4964 C CA . CYS D 2 159 ? 197.944 177.557 154.013 1.00 63.43 159 CYS D CA 1
ATOM 4965 C C . CYS D 2 159 ? 196.809 176.771 154.661 1.00 63.43 159 CYS D C 1
ATOM 4966 O O . CYS D 2 159 ? 195.941 177.349 155.329 1.00 63.43 159 CYS D O 1
ATOM 4969 N N . ALA D 2 160 ? 196.808 175.447 154.492 1.00 56.30 160 ALA D N 1
ATOM 4970 C CA . ALA D 2 160 ? 195.768 174.625 155.098 1.00 56.30 160 ALA D CA 1
ATOM 4971 C C . ALA D 2 160 ? 195.856 174.646 156.619 1.00 56.30 160 ALA D C 1
ATOM 4972 O O . ALA D 2 160 ? 194.830 174.729 157.305 1.00 56.30 160 ALA D O 1
ATOM 4974 N N . LEU D 2 161 ? 197.070 174.590 157.171 1.00 52.31 161 LEU D N 1
ATOM 4975 C CA . LEU D 2 161 ? 197.208 174.689 158.617 1.00 52.31 161 LEU D CA 1
ATOM 4976 C C . LEU D 2 161 ? 196.915 176.102 159.101 1.00 52.31 161 LEU D C 1
ATOM 4977 O O . LEU D 2 161 ? 196.449 176.280 160.229 1.00 52.31 161 LEU D O 1
ATOM 4982 N N . VAL D 2 162 ? 197.154 177.113 158.261 1.00 47.32 162 VAL D N 1
ATOM 4983 C CA . VAL D 2 162 ? 196.740 178.466 158.615 1.00 47.32 162 VAL D CA 1
ATOM 4984 C C . VAL D 2 162 ? 195.223 178.571 158.716 1.00 47.32 162 VAL D C 1
ATOM 4985 O O . VAL D 2 162 ? 194.708 179.246 159.615 1.00 47.32 162 VAL D O 1
ATOM 4989 N N . CYS D 2 163 ? 194.488 177.898 157.829 1.00 41.52 163 CYS D N 1
ATOM 4990 C CA . CYS D 2 163 ? 193.034 177.853 157.972 1.00 41.52 163 CYS D CA 1
ATOM 4991 C C . CYS D 2 163 ? 192.611 177.061 159.203 1.00 41.52 163 CYS D C 1
ATOM 4992 O O . CYS D 2 163 ? 191.698 177.483 159.930 1.00 41.52 163 CYS D O 1
ATOM 4995 N N . ALA D 2 164 ? 193.262 175.922 159.446 1.00 29.97 164 ALA D N 1
ATOM 4996 C CA . ALA D 2 164 ? 192.875 175.050 160.547 1.00 29.97 164 ALA D CA 1
ATOM 4997 C C . ALA D 2 164 ? 193.134 175.686 161.903 1.00 29.97 164 ALA D C 1
ATOM 4998 O O . ALA D 2 164 ? 192.321 175.521 162.817 1.00 29.97 164 ALA D O 1
ATOM 5000 N N . ILE D 2 165 ? 194.241 176.418 162.052 1.00 20.78 165 ILE D N 1
ATOM 5001 C CA . ILE D 2 165 ? 194.530 177.092 163.316 1.00 20.78 165 ILE D CA 1
ATOM 5002 C C . ILE D 2 165 ? 193.423 178.079 163.653 1.00 20.78 165 ILE D C 1
ATOM 5003 O O . ILE D 2 165 ? 192.927 178.122 164.783 1.00 20.78 165 ILE D O 1
ATOM 5008 N N . ALA D 2 166 ? 193.006 178.875 162.669 1.00 20.54 166 ALA D N 1
ATOM 5009 C CA . ALA D 2 166 ? 191.950 179.853 162.901 1.00 20.54 166 ALA D CA 1
ATOM 5010 C C . ALA D 2 166 ? 190.625 179.173 163.224 1.00 20.54 166 ALA D C 1
ATOM 5011 O O . ALA D 2 166 ? 189.930 179.557 164.178 1.00 20.54 166 ALA D O 1
ATOM 5013 N N . TRP D 2 167 ? 190.249 178.164 162.432 1.00 14.22 167 TRP D N 1
ATOM 5014 C CA . TRP D 2 167 ? 188.950 177.540 162.643 1.00 14.22 167 TRP D CA 1
ATOM 5015 C C . TRP D 2 167 ? 188.915 176.672 163.893 1.00 14.22 167 TRP D C 1
ATOM 5016 O O . TRP D 2 167 ? 187.826 176.329 164.362 1.00 14.22 167 TRP D O 1
ATOM 5027 N N . GLY D 2 168 ? 190.071 176.310 164.441 1.00 13.75 168 GLY D N 1
ATOM 5028 C CA . GLY D 2 168 ? 190.104 175.582 165.692 1.00 13.75 168 GLY D CA 1
ATOM 5029 C C . GLY D 2 168 ? 190.244 176.508 166.878 1.00 13.75 168 GLY D C 1
ATOM 5030 O O . GLY D 2 168 ? 189.873 176.152 168.000 1.00 13.75 168 GLY D O 1
ATOM 5031 N N . SER D 2 169 ? 190.777 177.706 166.644 1.00 12.33 169 SER D N 1
ATOM 5032 C CA . SER D 2 169 ? 190.906 178.693 167.701 1.00 12.33 169 SER D CA 1
ATOM 5033 C C . SER D 2 169 ? 189.637 179.498 167.919 1.00 12.33 169 SER D C 1
ATOM 5034 O O . SER D 2 169 ? 189.450 180.036 169.019 1.00 12.33 169 SER D O 1
ATOM 5037 N N . GLU D 2 170 ? 188.763 179.607 166.910 1.00 12.97 170 GLU D N 1
ATOM 5038 C CA . GLU D 2 170 ? 187.485 180.262 167.175 1.00 12.97 170 GLU D CA 1
ATOM 5039 C C . GLU D 2 170 ? 186.716 179.522 168.259 1.00 12.97 170 GLU D C 1
ATOM 5040 O O . GLU D 2 170 ? 185.999 180.147 169.044 1.00 12.97 170 GLU D O 1
ATOM 5046 N N . SER D 2 171 ? 186.886 178.200 168.344 1.00 8.44 171 SER D N 1
ATOM 5047 C CA . SER D 2 171 ? 186.186 177.420 169.358 1.00 8.44 171 SER D CA 1
ATOM 5048 C C . SER D 2 171 ? 186.734 177.700 170.750 1.00 8.44 171 SER D C 1
ATOM 5049 O O . SER D 2 171 ? 185.966 177.910 171.699 1.00 8.44 171 SER D O 1
ATOM 5052 N N . VAL D 2 172 ? 188.059 177.703 170.891 1.00 8.67 172 VAL D N 1
ATOM 5053 C CA . VAL D 2 172 ? 188.670 178.003 172.181 1.00 8.67 172 VAL D CA 1
ATOM 5054 C C . VAL D 2 172 ? 188.305 179.412 172.624 1.00 8.67 172 VAL D C 1
ATOM 5055 O O . VAL D 2 172 ? 188.057 179.659 173.810 1.00 8.67 172 VAL D O 1
ATOM 5059 N N . LEU D 2 173 ? 188.258 180.356 171.682 1.00 10.44 173 LEU D N 1
ATOM 5060 C CA . LEU D 2 173 ? 187.838 181.713 172.020 1.00 10.44 173 LEU D CA 1
ATOM 5061 C C . LEU D 2 173 ? 186.377 181.747 172.450 1.00 10.44 173 LEU D C 1
ATOM 5062 O O . LEU D 2 173 ? 186.032 182.342 173.477 1.00 10.44 173 LEU D O 1
ATOM 5067 N N . SER D 2 174 ? 185.500 181.109 171.674 1.00 7.86 174 SER D N 1
ATOM 5068 C CA . SER D 2 174 ? 184.074 181.110 171.962 1.00 7.86 174 SER D CA 1
ATOM 5069 C C . SER D 2 174 ? 183.726 180.395 173.257 1.00 7.86 174 SER D C 1
ATOM 5070 O O . SER D 2 174 ? 182.660 180.662 173.820 1.00 7.86 174 SER D O 1
ATOM 5073 N N . SER D 2 175 ? 184.583 179.504 173.746 1.00 8.55 175 SER D N 1
ATOM 5074 C CA . SER D 2 175 ? 184.380 178.913 175.061 1.00 8.55 175 SER D CA 1
ATOM 5075 C C . SER D 2 175 ? 185.016 179.736 176.168 1.00 8.55 175 SER D C 1
ATOM 5076 O O . SER D 2 175 ? 184.859 179.398 177.344 1.00 8.55 175 SER D O 1
ATOM 5079 N N . PHE D 2 176 ? 185.740 180.799 175.816 1.00 13.74 176 PHE D N 1
ATOM 5080 C CA . PHE D 2 176 ? 186.303 181.699 176.814 1.00 13.74 176 PHE D CA 1
ATOM 5081 C C . PHE D 2 176 ? 185.285 182.741 177.261 1.00 13.74 176 PHE D C 1
ATOM 5082 O O . PHE D 2 176 ? 185.201 183.062 178.452 1.00 13.74 176 PHE D O 1
ATOM 5090 N N . ALA D 2 177 ? 184.504 183.278 176.321 1.00 11.61 177 ALA D N 1
ATOM 5091 C CA . ALA D 2 177 ? 183.529 184.310 176.658 1.00 11.61 177 ALA D CA 1
ATOM 5092 C C . ALA D 2 177 ? 182.338 183.727 177.405 1.00 11.61 177 ALA D C 1
ATOM 5093 O O . ALA D 2 177 ? 181.875 184.298 178.398 1.00 11.61 177 ALA D O 1
ATOM 5095 N N . MET D 2 178 ? 181.827 182.592 176.940 1.00 10.70 178 MET D N 1
ATOM 5096 C CA . MET D 2 178 ? 180.614 181.995 177.482 1.00 10.70 178 MET D CA 1
ATOM 5097 C C . MET D 2 178 ? 180.813 181.355 178.850 1.00 10.70 178 MET D C 1
ATOM 5098 O O . MET D 2 178 ? 179.902 180.672 179.330 1.00 10.70 178 MET D O 1
ATOM 5103 N N . GLU D 2 179 ? 181.970 181.550 179.487 1.00 14.91 179 GLU D N 1
ATOM 5104 C CA . GLU D 2 179 ? 182.166 181.005 180.826 1.00 14.91 179 GLU D CA 1
ATOM 5105 C C . GLU D 2 179 ? 181.255 181.687 181.839 1.00 14.91 179 GLU D C 1
ATOM 5106 O O . GLU D 2 179 ? 180.779 181.047 182.784 1.00 14.91 179 GLU D O 1
ATOM 5112 N N . SER D 2 180 ? 180.999 182.982 181.663 1.00 18.16 180 SER D N 1
ATOM 5113 C CA . SER D 2 180 ? 180.225 183.742 182.642 1.00 18.16 180 SER D CA 1
ATOM 5114 C C . SER D 2 180 ? 179.399 184.800 181.923 1.00 18.16 180 SER D C 1
ATOM 5115 O O . SER D 2 180 ? 179.959 185.710 181.304 1.00 18.16 180 SER D O 1
ATOM 5118 N N . GLU D 2 181 ? 178.073 184.669 182.005 1.00 20.89 181 GLU D N 1
ATOM 5119 C CA . GLU D 2 181 ? 177.130 185.711 181.589 1.00 20.89 181 GLU D CA 1
ATOM 5120 C C . GLU D 2 181 ? 177.219 186.006 180.091 1.00 20.89 181 GLU D C 1
ATOM 5121 O O . GLU D 2 181 ? 177.382 187.155 179.681 1.00 20.89 181 GLU D O 1
ATOM 5127 N N . LEU D 2 182 ? 177.127 184.962 179.271 1.00 15.75 182 LEU D N 1
ATOM 5128 C CA . LEU D 2 182 ? 176.953 185.115 177.828 1.00 15.75 182 LEU D CA 1
ATOM 5129 C C . LEU D 2 182 ? 176.335 183.830 177.299 1.00 15.75 182 LEU D C 1
ATOM 5130 O O . LEU D 2 182 ? 177.011 182.801 177.218 1.00 15.75 182 LEU D O 1
ATOM 5135 N N . SER D 2 183 ? 175.057 183.890 176.940 1.00 14.55 183 SER D N 1
ATOM 5136 C CA . SER D 2 183 ? 174.339 182.706 176.502 1.00 14.55 183 SER D CA 1
ATOM 5137 C C . SER D 2 183 ? 174.789 182.299 175.101 1.00 14.55 183 SER D C 1
ATOM 5138 O O . SER D 2 183 ? 175.620 182.951 174.465 1.00 14.55 183 SER D O 1
ATOM 5141 N N . GLU D 2 184 ? 174.222 181.196 174.616 1.00 11.60 184 GLU D N 1
ATOM 5142 C CA . GLU D 2 184 ? 174.610 180.662 173.316 1.00 11.60 184 GLU D CA 1
ATOM 5143 C C . GLU D 2 184 ? 174.163 181.572 172.180 1.00 11.60 184 GLU D C 1
ATOM 5144 O O . GLU D 2 184 ? 174.850 181.679 171.158 1.00 11.60 184 GLU D O 1
ATOM 5150 N N . ILE D 2 185 ? 173.016 182.232 172.336 1.00 13.68 185 ILE D N 1
ATOM 5151 C CA . ILE D 2 185 ? 172.446 182.986 171.225 1.00 13.68 185 ILE D CA 1
ATOM 5152 C C . ILE D 2 185 ? 173.092 184.362 171.088 1.00 13.68 185 ILE D C 1
ATOM 5153 O O . ILE D 2 185 ? 173.165 184.906 169.981 1.00 13.68 185 ILE D O 1
ATOM 5158 N N . GLU D 2 186 ? 173.573 184.949 172.184 1.00 17.58 186 GLU D N 1
ATOM 5159 C CA . GLU D 2 186 ? 174.199 186.262 172.085 1.00 17.58 186 GLU D CA 1
ATOM 5160 C C . GLU D 2 186 ? 175.662 186.162 171.671 1.00 17.58 186 GLU D C 1
ATOM 5161 O O . GLU D 2 186 ? 176.125 186.950 170.838 1.00 17.58 186 GLU D O 1
ATOM 5167 N N . ALA D 2 187 ? 176.404 185.204 172.235 1.00 14.75 187 ALA D N 1
ATOM 5168 C CA . ALA D 2 187 ? 177.799 185.010 171.848 1.00 14.75 187 ALA D CA 1
ATOM 5169 C C . ALA D 2 187 ? 177.946 184.696 170.369 1.00 14.75 187 ALA D C 1
ATOM 5170 O O . ALA D 2 187 ? 179.030 184.887 169.809 1.00 14.75 187 ALA D O 1
ATOM 5172 N N . LEU D 2 188 ? 176.887 184.203 169.733 1.00 20.00 188 LEU D N 1
ATOM 5173 C CA . LEU D 2 188 ? 176.870 183.985 168.295 1.00 20.00 188 LEU D CA 1
ATOM 5174 C C . LEU D 2 188 ? 176.321 185.182 167.536 1.00 20.00 188 LEU D C 1
ATOM 5175 O O . LEU D 2 188 ? 176.719 185.422 166.388 1.00 20.00 188 LEU D O 1
ATOM 5180 N N . LEU D 2 189 ? 175.424 185.945 168.163 1.00 13.76 189 LEU D N 1
ATOM 5181 C CA . LEU D 2 189 ? 174.883 187.141 167.528 1.00 13.76 189 LEU D CA 1
ATOM 5182 C C . LEU D 2 189 ? 175.983 188.158 167.259 1.00 13.76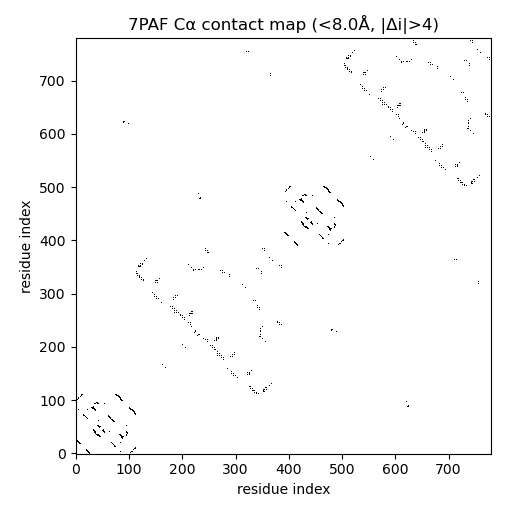 189 LEU D C 1
ATOM 5183 O O . LEU D 2 189 ? 176.089 188.698 166.151 1.00 13.76 189 LEU D O 1
ATOM 5188 N N . ILE D 2 190 ? 176.809 188.439 168.270 1.00 15.33 190 ILE D N 1
ATOM 5189 C CA . ILE D 2 190 ? 177.935 189.349 168.084 1.00 15.33 190 ILE D CA 1
ATOM 5190 C C . ILE D 2 190 ? 178.909 188.790 167.055 1.00 15.33 190 ILE D C 1
ATOM 5191 O O . ILE D 2 190 ? 179.478 189.537 166.249 1.00 15.33 190 ILE D O 1
ATOM 5196 N N . ARG D 2 191 ? 179.108 187.471 167.058 1.00 16.29 191 ARG D N 1
ATOM 5197 C CA . ARG D 2 191 ? 179.984 186.846 166.072 1.00 16.29 191 ARG D CA 1
ATOM 5198 C C . ARG D 2 191 ? 179.516 187.159 164.658 1.00 16.29 191 ARG D C 1
ATOM 5199 O O . ARG D 2 191 ? 180.304 187.598 163.810 1.00 16.29 191 ARG D O 1
ATOM 5207 N N . GLN D 2 192 ? 178.225 186.955 164.390 1.00 15.85 192 GLN D N 1
ATOM 5208 C CA . GLN D 2 192 ? 177.722 187.180 163.040 1.00 15.85 192 GLN D CA 1
ATOM 5209 C C . GLN D 2 192 ? 177.690 188.666 162.700 1.00 15.85 192 GLN D C 1
ATOM 5210 O O . GLN D 2 192 ? 177.963 189.048 161.557 1.00 15.85 192 GLN D O 1
ATOM 5216 N N . VAL D 2 193 ? 177.375 189.522 163.677 1.00 17.46 193 VAL D N 1
ATOM 5217 C CA . VAL D 2 193 ? 177.407 190.965 163.439 1.00 17.46 193 VAL D CA 1
ATOM 5218 C C . VAL D 2 193 ? 178.798 191.398 162.996 1.00 17.46 193 VAL D C 1
ATOM 5219 O O . VAL D 2 193 ? 178.963 192.130 162.011 1.00 17.46 193 VAL D O 1
ATOM 5223 N N . THR D 2 194 ? 179.823 190.938 163.714 1.00 20.44 194 THR D N 1
ATOM 5224 C CA . THR D 2 194 ? 181.183 191.362 163.414 1.00 20.44 194 THR D CA 1
ATOM 5225 C C . THR D 2 194 ? 181.689 190.755 162.113 1.00 20.44 194 THR D C 1
ATOM 5226 O O . THR D 2 194 ? 182.399 191.424 161.354 1.00 20.44 194 THR D O 1
ATOM 5230 N N . SER D 2 195 ? 181.331 189.501 161.823 1.00 19.00 195 SER D N 1
ATOM 5231 C CA . SER D 2 195 ? 181.715 188.927 160.538 1.00 19.00 195 SER D CA 1
ATOM 5232 C C . SER D 2 195 ? 181.045 189.657 159.383 1.00 19.00 195 SER D C 1
ATOM 5233 O O . SER D 2 195 ? 181.663 189.853 158.328 1.00 19.00 195 SER D O 1
ATOM 5236 N N . PHE D 2 196 ? 179.795 190.090 159.568 1.00 18.82 196 PHE D N 1
ATOM 5237 C CA . PHE D 2 196 ? 179.117 190.857 158.529 1.00 18.82 196 PHE D CA 1
ATOM 5238 C C . PHE D 2 196 ? 179.783 192.210 158.329 1.00 18.82 196 PHE D C 1
ATOM 5239 O O . PHE D 2 196 ? 179.983 192.648 157.191 1.00 18.82 196 PHE D O 1
ATOM 5247 N N . LEU D 2 197 ? 180.128 192.891 159.424 1.00 21.25 197 LEU D N 1
ATOM 5248 C CA . LEU D 2 197 ? 180.848 194.156 159.303 1.00 21.25 197 LEU D CA 1
ATOM 5249 C C . LEU D 2 197 ? 182.173 193.969 158.575 1.00 21.25 197 LEU D C 1
ATOM 5250 O O . LEU D 2 197 ? 182.540 194.781 157.715 1.00 21.25 197 LEU D O 1
ATOM 5255 N N . SER D 2 198 ? 182.902 192.900 158.902 1.00 25.15 198 SER D N 1
ATOM 5256 C CA . SER D 2 198 ? 184.198 192.661 158.276 1.00 25.15 198 SER D CA 1
ATOM 5257 C C . SER D 2 198 ? 184.047 192.397 156.784 1.00 25.15 198 SER D C 1
ATOM 5258 O O . SER D 2 198 ? 184.789 192.953 155.965 1.00 25.15 198 SER D O 1
ATOM 5261 N N . TYR D 2 199 ? 183.094 191.543 156.407 1.00 28.58 199 TYR D N 1
ATOM 5262 C CA . TYR D 2 199 ? 182.888 191.282 154.987 1.00 28.58 199 TYR D CA 1
ATOM 5263 C C . TYR D 2 199 ? 182.388 192.520 154.256 1.00 28.58 199 TYR D C 1
ATOM 5264 O O . TYR D 2 199 ? 182.724 192.721 153.085 1.00 28.58 199 TYR D O 1
ATOM 5273 N N . LEU D 2 200 ? 181.611 193.370 154.931 1.00 26.99 200 LEU D N 1
ATOM 5274 C CA . LEU D 2 200 ? 181.182 194.626 154.326 1.00 26.99 200 LEU D CA 1
ATOM 5275 C C . LEU D 2 200 ? 182.377 195.523 154.040 1.00 26.99 200 LEU D C 1
ATOM 5276 O O . LEU D 2 200 ? 182.497 196.093 152.949 1.00 26.99 200 LEU D O 1
ATOM 5281 N N . VAL D 2 201 ? 183.271 195.666 155.020 1.00 29.86 201 VAL D N 1
ATOM 5282 C CA . VAL D 2 201 ? 184.475 196.468 154.822 1.00 29.86 201 VAL D CA 1
ATOM 5283 C C . VAL D 2 201 ? 185.316 195.898 153.686 1.00 29.86 201 VAL D C 1
ATOM 5284 O O . VAL D 2 201 ? 185.861 196.643 152.862 1.00 29.86 201 VAL D O 1
ATOM 5288 N N . ILE D 2 202 ? 185.427 194.570 153.618 1.00 28.29 202 ILE D N 1
ATOM 5289 C CA . ILE D 2 202 ? 186.238 193.946 152.575 1.00 28.29 202 ILE D CA 1
ATOM 5290 C C . ILE D 2 202 ? 185.635 194.195 151.197 1.00 28.29 202 ILE D C 1
ATOM 5291 O O . ILE D 2 202 ? 186.349 194.520 150.242 1.00 28.29 202 ILE D O 1
ATOM 5296 N N . VAL D 2 203 ? 184.314 194.053 151.072 1.00 34.95 203 VAL D N 1
ATOM 5297 C CA . VAL D 2 203 ? 183.667 194.233 149.776 1.00 34.95 203 VAL D CA 1
ATOM 5298 C C . VAL D 2 203 ? 183.717 195.694 149.346 1.00 34.95 203 VAL D C 1
ATOM 5299 O O . VAL D 2 203 ? 183.944 196.001 148.169 1.00 34.95 203 VAL D O 1
ATOM 5303 N N . LEU D 2 204 ? 183.516 196.616 150.291 1.00 37.84 204 LEU D N 1
ATOM 5304 C CA . LEU D 2 204 ? 183.453 198.034 149.952 1.00 37.84 204 LEU D CA 1
ATOM 5305 C C . LEU D 2 204 ? 184.766 198.517 149.344 1.00 37.84 204 LEU D C 1
ATOM 5306 O O . LEU D 2 204 ? 184.770 199.324 148.408 1.00 37.84 204 LEU D O 1
ATOM 5311 N N . PHE D 2 205 ? 185.896 198.035 149.869 1.00 36.76 205 PHE D N 1
ATOM 5312 C CA . PHE D 2 205 ? 187.188 198.432 149.317 1.00 36.76 205 PHE D CA 1
ATOM 5313 C C . PHE D 2 205 ? 187.416 197.849 147.928 1.00 36.76 205 PHE D C 1
ATOM 5314 O O . PHE D 2 205 ? 188.125 198.452 147.115 1.00 36.76 205 PHE D O 1
ATOM 5322 N N . SER D 2 206 ? 186.836 196.687 147.638 1.00 37.63 206 SER D N 1
ATOM 5323 C CA . SER D 2 206 ? 187.004 196.040 146.345 1.00 37.63 206 SER D CA 1
ATOM 5324 C C . SER D 2 206 ? 185.855 196.318 145.386 1.00 37.63 206 SER D C 1
ATOM 5325 O O . SER D 2 206 ? 185.950 195.952 144.210 1.00 37.63 206 SER D O 1
ATOM 5328 N N . HIS D 2 207 ? 184.781 196.953 145.858 1.00 40.33 207 HIS D N 1
ATOM 5329 C CA . HIS D 2 207 ? 183.629 197.299 145.021 1.00 40.33 207 HIS D CA 1
ATOM 5330 C C . HIS D 2 207 ? 183.052 196.067 144.329 1.00 40.33 207 HIS D C 1
ATOM 5331 O O . HIS D 2 207 ? 182.775 196.073 143.128 1.00 40.33 207 HIS D O 1
ATOM 5338 N N . GLN D 2 208 ? 182.873 194.995 145.096 1.00 40.99 208 GLN D N 1
ATOM 5339 C CA . GLN D 2 208 ? 182.314 193.768 144.547 1.00 40.99 208 GLN D CA 1
ATOM 5340 C C . GLN D 2 208 ? 180.829 193.955 144.258 1.00 40.99 208 GLN D C 1
ATOM 5341 O O . GLN D 2 208 ? 180.089 194.503 145.082 1.00 40.99 208 GLN D O 1
ATOM 5347 N N . SER D 2 209 ? 180.395 193.499 143.086 1.00 44.06 209 SER D N 1
ATOM 5348 C CA . SER D 2 209 ? 179.025 193.728 142.646 1.00 44.06 209 SER D CA 1
ATOM 5349 C C . SER D 2 209 ? 178.036 192.895 143.454 1.00 44.06 209 SER D C 1
ATOM 5350 O O . SER D 2 209 ? 178.324 191.761 143.845 1.00 44.06 209 SER D O 1
ATOM 5353 N N . PHE D 2 210 ? 176.858 193.471 143.701 1.00 38.87 210 PHE D N 1
ATOM 5354 C CA . PHE D 2 210 ? 175.782 192.808 144.426 1.00 38.87 210 PHE D CA 1
ATOM 5355 C C . PHE D 2 210 ? 174.595 192.463 143.532 1.00 38.87 210 PHE D C 1
ATOM 5356 O O . PHE D 2 210 ? 173.498 192.209 144.042 1.00 38.87 210 PHE D O 1
ATOM 5364 N N . THR D 2 211 ? 174.788 192.449 142.212 1.00 36.30 211 THR D N 1
ATOM 5365 C CA . THR D 2 211 ? 173.669 192.204 141.308 1.00 36.30 211 THR D CA 1
ATOM 5366 C C . THR D 2 211 ? 173.207 190.753 141.350 1.00 36.30 211 THR D C 1
ATOM 5367 O O . THR D 2 211 ? 172.039 190.470 141.062 1.00 36.30 211 THR D O 1
ATOM 5371 N N . ALA D 2 212 ? 174.100 189.824 141.700 1.00 30.92 212 ALA D N 1
ATOM 5372 C CA . ALA D 2 212 ? 173.743 188.408 141.670 1.00 30.92 212 ALA D CA 1
ATOM 5373 C C . ALA D 2 212 ? 172.766 188.037 142.780 1.00 30.92 212 ALA D C 1
ATOM 5374 O O . ALA D 2 212 ? 171.994 187.084 142.627 1.00 30.92 212 ALA D O 1
ATOM 5376 N N . VAL D 2 213 ? 172.782 188.768 143.896 1.00 27.62 213 VAL D N 1
ATOM 5377 C CA . VAL D 2 213 ? 171.951 188.401 145.039 1.00 27.62 213 VAL D CA 1
ATOM 5378 C C . VAL D 2 213 ? 170.474 188.658 144.756 1.00 27.62 213 VAL D C 1
ATOM 5379 O O . VAL D 2 213 ? 169.599 188.050 145.386 1.00 27.62 213 VAL D O 1
ATOM 5383 N N . ALA D 2 214 ? 170.167 189.543 143.806 1.00 29.26 214 ALA D N 1
ATOM 5384 C CA . ALA D 2 214 ? 168.777 189.898 143.536 1.00 29.26 214 ALA D CA 1
ATOM 5385 C C . ALA D 2 214 ? 167.966 188.734 142.980 1.00 29.26 214 ALA D C 1
ATOM 5386 O O . ALA D 2 214 ? 166.732 188.805 142.973 1.00 29.26 214 ALA D O 1
ATOM 5388 N N . ASN D 2 215 ? 168.621 187.675 142.509 1.00 22.16 215 ASN D N 1
ATOM 5389 C CA . ASN D 2 215 ? 167.904 186.540 141.941 1.00 22.16 215 ASN D CA 1
ATOM 5390 C C . ASN D 2 215 ? 167.082 185.831 143.012 1.00 22.16 215 ASN D C 1
ATOM 5391 O O . ASN D 2 215 ? 167.560 185.589 144.124 1.00 22.16 215 ASN D O 1
ATOM 5396 N N . GLY D 2 216 ? 165.838 185.493 142.667 1.00 18.23 216 GLY D N 1
ATOM 5397 C CA . GLY D 2 216 ? 164.963 184.842 143.631 1.00 18.23 216 GLY D CA 1
ATOM 5398 C C . GLY D 2 216 ? 165.420 183.439 143.984 1.00 18.23 216 GLY D C 1
ATOM 5399 O O . GLY D 2 216 ? 165.371 183.028 145.146 1.00 18.23 216 GLY D O 1
ATOM 5400 N N . GLN D 2 217 ? 165.855 182.676 142.978 1.00 14.67 217 GLN D N 1
ATOM 5401 C CA . GLN D 2 217 ? 166.368 181.335 143.238 1.00 14.67 217 GLN D CA 1
ATOM 5402 C C . GLN D 2 217 ? 167.595 181.382 144.137 1.00 14.67 217 GLN D C 1
ATOM 5403 O O . GLN D 2 217 ? 167.715 180.594 145.085 1.00 14.67 217 GLN D O 1
ATOM 5409 N N . LEU D 2 218 ? 168.519 182.301 143.852 1.00 11.17 218 LEU D N 1
ATOM 5410 C CA . LEU D 2 218 ? 169.708 182.428 144.682 1.00 11.17 218 LEU D CA 1
ATOM 5411 C C . LEU D 2 218 ? 169.341 182.878 146.088 1.00 11.17 218 LEU D C 1
ATOM 5412 O O . LEU D 2 218 ? 169.960 182.440 147.060 1.00 11.17 218 LEU D O 1
ATOM 5417 N N . LEU D 2 219 ? 168.327 183.737 146.220 1.00 8.50 219 LEU D N 1
ATOM 5418 C CA . LEU D 2 219 ? 167.901 184.165 147.549 1.00 8.50 219 LEU D CA 1
ATOM 5419 C C . LEU D 2 219 ? 167.293 183.010 148.337 1.00 8.50 219 LEU D C 1
ATOM 5420 O O . LEU D 2 219 ? 167.531 182.880 149.543 1.00 8.50 219 LEU D O 1
ATOM 5425 N N . GLY D 2 220 ? 166.504 182.164 147.676 1.00 6.03 220 GLY D N 1
ATOM 5426 C CA . GLY D 2 220 ? 165.971 180.990 148.352 1.00 6.03 220 GLY D CA 1
ATOM 5427 C C . GLY D 2 220 ? 167.065 180.037 148.796 1.00 6.03 220 GLY D C 1
ATOM 5428 O O . GLY D 2 220 ? 167.060 179.536 149.928 1.00 6.03 220 GLY D O 1
ATOM 5429 N N . LEU D 2 221 ? 168.016 179.762 147.902 1.00 4.33 221 LEU D N 1
ATOM 5430 C CA . LEU D 2 221 ? 169.137 178.908 148.276 1.00 4.33 221 LEU D CA 1
ATOM 5431 C C . LEU D 2 221 ? 169.923 179.514 149.429 1.00 4.33 221 LEU D C 1
ATOM 5432 O O . LEU D 2 221 ? 170.345 178.801 150.346 1.00 4.33 221 LEU D O 1
ATOM 5437 N N . MET D 2 222 ? 170.102 180.836 149.422 1.00 5.45 222 MET D N 1
ATOM 5438 C CA . MET D 2 222 ? 170.855 181.475 150.491 1.00 5.45 222 MET D CA 1
ATOM 5439 C C . MET D 2 222 ? 170.103 181.444 151.811 1.00 5.45 222 MET D C 1
ATOM 5440 O O . MET D 2 222 ? 170.729 181.298 152.861 1.00 5.45 222 MET D O 1
ATOM 5445 N N . ILE D 2 223 ? 168.774 181.556 151.794 1.00 4.50 223 ILE D N 1
ATOM 5446 C CA . ILE D 2 223 ? 168.056 181.529 153.064 1.00 4.50 223 ILE D CA 1
ATOM 5447 C C . ILE D 2 223 ? 168.024 180.113 153.631 1.00 4.50 223 ILE D C 1
ATOM 5448 O O . ILE D 2 223 ? 168.154 179.923 154.847 1.00 4.50 223 ILE D O 1
ATOM 5453 N N . VAL D 2 224 ? 167.901 179.091 152.775 1.00 3.54 224 VAL D N 1
ATOM 5454 C CA . VAL D 2 224 ? 167.955 177.737 153.332 1.00 3.54 224 VAL D CA 1
ATOM 5455 C C . VAL D 2 224 ? 169.366 177.414 153.816 1.00 3.54 224 VAL D C 1
ATOM 5456 O O . VAL D 2 224 ? 169.538 176.765 154.857 1.00 3.54 224 VAL D O 1
ATOM 5460 N N . PHE D 2 225 ? 170.394 177.884 153.103 1.00 2.99 225 PHE D N 1
ATOM 5461 C CA . PHE D 2 225 ? 171.767 177.656 153.539 1.00 2.99 225 PHE D CA 1
ATOM 5462 C C . PHE D 2 225 ? 172.048 178.381 154.847 1.00 2.99 225 PHE D C 1
ATOM 5463 O O . PHE D 2 225 ? 172.706 177.840 155.740 1.00 2.99 225 PHE D O 1
ATOM 5471 N N . ALA D 2 226 ? 171.543 179.606 154.985 1.00 4.08 226 ALA D N 1
ATOM 5472 C CA . ALA D 2 226 ? 171.732 180.349 156.222 1.00 4.08 226 ALA D CA 1
ATOM 5473 C C . ALA D 2 226 ? 170.986 179.696 157.375 1.00 4.08 226 ALA D C 1
ATOM 5474 O O . ALA D 2 226 ? 171.503 179.639 158.493 1.00 4.08 226 ALA D O 1
ATOM 5476 N N . ALA D 2 227 ? 169.779 179.183 157.125 1.00 3.03 227 ALA D N 1
ATOM 5477 C CA . ALA D 2 227 ? 169.039 178.497 158.179 1.00 3.03 227 ALA D CA 1
ATOM 5478 C C . ALA D 2 227 ? 169.780 177.250 158.646 1.00 3.03 227 ALA D C 1
ATOM 5479 O O . ALA D 2 227 ? 169.929 177.019 159.853 1.00 3.03 227 ALA D O 1
ATOM 5481 N N . PHE D 2 228 ? 170.258 176.438 157.701 1.00 2.65 228 PHE D N 1
ATOM 5482 C CA . PHE D 2 228 ? 171.021 175.246 158.059 1.00 2.65 228 PHE D CA 1
ATOM 5483 C C . PHE D 2 228 ? 172.280 175.613 158.834 1.00 2.65 228 PHE D C 1
ATOM 5484 O O . PHE D 2 228 ? 172.536 175.082 159.922 1.00 2.65 228 PHE D O 1
ATOM 5492 N N . ASP D 2 229 ? 173.086 176.518 158.276 1.00 3.03 229 ASP D N 1
ATOM 5493 C CA . ASP D 2 229 ? 174.319 176.931 158.930 1.00 3.03 229 ASP D CA 1
ATOM 5494 C C . ASP D 2 229 ? 174.066 177.510 160.312 1.00 3.03 229 ASP D C 1
ATOM 5495 O O . ASP D 2 229 ? 174.861 177.289 161.231 1.00 3.03 229 ASP D O 1
ATOM 5500 N N . MET D 2 230 ? 172.961 178.232 160.491 1.00 3.99 230 MET D N 1
ATOM 5501 C CA . MET D 2 230 ? 172.721 178.886 161.766 1.00 3.99 230 MET D CA 1
ATOM 5502 C C . MET D 2 230 ? 172.211 177.907 162.810 1.00 3.99 230 MET D C 1
ATOM 5503 O O . MET D 2 230 ? 172.590 178.003 163.981 1.00 3.99 230 MET D O 1
ATOM 5508 N N . ILE D 2 231 ? 171.370 176.949 162.415 1.00 2.03 231 ILE D N 1
ATOM 5509 C CA . ILE D 2 231 ? 171.018 175.889 163.353 1.00 2.03 231 ILE D CA 1
ATOM 5510 C C . ILE D 2 231 ? 172.261 175.102 163.736 1.00 2.03 231 ILE D C 1
ATOM 5511 O O . ILE D 2 231 ? 172.427 174.711 164.900 1.00 2.03 231 ILE D O 1
ATOM 5516 N N . SER D 2 232 ? 173.171 174.891 162.782 1.00 2.61 232 SER D N 1
ATOM 5517 C CA . SER D 2 232 ? 174.417 174.195 163.081 1.00 2.61 232 SER D CA 1
ATOM 5518 C C . SER D 2 232 ? 175.233 174.956 164.116 1.00 2.61 232 SER D C 1
ATOM 5519 O O . SER D 2 232 ? 175.665 174.388 165.123 1.00 2.61 232 SER D O 1
ATOM 5522 N N . TYR D 2 233 ? 175.465 176.247 163.873 1.00 3.86 233 TYR D N 1
ATOM 5523 C CA . TYR D 2 233 ? 176.255 177.048 164.802 1.00 3.86 233 TYR D CA 1
ATOM 5524 C C . TYR D 2 233 ? 175.590 177.136 166.169 1.00 3.86 233 TYR D C 1
ATOM 5525 O O . TYR D 2 233 ? 176.270 177.117 167.200 1.00 3.86 233 TYR D O 1
ATOM 5534 N N . LEU D 2 234 ? 174.260 177.221 166.200 1.00 4.47 234 LEU D N 1
ATOM 5535 C CA . LEU D 2 234 ? 173.554 177.332 167.470 1.00 4.47 234 LEU D CA 1
ATOM 5536 C C . LEU D 2 234 ? 173.691 176.051 168.285 1.00 4.47 234 LEU D C 1
ATOM 5537 O O . LEU D 2 234 ? 174.003 176.097 169.481 1.00 4.47 234 LEU D O 1
ATOM 5542 N N . ALA D 2 235 ? 173.456 174.896 167.656 1.00 3.31 235 ALA D N 1
ATOM 5543 C CA . ALA D 2 235 ? 173.641 173.631 168.361 1.00 3.31 235 ALA D CA 1
ATOM 5544 C C . ALA D 2 235 ? 175.092 173.448 168.784 1.00 3.31 235 ALA D C 1
ATOM 5545 O O . ALA D 2 235 ? 175.372 172.949 169.880 1.00 3.31 235 ALA D O 1
ATOM 5547 N N . TYR D 2 236 ? 176.030 173.873 167.938 1.00 3.10 236 TYR D N 1
ATOM 5548 C CA . TYR D 2 236 ? 177.445 173.734 168.249 1.00 3.10 236 TYR D CA 1
ATOM 5549 C C . TYR D 2 236 ? 177.841 174.577 169.451 1.00 3.10 236 TYR D C 1
ATOM 5550 O O . TYR D 2 236 ? 178.615 174.121 170.299 1.00 3.10 236 TYR D O 1
ATOM 5559 N N . TYR D 2 237 ? 177.305 175.791 169.559 1.00 4.07 237 TYR D N 1
ATOM 5560 C CA . TYR D 2 237 ? 177.625 176.629 170.707 1.00 4.07 237 TYR D CA 1
ATOM 5561 C C . TYR D 2 237 ? 176.895 176.179 171.964 1.00 4.07 237 TYR D C 1
ATOM 5562 O O . TYR D 2 237 ? 177.424 176.340 173.068 1.00 4.07 237 TYR D O 1
ATOM 5571 N N . ILE D 2 238 ? 175.694 175.611 171.826 1.00 3.61 238 ILE D N 1
ATOM 5572 C CA . ILE D 2 238 ? 175.041 175.000 172.981 1.00 3.61 238 ILE D CA 1
ATOM 5573 C C . ILE D 2 238 ? 175.873 173.834 173.495 1.00 3.61 238 ILE D C 1
ATOM 5574 O O . ILE D 2 238 ? 175.996 173.624 174.708 1.00 3.61 238 ILE D O 1
ATOM 5579 N N . ALA D 2 239 ? 176.461 173.061 172.581 1.00 3.08 239 ALA D N 1
ATOM 5580 C CA . ALA D 2 239 ? 177.374 171.997 172.981 1.00 3.08 239 ALA D CA 1
ATOM 5581 C C . ALA D 2 239 ? 178.582 172.565 173.714 1.00 3.08 239 ALA D C 1
ATOM 5582 O O . ALA D 2 239 ? 178.846 172.214 174.869 1.00 3.08 239 ALA D O 1
ATOM 5584 N N . ILE D 2 240 ? 179.324 173.458 173.050 1.00 2.43 240 ILE D N 1
ATOM 5585 C CA . ILE D 2 240 ? 180.517 174.065 173.642 1.00 2.43 240 ILE D CA 1
ATOM 5586 C C . ILE D 2 240 ? 180.220 174.614 175.031 1.00 2.43 240 ILE D C 1
ATOM 5587 O O . ILE D 2 240 ? 181.036 174.492 175.953 1.00 2.43 240 ILE D O 1
ATOM 5592 N N . ASN D 2 241 ? 179.045 175.221 175.203 1.00 3.43 241 ASN D N 1
ATOM 5593 C CA . ASN D 2 241 ? 178.695 175.818 176.488 1.00 3.43 241 ASN D CA 1
ATOM 5594 C C . ASN D 2 241 ? 178.727 174.789 177.611 1.00 3.43 241 ASN D C 1
ATOM 5595 O O . ASN D 2 241 ? 179.170 175.091 178.726 1.00 3.43 241 ASN D O 1
ATOM 5600 N N . ARG D 2 242 ? 178.272 173.567 177.338 1.00 3.18 242 ARG D N 1
ATOM 5601 C CA . ARG D 2 242 ? 178.103 172.560 178.378 1.00 3.18 242 ARG D CA 1
ATOM 5602 C C . ARG D 2 242 ? 178.857 171.268 178.099 1.00 3.18 242 ARG D C 1
ATOM 5603 O O . ARG D 2 242 ? 178.637 170.277 178.806 1.00 3.18 242 ARG D O 1
ATOM 5611 N N . LEU D 2 243 ? 179.726 171.287 177.094 1.00 3.87 243 LEU D N 1
ATOM 5612 C CA . LEU D 2 243 ? 180.524 170.123 176.725 1.00 3.87 243 LEU D CA 1
ATOM 5613 C C . LEU D 2 243 ? 181.956 170.533 176.384 1.00 3.87 243 LEU D C 1
ATOM 5614 O O . LEU D 2 243 ? 182.732 169.727 175.867 1.00 3.87 243 LEU D O 1
ATOM 5619 N N . GLN D 2 244 ? 182.274 171.802 176.651 1.00 20.00 244 GLN D N 1
ATOM 5620 C CA . GLN D 2 244 ? 183.592 172.417 176.416 1.00 20.00 244 GLN D CA 1
ATOM 5621 C C . GLN D 2 244 ? 184.095 172.471 174.962 1.00 20.00 244 GLN D C 1
ATOM 5622 O O . GLN D 2 244 ? 183.355 172.190 174.017 1.00 20.00 244 GLN D O 1
ATOM 5628 N N . PRO D 2 245 ? 185.360 172.877 174.786 1.00 2.92 245 PRO D N 1
ATOM 5629 C CA . PRO D 2 245 ? 185.985 172.984 173.465 1.00 2.92 245 PRO D CA 1
ATOM 5630 C C . PRO D 2 245 ? 186.783 171.740 173.077 1.00 2.92 245 PRO D C 1
ATOM 5631 O O . PRO D 2 245 ? 187.067 171.542 171.896 1.00 2.92 245 PRO D O 1
ATOM 5635 N N . ALA D 2 246 ? 187.136 170.916 174.058 1.00 3.75 246 ALA D N 1
ATOM 5636 C CA . ALA D 2 246 ? 187.913 169.698 173.798 1.00 3.75 246 ALA D CA 1
ATOM 5637 C C . ALA D 2 246 ? 187.213 168.561 173.073 1.00 3.75 246 ALA D C 1
ATOM 5638 O O . ALA D 2 246 ? 187.822 167.920 172.238 1.00 3.75 246 ALA D O 1
ATOM 5640 N N . LYS D 2 247 ? 185.960 168.283 173.406 1.00 2.98 247 LYS D N 1
ATOM 5641 C CA . LYS D 2 247 ? 185.208 167.244 172.726 1.00 2.98 247 LYS D CA 1
ATOM 5642 C C . LYS D 2 247 ? 184.118 167.850 171.882 1.00 2.98 247 LYS D C 1
ATOM 5643 O O . LYS D 2 247 ? 183.709 167.250 170.930 1.00 2.98 247 LYS D O 1
ATOM 5649 N N . ALA D 2 248 ? 183.635 169.038 172.216 1.00 2.90 248 ALA D N 1
ATOM 5650 C CA . ALA D 2 248 ? 182.553 169.591 171.411 1.00 2.90 248 ALA D CA 1
ATOM 5651 C C . ALA D 2 248 ? 182.961 169.851 169.968 1.00 2.90 248 ALA D C 1
ATOM 5652 O O . ALA D 2 248 ? 182.083 169.963 169.108 1.00 2.90 248 ALA D O 1
ATOM 5654 N N . THR D 2 249 ? 184.257 169.963 169.685 1.00 4.85 249 THR D N 1
ATOM 5655 C CA . THR D 2 249 ? 184.715 170.008 168.302 1.00 4.85 249 THR D CA 1
ATOM 5656 C C . THR D 2 249 ? 184.924 168.612 167.734 1.00 4.85 249 THR D C 1
ATOM 5657 O O . THR D 2 249 ? 184.604 168.368 166.567 1.00 4.85 249 THR D O 1
ATOM 5661 N N . GLY D 2 250 ? 185.454 167.694 168.544 1.00 2.91 250 GLY D N 1
ATOM 5662 C CA . GLY D 2 250 ? 185.636 166.328 168.082 1.00 2.91 250 GLY D CA 1
ATOM 5663 C C . GLY D 2 250 ? 184.329 165.675 167.678 1.00 2.91 250 GLY D C 1
ATOM 5664 O O . GLY D 2 250 ? 184.249 165.003 166.648 1.00 2.91 250 GLY D O 1
ATOM 5665 N N . LEU D 2 251 ? 183.285 165.862 168.491 1.00 2.37 251 LEU D N 1
ATOM 5666 C CA . LEU D 2 251 ? 181.968 165.336 168.140 1.00 2.37 251 LEU D CA 1
ATOM 5667 C C . LEU D 2 251 ? 181.454 165.948 166.844 1.00 2.37 251 LEU D C 1
ATOM 5668 O O . LEU D 2 251 ? 180.825 165.262 166.031 1.00 2.37 251 LEU D O 1
ATOM 5673 N N . ASN D 2 252 ? 181.709 167.240 166.635 1.00 2.49 252 ASN D N 1
ATOM 5674 C CA . ASN D 2 252 ? 181.244 167.901 165.423 1.00 2.49 252 ASN D CA 1
ATOM 5675 C C . ASN D 2 252 ? 182.022 167.471 164.188 1.00 2.49 252 ASN D C 1
ATOM 5676 O O . ASN D 2 252 ? 181.495 167.586 163.078 1.00 2.49 252 ASN D O 1
ATOM 5681 N N . VAL D 2 253 ? 183.257 166.982 164.352 1.00 3.76 253 VAL D N 1
ATOM 5682 C CA . VAL D 2 253 ? 184.044 166.531 163.201 1.00 3.76 253 VAL D CA 1
ATOM 5683 C C . VAL D 2 253 ? 183.282 165.518 162.354 1.00 3.76 253 VAL D C 1
ATOM 5684 O O . VAL D 2 253 ? 183.588 165.344 161.169 1.00 3.76 253 VAL D O 1
ATOM 5688 N N . SER D 2 254 ? 182.266 164.866 162.925 1.00 2.67 254 SER D N 1
ATOM 5689 C CA . SER D 2 254 ? 181.481 163.884 162.188 1.00 2.67 254 SER D CA 1
ATOM 5690 C C . SER D 2 254 ? 180.872 164.447 160.911 1.00 2.67 254 SER D C 1
ATOM 5691 O O . SER D 2 254 ? 180.417 163.670 160.066 1.00 2.67 254 SER D O 1
ATOM 5694 N N . TYR D 2 255 ? 180.852 165.771 160.743 1.00 2.86 255 TYR D N 1
ATOM 5695 C CA . TYR D 2 255 ? 180.206 166.353 159.574 1.00 2.86 255 TYR D CA 1
ATOM 5696 C C . TYR D 2 255 ? 180.860 165.938 158.265 1.00 2.86 255 TYR D C 1
ATOM 5697 O O . TYR D 2 255 ? 180.235 166.093 157.212 1.00 2.86 255 TYR D O 1
ATOM 5706 N N . VAL D 2 256 ? 182.081 165.401 158.294 1.00 2.00 256 VAL D N 1
ATOM 5707 C CA . VAL D 2 256 ? 182.703 164.950 157.053 1.00 2.00 256 VAL D CA 1
ATOM 5708 C C . VAL D 2 256 ? 182.005 163.699 156.527 1.00 2.00 256 VAL D C 1
ATOM 5709 O O . VAL D 2 256 ? 181.796 163.554 155.315 1.00 2.00 256 VAL D O 1
ATOM 5713 N N . VAL D 2 257 ? 181.620 162.788 157.426 1.00 1.78 257 VAL D N 1
ATOM 5714 C CA . VAL D 2 257 ? 180.852 161.608 157.028 1.00 1.78 257 VAL D CA 1
ATOM 5715 C C . VAL D 2 257 ? 179.589 162.037 156.296 1.00 1.78 257 VAL D C 1
ATOM 5716 O O . VAL D 2 257 ? 179.296 161.575 155.185 1.00 1.78 257 VAL D O 1
ATOM 5720 N N . TRP D 2 258 ? 178.825 162.934 156.919 1.00 1.64 258 TRP D N 1
ATOM 5721 C CA . TRP D 2 258 ? 177.614 163.448 156.295 1.00 1.64 258 TRP D CA 1
ATOM 5722 C C . TRP D 2 258 ? 177.928 164.070 154.942 1.00 1.64 258 TRP D C 1
ATOM 5723 O O . TRP D 2 258 ? 177.481 163.570 153.908 1.00 1.64 258 TRP D O 1
ATOM 5734 N N . THR D 2 259 ? 178.757 165.120 154.926 1.00 1.78 259 THR D N 1
ATOM 5735 C CA . THR D 2 259 ? 179.133 165.793 153.683 1.00 1.78 259 THR D CA 1
ATOM 5736 C C . THR D 2 259 ? 179.433 164.816 152.552 1.00 1.78 259 THR D C 1
ATOM 5737 O O . THR D 2 259 ? 178.922 164.967 151.438 1.00 1.78 259 THR D O 1
ATOM 5741 N N . VAL D 2 260 ? 180.231 163.780 152.831 1.00 2.09 260 VAL D N 1
ATOM 5742 C CA . VAL D 2 260 ? 180.540 162.794 151.798 1.00 2.09 260 VAL D CA 1
ATOM 5743 C C . VAL D 2 260 ? 179.288 162.021 151.397 1.00 2.09 260 VAL D C 1
ATOM 5744 O O . VAL D 2 260 ? 179.056 161.760 150.209 1.00 2.09 260 VAL D O 1
ATOM 5748 N N . LEU D 2 261 ? 178.459 161.649 152.375 1.00 1.64 261 LEU D N 1
ATOM 5749 C CA . LEU D 2 261 ? 177.251 160.887 152.074 1.00 1.64 261 LEU D CA 1
ATOM 5750 C C . LEU D 2 261 ? 176.311 161.687 151.177 1.00 1.64 261 LEU D C 1
ATOM 5751 O O . LEU D 2 261 ? 175.829 161.190 150.152 1.00 1.64 261 LEU D O 1
ATOM 5756 N N . PHE D 2 262 ? 176.055 162.941 151.546 1.00 1.51 262 PHE D N 1
ATOM 5757 C CA . PHE D 2 262 ? 175.153 163.793 150.779 1.00 1.51 262 PHE D CA 1
ATOM 5758 C C . PHE D 2 262 ? 175.753 164.191 149.437 1.00 1.51 262 PHE D C 1
ATOM 5759 O O . PHE D 2 262 ? 175.009 164.484 148.494 1.00 1.51 262 PHE D O 1
ATOM 5767 N N . ALA D 2 263 ? 177.083 164.209 149.322 1.00 2.98 263 ALA D N 1
ATOM 5768 C CA . ALA D 2 263 ? 177.689 164.487 148.026 1.00 2.98 263 ALA D CA 1
ATOM 5769 C C . ALA D 2 263 ? 177.548 163.297 147.089 1.00 2.98 263 ALA D C 1
ATOM 5770 O O . ALA D 2 263 ? 177.258 163.469 145.900 1.00 2.98 263 ALA D O 1
ATOM 5772 N N . VAL D 2 264 ? 177.739 162.080 147.604 1.00 3.57 264 VAL D N 1
ATOM 5773 C CA . VAL D 2 264 ? 177.620 160.904 146.749 1.00 3.57 264 VAL D CA 1
ATOM 5774 C C . VAL D 2 264 ? 176.169 160.510 146.501 1.00 3.57 264 VAL D C 1
ATOM 5775 O O . VAL D 2 264 ? 175.899 159.732 145.578 1.00 3.57 264 VAL D O 1
ATOM 5779 N N . VAL D 2 265 ? 175.225 161.019 147.294 1.00 2.79 265 VAL D N 1
ATOM 5780 C CA . VAL D 2 265 ? 173.817 160.682 147.107 1.00 2.79 265 VAL D CA 1
ATOM 5781 C C . VAL D 2 265 ? 173.136 161.707 146.210 1.00 2.79 265 VAL D C 1
ATOM 5782 O O . VAL D 2 265 ? 172.603 161.360 145.150 1.00 2.79 265 VAL D O 1
ATOM 5786 N N . PHE D 2 266 ? 173.147 162.976 146.623 1.00 1.96 266 PHE D N 1
ATOM 5787 C CA . PHE D 2 266 ? 172.358 164.009 145.954 1.00 1.96 266 PHE D CA 1
ATOM 5788 C C . PHE D 2 266 ? 173.098 164.647 144.781 1.00 1.96 266 PHE D C 1
ATOM 5789 O O . PHE D 2 266 ? 172.606 164.629 143.648 1.00 1.96 266 PHE D O 1
ATOM 5797 N N . LEU D 2 267 ? 174.272 165.223 145.037 1.00 20.00 267 LEU D N 1
ATOM 5798 C CA . LEU D 2 267 ? 175.020 165.915 143.993 1.00 20.00 267 LEU D CA 1
ATOM 5799 C C . LEU D 2 267 ? 175.643 164.971 142.973 1.00 20.00 267 LEU D C 1
ATOM 5800 O O . LEU D 2 267 ? 176.189 165.445 141.972 1.00 20.00 267 LEU D O 1
ATOM 5805 N N . GLY D 2 268 ? 175.577 163.662 143.193 1.00 4.22 268 GLY D N 1
ATOM 5806 C CA . GLY D 2 268 ? 176.155 162.719 142.260 1.00 4.22 268 GLY D CA 1
ATOM 5807 C C . GLY D 2 268 ? 177.667 162.776 142.217 1.00 4.22 268 GLY D C 1
ATOM 5808 O O . GLY D 2 268 ? 178.263 162.818 141.137 1.00 4.22 268 GLY D O 1
ATOM 5809 N N . ALA D 2 269 ? 178.297 162.785 143.383 1.00 10.03 269 ALA D N 1
ATOM 5810 C CA . ALA D 2 269 ? 179.753 162.749 143.443 1.00 10.03 269 ALA D CA 1
ATOM 5811 C C . ALA D 2 269 ? 180.236 161.310 143.314 1.00 10.03 269 ALA D C 1
ATOM 5812 O O . ALA D 2 269 ? 179.638 160.408 143.908 1.00 10.03 269 ALA D O 1
ATOM 5814 N N . PRO D 2 270 ? 181.299 161.055 142.553 1.00 23.75 270 PRO D N 1
ATOM 5815 C CA . PRO D 2 270 ? 181.765 159.676 142.383 1.00 23.75 270 PRO D CA 1
ATOM 5816 C C . PRO D 2 270 ? 182.268 159.097 143.696 1.00 23.75 270 PRO D C 1
ATOM 5817 O O . PRO D 2 270 ? 182.859 159.793 144.524 1.00 23.75 270 PRO D O 1
ATOM 5821 N N . LEU D 2 271 ? 182.021 157.804 143.880 1.00 36.48 271 LEU D N 1
ATOM 5822 C CA . LEU D 2 271 ? 182.412 157.096 145.091 1.00 36.48 271 LEU D CA 1
ATOM 5823 C C . LEU D 2 271 ? 183.646 156.249 144.814 1.00 36.48 271 LEU D C 1
ATOM 5824 O O . LEU D 2 271 ? 183.694 155.519 143.819 1.00 36.48 271 LEU D O 1
ATOM 5829 N N . ASP D 2 272 ? 184.635 156.348 145.697 1.00 48.35 272 ASP D N 1
ATOM 5830 C CA . ASP D 2 272 ? 185.856 155.566 145.610 1.00 48.35 272 ASP D CA 1
ATOM 5831 C C . ASP D 2 272 ? 186.031 154.758 146.889 1.00 48.35 272 ASP D C 1
ATOM 5832 O O . ASP D 2 272 ? 185.434 155.060 147.925 1.00 48.35 272 ASP D O 1
ATOM 5837 N N . MET D 2 273 ? 186.869 153.723 146.806 1.00 52.59 273 MET D N 1
ATOM 5838 C CA . MET D 2 273 ? 187.032 152.820 147.940 1.00 52.59 273 MET D CA 1
ATOM 5839 C C . MET D 2 273 ? 187.804 153.471 149.080 1.00 52.59 273 MET D C 1
ATOM 5840 O O . MET D 2 273 ? 187.578 153.134 150.247 1.00 52.59 273 MET D O 1
ATOM 5845 N N . LEU D 2 274 ? 188.712 154.399 148.770 1.00 43.83 274 LEU D N 1
ATOM 5846 C CA . LEU D 2 274 ? 189.493 155.046 149.821 1.00 43.83 274 LEU D CA 1
ATOM 5847 C C . LEU D 2 274 ? 188.622 155.952 150.686 1.00 43.83 274 LEU D C 1
ATOM 5848 O O . LEU D 2 274 ? 188.826 156.040 151.905 1.00 43.83 274 LEU D O 1
ATOM 5853 N N . THR D 2 275 ? 187.645 156.630 150.079 1.00 41.67 275 THR D N 1
ATOM 5854 C CA . THR D 2 275 ? 186.766 157.494 150.858 1.00 41.67 275 THR D CA 1
ATOM 5855 C C . THR D 2 275 ? 185.897 156.689 151.812 1.00 41.67 275 THR D C 1
ATOM 5856 O O . THR D 2 275 ? 185.586 157.162 152.910 1.00 41.67 275 THR D O 1
ATOM 5860 N N . ILE D 2 276 ? 185.515 155.470 151.426 1.00 38.98 276 ILE D N 1
ATOM 5861 C CA . ILE D 2 276 ? 184.774 154.606 152.340 1.00 38.98 276 ILE D CA 1
ATOM 5862 C C . ILE D 2 276 ? 185.633 154.252 153.545 1.00 38.98 276 ILE D C 1
ATOM 5863 O O . ILE D 2 276 ? 185.155 154.243 154.686 1.00 38.98 276 ILE D O 1
ATOM 5868 N N . MET D 2 277 ? 186.915 153.963 153.314 1.00 36.65 277 MET D N 1
ATOM 5869 C CA . MET D 2 277 ? 187.808 153.650 154.425 1.00 36.65 277 MET D CA 1
ATOM 5870 C C . MET D 2 277 ? 187.991 154.853 155.341 1.00 36.65 277 MET D C 1
ATOM 5871 O O . MET D 2 277 ? 187.978 154.712 156.569 1.00 36.65 277 MET D O 1
ATOM 5876 N N . THR D 2 278 ? 188.153 156.046 154.765 1.00 33.52 278 THR D N 1
ATOM 5877 C CA . THR D 2 278 ? 188.306 157.240 155.593 1.00 33.52 278 THR D CA 1
ATOM 5878 C C . THR D 2 278 ? 187.043 157.517 156.402 1.00 33.52 278 THR D C 1
ATOM 5879 O O . THR D 2 278 ? 187.117 157.874 157.587 1.00 33.52 278 THR D O 1
ATOM 5883 N N . SER D 2 279 ? 185.871 157.350 155.781 1.00 25.48 279 SER D N 1
ATOM 5884 C CA . SER D 2 279 ? 184.618 157.551 156.498 1.00 25.48 279 SER D CA 1
ATOM 5885 C C . SER D 2 279 ? 184.455 156.530 157.615 1.00 25.48 279 SER D C 1
ATOM 5886 O O . SER D 2 279 ? 183.975 156.864 158.704 1.00 25.48 279 SER D O 1
ATOM 5889 N N . LEU D 2 280 ? 184.858 155.282 157.369 1.00 25.23 280 LEU D N 1
ATOM 5890 C CA . LEU D 2 280 ? 184.800 154.270 158.418 1.00 25.23 280 LEU D CA 1
ATOM 5891 C C . LEU D 2 280 ? 185.739 154.613 159.567 1.00 25.23 280 LEU D C 1
ATOM 5892 O O . LEU D 2 280 ? 185.381 154.446 160.737 1.00 25.23 280 LEU D O 1
ATOM 5897 N N . VAL D 2 281 ? 186.936 155.113 159.255 1.00 19.81 281 VAL D N 1
ATOM 5898 C CA . VAL D 2 281 ? 187.873 155.499 160.307 1.00 19.81 281 VAL D CA 1
ATOM 5899 C C . VAL D 2 281 ? 187.292 156.624 161.156 1.00 19.81 281 VAL D C 1
ATOM 5900 O O . VAL D 2 281 ? 187.323 156.576 162.393 1.00 19.81 281 VAL D O 1
ATOM 5904 N N . VAL D 2 282 ? 186.743 157.652 160.506 1.00 14.59 282 VAL D N 1
ATOM 5905 C CA . VAL D 2 282 ? 186.271 158.797 161.279 1.00 14.59 282 VAL D CA 1
ATOM 5906 C C . VAL D 2 282 ? 185.003 158.451 162.058 1.00 14.59 282 VAL D C 1
ATOM 5907 O O . VAL D 2 282 ? 184.810 158.937 163.180 1.00 14.59 282 VAL D O 1
ATOM 5911 N N . ILE D 2 283 ? 184.136 157.588 161.516 1.00 13.74 283 ILE D N 1
ATOM 5912 C CA . ILE D 2 283 ? 182.967 157.186 162.293 1.00 13.74 283 ILE D CA 1
ATOM 5913 C C . ILE D 2 283 ? 183.381 156.284 163.448 1.00 13.74 283 ILE D C 1
ATOM 5914 O O . ILE D 2 283 ? 182.775 156.331 164.526 1.00 13.74 283 ILE D O 1
ATOM 5919 N N . ALA D 2 284 ? 184.431 155.477 163.267 1.00 15.53 284 ALA D N 1
ATOM 5920 C CA . ALA D 2 284 ? 184.964 154.700 164.378 1.00 15.53 284 ALA D CA 1
ATOM 5921 C C . ALA D 2 284 ? 185.479 155.617 165.475 1.00 15.53 284 ALA D C 1
ATOM 5922 O O . ALA D 2 284 ? 185.245 155.378 166.663 1.00 15.53 284 ALA D O 1
ATOM 5924 N N . GLY D 2 285 ? 186.178 156.684 165.091 1.00 13.20 285 GLY D N 1
ATOM 5925 C CA . GLY D 2 285 ? 186.634 157.645 166.084 1.00 13.20 285 GLY D CA 1
ATOM 5926 C C . GLY D 2 285 ? 185.484 158.304 166.825 1.00 13.20 285 GLY D C 1
ATOM 5927 O O . GLY D 2 285 ? 185.487 158.392 168.058 1.00 13.20 285 GLY D O 1
ATOM 5928 N N . VAL D 2 286 ? 184.483 158.777 166.077 1.00 11.28 286 VAL D N 1
ATOM 5929 C CA . VAL D 2 286 ? 183.339 159.446 166.693 1.00 11.28 286 VAL D CA 1
ATOM 5930 C C . VAL D 2 286 ? 182.608 158.500 167.638 1.00 11.28 286 VAL D C 1
ATOM 5931 O O . VAL D 2 286 ? 182.111 158.915 168.692 1.00 11.28 286 VAL D O 1
ATOM 5935 N N . TYR D 2 287 ? 182.538 157.214 167.288 1.00 11.88 287 TYR D N 1
ATOM 5936 C CA . TYR D 2 287 ? 181.927 156.255 168.201 1.00 11.88 287 TYR D CA 1
ATOM 5937 C C . TYR D 2 287 ? 182.815 155.991 169.409 1.00 11.88 287 TYR D C 1
ATOM 5938 O O . TYR D 2 287 ? 182.307 155.738 170.507 1.00 11.88 287 TYR D O 1
ATOM 5947 N N . ILE D 2 288 ? 184.136 156.040 169.227 1.00 10.13 288 ILE D N 1
ATOM 5948 C CA . ILE D 2 288 ? 185.047 155.833 170.346 1.00 10.13 288 ILE D CA 1
ATOM 5949 C C . ILE D 2 288 ? 184.929 156.969 171.350 1.00 10.13 288 ILE D C 1
ATOM 5950 O O . ILE D 2 288 ? 185.080 156.757 172.560 1.00 10.13 288 ILE D O 1
ATOM 5955 N N . ILE D 2 289 ? 184.629 158.182 170.880 1.00 8.84 289 ILE D N 1
ATOM 5956 C CA . ILE D 2 289 ? 184.602 159.324 171.787 1.00 8.84 289 ILE D CA 1
ATOM 5957 C C . ILE D 2 289 ? 183.471 159.229 172.804 1.00 8.84 289 ILE D C 1
ATOM 5958 O O . ILE D 2 289 ? 183.486 159.952 173.807 1.00 8.84 289 ILE D O 1
ATOM 5963 N N . ILE D 2 290 ? 182.493 158.356 172.582 1.00 7.20 290 ILE D N 1
ATOM 5964 C CA . ILE D 2 290 ? 181.403 158.173 173.533 1.00 7.20 290 ILE D CA 1
ATOM 5965 C C . ILE D 2 290 ? 181.294 156.711 173.955 1.00 7.20 290 ILE D C 1
ATOM 5966 O O . ILE D 2 290 ? 180.803 156.400 175.039 1.00 7.20 290 ILE D O 1
#

Sequence (780 aa):
QVQLVESGGGSVQAGGSLRLSCAASGTIHAIGYLGWFRREGVAALTTYDGWTYYADSVKGRFTVSLVYLQMNSLKPEDTALYYCAAADDGWMFPLYHNHYEYWGQGTQVTVSGVPFGLLSGIFWGLGLTVSAYIFSIFTDLSPFVVAATHDFLSIFILLAFLLVKEGKVRLSIFLNIRNVSVIIGALLAGPIGMQANLYAVKYIGSSLASSVSAIYPAISVLLAFFFLKHKISKNTVFGIVLIIGGIIAQTSFYIGILCALVCAIAWGSESVLSSFAMESELSEIEALLIRQVTSFLSYLVIVLFSHQSFTAVANGQLLGLMIVFAAFDMISYLAYYIAINRLQPAKATGLNVSYVVWTVLFAVVFLGAPLDMLTIMTSLVVIAGVYIIIQVQLVESGGGSVQAGGSLRLSCAASGTIHAIGYLGWFRREGVAALTTYDGWTYYADSVKGRFTVSLVYLQMNSLKPEDTALYYCAAADDGWMFPLYHNHYEYWGQGTQVTVSGVPFGLLSGIFWGLGLTVSAYIFSIFTDLSPFVVAATHDFLSIFILLAFLLVKEGKVRLSIFLNIRNVSVIIGALLAGPIGMQANLYAVKYIGSSLASSVSAIYPAISVLLAFFFLKHKISKNTVFGIVLIIGGIIAQTSFYIGILCALVCAIAWGSESVLSSFAMESELSEIEALLIRQVTSFLSYLVIVLFSHQSFTAVANGQLLGLMIVFAAFDMISYLAYYIAINRLQPAKATGLNVSYVVWTVLFAVVFLGAPLDMLTIMTSLVVIAGVYIII

Foldseek 3Di:
DKAKDKDFADEDEAQAKGKIDIDIDDPPPQWAKKAKVLVWGAWIAGDVVTDMDGDPVCVPQWDQDPHMIMGGRDDQVSFGFMKIFTARDDDPDDGDPVRTDHIYDGHTHGYD/DLVLLVLLLLLVLVLVLLVVVLCVVDPVDDVLLLLLVLLVLLLVVLQVVVVVPDPNDDCVLVDPPQLVLLLCLLLLQQPVLVVLLVVLCVQPHVCLLVLLLLLLQPLLLVCCCPPVVDDPPPQLVVLSVLLNVLSPLLHVVVVSVVSSVSSSNSSSSSLVSLLRRLPPRADLSRSVSVSSVSSSVSSVVVCVVVVDDNPVCPDPVNVVSSNVSSVSNVSSSSSLSVCCNPVNSNCSSLSSSLSVLSNVVCCCPPVVDDDDPSVVSSNVSSVVSNVSSD/DKAKDKDFADEDEAQAKGKIDIDIDDPPPQWAKKAKVLVWGAWIAGDVVTDMDGDPVCVPQWDQDPHMIMGGRDDQVSFGFMKIFTANDDDPDDGDPVRTDHIYDGHTHGYD/DLVLLVLLLLLVLVLVLLVVVLCVVDPVDDVLLLLLVLLVLLLVVLQVVVVVPDPNDDCVLVDPPQLVLLLCLLLLQQPVLVVLLVVLCVQPHVCLLVLLLLLLQPLLLVCCCPPVVDDPPPQLVVLSVLLNVLSPLLHVVVVSVVSSVSSSNSSSSSQVSLLRRLPPRADLSRSVSVSSVSSNVSSVVVCVVVVDDNPVCPDPVNVVSSNSSSVSNVSSSSSLSVCCSPVNSNCSSLSSSLSVLSNVVCCCPPVVDDDDPSVVSSNVSSVVSNVSSD

Nearest PDB structures (foldseek):
  7paf-assembly1_C  TM=1.009E+00  e=3.553E-22  synthetic construct
  5mp2-assembly1_C  TM=9.617E-01  e=6.130E-13  Lama glama
  6dbd-assembly3_C  TM=8.752E-01  e=3.690E-12  Lama glama
  6gs7-assembly1_H  TM=8.834E-01  e=1.289E-11  Lama glama
  7zox-assembly1_B  TM=9.097E-01  e=3.759E-10  Vicugna pacos

Secondary structure (DSSP, 8-state):
--HHHHHHHHHHHHHHHHHHHHHHH-SS--HHHHHHHHHHHHHHHHHHHHHHHSSS---TT--TTTTHHHHHHHHHHTHHHHHHHHHHHHHH-TTHHHHHHHHTHHHHHHHHHHTT----TTHHHHHHHHHHHHHHHH--HHHHHHHHHHHHHHHHHHHHHHHHHTTSS--HHHHHHHHHHHHHHHHHHHHHHHT---SGGG-HHHHHHHHHHHHHHHHHHHHHHHHHHHHHHHHHHHHHTTHHHHHHHHHHHTS-PPP-HHHHHHHHHHHHHHHHT-/-EEEEEE--EEE-TTSEEEEEEEEEE--SS--EEEEE---EEEEEETTT--EEE-TTTBTTEEEE--EEEEES--GGG-EEEEEEEESS-SS--S-TTT--EE---EEEEE-/-EEEEEE--EEE-TTSEEEEEEEEEE--SS--EEEEE---EEEEEETTT--EEE-TTTBTTEEEE--EEEEES--GGG-EEEEEEEESS-SS--S-TTT--EE---EEEEE-/--HHHHHHHHHHHHHHHHHHHHHHH-SS--HHHHHHHHHHHHHHHHHHHHHHHSSS---TT--TTTTHHHHHHHHHHTHHHHHHHHHHHHHH-TTHHHHHHHHTHHHHHHHHHHTT----TTHHHHHHHHHHHHHHHH--HHHHHHHHHHHHHHHHHHHHHHHHHTTSS--HHHHHHHHHHHHHHHHHHHHHHHT---GGGG-HHHHHHHHHHHHHHHHHHHHHHHHHHHHTTTTHHHHHTTHHHHHHHHHHHTS-PPP-HHHHHHHHHHHHHHHHT-

B-factor: mean 35.51, std 29.69, range [1.22, 103.03]

InterPro domains:
  IPR000620 EamA domain [PF00892] (6-141)
  IPR000620 EamA domain [PF00892] (155-290)
  IPR037185 Multidrug transporter EmrE superfamily [SSF103481] (52-142)
  IPR037185 Multidrug transporter EmrE superfamily [SSF103481] (191-290)

Radius of gyration: 31.94 Å; Cα contacts (8 Å, |Δi|>4): 1326; chains: 4; bounding box: 89×60×78 Å

CATH classification: 2.60.40.10

Organism: Streptococcus pneumoniae serotype 4 (strain ATCC BAA-334 / TIGR4) (NCBI:txid170187)